Protein AF-0000000086498214 (afdb_homodimer)

InterPro domains:
  IPR005931 Delta-1-pyrroline-5-carboxylate dehydrogenase [TIGR01236] (2-522)
  IPR005931 Delta-1-pyrroline-5-carboxylate dehydrogenase [cd07123] (1-513)
  IPR015590 Aldehyde dehydrogenase domain [PF00171] (38-504)
  IPR016160 Aldehyde dehydrogenase, cysteine active site [PS00070] (304-315)
  IPR016161 Aldehyde/histidinol dehydrogenase [SSF53720] (4-508)
  IPR016162 Aldehyde dehydrogenase, N-terminal [G3DSA:3.40.605.10] (1-509)
  IPR016163 Aldehyde dehydrogenase, C-terminal [G3DSA:3.40.309.10] (279-474)
  IPR050485 Proline metabolism enzyme [PTHR42862] (3-523)

Foldseek 3Di:
DPPPDPLLVVLVVLLVVQQPDAAEFAFAALNDGDADPDKDFQFFQQFRPRTRYIYHADFLVRLVSLQVLLLVVLVVLQPDDLVVLLQLLLLLLVCLQPVCVSNLLSLLCRLFVAANVLSNQFGRVQLSLQSNLLSVLVVVVQPDADDDPDVLFKGKGKDWTFFQFAEEQEAEQNGLSSLLNSQASLSSRRHAYERAYDPSNRSSVSSSVVSSVVSPDGGSSGTDGHHDLVRNLVSLLQAQRAAEYHDEEALVSLVVSVVSNVVNVVSHPDNHYYWYFHAFAEEEEEAPAFDLVLVQVQLQCQQQRQFLQDSQRHQEYEAAPVCCVVSVVSNVVVLVLAAEHRSSPNSHRGYAGRDDVLLVLLLVVLVVLVVPWDWPDFSDFDPPGRGDGRQIETEDADLPDCSNAPDSSGNYYYYHHDHNVCSQPNVLVSLQPHQWAFWYEYGHPDPVSVVSSCVSCVQNHLYYYYSGHRDDDHQPRTFGHHDGSSIPSCGRSDSCNNVSRIDMDMDMDGDDDDPDDDDPVVDD/DPPPDPLLVVLVVLLVVQQPDAAEFAFAALNDGDADPDKDFQFFQQFRPRTRYIYHADFLVRLVSLQVLLLVVLVVLQVDDLVVLLQLLLLLLVCLQPVCVSNLLSLLCRLFVAANVLSNQFGRVQLSLQSNLLSVLVVVVQPDADDDPDVLFKGKGKDWTFFQFAEEQEAEQRGLSSLLNSQASLSSRRHAYERAYDPSNRSSVSSSVVSSVVSPDGGSSGTDGHHDLVRNLVSLLQAQRAAEYHDEEALVSLVVSVVSNVVNVVSHPDNHYYWYFHAFAEEEEEAPAFDLVLVQVQLQCQQQRQFLQDSQRHQEYEAAPVCCVVSVVSNVVVLVLAAEHRSSPNSHRGYAGRDDVLLVLLLVVLVVLVVPWDWPDFSDFDPPGRGGGRQIETEDADLPDCSNAPDSSGNYYYYHHDHNVCSAPNVLVSLQPHQWAFWYEYGHPDPVRVVRSCVSCVQNHLYYYYSGHRDDDHQPRTFGHHDGSSIPSCGRSDSCNNVSRIDMDMDMDGDDDDPDDDDPVVDD

Structure (mmCIF, N/CA/C/O backbone):
data_AF-0000000086498214-model_v1
#
loop_
_entity.id
_entity.type
_entity.pdbx_description
1 polymer 'Multifunctional fusion protein'
#
loop_
_atom_site.group_PDB
_atom_site.id
_atom_site.type_symbol
_atom_site.label_atom_id
_atom_site.label_alt_id
_atom_site.label_comp_id
_atom_site.label_asym_id
_atom_site.label_entity_id
_atom_site.label_seq_id
_atom_site.pdbx_PDB_ins_code
_atom_site.Cartn_x
_atom_site.Cartn_y
_atom_site.Cartn_z
_atom_site.occupancy
_atom_site.B_iso_or_equiv
_atom_site.auth_seq_id
_atom_site.auth_comp_id
_atom_site.auth_asym_id
_atom_site.auth_atom_id
_atom_site.pdbx_PDB_model_num
ATOM 1 N N . TYR A 1 1 ? 10.789 26.297 28.062 1 96.12 1 TYR A N 1
ATOM 2 C CA . TYR A 1 1 ? 11.453 27.469 27.484 1 96.12 1 TYR A CA 1
ATOM 3 C C . TYR A 1 1 ? 11.086 28.734 28.234 1 96.12 1 TYR A C 1
ATOM 5 O O . TYR A 1 1 ? 10.93 29.797 27.641 1 96.12 1 TYR A O 1
ATOM 13 N N . LEU A 1 2 ? 10.914 28.484 29.5 1 95.56 2 LEU A N 1
ATOM 14 C CA . LEU A 1 2 ? 10.633 29.625 30.359 1 95.56 2 LEU A CA 1
ATOM 15 C C . LEU A 1 2 ? 11.781 30.625 30.344 1 95.56 2 LEU A C 1
ATOM 17 O O . LEU A 1 2 ? 12.922 30.266 30.016 1 95.56 2 LEU A O 1
ATOM 21 N N . LYS A 1 3 ? 11.406 31.859 30.734 1 93 3 LYS A N 1
ATOM 22 C CA . LYS A 1 3 ? 12.438 32.906 30.734 1 93 3 LYS A CA 1
ATOM 23 C C . LYS A 1 3 ? 13.602 32.5 31.641 1 93 3 LYS A C 1
ATOM 25 O O . LYS A 1 3 ? 13.398 32.094 32.781 1 93 3 LYS A O 1
ATOM 30 N N . GLY A 1 4 ? 14.758 32.594 31.078 1 93.5 4 GLY A N 1
ATOM 31 C CA . GLY A 1 4 ? 15.969 32.344 31.844 1 93.5 4 GLY A CA 1
ATOM 32 C C . GLY A 1 4 ? 16.312 30.859 31.938 1 93.5 4 GLY A C 1
ATOM 33 O O . GLY A 1 4 ? 17.391 30.5 32.406 1 93.5 4 GLY A O 1
ATOM 34 N N . SER A 1 5 ? 15.484 29.953 31.531 1 96 5 SER A N 1
ATOM 35 C CA . SER A 1 5 ? 15.789 28.516 31.547 1 96 5 SER A CA 1
ATOM 36 C C . SER A 1 5 ? 16.969 28.188 30.656 1 96 5 SER A C 1
ATOM 38 O O . SER A 1 5 ? 17.312 28.969 29.75 1 96 5 SER A O 1
ATOM 40 N N . LYS A 1 6 ? 17.656 27.078 30.922 1 97.31 6 LYS A N 1
ATOM 41 C CA . LYS A 1 6 ? 18.781 26.609 30.141 1 97.31 6 LYS A CA 1
ATOM 42 C C . LYS A 1 6 ? 18.391 26.422 28.672 1 97.31 6 LYS A C 1
ATOM 44 O O . LYS A 1 6 ? 19.125 26.828 27.766 1 97.31 6 LYS A O 1
ATOM 49 N N . GLU A 1 7 ? 17.219 25.797 28.453 1 96.62 7 GLU A N 1
ATOM 50 C CA . GLU A 1 7 ? 16.734 25.531 27.094 1 96.62 7 GLU A CA 1
ATOM 51 C C . GLU A 1 7 ? 16.516 26.828 26.328 1 96.62 7 GLU A C 1
ATOM 53 O O . GLU A 1 7 ? 16.844 26.922 25.141 1 96.62 7 GLU A O 1
ATOM 58 N N . ARG A 1 8 ? 15.961 27.844 27 1 96.88 8 ARG A N 1
ATOM 59 C CA . ARG A 1 8 ? 15.711 29.125 26.359 1 96.88 8 ARG A CA 1
ATOM 60 C C . ARG A 1 8 ? 17.016 29.828 26 1 96.88 8 ARG A C 1
ATOM 62 O O . ARG A 1 8 ? 17.141 30.391 24.922 1 96.88 8 ARG A O 1
ATOM 69 N N . ILE A 1 9 ? 17.953 29.75 26.859 1 97.88 9 ILE A N 1
ATOM 70 C CA . ILE A 1 9 ? 19.25 30.375 26.641 1 97.88 9 ILE A CA 1
ATOM 71 C C . ILE A 1 9 ? 19.953 29.719 25.453 1 97.88 9 ILE A C 1
ATOM 73 O O . ILE A 1 9 ? 20.484 30.406 24.578 1 97.88 9 ILE A O 1
ATOM 77 N N . GLU A 1 10 ? 19.938 28.453 25.438 1 98.38 10 GLU A N 1
ATOM 78 C CA . GLU A 1 10 ? 20.562 27.703 24.359 1 98.38 10 GLU A CA 1
ATOM 79 C C . GLU A 1 10 ? 19.875 27.984 23.016 1 98.38 10 GLU A C 1
ATOM 81 O O . GLU A 1 10 ? 20.547 28.094 21.984 1 98.38 10 GLU A O 1
ATOM 86 N N . LEU A 1 11 ? 18.562 28.078 23.031 1 98.5 11 LEU A N 1
ATOM 87 C CA . LEU A 1 11 ? 17.812 28.391 21.828 1 98.5 11 LEU A CA 1
ATOM 88 C C . LEU A 1 11 ? 18.156 29.781 21.312 1 98.5 11 LEU A C 1
ATOM 90 O O . LEU A 1 11 ? 18.344 29.984 20.109 1 98.5 11 LEU A O 1
ATOM 94 N N . GLU A 1 12 ? 18.203 30.75 22.203 1 98 12 GLU A N 1
ATOM 95 C CA . GLU A 1 12 ? 18.547 32.125 21.844 1 98 12 GLU A CA 1
ATOM 96 C C . GLU A 1 12 ? 19.938 32.188 21.219 1 98 12 GLU A C 1
ATOM 98 O O . GLU A 1 12 ? 20.156 32.938 20.266 1 98 12 GLU A O 1
ATOM 103 N N . ALA A 1 13 ? 20.844 31.469 21.75 1 98.38 13 ALA A N 1
ATOM 104 C CA . ALA A 1 13 ? 22.188 31.406 21.188 1 98.38 13 ALA A CA 1
ATOM 105 C C . ALA A 1 13 ? 22.172 30.859 19.766 1 98.38 13 ALA A C 1
ATOM 107 O O . ALA A 1 13 ? 22.859 31.391 18.891 1 98.38 13 ALA A O 1
ATOM 108 N N . ALA A 1 14 ? 21.438 29.797 19.5 1 98.62 14 ALA A N 1
ATOM 109 C CA . ALA A 1 14 ? 21.312 29.203 18.172 1 98.62 14 ALA A CA 1
ATOM 110 C C . ALA A 1 14 ? 20.641 30.172 17.203 1 98.62 14 ALA A C 1
ATOM 112 O O . ALA A 1 14 ? 21.047 30.281 16.047 1 98.62 14 ALA A O 1
ATOM 113 N N . LEU A 1 15 ? 19.594 30.828 17.672 1 98.69 15 LEU A N 1
ATOM 114 C CA . LEU A 1 15 ? 18.906 31.828 16.859 1 98.69 15 LEU A CA 1
ATOM 115 C C . LEU A 1 15 ? 19.875 32.938 16.422 1 98.69 15 LEU A C 1
ATOM 117 O O . LEU A 1 15 ? 19.875 33.344 15.258 1 98.69 15 LEU A O 1
ATOM 121 N N . ASN A 1 16 ? 20.609 33.406 17.406 1 98.12 16 ASN A N 1
ATOM 122 C CA . ASN A 1 16 ? 21.609 34.406 17.094 1 98.12 16 ASN A CA 1
ATOM 123 C C . ASN A 1 16 ? 22.609 33.938 16.062 1 98.12 16 ASN A C 1
ATOM 125 O O . ASN A 1 16 ? 22.984 34.688 15.156 1 98.12 16 ASN A O 1
ATOM 129 N N . LYS A 1 17 ? 23.031 32.75 16.188 1 98 17 LYS A N 1
ATOM 130 C CA . LYS A 1 17 ? 23.984 32.156 15.258 1 98 17 LYS A CA 1
ATOM 131 C C . LYS A 1 17 ? 23.438 32.156 13.836 1 98 17 LYS A C 1
ATOM 133 O O . LYS A 1 17 ? 24.078 32.656 12.914 1 9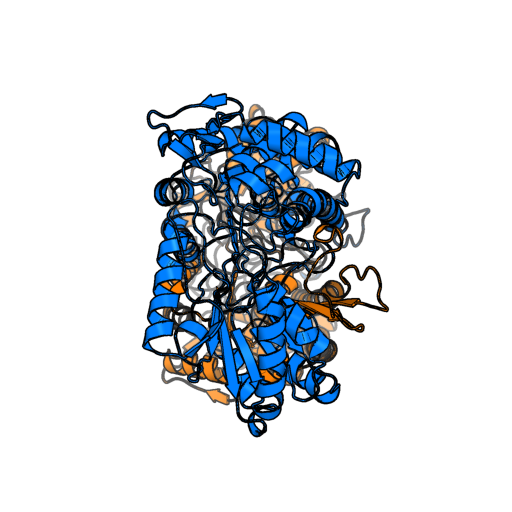8 17 LYS A O 1
ATOM 138 N N . TYR A 1 18 ? 22.281 31.656 13.594 1 98.12 18 TYR A N 1
ATOM 139 C CA . TYR A 1 18 ? 21.75 31.438 12.258 1 98.12 18 TYR A CA 1
ATOM 140 C C . TYR A 1 18 ? 21.172 32.719 11.68 1 98.12 18 TYR A C 1
ATOM 142 O O . TYR A 1 18 ? 21.078 32.875 10.461 1 98.12 18 TYR A O 1
ATOM 150 N N . ALA A 1 19 ? 20.766 33.656 12.578 1 97.06 19 ALA A N 1
ATOM 151 C CA . ALA A 1 19 ? 20.25 34.938 12.109 1 97.06 19 ALA A CA 1
ATOM 152 C C . ALA A 1 19 ? 21.375 35.812 11.57 1 97.06 19 ALA A C 1
ATOM 154 O O . ALA A 1 19 ? 21.125 36.75 10.773 1 97.06 19 ALA A O 1
ATOM 155 N N . ASN A 1 20 ? 22.547 35.594 11.984 1 95.69 20 ASN A N 1
ATOM 156 C CA . ASN A 1 20 ? 23.641 36.5 11.664 1 95.69 20 ASN A CA 1
ATOM 157 C C . ASN A 1 20 ? 24.641 35.875 10.711 1 95.69 20 ASN A C 1
ATOM 159 O O . ASN A 1 20 ? 25.766 36.344 10.578 1 95.69 20 ASN A O 1
ATOM 163 N N . GLN A 1 21 ? 24.266 34.844 10.148 1 94.88 21 GLN A N 1
ATOM 164 C CA . GLN A 1 21 ? 25.078 34.188 9.133 1 94.88 21 GLN A CA 1
ATOM 165 C C . GLN A 1 21 ? 24.234 33.719 7.953 1 94.88 21 GLN A C 1
ATOM 167 O O . GLN A 1 21 ? 23.047 33.438 8.109 1 94.88 21 GLN A O 1
ATOM 172 N N . VAL A 1 22 ? 24.812 33.781 6.766 1 97.81 22 VAL A N 1
ATOM 173 C CA . VAL A 1 22 ? 24.172 33.219 5.582 1 97.81 22 VAL A CA 1
ATOM 174 C C . VAL A 1 22 ? 24.812 31.859 5.258 1 97.81 22 VAL A C 1
ATOM 176 O O . VAL A 1 22 ? 25.953 31.797 4.809 1 97.81 22 VAL A O 1
ATOM 179 N N . GLU A 1 23 ? 24.062 30.828 5.531 1 97.88 23 GLU A N 1
ATOM 180 C CA . GLU A 1 23 ? 24.547 29.469 5.293 1 97.88 23 GLU A CA 1
ATOM 181 C C . GLU A 1 23 ? 24.578 29.141 3.803 1 97.88 23 GLU A C 1
ATOM 183 O O . GLU A 1 23 ? 23.672 29.562 3.061 1 97.88 23 GLU A O 1
ATOM 188 N N . GLU A 1 24 ? 25.578 28.469 3.289 1 98.25 24 GLU A N 1
ATOM 189 C CA . GLU A 1 24 ? 25.562 27.938 1.932 1 98.25 24 GLU A CA 1
ATOM 190 C C . GLU A 1 24 ? 25.078 26.484 1.909 1 98.25 24 GLU A C 1
ATOM 192 O O . GLU A 1 24 ? 25.609 25.641 2.613 1 98.25 24 GLU A O 1
ATOM 197 N N . ILE A 1 25 ? 24.078 26.25 1.136 1 98.69 25 ILE A N 1
ATOM 198 C CA . ILE A 1 25 ? 23.484 24.922 1.039 1 98.69 25 ILE A CA 1
ATOM 199 C C . ILE A 1 25 ? 23.75 24.328 -0.343 1 98.69 25 ILE A C 1
ATOM 201 O O . ILE A 1 25 ? 23.094 24.688 -1.319 1 98.69 25 ILE A O 1
ATOM 205 N N . PRO A 1 26 ? 24.641 23.469 -0.481 1 98.75 26 PRO A N 1
ATOM 206 C CA . PRO A 1 26 ? 24.953 22.828 -1.766 1 98.75 26 PRO A CA 1
ATOM 207 C C . PRO A 1 26 ? 23.969 21.719 -2.131 1 98.75 26 PRO A C 1
ATOM 209 O O . PRO A 1 26 ? 23.125 21.344 -1.312 1 98.75 26 PRO A O 1
ATOM 212 N N . ILE A 1 27 ? 24 21.328 -3.428 1 98.81 27 ILE A N 1
ATOM 213 C CA . ILE A 1 27 ? 23.484 20.047 -3.844 1 98.81 27 ILE A CA 1
ATOM 214 C C . ILE A 1 27 ? 24.438 18.938 -3.438 1 98.81 27 ILE A C 1
ATOM 216 O O . ILE A 1 27 ? 25.656 19.047 -3.652 1 98.81 27 ILE A O 1
ATOM 220 N N . VAL A 1 28 ? 23.953 17.922 -2.732 1 98.88 28 VAL A N 1
ATOM 221 C CA . VAL A 1 28 ? 24.859 16.859 -2.299 1 98.88 28 VAL A CA 1
ATOM 222 C C . VAL A 1 28 ? 24.5 15.555 -2.994 1 98.88 28 VAL A C 1
ATOM 224 O O . VAL A 1 28 ? 23.422 15 -2.779 1 98.88 28 VAL A O 1
ATOM 227 N N . ILE A 1 29 ? 25.375 15.039 -3.852 1 98.81 29 ILE A N 1
ATOM 228 C CA . ILE A 1 29 ? 25.234 13.781 -4.574 1 98.81 29 ILE A CA 1
ATOM 229 C C . ILE A 1 29 ? 26.438 12.883 -4.281 1 98.81 29 ILE A C 1
ATOM 231 O O . ILE A 1 29 ? 27.578 13.234 -4.602 1 98.81 29 ILE A O 1
ATOM 235 N N . GLY A 1 30 ? 26.219 11.758 -3.639 1 98.19 30 GLY A N 1
ATOM 236 C CA . GLY A 1 30 ? 27.281 10.828 -3.301 1 98.19 30 GLY A CA 1
ATOM 237 C C . GLY A 1 30 ? 28.344 11.438 -2.389 1 98.19 30 GLY A C 1
ATOM 238 O O . GLY A 1 30 ? 29.531 11.195 -2.562 1 98.19 30 GLY A O 1
ATOM 239 N N . GLY A 1 31 ? 27.891 12.344 -1.588 1 97.5 31 GLY A N 1
ATOM 240 C CA . GLY A 1 31 ? 28.828 13 -0.687 1 97.5 31 GLY A CA 1
ATOM 241 C C . GLY A 1 31 ? 29.5 14.211 -1.305 1 97.5 31 GLY A C 1
ATOM 242 O O . GLY A 1 31 ? 30.141 15 -0.604 1 97.5 31 GLY A O 1
ATOM 243 N N . GLU A 1 32 ? 29.375 14.344 -2.555 1 98.44 32 GLU A N 1
ATOM 244 C CA . GLU A 1 32 ? 29.938 15.508 -3.229 1 98.44 32 GLU A CA 1
ATOM 245 C C . GLU A 1 32 ? 29.031 16.719 -3.094 1 98.44 32 GLU A C 1
ATOM 247 O O . GLU A 1 32 ? 27.828 16.625 -3.311 1 98.44 32 GLU A O 1
ATOM 252 N N . ARG A 1 33 ? 29.609 17.844 -2.715 1 98.62 33 ARG A N 1
ATOM 253 C CA . ARG A 1 33 ? 28.891 19.109 -2.648 1 98.62 33 ARG A CA 1
ATOM 254 C C . ARG A 1 33 ? 29 19.875 -3.963 1 98.62 33 ARG A C 1
ATOM 256 O O . ARG A 1 33 ? 30.094 20.219 -4.398 1 98.62 33 ARG A O 1
ATOM 263 N N . LEU A 1 34 ? 27.875 20.078 -4.59 1 98.56 34 LEU A N 1
ATOM 264 C CA . LEU A 1 34 ? 27.828 20.656 -5.934 1 98.56 34 LEU A CA 1
ATOM 265 C C . LEU A 1 34 ? 27.078 21.984 -5.93 1 98.56 34 LEU A C 1
ATOM 267 O O . LEU A 1 34 ? 26.281 22.25 -5.02 1 98.56 34 LEU A O 1
ATOM 271 N N . LYS A 1 35 ? 27.422 22.781 -6.922 1 97.56 35 LYS A N 1
ATOM 272 C CA . LYS A 1 35 ? 26.734 24.031 -7.176 1 97.56 35 LYS A CA 1
ATOM 273 C C . LYS A 1 35 ? 26.156 24.078 -8.594 1 97.56 35 LYS A C 1
ATOM 275 O O . LYS A 1 35 ? 26.547 23.281 -9.445 1 97.56 35 LYS A O 1
ATOM 280 N N . SER A 1 36 ? 25.156 24.766 -8.805 1 96.31 36 SER A N 1
ATOM 281 C CA . SER A 1 36 ? 24.656 25.125 -10.125 1 96.31 36 SER A CA 1
ATOM 282 C C . SER A 1 36 ? 24.828 26.609 -10.391 1 96.31 36 SER A C 1
ATOM 284 O O . SER A 1 36 ? 25.188 27.375 -9.484 1 96.31 36 SER A O 1
ATOM 286 N N . PRO A 1 37 ? 24.734 27.062 -11.688 1 93.38 37 PRO A N 1
ATOM 287 C CA . PRO A 1 37 ? 25.047 28.453 -12.039 1 93.38 37 PRO A CA 1
ATOM 288 C C . PRO A 1 37 ? 24.156 29.469 -11.32 1 93.38 37 PRO A C 1
ATOM 290 O O . PRO A 1 37 ? 24.641 30.516 -10.906 1 93.38 37 PRO A O 1
ATOM 293 N N . GLU A 1 38 ? 22.969 29.125 -11.164 1 95.19 38 GLU A N 1
ATOM 294 C CA . GLU A 1 38 ? 22.047 30.062 -10.531 1 95.19 38 GLU A CA 1
ATOM 295 C C . GLU A 1 38 ? 22.078 29.938 -9.016 1 95.19 38 GLU A C 1
ATOM 297 O O . GLU A 1 38 ? 21.875 28.844 -8.477 1 95.19 38 GLU A O 1
ATOM 302 N N . GLU A 1 39 ? 22.391 31.016 -8.328 1 96.62 39 GLU A N 1
ATOM 303 C CA . GLU A 1 39 ? 22.359 31.094 -6.875 1 96.62 39 GLU A CA 1
ATOM 304 C C . GLU A 1 39 ? 21.047 31.719 -6.398 1 96.62 39 GLU A C 1
ATOM 306 O O . GLU A 1 39 ? 20.641 32.781 -6.875 1 96.62 39 GLU A O 1
ATOM 311 N N . LEU A 1 40 ? 20.375 31.016 -5.531 1 97.81 40 LEU A N 1
ATOM 312 C CA . LEU A 1 40 ? 19.109 31.484 -4.973 1 97.81 40 LEU A CA 1
ATOM 313 C C . LEU A 1 40 ? 19.234 31.688 -3.463 1 97.81 40 LEU A C 1
ATOM 315 O O . LEU A 1 40 ? 20.203 31.25 -2.848 1 97.81 40 LEU A O 1
ATOM 319 N N . SER A 1 41 ? 18.297 32.344 -2.9 1 97.06 41 SER A N 1
ATOM 320 C CA . SER A 1 41 ? 18.391 32.656 -1.474 1 97.06 41 SER A CA 1
ATOM 321 C C . SER A 1 41 ? 17.172 32.125 -0.723 1 97.06 41 SER A C 1
ATOM 323 O O . SER A 1 41 ? 16.078 32.031 -1.281 1 97.06 41 SER A O 1
ATOM 325 N N . VAL A 1 42 ? 17.391 31.672 0.473 1 97.06 42 VAL A N 1
ATOM 326 C CA . VAL A 1 42 ? 16.344 31.453 1.463 1 97.06 42 VAL A CA 1
ATOM 327 C C . VAL A 1 42 ? 16.219 32.656 2.373 1 97.06 42 VAL A C 1
ATOM 329 O O . VAL A 1 42 ? 17.219 33.125 2.938 1 97.06 42 VAL A O 1
ATOM 332 N N . THR A 1 43 ? 15.086 33.188 2.48 1 97.5 43 THR A N 1
ATOM 333 C CA . THR A 1 43 ? 14.867 34.375 3.314 1 97.5 43 THR A CA 1
ATOM 334 C C . THR A 1 43 ? 13.906 34.031 4.461 1 97.5 43 THR A C 1
ATOM 336 O O . THR A 1 43 ? 13.25 33 4.457 1 97.5 43 THR A O 1
ATOM 339 N N . CY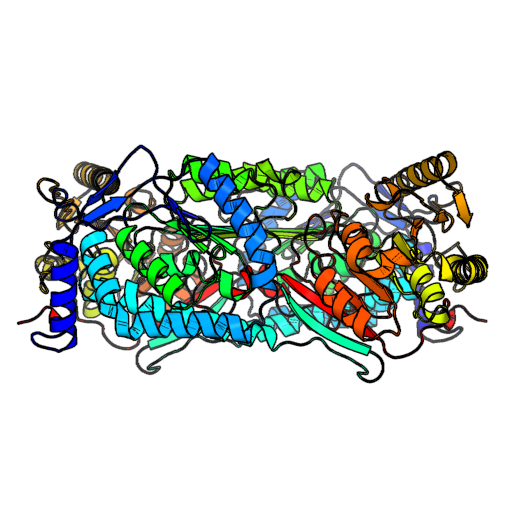S A 1 44 ? 13.922 34.906 5.48 1 97.94 44 CYS A N 1
ATOM 340 C CA . CYS A 1 44 ? 12.953 34.781 6.562 1 97.94 44 CYS A CA 1
ATOM 341 C C . CYS A 1 44 ? 11.562 35.188 6.086 1 97.94 44 CYS A C 1
ATOM 343 O O . CYS A 1 44 ? 11.375 36.281 5.551 1 97.94 44 CYS A O 1
ATOM 345 N N . PRO A 1 45 ? 10.578 34.344 6.309 1 98.62 45 PRO A N 1
ATOM 346 C CA . PRO A 1 45 ? 9.219 34.719 5.906 1 98.62 45 PRO A CA 1
ATOM 347 C C . PRO A 1 45 ? 8.719 35.969 6.629 1 98.62 45 PRO A C 1
ATOM 349 O O . PRO A 1 45 ? 7.945 36.75 6.062 1 98.62 45 PRO A O 1
ATOM 352 N N . HIS A 1 46 ? 9.172 36.25 7.91 1 98.69 46 HIS A N 1
ATOM 353 C CA . HIS A 1 46 ? 8.695 37.375 8.734 1 98.69 46 HIS A CA 1
ATOM 354 C C . HIS A 1 46 ? 9.57 38.594 8.555 1 98.69 46 HIS A C 1
ATOM 356 O O . HIS A 1 46 ? 9.297 39.656 9.133 1 98.69 46 HIS A O 1
ATOM 362 N N . ASP A 1 47 ? 10.57 38.469 7.844 1 98.25 47 ASP A N 1
ATOM 363 C CA . ASP A 1 47 ? 11.484 39.531 7.445 1 98.25 47 ASP A CA 1
ATOM 364 C C . ASP A 1 47 ? 12.164 39.219 6.117 1 98.25 47 ASP A C 1
ATOM 366 O O . ASP A 1 47 ? 13.352 38.875 6.078 1 98.25 47 ASP A O 1
ATOM 370 N N . HIS A 1 48 ? 11.406 39.438 4.992 1 96.19 48 HIS A N 1
ATOM 371 C CA . HIS A 1 48 ? 11.781 38.844 3.707 1 96.19 48 HIS A CA 1
ATOM 372 C C . HIS A 1 48 ? 13.031 39.531 3.143 1 96.19 48 HIS A C 1
ATOM 374 O O . HIS A 1 48 ? 13.641 39 2.201 1 96.19 48 HIS A O 1
ATOM 380 N N . GLY A 1 49 ? 13.57 40.594 3.727 1 96.69 49 GLY A N 1
ATOM 381 C CA . GLY A 1 49 ? 14.844 41.188 3.367 1 96.69 49 GLY A CA 1
ATOM 382 C C . GLY A 1 49 ? 16.031 40.469 3.967 1 96.69 49 GLY A C 1
ATOM 383 O O . GLY A 1 49 ? 17.172 40.656 3.531 1 96.69 49 GLY A O 1
ATOM 384 N N . LYS A 1 50 ? 15.781 39.719 4.938 1 97.25 50 LYS A N 1
ATOM 385 C CA . LYS A 1 50 ? 16.859 39 5.625 1 97.25 50 LYS A CA 1
ATOM 386 C C . LYS A 1 50 ? 17.141 37.656 4.949 1 97.25 50 LYS A C 1
ATOM 388 O O . LYS A 1 50 ? 16.297 36.75 4.945 1 97.25 50 LYS A O 1
ATOM 393 N N . LYS A 1 51 ? 18.328 37.5 4.43 1 97.25 51 LYS A N 1
ATOM 394 C CA . LYS A 1 51 ? 18.781 36.25 3.816 1 97.25 51 LYS A CA 1
ATOM 395 C C . LYS A 1 51 ? 19.344 35.281 4.867 1 97.25 51 LYS A C 1
ATOM 397 O O . LYS A 1 51 ? 20.125 35.688 5.723 1 97.25 51 LYS A O 1
ATOM 402 N N . LEU A 1 52 ? 18.922 34.094 4.867 1 98.12 52 LEU A N 1
ATOM 403 C CA . LEU A 1 52 ? 19.375 33.094 5.824 1 98.12 52 LEU A CA 1
ATOM 404 C C . LEU A 1 52 ? 20.375 32.125 5.184 1 98.12 52 LEU A C 1
ATOM 406 O O . LEU A 1 52 ? 21.25 31.594 5.867 1 98.12 52 LEU A O 1
ATOM 410 N N . ALA A 1 53 ? 20.125 31.875 3.896 1 98.38 53 ALA A N 1
ATOM 411 C CA . ALA A 1 53 ? 20.984 30.906 3.203 1 98.38 53 ALA A CA 1
ATOM 412 C C . ALA A 1 53 ? 21 31.172 1.702 1 98.38 53 ALA A C 1
ATOM 414 O O . ALA A 1 53 ? 20.125 31.859 1.173 1 98.38 53 ALA A O 1
ATOM 415 N N . LYS A 1 54 ? 22.047 30.781 1.07 1 98.19 54 LYS A N 1
ATOM 416 C CA . LYS A 1 54 ? 22.109 30.656 -0.383 1 98.19 54 LYS A CA 1
ATOM 417 C C . LYS A 1 54 ? 22.125 29.203 -0.818 1 98.19 54 LYS A C 1
ATOM 419 O O . LYS A 1 54 ? 22.719 28.359 -0.153 1 98.19 54 LYS A O 1
ATOM 424 N N . PHE A 1 55 ? 21.438 28.859 -1.885 1 98.44 55 PHE A N 1
ATOM 425 C CA . PHE A 1 55 ? 21.344 27.469 -2.312 1 98.44 55 PHE A CA 1
ATOM 426 C C . PHE A 1 55 ? 21.312 27.375 -3.832 1 98.44 55 PHE A C 1
ATOM 428 O O . PHE A 1 55 ? 21.312 28.391 -4.527 1 98.44 55 PHE A O 1
ATOM 435 N N . TYR A 1 56 ? 21.344 26.172 -4.371 1 98.38 56 TYR A N 1
ATOM 436 C CA . TYR A 1 56 ? 21.406 25.844 -5.789 1 98.38 56 TYR A CA 1
ATOM 437 C C . TYR A 1 56 ? 20.359 24.797 -6.156 1 98.38 56 TYR A C 1
ATOM 439 O O . TYR A 1 56 ? 19.984 23.969 -5.32 1 98.38 56 TYR A O 1
ATOM 447 N N . ARG A 1 57 ? 19.859 24.859 -7.414 1 98.31 57 ARG A N 1
ATOM 448 C CA . ARG A 1 57 ? 18.922 23.859 -7.93 1 98.31 57 ARG A CA 1
ATOM 449 C C . ARG A 1 57 ? 19.625 22.828 -8.797 1 98.31 57 ARG A C 1
ATOM 451 O O . ARG A 1 57 ? 20.438 23.188 -9.656 1 98.31 57 ARG A O 1
ATOM 458 N N . ALA A 1 58 ? 19.328 21.609 -8.477 1 98.69 58 ALA A N 1
ATOM 459 C CA . ALA A 1 58 ? 19.859 20.531 -9.312 1 98.69 58 ALA A CA 1
ATOM 460 C C . ALA A 1 58 ? 19.234 20.562 -10.703 1 98.69 58 ALA A C 1
ATOM 462 O O . ALA A 1 58 ? 18.031 20.828 -10.844 1 98.69 58 ALA A O 1
ATOM 463 N N . SER A 1 59 ? 20 20.344 -11.734 1 98.38 59 SER A N 1
ATOM 464 C CA . SER A 1 59 ? 19.516 20.141 -13.094 1 98.38 59 SER A CA 1
ATOM 465 C C . SER A 1 59 ? 19.062 18.703 -13.305 1 98.38 59 SER A C 1
ATOM 467 O O . SER A 1 59 ? 19.281 17.844 -12.445 1 98.38 59 SER A O 1
ATOM 469 N N . SER A 1 60 ? 18.391 18.453 -14.484 1 98.5 60 SER A N 1
ATOM 470 C CA . SER A 1 60 ? 17.984 17.094 -14.828 1 98.5 60 SER A CA 1
ATOM 471 C C . SER A 1 60 ? 19.203 16.156 -14.883 1 98.5 60 SER A C 1
ATOM 473 O O . SER A 1 60 ? 19.109 14.992 -14.492 1 98.5 60 SER A O 1
ATOM 475 N N . ALA A 1 61 ? 20.328 16.688 -15.398 1 98.56 61 ALA A N 1
ATOM 476 C CA . ALA A 1 61 ? 21.547 15.883 -15.477 1 98.56 61 ALA A CA 1
ATOM 477 C C . ALA A 1 61 ? 22.078 15.531 -14.086 1 98.56 61 ALA A C 1
ATOM 479 O O . ALA A 1 61 ? 22.562 14.422 -13.859 1 98.56 61 ALA A O 1
ATOM 480 N N . MET A 1 62 ? 22 16.469 -13.18 1 98.75 62 MET A N 1
ATOM 481 C CA . MET A 1 62 ? 22.438 16.219 -11.805 1 98.75 62 MET A CA 1
ATOM 482 C C . MET A 1 62 ? 21.531 15.227 -11.109 1 98.75 62 MET A C 1
ATOM 484 O O . MET A 1 62 ? 21.984 14.406 -10.312 1 98.75 62 MET A O 1
ATOM 488 N N . ILE A 1 63 ? 20.234 15.32 -11.375 1 98.88 63 ILE A N 1
ATOM 489 C CA . ILE A 1 63 ? 19.297 14.344 -10.828 1 98.88 63 ILE A CA 1
ATOM 490 C C . ILE A 1 63 ? 19.641 12.953 -11.352 1 98.88 63 ILE A C 1
ATOM 492 O O . ILE A 1 63 ? 19.641 11.977 -10.586 1 98.88 63 ILE A O 1
ATOM 496 N N . GLN A 1 64 ? 19.922 12.812 -12.641 1 98.81 64 GLN A N 1
ATOM 497 C CA . GLN A 1 64 ? 20.328 11.523 -13.188 1 98.81 64 GLN A CA 1
ATOM 498 C C . GLN A 1 64 ? 21.594 11.016 -12.5 1 98.81 64 GLN A C 1
ATOM 500 O O . GLN A 1 64 ? 21.703 9.828 -12.188 1 98.81 64 GLN A O 1
ATOM 505 N N . LYS A 1 65 ? 22.562 11.953 -12.305 1 98.81 65 LYS A N 1
ATOM 506 C CA . LYS A 1 65 ? 23.766 11.586 -11.562 1 98.81 65 LYS A CA 1
ATOM 507 C C . LYS A 1 65 ? 23.406 11.055 -10.172 1 98.81 65 LYS A C 1
ATOM 509 O O . LYS A 1 65 ? 23.984 10.062 -9.719 1 98.81 65 LYS A O 1
ATOM 514 N N . ALA A 1 66 ? 22.453 11.727 -9.484 1 98.94 66 ALA A N 1
ATOM 515 C CA . ALA A 1 66 ? 22.016 11.297 -8.156 1 98.94 66 ALA A CA 1
ATOM 516 C C . ALA A 1 66 ? 21.391 9.906 -8.211 1 98.94 66 ALA A C 1
ATOM 518 O O . ALA A 1 66 ? 21.609 9.086 -7.309 1 98.94 66 ALA A O 1
ATOM 519 N N . ILE A 1 67 ? 20.594 9.625 -9.242 1 98.88 67 ILE A N 1
ATOM 520 C CA . ILE A 1 67 ? 20 8.312 -9.422 1 98.88 67 ILE A CA 1
ATOM 521 C C . ILE A 1 67 ? 21.094 7.258 -9.57 1 98.88 67 ILE A C 1
ATOM 523 O O . ILE A 1 67 ? 21.062 6.23 -8.883 1 98.88 67 ILE A O 1
ATOM 527 N N . ASP A 1 68 ? 22.094 7.543 -10.406 1 98.81 68 ASP A N 1
ATOM 528 C CA . ASP A 1 68 ? 23.172 6.594 -10.648 1 98.81 68 ASP A CA 1
ATOM 529 C C . ASP A 1 68 ? 23.953 6.312 -9.367 1 98.81 68 ASP A C 1
ATOM 531 O O . ASP A 1 68 ? 24.281 5.164 -9.07 1 98.81 68 ASP A O 1
ATOM 535 N N . VAL A 1 69 ? 24.234 7.367 -8.648 1 98.75 69 VAL A N 1
ATOM 536 C CA . VAL A 1 69 ? 24.969 7.258 -7.391 1 98.75 69 VAL A CA 1
ATOM 537 C C . VAL A 1 69 ? 24.156 6.445 -6.387 1 98.75 69 VAL A C 1
ATOM 539 O O . VAL A 1 69 ? 24.703 5.59 -5.688 1 98.75 69 VAL A O 1
ATOM 542 N N . SER A 1 70 ? 22.906 6.727 -6.285 1 98.81 70 SER A N 1
ATOM 543 C CA . SER A 1 70 ? 22.016 6.008 -5.383 1 98.81 70 SER A CA 1
ATOM 544 C C . SER A 1 70 ? 21.969 4.523 -5.73 1 98.81 70 SER A C 1
ATOM 546 O O . SER A 1 70 ? 22.016 3.67 -4.84 1 98.81 70 SER A O 1
ATOM 548 N N . MET A 1 71 ? 21.828 4.203 -7.016 1 98.5 71 MET A N 1
ATOM 549 C CA . MET A 1 71 ? 21.734 2.811 -7.441 1 98.5 71 MET A CA 1
ATOM 550 C C . MET A 1 71 ? 23 2.045 -7.047 1 98.5 71 MET A C 1
ATOM 552 O O . MET A 1 71 ? 22.922 0.879 -6.656 1 98.5 71 MET A O 1
ATOM 556 N N . LYS A 1 72 ? 24.141 2.736 -7.145 1 98.38 72 LYS A N 1
ATOM 557 C CA . LYS A 1 72 ? 25.391 2.117 -6.734 1 98.38 72 LYS A CA 1
ATOM 558 C C . LYS A 1 72 ? 25.438 1.921 -5.223 1 98.38 72 LYS A C 1
ATOM 560 O O . LYS A 1 72 ? 25.844 0.857 -4.742 1 98.38 72 LYS A O 1
ATOM 565 N N . ALA A 1 73 ? 25.016 2.904 -4.457 1 98.69 73 ALA A N 1
ATOM 566 C CA . ALA A 1 73 ? 25.031 2.861 -3 1 98.69 73 ALA A CA 1
ATOM 567 C C . ALA A 1 73 ? 24.047 1.834 -2.463 1 98.69 73 ALA A C 1
ATOM 569 O O . ALA A 1 73 ? 24.25 1.25 -1.398 1 98.69 73 ALA A O 1
ATOM 570 N N . ARG A 1 74 ? 23.016 1.607 -3.18 1 98.25 74 ARG A N 1
ATOM 571 C CA . ARG A 1 74 ? 21.922 0.749 -2.75 1 98.25 74 ARG A CA 1
ATOM 572 C C . ARG A 1 74 ? 22.422 -0.657 -2.428 1 98.25 74 ARG A C 1
ATOM 574 O O . ARG A 1 74 ? 21.984 -1.262 -1.443 1 98.25 74 ARG A O 1
ATOM 581 N N . VAL A 1 75 ? 23.266 -1.163 -3.223 1 96.38 75 VAL A N 1
ATOM 582 C CA . VAL A 1 75 ? 23.719 -2.549 -3.113 1 96.38 75 VAL A CA 1
ATOM 583 C C . VAL A 1 75 ? 24.328 -2.787 -1.737 1 96.38 75 VAL A C 1
ATOM 585 O O . VAL A 1 75 ? 23.922 -3.699 -1.017 1 96.38 75 VAL A O 1
ATOM 588 N N . GLY A 1 76 ? 25.281 -1.911 -1.391 1 97.12 76 GLY A N 1
ATOM 589 C CA . GLY A 1 76 ? 25.938 -2.055 -0.1 1 97.12 76 GLY A CA 1
ATOM 590 C C . GLY A 1 76 ? 25.016 -1.743 1.07 1 97.12 76 GLY A C 1
ATOM 591 O O . GLY A 1 76 ? 25.062 -2.43 2.094 1 97.12 76 GLY A O 1
ATOM 592 N N . TRP A 1 77 ? 24.188 -0.777 0.962 1 98.5 77 TRP A N 1
ATOM 593 C CA . TRP A 1 77 ? 23.312 -0.363 2.057 1 98.5 77 TRP A CA 1
ATOM 594 C C . TRP A 1 77 ? 22.25 -1.416 2.33 1 98.5 77 TRP A C 1
ATOM 596 O O . TRP A 1 77 ? 22 -1.772 3.484 1 98.5 77 TRP A O 1
ATOM 606 N N . GLU A 1 78 ? 21.625 -1.9 1.285 1 98.06 78 GLU A N 1
ATOM 607 C CA . GLU A 1 78 ? 20.594 -2.934 1.424 1 98.06 78 GLU A CA 1
ATOM 608 C C . GLU A 1 78 ? 21.172 -4.203 2.043 1 98.06 78 GLU A C 1
ATOM 610 O O . GLU A 1 78 ? 20.5 -4.902 2.793 1 98.06 78 GLU A O 1
ATOM 615 N N . ALA A 1 79 ? 22.391 -4.469 1.769 1 96.56 79 ALA A N 1
ATOM 616 C CA . ALA A 1 79 ? 23.047 -5.668 2.289 1 96.56 79 ALA A CA 1
ATOM 617 C C . ALA A 1 79 ? 23.422 -5.496 3.76 1 96.56 79 ALA A C 1
ATOM 619 O O . ALA A 1 79 ? 23.719 -6.477 4.449 1 96.56 79 ALA A O 1
ATOM 620 N N . THR A 1 80 ? 23.438 -4.227 4.25 1 97.81 80 THR A N 1
ATOM 621 C CA . THR A 1 80 ? 23.734 -3.971 5.656 1 97.81 80 THR A CA 1
ATOM 622 C C . THR A 1 80 ? 22.641 -4.551 6.551 1 97.81 80 THR A C 1
ATOM 624 O O . THR A 1 80 ? 21.438 -4.348 6.293 1 97.81 80 THR A O 1
ATOM 627 N N . PRO A 1 81 ? 23 -5.32 7.637 1 97.38 81 PRO A N 1
ATOM 628 C CA . PRO A 1 81 ? 21.984 -5.883 8.531 1 97.38 81 PRO A CA 1
ATOM 629 C C . PRO A 1 81 ? 21.062 -4.82 9.109 1 97.38 81 PRO A C 1
ATOM 631 O O . PRO A 1 81 ? 21.516 -3.713 9.43 1 97.38 81 PRO A O 1
ATOM 634 N N . LEU A 1 82 ? 19.844 -5.152 9.305 1 98.12 82 LEU A N 1
ATOM 635 C CA . LEU A 1 82 ? 18.844 -4.23 9.797 1 98.12 82 LEU A CA 1
ATOM 636 C C . LEU A 1 82 ? 19.281 -3.592 11.109 1 98.12 82 LEU A C 1
ATOM 638 O O . LEU A 1 82 ? 19.094 -2.391 11.32 1 98.12 82 LEU A O 1
ATOM 642 N N . LYS A 1 83 ? 19.828 -4.426 11.977 1 98.12 83 LYS A N 1
ATOM 643 C CA . LYS A 1 83 ? 20.281 -3.924 13.273 1 98.12 83 LYS A CA 1
ATOM 644 C C . LYS A 1 83 ? 21.266 -2.768 13.094 1 98.12 83 LYS A C 1
ATOM 646 O O . LYS A 1 83 ? 21.188 -1.771 13.82 1 98.12 83 LYS A O 1
ATOM 651 N N . ASP A 1 84 ? 22.172 -2.842 12.148 1 98.56 84 ASP A N 1
ATOM 652 C CA . ASP A 1 84 ? 23.188 -1.818 11.914 1 98.56 84 ASP A CA 1
ATOM 653 C C . ASP A 1 84 ? 22.578 -0.564 11.297 1 98.56 84 ASP A C 1
ATOM 655 O O . ASP A 1 84 ? 22.984 0.554 11.609 1 98.56 84 ASP A O 1
ATOM 659 N N . ARG A 1 85 ? 21.641 -0.74 10.422 1 98.69 85 ARG A N 1
ATOM 660 C CA . ARG A 1 85 ? 20.953 0.41 9.859 1 98.69 85 ARG A CA 1
ATOM 661 C C . ARG A 1 85 ? 20.156 1.154 10.93 1 98.69 85 ARG A C 1
ATOM 663 O O . ARG A 1 85 ? 20.188 2.385 10.992 1 98.69 85 ARG A O 1
ATOM 670 N N . ILE A 1 86 ? 19.484 0.391 11.82 1 98.75 86 ILE A N 1
ATOM 671 C CA . ILE A 1 86 ? 18.719 0.961 12.93 1 98.75 86 ILE A CA 1
ATOM 672 C C . ILE A 1 86 ? 19.656 1.742 13.852 1 98.75 86 ILE A C 1
ATOM 674 O O . ILE A 1 86 ? 19.312 2.83 14.32 1 98.75 86 ILE A O 1
ATOM 678 N N . ASP A 1 87 ? 20.844 1.193 14.062 1 98.75 87 ASP A N 1
ATOM 679 C CA . ASP A 1 87 ? 21.812 1.863 14.93 1 98.75 87 ASP A CA 1
ATOM 680 C C . ASP A 1 87 ? 22.172 3.244 14.383 1 98.75 87 ASP A C 1
ATOM 682 O O . ASP A 1 87 ? 22.328 4.195 15.148 1 98.75 87 ASP A O 1
ATOM 686 N N . VAL A 1 88 ? 22.328 3.393 13.086 1 98.69 88 VAL A N 1
ATOM 687 C CA . VAL A 1 88 ? 22.609 4.68 12.461 1 98.69 88 VAL A CA 1
ATOM 688 C C . VAL A 1 88 ? 21.469 5.656 12.758 1 98.69 88 VAL A C 1
ATOM 690 O O . VAL A 1 88 ? 21.719 6.809 13.125 1 98.69 88 VAL A O 1
ATOM 693 N N . PHE A 1 89 ? 20.281 5.211 12.711 1 98.81 89 PHE A N 1
ATOM 694 C CA . PHE A 1 89 ? 19.125 6.102 12.859 1 98.81 89 PHE A CA 1
ATOM 695 C C . PHE A 1 89 ? 18.875 6.418 14.328 1 98.81 89 PHE A C 1
ATOM 697 O O . PHE A 1 89 ? 18.391 7.5 14.656 1 98.81 89 PHE A O 1
ATOM 704 N N . LEU A 1 90 ? 19.172 5.48 15.211 1 98.88 90 LEU A N 1
ATOM 705 C CA . LEU A 1 90 ? 19.094 5.793 16.625 1 98.88 90 LEU A CA 1
ATOM 706 C C . LEU A 1 90 ? 20.141 6.809 17.031 1 98.88 90 LEU A C 1
ATOM 708 O O . LEU A 1 90 ? 19.891 7.68 17.875 1 98.88 90 LEU A O 1
ATOM 712 N N . LYS A 1 91 ? 21.375 6.707 16.422 1 98.81 91 LYS A N 1
ATOM 713 C CA . LYS A 1 91 ? 22.391 7.734 16.625 1 98.81 91 LYS A CA 1
ATOM 714 C C . LYS A 1 91 ? 21.922 9.086 16.094 1 98.81 91 LYS A C 1
ATOM 716 O O . LYS A 1 91 ? 22.125 10.117 16.734 1 98.81 91 LYS A O 1
ATOM 721 N N . LEU A 1 92 ? 21.312 9.039 14.93 1 98.69 92 LEU A N 1
ATOM 722 C CA . LEU A 1 92 ? 20.719 10.234 14.344 1 98.69 92 LEU A CA 1
ATOM 723 C C . LEU A 1 92 ? 19.719 10.867 15.297 1 98.69 92 LEU A C 1
ATOM 725 O O . LEU A 1 92 ? 19.75 12.078 15.523 1 98.69 92 LEU A O 1
ATOM 729 N N . ALA A 1 93 ? 18.828 10.055 15.828 1 98.88 93 ALA A N 1
ATOM 730 C CA . ALA A 1 93 ? 17.828 10.531 16.781 1 98.88 93 ALA A CA 1
ATOM 731 C C . ALA A 1 93 ? 18.484 11.172 18 1 98.88 93 ALA A C 1
ATOM 733 O O . ALA A 1 93 ? 18.031 12.219 18.484 1 98.88 93 ALA A O 1
ATOM 734 N N . ASP A 1 94 ? 19.516 10.562 18.469 1 98.88 94 ASP A N 1
ATOM 735 C CA . ASP A 1 94 ? 20.234 11.07 19.641 1 98.88 94 ASP A CA 1
ATOM 736 C C . ASP A 1 94 ? 20.875 12.422 19.344 1 98.88 94 ASP A C 1
ATOM 738 O O . ASP A 1 94 ? 20.859 13.328 20.188 1 98.88 94 ASP A O 1
ATOM 742 N N . LEU A 1 95 ? 21.5 12.531 18.219 1 98.94 95 LEU A N 1
ATOM 743 C CA . LEU A 1 95 ? 22.109 13.789 17.812 1 98.94 95 LEU A CA 1
ATOM 744 C C . LEU A 1 95 ? 21.062 14.891 17.703 1 98.94 95 LEU A C 1
ATOM 746 O O . LEU A 1 95 ? 21.297 16.016 18.141 1 98.94 95 LEU A O 1
ATOM 750 N N . CYS A 1 96 ? 19.938 14.562 17.141 1 98.88 96 CYS A N 1
ATOM 751 C CA . CYS A 1 96 ? 18.844 15.523 17 1 98.88 96 CYS A CA 1
ATOM 752 C C . CYS A 1 96 ? 18.297 15.93 18.375 1 98.88 96 CYS A C 1
ATOM 754 O O . CYS A 1 96 ? 17.953 17.094 18.578 1 98.88 96 CYS A O 1
ATOM 756 N N . ALA A 1 97 ? 18.219 15.016 19.344 1 98.75 97 ALA A N 1
ATOM 757 C CA . ALA A 1 97 ? 17.609 15.227 20.641 1 98.75 97 ALA A CA 1
ATOM 758 C C . ALA A 1 97 ? 18.531 16.031 21.562 1 98.75 97 ALA A C 1
ATOM 760 O O . ALA A 1 97 ? 18.078 16.641 22.531 1 98.75 97 ALA A O 1
ATOM 761 N N . ASN A 1 98 ? 19.797 16.031 21.25 1 98.44 98 ASN A N 1
ATOM 762 C CA . ASN A 1 98 ? 20.781 16.594 22.172 1 98.44 98 ASN A CA 1
ATOM 763 C C . ASN A 1 98 ? 21.641 17.641 21.484 1 98.44 98 ASN A C 1
ATOM 765 O O . ASN A 1 98 ? 21.266 18.812 21.422 1 98.44 98 ASN A O 1
ATOM 769 N N . LYS A 1 99 ? 22.688 17.266 20.766 1 98.56 99 LYS A N 1
ATOM 770 C CA . LYS A 1 99 ? 23.719 18.141 20.219 1 98.56 99 LYS A CA 1
ATOM 771 C C . LYS A 1 99 ? 23.125 19.188 19.297 1 98.56 99 LYS A C 1
ATOM 773 O O . LYS A 1 99 ? 23.547 20.359 19.312 1 98.56 99 LYS A O 1
ATOM 778 N N . TYR A 1 100 ? 22.156 18.812 18.516 1 98.75 100 TYR A N 1
ATOM 779 C CA . TYR A 1 100 ? 21.703 19.672 17.438 1 98.75 100 TYR A CA 1
ATOM 780 C C . TYR A 1 100 ? 20.25 20.125 17.672 1 98.75 100 TYR A C 1
ATOM 782 O O . TYR A 1 100 ? 19.625 20.672 16.766 1 98.75 100 TYR A O 1
ATOM 790 N N . ARG A 1 101 ? 19.672 19.859 18.812 1 98.75 101 ARG A N 1
ATOM 791 C CA . ARG A 1 101 ? 18.266 20.141 19.094 1 98.75 101 ARG A CA 1
ATOM 792 C C . ARG A 1 101 ? 17.938 21.609 18.797 1 98.75 101 ARG A C 1
ATOM 794 O O . ARG A 1 101 ? 16.984 21.906 18.078 1 98.75 101 ARG A O 1
ATOM 801 N N . GLN A 1 102 ? 18.766 22.516 19.344 1 98.81 102 GLN A N 1
ATOM 802 C CA . GLN A 1 102 ? 18.438 23.938 19.219 1 98.81 102 GLN A CA 1
ATOM 803 C C . GLN A 1 102 ? 18.797 24.453 17.828 1 98.81 102 GLN A C 1
ATOM 805 O O . GLN A 1 102 ? 18.203 25.422 17.344 1 98.81 102 GLN A O 1
ATOM 810 N N . ASP A 1 103 ? 19.75 23.828 17.078 1 98.81 103 ASP A N 1
ATOM 811 C CA . ASP A 1 103 ? 19.969 24.172 15.68 1 98.81 103 ASP A CA 1
ATOM 812 C C . ASP A 1 103 ? 18.734 23.859 14.836 1 98.81 103 ASP A C 1
ATOM 814 O O . ASP A 1 103 ? 18.359 24.656 13.969 1 98.81 103 ASP A O 1
ATOM 818 N N . LEU A 1 104 ? 18.156 22.688 15.094 1 98.88 104 LEU A N 1
ATOM 819 C CA . LEU A 1 104 ? 16.938 22.312 14.391 1 98.88 104 LEU A CA 1
ATOM 820 C C . LEU A 1 104 ? 15.82 23.297 14.672 1 98.88 104 LEU A C 1
ATOM 822 O O . LEU A 1 104 ? 15.141 23.766 13.75 1 98.88 104 LEU A O 1
ATOM 826 N N . ASN A 1 105 ? 15.617 23.625 15.922 1 98.88 105 ASN A N 1
ATOM 827 C CA . ASN A 1 105 ? 14.547 24.547 16.297 1 98.88 105 ASN A CA 1
ATOM 828 C C . ASN A 1 105 ? 14.789 25.953 15.742 1 98.88 105 ASN A C 1
ATOM 830 O O . ASN A 1 105 ? 13.883 26.562 15.18 1 98.88 105 ASN A O 1
ATOM 834 N N . ALA A 1 106 ? 16.031 26.453 15.859 1 98.88 106 ALA A N 1
ATOM 835 C CA . ALA A 1 106 ? 16.359 27.812 15.422 1 98.88 106 ALA A CA 1
ATOM 836 C C . ALA A 1 106 ? 16.188 27.953 13.914 1 98.88 106 ALA A C 1
ATOM 838 O O . ALA A 1 106 ? 15.633 28.953 13.445 1 98.88 106 ALA A O 1
ATOM 839 N N . THR A 1 107 ? 16.703 27.016 13.172 1 98.88 107 THR A N 1
ATOM 840 C CA . THR A 1 107 ? 16.609 27.094 11.719 1 98.88 107 THR A CA 1
ATOM 841 C C . THR A 1 107 ? 15.164 26.984 11.25 1 98.88 107 THR A C 1
ATOM 843 O O . THR A 1 107 ? 14.773 27.609 10.266 1 98.88 107 THR A O 1
ATOM 846 N N . THR A 1 108 ? 14.375 26.234 11.977 1 98.88 108 THR A N 1
ATOM 847 C CA . THR A 1 108 ? 12.953 26.109 11.672 1 98.88 108 THR A CA 1
ATOM 848 C C . THR A 1 108 ? 12.219 27.406 12.023 1 98.88 108 THR A C 1
ATOM 850 O O . THR A 1 108 ? 11.344 27.859 11.273 1 98.88 108 THR A O 1
ATOM 853 N N . MET A 1 109 ? 12.555 28 13.172 1 98.88 109 MET A N 1
ATOM 854 C CA . MET A 1 109 ? 11.93 29.25 13.586 1 98.88 109 MET A CA 1
ATOM 855 C C . MET A 1 109 ? 12.234 30.359 12.586 1 98.88 109 MET A C 1
ATOM 857 O O . MET A 1 109 ? 11.32 31.047 12.125 1 98.88 109 MET A O 1
ATOM 861 N N . LEU A 1 110 ? 13.477 30.5 12.211 1 98.75 110 LEU A N 1
ATOM 862 C CA . LEU A 1 110 ? 13.883 31.578 11.312 1 98.75 110 LEU A CA 1
ATOM 863 C C . LEU A 1 110 ? 13.43 31.281 9.883 1 98.75 110 LEU A C 1
ATOM 865 O O . LEU A 1 110 ? 12.898 32.188 9.211 1 98.75 110 LEU A O 1
ATOM 869 N N . GLY A 1 111 ? 13.641 30.047 9.469 1 98.56 111 GLY A N 1
ATOM 870 C CA . GLY A 1 111 ? 13.414 29.703 8.07 1 98.56 111 GLY A CA 1
ATOM 871 C C . GLY A 1 111 ? 11.953 29.484 7.738 1 98.56 111 GLY A C 1
ATOM 872 O O . GLY A 1 111 ? 11.547 29.641 6.582 1 98.56 111 GLY A O 1
ATOM 873 N N . GLN A 1 112 ? 11.148 29.109 8.695 1 98.75 112 GLN A N 1
ATOM 874 C CA . GLN A 1 112 ? 9.75 28.797 8.414 1 98.75 112 GLN A CA 1
ATOM 875 C C . GLN A 1 112 ? 8.805 29.641 9.258 1 98.75 112 GLN A C 1
ATOM 877 O O . GLN A 1 112 ? 7.59 29.438 9.234 1 98.75 112 GLN A O 1
ATOM 882 N N . ALA A 1 113 ? 9.367 30.562 10.055 1 98.69 113 ALA A N 1
ATOM 883 C CA . ALA A 1 113 ? 8.594 31.516 10.859 1 98.69 113 ALA A CA 1
ATOM 884 C C . ALA A 1 113 ? 7.746 30.781 11.891 1 98.69 113 ALA A C 1
ATOM 886 O O . ALA A 1 113 ? 6.574 31.125 12.094 1 98.69 113 ALA A O 1
ATOM 887 N N . LYS A 1 114 ? 8.312 29.797 12.555 1 98.62 114 LYS A N 1
ATOM 888 C CA . LYS A 1 114 ? 7.617 29.078 13.625 1 98.62 114 LYS A CA 1
ATOM 889 C C . LYS A 1 114 ? 7.996 29.641 14.992 1 98.62 114 LYS A C 1
ATOM 891 O O . LYS A 1 114 ? 9.148 30 15.219 1 98.62 114 LYS A O 1
ATOM 896 N N . THR A 1 115 ? 7.039 29.656 15.859 1 98.25 115 THR A N 1
ATOM 897 C CA . THR A 1 115 ? 7.312 30.062 17.234 1 98.25 115 THR A CA 1
ATOM 898 C C . THR A 1 115 ? 8.062 28.969 17.984 1 98.25 115 THR A C 1
ATOM 900 O O . THR A 1 115 ? 8.25 27.875 17.453 1 98.25 115 THR A O 1
ATOM 903 N N . ILE A 1 116 ? 8.453 29.234 19.203 1 97.94 116 ILE A N 1
ATOM 904 C CA . ILE A 1 116 ? 9.281 28.359 20.016 1 97.94 116 ILE A CA 1
ATOM 905 C C . ILE A 1 116 ? 8.594 27 20.172 1 97.94 116 ILE A C 1
ATOM 907 O O . ILE A 1 116 ? 9.188 25.953 19.891 1 97.94 116 ILE A O 1
ATOM 911 N N . VAL A 1 117 ? 7.336 27.016 20.562 1 96.94 117 VAL A N 1
ATOM 912 C CA . VAL A 1 117 ? 6.613 25.781 20.844 1 96.94 117 VAL A CA 1
ATOM 913 C C . VAL A 1 117 ? 6.359 25 19.547 1 96.94 117 VAL A C 1
ATOM 915 O O . VAL A 1 117 ? 6.457 23.781 19.531 1 96.94 117 VAL A O 1
ATOM 918 N N . GLN A 1 118 ? 6.004 25.734 18.484 1 97.75 118 GLN A N 1
ATOM 919 C CA . GLN A 1 118 ? 5.727 25.094 17.219 1 97.75 118 GLN A CA 1
ATOM 920 C C . GLN A 1 118 ? 6.988 24.453 16.641 1 97.75 118 GLN A C 1
ATOM 922 O O . GLN A 1 118 ? 6.934 23.375 16.047 1 97.75 118 GLN A O 1
ATOM 927 N N . ALA A 1 119 ? 8.133 25.094 16.766 1 98.5 119 ALA A N 1
ATOM 928 C CA . ALA A 1 119 ? 9.398 24.531 16.297 1 98.5 119 ALA A CA 1
ATOM 929 C C . ALA A 1 119 ? 9.797 23.328 17.141 1 98.5 119 ALA A C 1
ATOM 931 O O . ALA A 1 119 ? 10.227 22.297 16.609 1 98.5 119 ALA A O 1
ATOM 932 N N . GLU A 1 120 ? 9.641 23.453 18.484 1 97.81 120 GLU A N 1
ATOM 933 C CA . GLU A 1 120 ? 10.023 22.375 19.391 1 97.81 120 GLU A CA 1
ATOM 934 C C . GLU A 1 120 ? 9.25 21.094 19.062 1 97.81 120 GLU A C 1
ATOM 936 O O . GLU A 1 120 ? 9.844 20.016 18.938 1 97.81 120 GLU A O 1
ATOM 941 N N . ILE A 1 121 ? 7.961 21.156 18.906 1 97.19 121 ILE A N 1
ATOM 942 C CA . ILE A 1 121 ? 7.121 19.984 18.672 1 97.19 121 ILE A CA 1
ATOM 943 C C . ILE A 1 121 ? 7.406 19.422 17.281 1 97.19 121 ILE A C 1
ATOM 945 O O . ILE A 1 121 ? 7.551 18.219 17.109 1 97.19 121 ILE A O 1
ATOM 949 N N . ASP A 1 122 ? 7.531 20.234 16.312 1 97.44 122 ASP A N 1
ATOM 950 C CA . ASP A 1 122 ? 7.703 19.891 14.898 1 97.44 122 ASP A CA 1
ATOM 951 C C . ASP A 1 122 ? 9.117 19.391 14.625 1 97.44 122 ASP A C 1
ATOM 953 O O . ASP A 1 122 ? 9.297 18.25 14.18 1 97.44 122 ASP A O 1
ATOM 957 N N . ALA A 1 123 ? 10.148 20.188 14.898 1 98.19 123 ALA A N 1
ATOM 958 C CA . ALA A 1 123 ? 11.492 19.953 14.383 1 98.19 123 ALA A CA 1
ATOM 959 C C . ALA A 1 123 ? 12.219 18.906 15.219 1 98.19 123 ALA A C 1
ATOM 961 O O . ALA A 1 123 ? 12.43 17.781 14.773 1 98.19 123 ALA A O 1
ATOM 962 N N . ALA A 1 124 ? 12.43 19.219 16.484 1 97.62 124 ALA A N 1
ATOM 963 C CA . ALA A 1 124 ? 13.25 18.312 17.297 1 97.62 124 ALA A CA 1
ATOM 964 C C . ALA A 1 124 ? 12.438 17.125 17.797 1 97.62 124 ALA A C 1
ATOM 966 O O . ALA A 1 124 ? 12.773 15.969 17.5 1 97.62 124 ALA A O 1
ATOM 967 N N . ALA A 1 125 ? 11.312 17.391 18.469 1 98.19 125 ALA A N 1
ATOM 968 C CA . ALA A 1 125 ? 10.586 16.328 19.156 1 98.19 125 ALA A CA 1
ATOM 969 C C . ALA A 1 125 ? 10.031 15.305 18.172 1 98.19 125 ALA A C 1
ATOM 971 O O . ALA A 1 125 ? 10.273 14.102 18.297 1 98.19 125 ALA A O 1
ATOM 972 N N . GLU A 1 126 ? 9.32 15.773 17.203 1 98.44 126 GLU A N 1
ATOM 973 C CA . GLU A 1 126 ? 8.688 14.875 16.234 1 98.44 126 GLU A CA 1
ATOM 974 C C . GLU A 1 126 ? 9.734 14.133 15.406 1 98.44 126 GLU A C 1
ATOM 976 O O . GLU A 1 126 ? 9.57 12.945 15.109 1 98.44 126 GLU A O 1
ATOM 981 N N . LEU A 1 127 ? 10.828 14.797 15.039 1 98.81 127 LEU A N 1
ATOM 982 C CA . LEU A 1 127 ? 11.883 14.164 14.258 1 98.81 127 LEU A CA 1
ATOM 983 C C . LEU A 1 127 ? 12.508 13.008 15.031 1 98.81 127 LEU A C 1
ATOM 985 O O . LEU A 1 127 ? 12.688 11.914 14.484 1 98.81 127 LEU A O 1
ATOM 989 N N . VAL A 1 128 ? 12.844 13.258 16.281 1 98.81 128 VAL A N 1
ATOM 990 C CA . VAL A 1 128 ? 13.422 12.242 17.156 1 98.81 128 VAL A CA 1
ATOM 991 C C . VAL A 1 128 ? 12.461 11.055 17.266 1 98.81 128 VAL A C 1
ATOM 993 O O . VAL A 1 128 ? 12.883 9.906 17.156 1 98.81 128 VAL A O 1
ATOM 996 N N . ASP A 1 129 ? 11.203 11.352 17.469 1 98.62 129 ASP A N 1
ATOM 997 C CA . ASP A 1 129 ? 10.203 10.297 17.609 1 98.62 129 ASP A CA 1
ATOM 998 C C . ASP A 1 129 ? 10.062 9.484 16.328 1 98.62 129 ASP A C 1
ATOM 1000 O O . ASP A 1 129 ? 9.93 8.258 16.375 1 98.62 129 ASP A O 1
ATOM 1004 N N . PHE A 1 130 ? 10.062 10.117 15.164 1 98.69 130 PHE A N 1
ATOM 1005 C CA . PHE A 1 130 ? 10 9.375 13.906 1 98.69 130 PHE A CA 1
ATOM 1006 C C . PHE A 1 130 ? 11.125 8.352 13.82 1 98.69 130 PHE A C 1
ATOM 1008 O O . PHE A 1 130 ? 10.883 7.18 13.523 1 98.69 130 PHE A O 1
ATOM 1015 N N . TYR A 1 131 ? 12.32 8.812 14.055 1 98.81 131 TYR A N 1
ATOM 1016 C CA . TYR A 1 131 ? 13.461 7.91 13.898 1 98.81 131 TYR A CA 1
ATOM 1017 C C . TYR A 1 131 ? 13.406 6.773 14.906 1 98.81 131 TYR A C 1
ATOM 1019 O O . TYR A 1 131 ? 13.695 5.621 14.578 1 98.81 131 TYR A O 1
ATOM 1027 N N . ARG A 1 132 ? 12.984 7.074 16.125 1 98.69 132 ARG A N 1
ATOM 1028 C CA . ARG A 1 132 ? 12.938 6.047 17.156 1 98.69 132 ARG A CA 1
ATOM 1029 C C . ARG A 1 132 ? 11.781 5.082 16.906 1 98.69 132 ARG A C 1
ATOM 1031 O O . ARG A 1 132 ? 11.953 3.863 16.984 1 98.69 132 ARG A O 1
ATOM 1038 N N . PHE A 1 133 ? 10.602 5.582 16.609 1 98.5 133 PHE A N 1
ATOM 1039 C CA . PHE A 1 133 ? 9.438 4.727 16.422 1 98.5 133 PHE A CA 1
ATOM 1040 C C . PHE A 1 133 ? 9.539 3.953 15.109 1 98.5 133 PHE A C 1
ATOM 1042 O O . PHE A 1 133 ? 9.133 2.793 15.031 1 98.5 133 PHE A O 1
ATOM 1049 N N . ASN A 1 134 ? 9.984 4.605 14.031 1 98.62 134 ASN A N 1
ATOM 1050 C CA . ASN A 1 134 ? 10.203 3.863 12.789 1 98.62 134 ASN A CA 1
ATOM 1051 C C . ASN A 1 134 ? 11.18 2.709 12.992 1 98.62 134 ASN A C 1
ATOM 1053 O O . ASN A 1 134 ? 10.977 1.617 12.461 1 98.62 134 ASN A O 1
ATOM 1057 N N . SER A 1 135 ? 12.289 2.986 13.75 1 98.75 135 SER A N 1
ATOM 1058 C CA . SER A 1 135 ? 13.25 1.934 14.062 1 98.75 135 SER A CA 1
ATOM 1059 C C . SER A 1 135 ? 12.594 0.806 14.859 1 98.75 135 SER A C 1
ATOM 1061 O O . SER A 1 135 ? 12.805 -0.372 14.555 1 98.75 135 SER A O 1
ATOM 1063 N N . PHE A 1 136 ? 11.82 1.203 15.852 1 98.44 136 PHE A N 1
ATOM 1064 C CA . PHE A 1 136 ? 11.117 0.222 16.672 1 98.44 136 PHE A CA 1
ATOM 1065 C C . PHE A 1 136 ? 10.188 -0.628 15.82 1 98.44 136 PHE A C 1
ATOM 1067 O O . PHE A 1 136 ? 10.219 -1.858 15.891 1 98.44 136 PHE A O 1
ATOM 1074 N N . PHE A 1 137 ? 9.359 -0.053 15.016 1 97.69 137 PHE A N 1
ATOM 1075 C CA . PHE A 1 137 ? 8.352 -0.77 14.242 1 97.69 137 PHE A CA 1
ATOM 1076 C C . PHE A 1 137 ? 9 -1.572 13.125 1 97.69 137 PHE A C 1
ATOM 1078 O O . PHE A 1 137 ? 8.492 -2.625 12.734 1 97.69 137 PHE A O 1
ATOM 1085 N N . ALA A 1 138 ? 10.148 -1.096 12.562 1 98.19 138 ALA A N 1
ATOM 1086 C CA . ALA A 1 138 ? 10.906 -1.898 11.602 1 98.19 138 ALA A CA 1
ATOM 1087 C C . ALA A 1 138 ? 11.305 -3.24 12.203 1 98.19 138 ALA A C 1
ATOM 1089 O O . ALA A 1 138 ? 11.195 -4.281 11.547 1 98.19 138 ALA A O 1
ATOM 1090 N N . LYS A 1 139 ? 11.773 -3.154 13.422 1 97.25 139 LYS A N 1
ATOM 1091 C CA . LYS A 1 139 ? 12.133 -4.383 14.125 1 97.25 139 LYS A CA 1
ATOM 1092 C C . LYS A 1 139 ? 10.906 -5.254 14.375 1 97.25 139 LYS A C 1
ATOM 1094 O O . LYS A 1 139 ? 10.961 -6.473 14.188 1 97.25 139 LYS A O 1
ATOM 1099 N N . GLU A 1 140 ? 9.789 -4.668 14.797 1 96 140 GLU A N 1
ATOM 1100 C CA . GLU A 1 140 ? 8.562 -5.406 15.086 1 96 140 GLU A CA 1
ATOM 1101 C C . GLU A 1 140 ? 8.055 -6.152 13.852 1 96 140 GLU A C 1
ATOM 1103 O O . GLU A 1 140 ? 7.547 -7.266 13.961 1 96 140 GLU A O 1
ATOM 1108 N N . LEU A 1 141 ? 8.188 -5.578 12.703 1 93.94 141 LEU A N 1
ATOM 1109 C CA . LEU A 1 141 ? 7.738 -6.164 11.438 1 93.94 141 LEU A CA 1
ATOM 1110 C C . LEU A 1 141 ? 8.438 -7.492 11.18 1 93.94 141 LEU A C 1
ATOM 1112 O O . LEU A 1 141 ? 7.879 -8.383 10.531 1 93.94 141 LEU A O 1
ATOM 1116 N N . THR A 1 142 ? 9.648 -7.652 11.656 1 94.5 142 THR A N 1
ATOM 1117 C CA . THR A 1 142 ? 10.469 -8.812 11.312 1 94.5 142 THR A CA 1
ATOM 1118 C C . THR A 1 142 ? 10.188 -9.969 12.266 1 94.5 142 THR A C 1
ATOM 1120 O O . THR A 1 142 ? 10.711 -11.07 12.086 1 94.5 142 THR A O 1
ATOM 1123 N N . LYS A 1 143 ? 9.336 -9.742 13.266 1 94.31 143 LYS A N 1
ATOM 1124 C CA . LYS A 1 143 ? 9.117 -10.758 14.281 1 94.31 143 LYS A CA 1
ATOM 1125 C C . LYS A 1 143 ? 8.227 -11.883 13.75 1 94.31 143 LYS A C 1
ATOM 1127 O O . LYS A 1 143 ? 8.359 -13.031 14.172 1 94.31 143 LYS A O 1
ATOM 1132 N N . TYR A 1 144 ? 7.355 -11.609 12.836 1 94.19 144 TYR A N 1
ATOM 1133 C CA . TYR A 1 144 ? 6.504 -12.648 12.273 1 94.19 144 TYR A CA 1
ATOM 1134 C C . TYR A 1 144 ? 7.328 -13.656 11.477 1 94.19 144 TYR A C 1
ATOM 1136 O O . TYR A 1 144 ? 8.164 -13.273 10.656 1 94.19 144 TYR A O 1
ATOM 1144 N N . GLN A 1 145 ? 7.047 -14.938 11.711 1 96.38 145 GLN A N 1
ATOM 1145 C CA . GLN A 1 145 ? 7.559 -16.031 10.891 1 96.38 145 GLN A CA 1
ATOM 1146 C C . GLN A 1 145 ? 6.438 -16.984 10.484 1 96.38 145 GLN A C 1
ATOM 1148 O O . GLN A 1 145 ? 5.551 -17.281 11.281 1 96.38 145 GLN A O 1
ATOM 1153 N N . PRO A 1 146 ? 6.469 -17.453 9.234 1 97.38 146 PRO A N 1
ATOM 1154 C CA . PRO A 1 146 ? 5.441 -18.391 8.766 1 97.38 146 PRO A CA 1
ATOM 1155 C C . PRO A 1 146 ? 5.512 -19.75 9.461 1 97.38 146 PRO A C 1
ATOM 1157 O O . PRO A 1 146 ? 6.508 -20.062 10.117 1 97.38 146 PRO A O 1
ATOM 1160 N N . ILE A 1 147 ? 4.473 -20.516 9.328 1 97.75 147 ILE A N 1
ATOM 1161 C CA . ILE A 1 147 ? 4.379 -21.844 9.922 1 97.75 147 ILE A CA 1
ATOM 1162 C C . ILE A 1 147 ? 5.359 -22.781 9.234 1 97.75 147 ILE A C 1
ATOM 1164 O O . ILE A 1 147 ? 5.469 -22.797 8.008 1 97.75 147 ILE A O 1
ATOM 1168 N N . SER A 1 148 ? 6.152 -23.5 9.992 1 98.25 148 SER A N 1
ATOM 1169 C CA . SER A 1 148 ? 6.926 -24.656 9.578 1 98.25 148 SER A CA 1
ATOM 1170 C C . SER A 1 148 ? 6.367 -25.953 10.188 1 98.25 148 SER A C 1
ATOM 1172 O O . SER A 1 148 ? 6.73 -26.328 11.305 1 98.25 148 SER A O 1
ATOM 1174 N N . PRO A 1 149 ? 5.551 -26.625 9.43 1 96.56 149 PRO A N 1
ATOM 1175 C CA . PRO A 1 149 ? 4.832 -27.75 10.055 1 96.56 149 PRO A CA 1
ATOM 1176 C C . PRO A 1 149 ? 5.77 -28.781 10.664 1 96.56 149 PRO A C 1
ATOM 1178 O O . PRO A 1 149 ? 5.504 -29.297 11.758 1 96.56 149 PRO A O 1
ATOM 1181 N N . ASN A 1 150 ? 6.789 -29.234 9.969 1 97.44 150 ASN A N 1
ATOM 1182 C CA . ASN A 1 150 ? 7.852 -30.109 10.445 1 97.44 150 ASN A CA 1
ATOM 1183 C C . ASN A 1 150 ? 9.227 -29.484 10.242 1 97.44 150 ASN A C 1
ATOM 1185 O O . ASN A 1 150 ? 9.914 -29.781 9.258 1 97.44 150 ASN A O 1
ATOM 1189 N N . PRO A 1 151 ? 9.688 -28.797 11.203 1 96.12 151 PRO A N 1
ATOM 1190 C CA . PRO A 1 151 ? 10.906 -27.984 11.039 1 96.12 151 PRO A CA 1
ATOM 1191 C C . PRO A 1 151 ? 12.133 -28.844 10.734 1 96.12 151 PRO A C 1
ATOM 1193 O O . PRO A 1 151 ? 13.141 -28.328 10.242 1 96.12 151 PRO A O 1
ATOM 1196 N N . SER A 1 152 ? 12.094 -30.172 11.023 1 97.25 152 SER A N 1
ATOM 1197 C CA . SER A 1 152 ? 13.227 -31.047 10.703 1 97.25 152 SER A CA 1
ATOM 1198 C C . SER A 1 152 ? 13.25 -31.391 9.219 1 97.25 152 SER A C 1
ATOM 1200 O O . SER A 1 152 ? 14.281 -31.797 8.688 1 97.25 152 SER A O 1
ATOM 1202 N N . GLU A 1 153 ? 12.141 -31.156 8.516 1 97.88 153 GLU A N 1
ATOM 1203 C CA . GLU A 1 153 ? 12.047 -31.469 7.098 1 97.88 153 GLU A CA 1
ATOM 1204 C C . GLU A 1 153 ? 12.062 -30.188 6.254 1 97.88 153 GLU A C 1
ATOM 1206 O O . GLU A 1 153 ? 12.719 -30.141 5.211 1 97.88 153 GLU A O 1
ATOM 1211 N N . THR A 1 154 ? 11.297 -29.25 6.699 1 98.06 154 THR A N 1
ATOM 1212 C CA . THR A 1 154 ? 11.188 -28 5.969 1 98.06 154 THR A CA 1
ATOM 1213 C C . THR A 1 154 ? 11.141 -26.812 6.93 1 98.06 154 THR A C 1
ATOM 1215 O O . THR A 1 154 ? 10.539 -26.906 8 1 98.06 154 THR A O 1
ATOM 1218 N N . ARG A 1 155 ? 11.844 -25.75 6.645 1 98.06 155 ARG A N 1
ATOM 1219 C CA . ARG A 1 155 ? 11.805 -24.5 7.398 1 98.06 155 ARG A CA 1
ATOM 1220 C C . ARG A 1 155 ? 11.336 -23.344 6.52 1 98.06 155 ARG A C 1
ATOM 1222 O O . ARG A 1 155 ? 11.867 -23.141 5.43 1 98.06 155 ARG A O 1
ATOM 1229 N N . ASN A 1 156 ? 10.25 -22.625 6.926 1 98.56 156 ASN A N 1
ATOM 1230 C CA . ASN A 1 156 ? 9.75 -21.406 6.293 1 98.56 156 ASN A CA 1
ATOM 1231 C C . ASN A 1 156 ? 10.164 -20.156 7.066 1 98.56 156 ASN A C 1
ATOM 1233 O O . ASN A 1 156 ? 10.023 -20.109 8.289 1 98.56 156 ASN A O 1
ATOM 1237 N N . THR A 1 157 ? 10.695 -19.219 6.383 1 97.94 157 THR A N 1
ATOM 1238 C CA . THR A 1 157 ? 11.078 -17.953 6.988 1 97.94 157 THR A CA 1
ATOM 1239 C C . THR A 1 157 ? 10.648 -16.781 6.109 1 97.94 157 THR A C 1
ATOM 1241 O O . THR A 1 157 ? 10.32 -16.969 4.934 1 97.94 157 THR A O 1
ATOM 1244 N N . MET A 1 158 ? 10.547 -15.656 6.711 1 97.19 158 MET A N 1
ATOM 1245 C CA . MET A 1 158 ? 10.25 -14.406 6.016 1 97.19 158 MET A CA 1
ATOM 1246 C C . MET A 1 158 ? 11.336 -13.367 6.281 1 97.19 158 MET A C 1
ATOM 1248 O O . MET A 1 158 ? 11.766 -13.195 7.422 1 97.19 158 MET A O 1
ATOM 1252 N N . ARG A 1 159 ? 11.836 -12.727 5.27 1 96.62 159 ARG A N 1
ATOM 1253 C CA . ARG A 1 159 ? 12.719 -11.578 5.441 1 96.62 159 ARG A CA 1
ATOM 1254 C C . ARG A 1 159 ? 12.203 -10.375 4.664 1 96.62 159 ARG A C 1
ATOM 1256 O O . ARG A 1 159 ? 11.344 -10.508 3.797 1 96.62 159 ARG A O 1
ATOM 1263 N N . TYR A 1 160 ? 12.633 -9.211 5.012 1 96.81 160 TYR A N 1
ATOM 1264 C CA . TYR A 1 160 ? 12.211 -7.953 4.406 1 96.81 160 TYR A CA 1
ATOM 1265 C C . TYR A 1 160 ? 13.375 -7.273 3.701 1 96.81 160 TYR A C 1
ATOM 1267 O O . TYR A 1 160 ? 14.398 -6.977 4.324 1 96.81 160 TYR A O 1
ATOM 1275 N N . ARG A 1 161 ? 13.195 -7.059 2.396 1 97.06 161 ARG A N 1
ATOM 1276 C CA . ARG A 1 161 ? 14.18 -6.426 1.527 1 97.06 161 ARG A CA 1
ATOM 1277 C C . ARG A 1 161 ? 13.836 -4.965 1.272 1 97.06 161 ARG A C 1
ATOM 1279 O O . ARG A 1 161 ? 12.664 -4.578 1.341 1 97.06 161 ARG A O 1
ATOM 1286 N N . GLY A 1 162 ? 14.867 -4.172 1.058 1 97.94 162 GLY A N 1
ATOM 1287 C CA . GLY A 1 162 ? 14.57 -2.881 0.456 1 97.94 162 GLY A CA 1
ATOM 1288 C C . GLY A 1 162 ? 13.992 -2.994 -0.942 1 97.94 162 GLY A C 1
ATOM 1289 O O . GLY A 1 162 ? 14.016 -4.07 -1.543 1 97.94 162 GLY A O 1
ATOM 1290 N N . LEU A 1 163 ? 13.453 -1.943 -1.462 1 98.12 163 LEU A N 1
ATOM 1291 C CA . LEU A 1 163 ? 12.914 -1.915 -2.818 1 98.12 163 LEU A CA 1
ATOM 1292 C C . LEU A 1 163 ? 14.039 -1.934 -3.848 1 98.12 163 LEU A C 1
ATOM 1294 O O . LEU A 1 163 ? 15.164 -1.521 -3.553 1 98.12 163 LEU A O 1
ATOM 1298 N N . GLU A 1 164 ? 13.797 -2.477 -5.004 1 97.12 164 GLU A N 1
ATOM 1299 C CA . GLU A 1 164 ? 14.773 -2.5 -6.09 1 97.12 164 GLU A CA 1
ATOM 1300 C C . GLU A 1 164 ? 14.734 -1.203 -6.895 1 97.12 164 GLU A C 1
ATOM 1302 O O . GLU A 1 164 ? 14.062 -1.125 -7.922 1 97.12 164 GLU A O 1
ATOM 1307 N N . GLY A 1 165 ? 15.477 -0.22 -6.562 1 98.31 165 GLY A N 1
ATOM 1308 C CA . GLY A 1 165 ? 15.523 1.111 -7.145 1 98.31 165 GLY A CA 1
ATOM 1309 C C . GLY A 1 165 ? 15.648 2.211 -6.109 1 98.31 165 GLY A C 1
ATOM 1310 O O . GLY A 1 165 ? 16.172 1.984 -5.016 1 98.31 165 GLY A O 1
ATOM 1311 N N . PHE A 1 166 ? 15.281 3.453 -6.527 1 98.88 166 PHE A N 1
ATOM 1312 C CA . PHE A 1 166 ? 15.398 4.586 -5.613 1 98.88 166 PHE A CA 1
ATOM 1313 C C . PHE A 1 166 ? 14.023 5.133 -5.258 1 98.88 166 PHE A C 1
ATOM 1315 O O . PHE A 1 166 ? 13.047 4.891 -5.969 1 98.88 166 PHE A O 1
ATOM 1322 N N . ILE A 1 167 ? 13.953 5.812 -4.113 1 98.88 167 ILE A N 1
ATOM 1323 C CA . ILE A 1 167 ? 12.75 6.496 -3.65 1 98.88 167 ILE A CA 1
ATOM 1324 C C . ILE A 1 167 ? 12.875 7.996 -3.902 1 98.88 167 ILE A C 1
ATOM 1326 O O . ILE A 1 167 ? 13.891 8.602 -3.557 1 98.88 167 ILE A O 1
ATOM 1330 N N . ALA A 1 168 ? 11.914 8.555 -4.598 1 98.94 168 ALA A N 1
ATOM 1331 C CA . ALA A 1 168 ? 11.797 10.008 -4.703 1 98.94 168 ALA A CA 1
ATOM 1332 C C . ALA A 1 168 ? 11.117 10.594 -3.471 1 98.94 168 ALA A C 1
ATOM 1334 O O . ALA A 1 168 ? 9.898 10.469 -3.309 1 98.94 168 ALA A O 1
ATOM 1335 N N . GLY A 1 169 ? 11.906 11.195 -2.568 1 98.81 169 GLY A N 1
ATOM 1336 C CA . GLY A 1 169 ? 11.367 11.836 -1.381 1 98.81 169 GLY A CA 1
ATOM 1337 C C . GLY A 1 169 ? 11.117 13.32 -1.571 1 98.81 169 GLY A C 1
ATOM 1338 O O . GLY A 1 169 ? 12.062 14.109 -1.662 1 98.81 169 GLY A O 1
ATOM 1339 N N . ILE A 1 170 ? 9.867 13.711 -1.652 1 98.81 170 ILE A N 1
ATOM 1340 C CA . ILE A 1 170 ? 9.461 15.094 -1.865 1 98.81 170 ILE A CA 1
ATOM 1341 C C . ILE A 1 170 ? 8.766 15.625 -0.617 1 98.81 170 ILE A C 1
ATOM 1343 O O . ILE A 1 170 ? 7.629 15.242 -0.322 1 98.81 170 ILE A O 1
ATOM 1347 N N . SER A 1 171 ? 9.445 16.438 0.094 1 98.56 171 SER A N 1
ATOM 1348 C CA . SER A 1 171 ? 8.969 16.828 1.421 1 98.56 171 SER A CA 1
ATOM 1349 C C . SER A 1 171 ? 8.414 18.25 1.425 1 98.56 171 SER A C 1
ATOM 1351 O O . SER A 1 171 ? 8.836 19.078 0.627 1 98.56 171 SER A O 1
ATOM 1353 N N . PRO A 1 172 ? 7.5 18.547 2.244 1 98.06 172 PRO A N 1
ATOM 1354 C CA . PRO A 1 172 ? 6.848 19.859 2.334 1 98.06 172 PRO A CA 1
ATOM 1355 C C . PRO A 1 172 ? 7.656 20.875 3.145 1 98.06 172 PRO A C 1
ATOM 1357 O O . PRO A 1 172 ? 8.695 20.531 3.709 1 98.06 172 PRO A O 1
ATOM 1360 N N . PHE A 1 173 ? 7.145 22.078 3.256 1 98.25 173 PHE A N 1
ATOM 1361 C CA . PHE A 1 173 ? 7.883 23.125 3.969 1 98.25 173 PHE A CA 1
ATOM 1362 C C . PHE A 1 173 ? 7.465 23.172 5.434 1 98.25 173 PHE A C 1
ATOM 1364 O O . PHE A 1 173 ? 8.234 23.609 6.289 1 98.25 173 PHE A O 1
ATOM 1371 N N . ASN A 1 174 ? 6.266 22.688 5.699 1 97.81 174 ASN A N 1
ATOM 1372 C CA . ASN A 1 174 ? 5.637 23.188 6.922 1 97.81 174 ASN A CA 1
ATOM 1373 C C . ASN A 1 174 ? 6.012 22.312 8.125 1 97.81 174 ASN A C 1
ATOM 1375 O O . ASN A 1 174 ? 5.746 22.688 9.273 1 97.81 174 ASN A O 1
ATOM 1379 N N . PHE A 1 175 ? 6.688 21.203 7.906 1 97.94 175 PHE A N 1
ATOM 1380 C CA . PHE A 1 175 ? 7.207 20.422 9.016 1 97.94 175 PHE A CA 1
ATOM 1381 C C . PHE A 1 175 ? 8.617 19.922 8.727 1 97.94 175 PHE A C 1
ATOM 1383 O O . PHE A 1 175 ? 8.82 19.078 7.852 1 97.94 175 PHE A O 1
ATOM 1390 N N . THR A 1 176 ? 9.57 20.391 9.508 1 98.75 176 THR A N 1
ATOM 1391 C CA . THR A 1 176 ? 10.961 19.953 9.43 1 98.75 176 THR A CA 1
ATOM 1392 C C . THR A 1 176 ? 11.07 18.453 9.672 1 98.75 176 THR A C 1
ATOM 1394 O O . THR A 1 176 ? 11.789 17.75 8.953 1 98.75 176 THR A O 1
ATOM 1397 N N . ALA A 1 177 ? 10.328 18 10.648 1 98.69 177 ALA A N 1
ATOM 1398 C CA . ALA A 1 177 ? 10.359 16.578 11.008 1 98.69 177 ALA A CA 1
ATOM 1399 C C . ALA A 1 177 ? 9.859 15.711 9.859 1 98.69 177 ALA A C 1
ATOM 1401 O O . ALA A 1 177 ? 10.375 14.609 9.633 1 98.69 177 ALA A O 1
ATOM 1402 N N . ILE A 1 178 ? 8.797 16.141 9.148 1 98.31 178 ILE A N 1
ATOM 1403 C CA . ILE A 1 178 ? 8.273 15.391 8.008 1 98.31 178 ILE A CA 1
ATOM 1404 C C . ILE A 1 178 ? 9.312 15.367 6.887 1 98.31 178 ILE A C 1
ATOM 1406 O O . ILE A 1 178 ? 9.453 14.367 6.184 1 98.31 178 ILE A O 1
ATOM 1410 N N . GLY A 1 179 ? 10.031 16.469 6.762 1 98.56 179 GLY A N 1
ATOM 1411 C CA . GLY A 1 179 ? 11.141 16.469 5.82 1 98.56 179 GLY A CA 1
ATOM 1412 C C . GLY A 1 179 ? 12.148 15.375 6.094 1 98.56 179 GLY A C 1
ATOM 1413 O O . GLY A 1 179 ? 12.461 14.57 5.211 1 98.56 179 GLY A O 1
ATOM 1414 N N . GLY A 1 180 ? 12.625 15.336 7.336 1 98.62 180 GLY A N 1
ATOM 1415 C CA . GLY A 1 180 ? 13.578 14.312 7.719 1 98.62 180 GLY A CA 1
ATOM 1416 C C . GLY A 1 180 ? 13.023 12.906 7.609 1 98.62 180 GLY A C 1
ATOM 1417 O O . GLY A 1 180 ? 13.734 11.977 7.234 1 98.62 180 GLY A O 1
ATOM 1418 N N . ASN A 1 181 ? 11.766 12.758 7.957 1 98.5 181 ASN A N 1
ATOM 1419 C CA . ASN A 1 181 ? 11.133 11.445 7.887 1 98.5 181 ASN A CA 1
ATOM 1420 C C . ASN A 1 181 ? 11.031 10.945 6.449 1 98.5 181 ASN A C 1
ATOM 1422 O O . ASN A 1 181 ? 11.469 9.836 6.145 1 98.5 181 ASN A O 1
ATOM 1426 N N . LEU A 1 182 ? 10.5 11.789 5.504 1 97.94 182 LEU A N 1
ATOM 1427 C CA . LEU A 1 182 ? 10.344 11.422 4.098 1 97.94 182 LEU A CA 1
ATOM 1428 C C . LEU A 1 182 ? 11.703 11.266 3.428 1 97.94 182 LEU A C 1
ATOM 1430 O O . LEU A 1 182 ? 11.883 10.398 2.568 1 97.94 182 LEU A O 1
ATOM 1434 N N . GLY A 1 183 ? 12.625 12.039 3.896 1 98.19 183 GLY A N 1
ATOM 1435 C CA . GLY A 1 183 ? 13.906 12.133 3.215 1 98.19 183 GLY A CA 1
ATOM 1436 C C . GLY A 1 183 ? 14.906 11.086 3.682 1 98.19 183 GLY A C 1
ATOM 1437 O O . GLY A 1 183 ? 15.914 10.844 3.016 1 98.19 183 GLY A O 1
ATOM 1438 N N . ALA A 1 184 ? 14.531 10.375 4.785 1 98.5 184 ALA A N 1
ATOM 1439 C CA . ALA A 1 184 ? 15.617 9.531 5.281 1 98.5 184 ALA A CA 1
ATOM 1440 C C . ALA A 1 184 ? 15.078 8.203 5.82 1 98.5 184 ALA A C 1
ATOM 1442 O O . ALA A 1 184 ? 15.719 7.164 5.68 1 98.5 184 ALA A O 1
ATOM 1443 N N . SER A 1 185 ? 13.883 8.148 6.391 1 98.38 185 SER A N 1
ATOM 1444 C CA . SER A 1 185 ? 13.43 7.016 7.191 1 98.38 185 SER A CA 1
ATOM 1445 C C . SER A 1 185 ? 13.305 5.754 6.344 1 98.38 185 SER A C 1
ATOM 1447 O O . SER A 1 185 ? 13.562 4.648 6.824 1 98.38 185 SER A O 1
ATOM 1449 N N . PRO A 1 186 ? 12.93 5.883 5.047 1 98.75 186 PRO A N 1
ATOM 1450 C CA . PRO A 1 186 ? 12.867 4.66 4.246 1 98.75 186 PRO A CA 1
ATOM 1451 C C . PRO A 1 186 ? 14.211 3.934 4.168 1 98.75 186 PRO A C 1
ATOM 1453 O O . PRO A 1 186 ? 14.25 2.74 3.857 1 98.75 186 PRO A O 1
ATOM 1456 N N . ALA A 1 187 ? 15.297 4.641 4.445 1 98.88 187 ALA A N 1
ATOM 1457 C CA . ALA A 1 187 ? 16.625 4.031 4.426 1 98.88 187 ALA A CA 1
ATOM 1458 C C . ALA A 1 187 ? 16.766 2.979 5.523 1 98.88 187 ALA A C 1
ATOM 1460 O O . ALA A 1 187 ? 17.594 2.074 5.422 1 98.88 187 ALA A O 1
ATOM 1461 N N . ILE A 1 188 ? 15.953 3.031 6.566 1 98.88 188 ILE A N 1
ATOM 1462 C CA . ILE A 1 188 ? 15.977 2.031 7.629 1 98.88 188 ILE A CA 1
ATOM 1463 C C . ILE A 1 188 ? 15.727 0.645 7.035 1 98.88 188 ILE A C 1
ATOM 1465 O O . ILE A 1 188 ? 16.344 -0.337 7.465 1 98.88 188 ILE A O 1
ATOM 1469 N N . MET A 1 189 ? 14.898 0.577 6.004 1 98.69 189 MET A N 1
ATOM 1470 C CA . MET A 1 189 ? 14.547 -0.709 5.41 1 98.69 189 MET A CA 1
ATOM 1471 C C . MET A 1 189 ? 15.445 -1.024 4.219 1 98.69 189 MET A C 1
ATOM 1473 O O . MET A 1 189 ? 15.109 -1.876 3.393 1 98.69 189 MET A O 1
ATOM 1477 N N . GLY A 1 190 ? 16.547 -0.272 4.059 1 98.62 190 GLY A N 1
ATOM 1478 C CA . GLY A 1 190 ? 17.562 -0.624 3.068 1 98.62 190 GLY A CA 1
ATOM 1479 C C . GLY A 1 190 ? 17.406 0.133 1.764 1 98.62 190 GLY A C 1
ATOM 1480 O O . GLY A 1 190 ? 17.969 -0.26 0.741 1 98.62 190 GLY A O 1
ATOM 1481 N N . ASN A 1 191 ? 16.656 1.218 1.764 1 98.88 191 ASN A N 1
ATOM 1482 C CA . ASN A 1 191 ? 16.391 1.979 0.547 1 98.88 191 ASN A CA 1
ATOM 1483 C C . ASN A 1 191 ? 17.375 3.141 0.393 1 98.88 191 ASN A C 1
ATOM 1485 O O . ASN A 1 191 ? 18.078 3.492 1.341 1 98.88 191 ASN A O 1
ATOM 1489 N N . VAL A 1 192 ? 17.422 3.641 -0.807 1 98.94 192 VAL A N 1
ATOM 1490 C CA . VAL A 1 192 ? 18.141 4.875 -1.109 1 98.94 192 VAL A CA 1
ATOM 1491 C C . VAL A 1 192 ? 17.156 5.945 -1.575 1 98.94 192 VAL A C 1
ATOM 1493 O O . VAL A 1 192 ? 16.125 5.629 -2.158 1 98.94 192 VAL A O 1
ATOM 1496 N N . ILE A 1 193 ? 17.484 7.207 -1.277 1 98.94 193 ILE A N 1
ATOM 1497 C CA . ILE A 1 193 ? 16.484 8.25 -1.446 1 98.94 193 ILE A CA 1
ATOM 1498 C C . ILE A 1 193 ? 17.109 9.461 -2.145 1 98.94 193 ILE A C 1
ATOM 1500 O O . ILE A 1 193 ? 18.219 9.867 -1.816 1 98.94 193 ILE A O 1
ATOM 1504 N N . LEU A 1 194 ? 16.438 9.961 -3.141 1 98.94 194 LEU A N 1
ATOM 1505 C CA . LEU A 1 194 ? 16.641 11.336 -3.584 1 98.94 194 LEU A CA 1
ATOM 1506 C C . LEU A 1 194 ? 15.703 12.289 -2.846 1 98.94 194 LEU A C 1
ATOM 1508 O O . LEU A 1 194 ? 14.508 12.328 -3.121 1 98.94 194 LEU A O 1
ATOM 1512 N N . TRP A 1 195 ? 16.297 13 -1.91 1 98.94 195 TRP A N 1
ATOM 1513 C CA . TRP A 1 195 ? 15.5 13.914 -1.088 1 98.94 195 TRP A CA 1
ATOM 1514 C C . TRP A 1 195 ? 15.406 15.289 -1.741 1 98.94 195 TRP A C 1
ATOM 1516 O O . TRP A 1 195 ? 16.391 16.016 -1.831 1 98.94 195 TRP A O 1
ATOM 1526 N N . LYS A 1 196 ? 14.289 15.617 -2.291 1 98.88 196 LYS A N 1
ATOM 1527 C CA . LYS A 1 196 ? 13.969 16.969 -2.766 1 98.88 196 LYS A CA 1
ATOM 1528 C C . LYS A 1 196 ? 13.211 17.75 -1.705 1 98.88 196 LYS A C 1
ATOM 1530 O O . LYS A 1 196 ? 11.977 17.719 -1.668 1 98.88 196 LYS A O 1
ATOM 1535 N N . PRO A 1 197 ? 13.852 18.562 -0.922 1 98.56 197 PRO A N 1
ATOM 1536 C CA . PRO A 1 197 ? 13.172 19.375 0.09 1 98.56 197 PRO A CA 1
ATOM 1537 C C . PRO A 1 197 ? 12.469 20.594 -0.505 1 98.56 197 PRO A C 1
ATOM 1539 O O . PRO A 1 197 ? 12.773 21 -1.627 1 98.56 197 PRO A O 1
ATOM 1542 N N . SER A 1 198 ? 11.477 21.047 0.182 1 98.25 198 SER A N 1
ATOM 1543 C CA . SER A 1 198 ? 10.922 22.359 -0.191 1 98.25 198 SER A CA 1
ATOM 1544 C C . SER A 1 198 ? 11.977 23.453 -0.09 1 98.25 198 SER A C 1
ATOM 1546 O O . SER A 1 198 ? 12.766 23.484 0.859 1 98.25 198 SER A O 1
ATOM 1548 N N . GLU A 1 199 ? 11.945 24.375 -1.005 1 97.44 199 GLU A N 1
ATOM 1549 C CA . GLU A 1 199 ? 12.922 25.453 -1.031 1 97.44 199 GLU A CA 1
ATOM 1550 C C . GLU A 1 199 ? 12.734 26.406 0.154 1 97.44 199 GLU A C 1
ATOM 1552 O O . GLU A 1 199 ? 13.688 27.016 0.616 1 97.44 199 GLU A O 1
ATOM 1557 N N . THR A 1 200 ? 11.539 26.422 0.654 1 97.44 200 THR A N 1
ATOM 1558 C CA . THR A 1 200 ? 11.242 27.359 1.734 1 97.44 200 THR A CA 1
ATOM 1559 C C . THR A 1 200 ? 11.523 26.719 3.092 1 97.44 200 THR A C 1
ATOM 1561 O O . THR A 1 200 ? 11.383 27.359 4.129 1 97.44 200 THR A O 1
ATOM 1564 N N . ALA A 1 201 ? 11.945 25.469 3.15 1 98.25 201 ALA A N 1
ATOM 1565 C CA . ALA A 1 201 ? 12.367 24.797 4.375 1 98.25 201 ALA A CA 1
ATOM 1566 C C . ALA A 1 201 ? 13.789 24.25 4.242 1 98.25 201 ALA A C 1
ATOM 1568 O O . ALA A 1 201 ? 14.172 23.312 4.941 1 98.25 201 ALA A O 1
ATOM 1569 N N . LEU A 1 202 ? 14.57 24.797 3.357 1 98.5 202 LEU A N 1
ATOM 1570 C CA . LEU A 1 202 ? 15.852 24.234 2.953 1 98.5 202 LEU A CA 1
ATOM 1571 C C . LEU A 1 202 ? 16.859 24.297 4.098 1 98.5 202 LEU A C 1
ATOM 1573 O O . LEU A 1 202 ? 17.656 23.375 4.273 1 98.5 202 LEU A O 1
ATOM 1577 N N . LEU A 1 203 ? 16.875 25.391 4.848 1 98.75 203 LEU A N 1
ATOM 1578 C CA . LEU A 1 203 ? 17.891 25.562 5.883 1 98.75 203 LEU A CA 1
ATOM 1579 C C . LEU A 1 203 ? 17.734 24.5 6.965 1 98.75 203 LEU A C 1
ATOM 1581 O O . LEU A 1 203 ? 18.719 23.875 7.363 1 98.75 203 LEU A O 1
ATOM 1585 N N . SER A 1 204 ? 16.531 24.328 7.508 1 98.81 204 SER A N 1
ATOM 1586 C CA . SER A 1 204 ? 16.312 23.312 8.523 1 98.81 204 SER A CA 1
ATOM 1587 C C . SER A 1 204 ? 16.578 21.906 7.973 1 98.81 204 SER A C 1
ATOM 1589 O O . SER A 1 204 ? 17.156 21.062 8.656 1 98.81 204 SER A O 1
ATOM 1591 N N . ASN A 1 205 ? 16.125 21.609 6.715 1 98.88 205 ASN A N 1
ATOM 1592 C CA . ASN A 1 205 ? 16.359 20.297 6.105 1 98.88 205 ASN A CA 1
ATOM 1593 C C . ASN A 1 205 ? 17.844 20.047 5.863 1 98.88 205 ASN A C 1
ATOM 1595 O O . ASN A 1 205 ? 18.312 18.906 5.957 1 98.88 205 ASN A O 1
ATOM 1599 N N . TRP A 1 206 ? 18.594 21.109 5.586 1 98.81 206 TRP A N 1
ATOM 1600 C CA . TRP A 1 206 ? 20.031 21.016 5.422 1 98.81 206 TRP A CA 1
ATOM 1601 C C . TRP A 1 206 ? 20.703 20.609 6.734 1 98.81 206 TRP A C 1
ATOM 1603 O O . TRP A 1 206 ? 21.609 19.781 6.742 1 98.81 206 TRP A O 1
ATOM 1613 N N . VAL A 1 207 ? 20.25 21.203 7.824 1 98.88 207 VAL A N 1
ATOM 1614 C CA . VAL A 1 207 ? 20.766 20.828 9.141 1 98.88 207 VAL A CA 1
ATOM 1615 C C . VAL A 1 207 ? 20.547 19.328 9.375 1 98.88 207 VAL A C 1
ATOM 1617 O O . VAL A 1 207 ? 21.453 18.641 9.82 1 98.88 207 VAL A O 1
ATOM 1620 N N . ILE A 1 208 ? 19.359 18.828 9.062 1 98.94 208 ILE A N 1
ATOM 1621 C CA . ILE A 1 208 ? 19.062 17.406 9.219 1 98.94 208 ILE A CA 1
ATOM 1622 C C . ILE A 1 208 ? 20.031 16.578 8.367 1 98.94 208 ILE A C 1
ATOM 1624 O O . ILE A 1 208 ? 20.562 15.57 8.828 1 98.94 208 ILE A O 1
ATOM 1628 N N . PHE A 1 209 ? 20.203 16.984 7.145 1 98.81 209 PHE A N 1
ATOM 1629 C CA . PHE A 1 209 ? 21.078 16.234 6.242 1 98.81 209 PHE A CA 1
ATOM 1630 C C . PHE A 1 209 ? 22.5 16.156 6.797 1 98.81 209 PHE A C 1
ATOM 1632 O O . PHE A 1 209 ? 23.141 15.102 6.73 1 98.81 209 PHE A O 1
ATOM 1639 N N . LYS A 1 210 ? 23 17.266 7.309 1 98.69 210 LYS A N 1
ATOM 1640 C CA . LYS A 1 210 ? 24.328 17.281 7.918 1 98.69 210 LYS A CA 1
ATOM 1641 C C . LYS A 1 210 ? 24.391 16.312 9.102 1 98.69 210 LYS A C 1
ATOM 1643 O O . LYS A 1 210 ? 25.406 15.648 9.305 1 98.69 210 LYS A O 1
ATOM 1648 N N . ILE A 1 211 ? 23.375 16.297 9.891 1 98.81 211 ILE A N 1
ATOM 1649 C CA . ILE A 1 211 ? 23.328 15.391 11.023 1 98.81 211 ILE A CA 1
ATOM 1650 C C . ILE A 1 211 ? 23.344 13.945 10.523 1 98.81 211 ILE A C 1
ATOM 1652 O O . ILE A 1 211 ? 23.969 13.078 11.133 1 98.81 211 ILE A O 1
ATOM 1656 N N . LEU A 1 212 ? 22.578 13.664 9.406 1 98.44 212 LEU A N 1
ATOM 1657 C CA . LEU A 1 212 ? 22.578 12.344 8.781 1 98.44 212 LEU A CA 1
ATOM 1658 C C . LEU A 1 212 ? 23.984 11.914 8.422 1 98.44 212 LEU A C 1
ATOM 1660 O O . LEU A 1 212 ? 24.359 10.766 8.656 1 98.44 212 LEU A O 1
ATOM 1664 N N . GLU A 1 213 ? 24.719 12.82 7.867 1 98.19 213 GLU A N 1
ATOM 1665 C CA . GLU A 1 213 ? 26.109 12.531 7.516 1 98.19 213 GLU A CA 1
ATOM 1666 C C . GLU A 1 213 ? 26.938 12.234 8.758 1 98.19 213 GLU A C 1
ATOM 1668 O O . GLU A 1 213 ? 27.703 11.273 8.781 1 98.19 213 GLU A O 1
ATOM 1673 N N . GLU A 1 214 ? 26.734 13.047 9.773 1 98.56 214 GLU A N 1
ATOM 1674 C CA . GLU A 1 214 ? 27.484 12.844 11.016 1 98.56 214 GLU A CA 1
ATOM 1675 C C . GLU A 1 214 ? 27.109 11.523 11.68 1 98.56 214 GLU A C 1
ATOM 1677 O O . GLU A 1 214 ? 27.953 10.875 12.305 1 98.56 214 GLU A O 1
ATOM 1682 N N . ALA A 1 215 ? 25.844 11.133 11.578 1 98.56 215 ALA A N 1
ATOM 1683 C CA . ALA A 1 215 ? 25.359 9.898 12.188 1 98.56 215 ALA A CA 1
ATOM 1684 C C . ALA A 1 215 ? 25.969 8.672 11.508 1 98.56 215 ALA A C 1
ATOM 1686 O O . ALA A 1 215 ? 25.906 7.562 12.047 1 98.56 215 ALA A O 1
ATOM 1687 N N . GLY A 1 216 ? 26.516 8.836 10.336 1 97.94 216 GLY A N 1
ATOM 1688 C CA . GLY A 1 216 ? 27.234 7.746 9.703 1 97.94 216 GLY A CA 1
ATOM 1689 C C . GLY A 1 216 ? 26.484 7.129 8.539 1 97.94 216 GLY A C 1
ATOM 1690 O O . GLY A 1 216 ? 26.828 6.035 8.078 1 97.94 216 GLY A O 1
ATOM 1691 N N . LEU A 1 217 ? 25.438 7.77 8.023 1 98.06 217 LEU A N 1
ATOM 1692 C CA . LEU A 1 217 ? 24.797 7.273 6.809 1 98.06 217 LEU A CA 1
ATOM 1693 C C . LEU A 1 217 ? 25.766 7.336 5.629 1 98.06 217 LEU A C 1
ATOM 1695 O O . LEU A 1 217 ? 26.344 8.391 5.348 1 98.06 217 LEU A O 1
ATOM 1699 N N . PRO A 1 218 ? 25.953 6.254 4.926 1 98.5 218 PRO A N 1
ATOM 1700 C CA . PRO A 1 218 ? 26.922 6.246 3.822 1 98.5 218 PRO A CA 1
ATOM 1701 C C . PRO A 1 218 ? 26.547 7.219 2.705 1 98.5 218 PRO A C 1
ATOM 1703 O O . PRO A 1 218 ? 25.359 7.406 2.418 1 98.5 218 PRO A O 1
ATOM 1706 N N . PRO A 1 219 ? 27.609 7.828 2.062 1 98.56 219 PRO A N 1
ATOM 1707 C CA . PRO A 1 219 ? 27.328 8.695 0.918 1 98.56 219 PRO A CA 1
ATOM 1708 C C . PRO A 1 219 ? 26.484 7.996 -0.153 1 98.56 219 PRO A C 1
ATOM 1710 O O . PRO A 1 219 ? 26.703 6.816 -0.438 1 98.56 219 PRO A O 1
ATOM 1713 N N . GLY A 1 220 ? 25.531 8.672 -0.623 1 98.75 220 GLY A N 1
ATOM 1714 C CA . GLY A 1 220 ? 24.734 8.164 -1.728 1 98.75 220 GLY A CA 1
ATOM 1715 C C . GLY A 1 220 ? 23.453 7.48 -1.277 1 98.75 220 GLY A C 1
ATOM 1716 O O . GLY A 1 220 ? 22.562 7.25 -2.084 1 98.75 220 GLY A O 1
ATOM 1717 N N . VAL A 1 221 ? 23.312 7.066 0.002 1 98.88 221 VAL A N 1
ATOM 1718 C CA . VAL A 1 221 ? 22.094 6.473 0.516 1 98.88 221 VAL A CA 1
ATOM 1719 C C . VAL A 1 221 ? 20.969 7.512 0.509 1 98.88 221 VAL A C 1
ATOM 1721 O O . VAL A 1 221 ? 19.844 7.223 0.09 1 98.88 221 VAL A O 1
ATOM 1724 N N . VAL A 1 222 ? 21.297 8.688 0.964 1 98.94 222 VAL A N 1
ATOM 1725 C CA . VAL A 1 222 ? 20.438 9.844 0.797 1 98.94 222 VAL A CA 1
ATOM 1726 C C . VAL A 1 222 ? 21.172 10.945 0.041 1 98.94 222 VAL A C 1
ATOM 1728 O O . VAL A 1 222 ? 22.297 11.32 0.422 1 98.94 222 VAL A O 1
ATOM 1731 N N . ASN A 1 223 ? 20.641 11.328 -1.047 1 98.94 223 ASN A N 1
ATOM 1732 C CA . ASN A 1 223 ? 21.125 12.508 -1.77 1 98.94 223 ASN A CA 1
ATOM 1733 C C . ASN A 1 223 ? 20.219 13.711 -1.54 1 98.94 223 ASN A C 1
ATOM 1735 O O . ASN A 1 223 ? 19 13.594 -1.584 1 98.94 223 ASN A O 1
ATOM 1739 N N . PHE A 1 224 ? 20.828 14.828 -1.194 1 98.88 224 PHE A N 1
ATOM 1740 C CA . PHE A 1 224 ? 20.109 16.062 -0.926 1 98.88 224 PHE A CA 1
ATOM 1741 C C . PHE A 1 224 ? 20.031 16.938 -2.178 1 98.88 224 PHE A C 1
ATOM 1743 O O . PHE A 1 224 ? 21.016 17.578 -2.543 1 98.88 224 PHE A O 1
ATOM 1750 N N . VAL A 1 225 ? 18.797 17.047 -2.777 1 98.75 225 VAL A N 1
ATOM 1751 C CA . VAL A 1 225 ? 18.75 17.578 -4.137 1 98.75 225 VAL A CA 1
ATOM 1752 C C . VAL A 1 225 ? 17.656 18.641 -4.227 1 98.75 225 VAL A C 1
ATOM 1754 O O . VAL A 1 225 ? 16.656 18.469 -4.926 1 98.75 225 VAL A O 1
ATOM 1757 N N . PRO A 1 226 ? 17.891 19.828 -3.666 1 98.75 226 PRO A N 1
ATOM 1758 C CA . PRO A 1 226 ? 16.984 20.938 -3.996 1 98.75 226 PRO A CA 1
ATOM 1759 C C . PRO A 1 226 ? 16.828 21.141 -5.504 1 98.75 226 PRO A C 1
ATOM 1761 O O . PRO A 1 226 ? 17.812 21.125 -6.242 1 98.75 226 PRO A O 1
ATOM 1764 N N . CYS A 1 227 ? 15.602 21.234 -5.926 1 98.44 227 CYS A N 1
ATOM 1765 C CA . CYS A 1 227 ? 15.305 21.234 -7.355 1 98.44 227 CYS A CA 1
ATOM 1766 C C . CYS A 1 227 ? 13.93 21.828 -7.633 1 98.44 227 CYS A C 1
ATOM 1768 O O . CYS A 1 227 ? 13.047 21.781 -6.773 1 98.44 227 CYS A O 1
ATOM 1770 N N . ASP A 1 228 ? 13.859 22.453 -8.82 1 97.5 228 ASP A N 1
ATOM 1771 C CA . ASP A 1 228 ? 12.531 22.828 -9.297 1 97.5 228 ASP A CA 1
ATOM 1772 C C . ASP A 1 228 ? 11.609 21.609 -9.375 1 97.5 228 ASP A C 1
ATOM 1774 O O . ASP A 1 228 ? 12.016 20.547 -9.859 1 97.5 228 ASP A O 1
ATOM 1778 N N . GLY A 1 229 ? 10.328 21.812 -8.906 1 97.75 229 GLY A N 1
ATOM 1779 C CA . GLY A 1 229 ? 9.383 20.719 -8.812 1 97.75 229 GLY A CA 1
ATOM 1780 C C . GLY A 1 229 ? 9.188 19.984 -10.125 1 97.75 229 GLY A C 1
ATOM 1781 O O . GLY A 1 229 ? 9.398 18.766 -10.195 1 97.75 229 GLY A O 1
ATOM 1782 N N . PRO A 1 230 ? 8.805 20.641 -11.156 1 98.12 230 PRO A N 1
ATOM 1783 C CA . PRO A 1 230 ? 8.555 20.016 -12.453 1 98.12 230 PRO A CA 1
ATOM 1784 C C . PRO A 1 230 ? 9.789 19.312 -13.016 1 98.12 230 PRO A C 1
ATOM 1786 O O . PRO A 1 230 ? 9.68 18.219 -13.586 1 98.12 230 PRO A O 1
ATOM 1789 N N . VAL A 1 231 ? 10.984 19.938 -12.82 1 98.44 231 VAL A N 1
ATOM 1790 C CA . VAL A 1 231 ? 12.227 19.328 -13.289 1 98.44 231 VAL A CA 1
ATOM 1791 C C . VAL A 1 231 ? 12.469 18.016 -12.539 1 98.44 231 VAL A C 1
ATOM 1793 O O . VAL A 1 231 ? 12.758 16.984 -13.148 1 98.44 231 VAL A O 1
ATOM 1796 N N . PHE A 1 232 ? 12.352 18.047 -11.25 1 98.75 232 PHE A N 1
ATOM 1797 C CA . PHE A 1 232 ? 12.547 16.859 -10.43 1 98.75 232 PHE A CA 1
ATOM 1798 C C . PHE A 1 232 ? 11.555 15.773 -10.805 1 98.75 232 PHE A C 1
ATOM 1800 O O . PHE A 1 232 ? 11.945 14.641 -11.094 1 98.75 232 PHE A O 1
ATOM 1807 N N . GLY A 1 233 ? 10.227 16.156 -10.805 1 98.75 233 GLY A N 1
ATOM 1808 C CA . GLY A 1 233 ? 9.172 15.195 -11.086 1 98.75 233 GLY A CA 1
ATOM 1809 C C . GLY A 1 233 ? 9.328 14.5 -12.43 1 98.75 233 GLY A C 1
ATOM 1810 O O . GLY A 1 233 ? 9.25 13.273 -12.508 1 98.75 233 GLY A O 1
ATOM 1811 N N . LYS A 1 234 ? 9.547 15.258 -13.461 1 98.62 234 LYS A N 1
ATOM 1812 C CA . LYS A 1 234 ? 9.688 14.711 -14.805 1 98.62 234 LYS A CA 1
ATOM 1813 C C . LYS A 1 234 ? 10.883 13.766 -14.898 1 98.62 234 LYS A C 1
ATOM 1815 O O . LYS A 1 234 ? 10.797 12.703 -15.516 1 98.62 234 LYS A O 1
ATOM 1820 N N . THR A 1 235 ? 12.016 14.156 -14.203 1 98.81 235 THR A N 1
ATOM 1821 C CA . THR A 1 235 ? 13.234 13.359 -14.297 1 98.81 235 THR A CA 1
ATOM 1822 C C . THR A 1 235 ? 13.078 12.039 -13.555 1 98.81 235 THR A C 1
ATOM 1824 O O . THR A 1 235 ? 13.414 10.977 -14.078 1 98.81 235 THR A O 1
ATOM 1827 N N . VAL A 1 236 ? 12.539 12.031 -12.375 1 98.88 236 VAL A N 1
ATOM 1828 C CA . VAL A 1 236 ? 12.484 10.82 -11.57 1 98.88 236 VAL A CA 1
ATOM 1829 C C . VAL A 1 236 ? 11.422 9.875 -12.125 1 98.88 236 VAL A C 1
ATOM 1831 O O . VAL A 1 236 ? 11.586 8.656 -12.086 1 98.88 236 VAL A O 1
ATOM 1834 N N . THR A 1 237 ? 10.273 10.367 -12.688 1 98.75 237 THR A N 1
ATOM 1835 C CA . THR A 1 237 ? 9.18 9.508 -13.125 1 98.75 237 THR A CA 1
ATOM 1836 C C . THR A 1 237 ? 9.516 8.852 -14.469 1 98.75 237 THR A C 1
ATOM 1838 O O . THR A 1 237 ? 8.844 7.91 -14.891 1 98.75 237 THR A O 1
ATOM 1841 N N . THR A 1 238 ? 10.516 9.32 -15.117 1 98.56 238 THR A N 1
ATOM 1842 C CA . THR A 1 238 ? 10.891 8.719 -16.391 1 98.56 238 THR A CA 1
ATOM 1843 C C . THR A 1 238 ? 12.047 7.742 -16.219 1 98.56 238 THR A C 1
ATOM 1845 O O . THR A 1 238 ? 12.453 7.074 -17.172 1 98.56 238 THR A O 1
ATOM 1848 N N . SER A 1 239 ? 12.586 7.637 -15 1 98.81 239 SER A N 1
ATOM 1849 C CA . SER A 1 239 ? 13.672 6.703 -14.727 1 98.81 239 SER A CA 1
ATOM 1850 C C . SER A 1 239 ? 13.148 5.277 -14.57 1 98.81 239 SER A C 1
ATOM 1852 O O . SER A 1 239 ? 12.211 5.039 -13.812 1 98.81 239 SER A O 1
ATOM 1854 N N . PRO A 1 240 ? 13.82 4.27 -15.211 1 98.38 240 PRO A N 1
ATOM 1855 C CA . PRO A 1 240 ? 13.398 2.875 -15.047 1 98.38 240 PRO A CA 1
ATOM 1856 C C . PRO A 1 240 ? 13.594 2.365 -13.617 1 98.38 240 PRO A C 1
ATOM 1858 O O . PRO A 1 240 ? 13.078 1.308 -13.258 1 98.38 240 PRO A O 1
ATOM 1861 N N . HIS A 1 241 ? 14.359 3.152 -12.789 1 98.5 241 HIS A N 1
ATOM 1862 C CA . HIS A 1 241 ? 14.75 2.674 -11.469 1 98.5 241 HIS A CA 1
ATOM 1863 C C . HIS A 1 241 ? 13.852 3.258 -10.383 1 98.5 241 HIS A C 1
ATOM 1865 O O . HIS A 1 241 ? 14.078 3.031 -9.195 1 98.5 241 HIS A O 1
ATOM 1871 N N . LEU A 1 242 ? 12.836 4.078 -10.781 1 98.88 242 LEU A N 1
ATOM 1872 C CA . LEU A 1 242 ? 11.938 4.609 -9.766 1 98.88 242 LEU A CA 1
ATOM 1873 C C . LEU A 1 242 ? 11.219 3.479 -9.031 1 98.88 242 LEU A C 1
ATOM 1875 O O . LEU A 1 242 ? 10.508 2.686 -9.656 1 98.88 242 LEU A O 1
ATOM 1879 N N . ALA A 1 243 ? 11.43 3.432 -7.723 1 98.56 243 ALA A N 1
ATOM 1880 C CA . ALA A 1 243 ? 10.812 2.369 -6.93 1 98.56 243 ALA A CA 1
ATOM 1881 C C . ALA A 1 243 ? 9.641 2.902 -6.113 1 98.56 243 ALA A C 1
ATOM 1883 O O . ALA A 1 243 ? 8.719 2.152 -5.77 1 98.56 243 ALA A O 1
ATOM 1884 N N . ALA A 1 244 ? 9.68 4.164 -5.773 1 98.75 244 ALA A N 1
ATOM 1885 C CA . ALA A 1 244 ? 8.594 4.738 -4.984 1 98.75 244 ALA A CA 1
ATOM 1886 C C . ALA A 1 244 ? 8.625 6.262 -5.027 1 98.75 244 ALA A C 1
ATOM 1888 O O . ALA A 1 244 ? 9.68 6.855 -5.277 1 98.75 244 ALA A O 1
ATOM 1889 N N . VAL A 1 245 ? 7.508 6.848 -4.844 1 98.81 245 VAL A N 1
ATOM 1890 C CA . VAL A 1 245 ? 7.371 8.273 -4.555 1 98.81 245 VAL A CA 1
ATOM 1891 C C . VAL A 1 245 ? 6.832 8.461 -3.141 1 98.81 245 VAL A C 1
ATOM 1893 O O . VAL A 1 245 ? 5.785 7.91 -2.787 1 98.81 245 VAL A O 1
ATOM 1896 N N . ASN A 1 246 ? 7.551 9.039 -2.299 1 98.75 246 ASN A N 1
ATOM 1897 C CA . ASN A 1 246 ? 7.164 9.453 -0.954 1 98.75 246 ASN A CA 1
ATOM 1898 C C . ASN A 1 246 ? 6.914 10.961 -0.883 1 98.75 246 ASN A C 1
ATOM 1900 O O . ASN A 1 246 ? 7.855 11.75 -0.843 1 98.75 246 ASN A O 1
ATOM 1904 N N . PHE A 1 247 ? 5.582 11.305 -0.836 1 98.75 247 PHE A N 1
ATOM 1905 C CA . PHE A 1 247 ? 5.223 12.688 -1.125 1 98.75 247 PHE A CA 1
ATOM 1906 C C . PHE A 1 247 ? 4.34 13.258 -0.023 1 98.75 247 PHE A C 1
ATOM 1908 O O . PHE A 1 247 ? 3.408 12.594 0.438 1 98.75 247 PHE A O 1
ATOM 1915 N N . THR A 1 248 ? 4.641 14.406 0.44 1 98.62 248 THR A N 1
ATOM 1916 C CA . THR A 1 248 ? 3.721 15.273 1.171 1 98.62 248 THR A CA 1
ATOM 1917 C C . THR A 1 248 ? 3.666 16.656 0.538 1 98.62 248 THR A C 1
ATOM 1919 O O . THR A 1 248 ? 4.703 17.297 0.333 1 98.62 248 THR A O 1
ATOM 1922 N N . GLY A 1 249 ? 2.508 17.141 0.14 1 97.69 249 GLY A N 1
ATOM 1923 C CA . GLY A 1 249 ? 2.363 18.422 -0.511 1 97.69 249 GLY A CA 1
ATOM 1924 C C . GLY A 1 249 ? 0.979 18.656 -1.09 1 97.69 249 GLY A C 1
ATOM 1925 O O . GLY A 1 249 ? -0.018 18.219 -0.513 1 97.69 249 GLY A O 1
ATOM 1926 N N . SER A 1 250 ? 0.891 19.375 -2.203 1 97.06 250 SER A N 1
ATOM 1927 C CA . SER A 1 250 ? -0.398 19.797 -2.74 1 97.06 250 SER A CA 1
ATOM 1928 C C . SER A 1 250 ? -1.082 18.672 -3.496 1 97.06 250 SER A C 1
ATOM 1930 O O . SER A 1 250 ? -0.415 17.781 -4.035 1 97.06 250 SER A O 1
ATOM 1932 N N . VAL A 1 251 ? -2.424 18.75 -3.564 1 97.31 251 VAL A N 1
ATOM 1933 C CA . VAL A 1 251 ? -3.25 17.781 -4.293 1 97.31 251 VAL A CA 1
ATOM 1934 C C . VAL A 1 251 ? -2.865 17.797 -5.773 1 97.31 251 VAL A C 1
ATOM 1936 O O . VAL A 1 251 ? -2.701 16.734 -6.383 1 97.31 251 VAL A O 1
ATOM 1939 N N . ALA A 1 252 ? -2.639 18.938 -6.324 1 97.25 252 ALA A N 1
ATOM 1940 C CA . ALA A 1 252 ? -2.344 19.062 -7.75 1 97.25 252 ALA A CA 1
ATOM 1941 C C . ALA A 1 252 ? -1.036 18.359 -8.109 1 97.25 252 ALA A C 1
ATOM 1943 O O . ALA A 1 252 ? -0.958 17.656 -9.117 1 97.25 252 ALA A O 1
ATOM 1944 N N . THR A 1 253 ? 0.01 18.578 -7.324 1 98.06 253 THR A N 1
ATOM 1945 C CA . THR A 1 253 ? 1.302 17.953 -7.574 1 98.06 253 THR A CA 1
ATOM 1946 C C . THR A 1 253 ? 1.202 16.438 -7.426 1 98.06 253 THR A C 1
ATOM 1948 O O . THR A 1 253 ? 1.756 15.68 -8.234 1 98.06 253 THR A O 1
ATOM 1951 N N . TRP A 1 254 ? 0.498 15.977 -6.426 1 98.12 254 TRP A N 1
ATOM 1952 C CA . TRP A 1 254 ? 0.334 14.547 -6.195 1 98.12 254 TRP A CA 1
ATOM 1953 C C . TRP A 1 254 ? -0.339 13.883 -7.391 1 98.12 254 TRP A C 1
ATOM 1955 O O . TRP A 1 254 ? 0.114 12.836 -7.863 1 98.12 254 TRP A O 1
ATOM 1965 N N . LYS A 1 255 ? -1.424 14.5 -7.848 1 98 255 LYS A N 1
ATOM 1966 C CA . LYS A 1 255 ? -2.145 13.945 -8.992 1 98 255 LYS A CA 1
ATOM 1967 C C . LYS A 1 255 ? -1.261 13.906 -10.234 1 98 255 LYS A C 1
ATOM 1969 O O . LYS A 1 255 ? -1.315 12.953 -11.016 1 98 255 LYS A O 1
ATOM 1974 N N . TRP A 1 256 ? -0.484 14.945 -10.391 1 98.44 256 TRP A N 1
ATOM 1975 C CA . TRP A 1 256 ? 0.43 14.953 -11.531 1 98.44 256 TRP A CA 1
ATOM 1976 C C . TRP A 1 256 ? 1.419 13.797 -11.445 1 98.44 256 TRP A C 1
ATOM 1978 O O . TRP A 1 256 ? 1.638 13.086 -12.43 1 98.44 256 TRP A O 1
ATOM 1988 N N . LEU A 1 257 ? 2.084 13.594 -10.273 1 98.75 257 LEU A N 1
ATOM 1989 C CA . LEU A 1 257 ? 3.053 12.523 -10.07 1 98.75 257 LEU A CA 1
ATOM 1990 C C . LEU A 1 257 ? 2.414 11.164 -10.312 1 98.75 257 LEU A C 1
ATOM 1992 O O . LEU A 1 257 ? 2.99 10.312 -11 1 98.75 257 LEU A O 1
ATOM 1996 N N . SER A 1 258 ? 1.239 10.977 -9.773 1 98.44 258 SER A N 1
ATOM 1997 C CA . SER A 1 258 ? 0.531 9.711 -9.914 1 98.44 258 SER A CA 1
ATOM 1998 C C . SER A 1 258 ? 0.209 9.422 -11.375 1 98.44 258 SER A C 1
ATOM 2000 O O . SER A 1 258 ? 0.37 8.289 -11.836 1 98.44 258 SER A O 1
ATOM 2002 N N . ARG A 1 259 ? -0.271 10.398 -12.094 1 98.19 259 ARG A N 1
ATOM 2003 C CA . ARG A 1 259 ? -0.567 10.258 -13.516 1 98.19 259 ARG A CA 1
ATOM 2004 C C . ARG A 1 259 ? 0.696 9.938 -14.312 1 98.19 259 ARG A C 1
ATOM 2006 O O . ARG A 1 259 ? 0.684 9.07 -15.18 1 98.19 259 ARG A O 1
ATOM 2013 N N . ALA A 1 260 ? 1.79 10.656 -13.992 1 98.69 260 ALA A N 1
ATOM 2014 C CA . ALA A 1 260 ? 3.061 10.438 -14.68 1 98.69 260 ALA A CA 1
ATOM 2015 C C . ALA A 1 260 ? 3.541 9 -14.5 1 98.69 260 ALA A C 1
ATOM 2017 O O . ALA A 1 260 ? 4.035 8.383 -15.445 1 98.69 260 ALA A O 1
ATOM 2018 N N . VAL A 1 261 ? 3.416 8.453 -13.32 1 98.56 261 VAL A N 1
ATOM 2019 C CA . VAL A 1 261 ? 3.822 7.078 -13.062 1 98.56 261 VAL A CA 1
ATOM 2020 C C . VAL A 1 261 ? 2.969 6.121 -13.891 1 98.56 261 VAL A C 1
ATOM 2022 O O . VAL A 1 261 ? 3.488 5.18 -14.492 1 98.56 261 VAL A O 1
ATOM 2025 N N . GLY A 1 262 ? 1.63 6.348 -13.922 1 97.62 262 GLY A N 1
ATOM 2026 C CA . GLY A 1 262 ? 0.756 5.531 -14.75 1 97.62 262 GLY A CA 1
ATOM 2027 C C . GLY A 1 262 ? 1.151 5.539 -16.219 1 97.62 262 GLY A C 1
ATOM 2028 O O . GLY A 1 262 ? 1.1 4.5 -16.875 1 97.62 262 GLY A O 1
ATOM 2029 N N . GLU A 1 263 ? 1.608 6.629 -16.641 1 97.38 263 GLU A N 1
ATOM 2030 C CA . GLU A 1 263 ? 1.942 6.809 -18.062 1 97.38 263 GLU A CA 1
ATOM 2031 C C . GLU A 1 263 ? 3.275 6.152 -18.391 1 97.38 263 GLU A C 1
ATOM 2033 O O . GLU A 1 263 ? 3.525 5.805 -19.547 1 97.38 263 GLU A O 1
ATOM 2038 N N . ASN A 1 264 ? 4.156 5.973 -17.391 1 98.12 264 ASN A N 1
ATOM 2039 C CA . ASN A 1 264 ? 5.508 5.488 -17.641 1 98.12 264 ASN A CA 1
ATOM 2040 C C . ASN A 1 264 ? 5.68 4.039 -17.203 1 98.12 264 ASN A C 1
ATOM 2042 O O . ASN A 1 264 ? 6.805 3.555 -17.062 1 98.12 264 ASN A O 1
ATOM 2046 N N . LEU A 1 265 ? 4.676 3.266 -17.062 1 97.19 265 LEU A N 1
ATOM 2047 C CA . LEU A 1 265 ? 4.684 1.928 -16.484 1 97.19 265 LEU A CA 1
ATOM 2048 C C . LEU A 1 265 ? 5.602 0.999 -17.266 1 97.19 265 LEU A C 1
ATOM 2050 O O . LEU A 1 265 ? 6.246 0.119 -16.703 1 97.19 265 LEU A O 1
ATOM 2054 N N . ASP A 1 266 ? 5.691 1.179 -18.547 1 96.81 266 ASP A N 1
ATOM 2055 C CA . ASP A 1 266 ? 6.434 0.266 -19.406 1 96.81 266 ASP A CA 1
ATOM 2056 C C . ASP A 1 266 ? 7.941 0.469 -19.25 1 96.81 266 ASP A C 1
ATOM 2058 O O . ASP A 1 266 ? 8.734 -0.369 -19.688 1 96.81 266 ASP A O 1
ATOM 2062 N N . LYS A 1 267 ? 8.336 1.554 -18.594 1 97 267 LYS A N 1
ATOM 2063 C CA . LYS A 1 267 ? 9.75 1.873 -18.453 1 97 267 LYS A CA 1
ATOM 2064 C C . LYS A 1 267 ? 10.344 1.23 -17.203 1 97 267 LYS A C 1
ATOM 2066 O O . LYS A 1 267 ? 11.547 0.99 -17.125 1 97 267 LYS A O 1
ATOM 2071 N N . TYR A 1 268 ? 9.578 0.927 -16.297 1 97.38 268 TYR A N 1
ATOM 2072 C CA . TYR A 1 268 ? 10.062 0.644 -14.953 1 97.38 268 TYR A CA 1
ATOM 2073 C C . TYR A 1 268 ? 10.469 -0.818 -14.82 1 97.38 268 TYR A C 1
ATOM 2075 O O . TYR A 1 268 ? 9.859 -1.699 -15.43 1 97.38 268 TYR A O 1
ATOM 2083 N N . THR A 1 269 ? 11.43 -1.043 -13.953 1 95 269 THR A N 1
ATOM 2084 C CA . THR A 1 269 ? 11.82 -2.387 -13.547 1 95 269 THR A CA 1
ATOM 2085 C C . THR A 1 269 ? 10.828 -2.965 -12.547 1 95 269 THR A C 1
ATOM 2087 O O . THR A 1 269 ? 10.578 -4.176 -12.539 1 95 269 THR A O 1
ATOM 2090 N N . ASN A 1 270 ? 10.32 -2.127 -11.727 1 95.31 270 ASN A N 1
ATOM 2091 C CA . ASN A 1 270 ? 9.305 -2.438 -10.727 1 95.31 270 ASN A CA 1
ATOM 2092 C C . ASN A 1 270 ? 8.086 -1.53 -10.867 1 95.31 270 ASN A C 1
ATOM 2094 O O . ASN A 1 270 ? 8.156 -0.48 -11.508 1 95.31 270 ASN A O 1
ATOM 2098 N N . TYR A 1 271 ? 6.945 -1.958 -10.32 1 97.31 271 TYR A N 1
ATOM 2099 C CA . TYR A 1 271 ? 5.844 -1.015 -10.164 1 97.31 271 TYR A CA 1
ATOM 2100 C C . TYR A 1 271 ? 6.082 -0.088 -8.977 1 97.31 271 TYR A C 1
ATOM 2102 O O . TYR A 1 271 ? 6.148 -0.54 -7.836 1 97.31 271 TYR A O 1
ATOM 2110 N N . PRO A 1 272 ? 6.227 1.188 -9.25 1 98.25 272 PRO A N 1
ATOM 2111 C CA . PRO A 1 272 ? 6.555 2.111 -8.164 1 98.25 272 PRO A CA 1
ATOM 2112 C C . PRO A 1 272 ? 5.445 2.211 -7.121 1 98.25 272 PRO A C 1
ATOM 2114 O O . PRO A 1 272 ? 4.262 2.244 -7.473 1 98.25 272 PRO A O 1
ATOM 2117 N N . ARG A 1 273 ? 5.805 2.234 -5.844 1 97.75 273 ARG A N 1
ATOM 2118 C CA . ARG A 1 273 ? 4.871 2.531 -4.762 1 97.75 273 ARG A CA 1
ATOM 2119 C C . ARG A 1 273 ? 4.594 4.027 -4.672 1 97.75 273 ARG A C 1
ATOM 2121 O O . ARG A 1 273 ? 5.496 4.844 -4.871 1 97.75 273 ARG A O 1
ATOM 2128 N N . LEU A 1 274 ? 3.369 4.336 -4.43 1 98.06 274 LEU A N 1
ATOM 2129 C CA . LEU A 1 274 ? 2.951 5.734 -4.34 1 98.06 274 LEU A CA 1
ATOM 2130 C C . LEU A 1 274 ? 2.369 6.039 -2.965 1 98.06 274 LEU A C 1
ATOM 2132 O O . LEU A 1 274 ? 1.336 5.484 -2.584 1 98.06 274 LEU A O 1
ATOM 2136 N N . ILE A 1 275 ? 3.002 6.875 -2.199 1 98.06 275 ILE A N 1
ATOM 2137 C CA . ILE A 1 275 ? 2.553 7.324 -0.886 1 98.06 275 ILE A CA 1
ATOM 2138 C C . ILE A 1 275 ? 2.387 8.844 -0.891 1 98.06 275 ILE A C 1
ATOM 2140 O O . ILE A 1 275 ? 3.357 9.578 -1.084 1 98.06 275 ILE A O 1
ATOM 2144 N N . GLY A 1 276 ? 1.172 9.227 -0.749 1 97.94 276 GLY A N 1
ATOM 2145 C CA . GLY A 1 276 ? 0.888 10.648 -0.8 1 97.94 276 GLY A CA 1
ATOM 2146 C C . GLY A 1 276 ? 0.103 11.141 0.399 1 97.94 276 GLY A C 1
ATOM 2147 O O . GLY A 1 276 ? -0.875 10.516 0.81 1 97.94 276 GLY A O 1
ATOM 2148 N N . GLU A 1 277 ? 0.56 12.156 1.019 1 97.81 277 GLU A N 1
ATOM 2149 C CA . GLU A 1 277 ? -0.154 12.945 2.018 1 97.81 277 GLU A CA 1
ATOM 2150 C C . GLU A 1 277 ? -0.379 14.375 1.535 1 97.81 277 GLU A C 1
ATOM 2152 O O . GLU A 1 277 ? 0.578 15.102 1.251 1 97.81 277 GLU A O 1
ATOM 2157 N N . CYS A 1 278 ? -1.581 14.711 1.41 1 95.88 278 CYS A N 1
ATOM 2158 C CA . CYS A 1 278 ? -1.943 16.016 0.891 1 95.88 278 CYS A CA 1
ATOM 2159 C C . CYS A 1 278 ? -2.68 16.844 1.945 1 95.88 278 CYS A C 1
ATOM 2161 O O . CYS A 1 278 ? -2.561 16.562 3.141 1 95.88 278 CYS A O 1
ATOM 2163 N N . GLY A 1 279 ? -3.27 17.906 1.625 1 92.56 279 GLY A N 1
ATOM 2164 C CA . GLY A 1 279 ? -3.887 18.812 2.586 1 92.56 279 GLY A CA 1
ATOM 2165 C C . GLY A 1 279 ? -5.297 18.406 2.971 1 92.56 279 GLY A C 1
ATOM 2166 O O . GLY A 1 279 ? -5.688 17.25 2.773 1 92.56 279 GLY A O 1
ATOM 2167 N N . GLY A 1 280 ? -5.934 19.203 3.699 1 96.38 280 GLY A N 1
ATOM 2168 C CA . GLY A 1 280 ? -7.27 18.953 4.215 1 96.38 280 GLY A CA 1
ATOM 2169 C C . GLY A 1 280 ? -8.117 20.219 4.312 1 96.38 280 GLY A C 1
ATOM 2170 O O . GLY A 1 280 ? -7.66 21.312 3.969 1 96.38 280 GLY A O 1
ATOM 2171 N N . LYS A 1 281 ? -9.344 20.016 4.527 1 98.31 281 LYS A N 1
ATOM 2172 C CA . LYS A 1 281 ? -10.305 21.031 4.941 1 98.31 281 LYS A CA 1
ATOM 2173 C C . LYS A 1 281 ? -10.969 20.656 6.258 1 98.31 281 LYS A C 1
ATOM 2175 O O . LYS A 1 281 ? -12.172 20.391 6.297 1 98.31 281 LYS A O 1
ATOM 2180 N N . ASN A 1 282 ? -10.203 20.734 7.293 1 98.75 282 ASN A N 1
ATOM 2181 C CA . ASN A 1 282 ? -10.484 20.109 8.586 1 98.75 282 ASN A CA 1
ATOM 2182 C C . ASN A 1 282 ? -11.562 20.891 9.344 1 98.75 282 ASN A C 1
ATOM 2184 O O . ASN A 1 282 ? -11.734 22.094 9.141 1 98.75 282 ASN A O 1
ATOM 2188 N N . TYR A 1 283 ? -12.297 20.141 10.273 1 98.81 283 TYR A N 1
ATOM 2189 C CA . TYR A 1 283 ? -13.477 20.781 10.836 1 98.81 283 TYR A CA 1
ATOM 2190 C C . TYR A 1 283 ? -13.555 20.547 12.344 1 98.81 283 TYR A C 1
ATOM 2192 O O . TYR A 1 283 ? -12.992 19.578 12.852 1 98.81 283 TYR A O 1
ATOM 2200 N N . HIS A 1 284 ? -14.172 21.469 13.039 1 98.94 284 HIS A N 1
ATOM 2201 C CA . HIS A 1 284 ? -14.781 21.281 14.352 1 98.94 284 HIS A CA 1
ATOM 2202 C C . HIS A 1 284 ? -16.297 21.344 14.266 1 98.94 284 HIS A C 1
ATOM 2204 O O . HIS A 1 284 ? -16.859 22.328 13.773 1 98.94 284 HIS A O 1
ATOM 2210 N N . LEU A 1 285 ? -16.922 20.297 14.633 1 98.88 285 LEU A N 1
ATOM 2211 C CA . LEU A 1 285 ? -18.375 20.266 14.773 1 98.88 285 LEU A CA 1
ATOM 2212 C C . LEU A 1 285 ? -18.797 20.438 16.234 1 98.88 285 LEU A C 1
ATOM 2214 O O . LEU A 1 285 ? -18.453 19.594 17.078 1 98.88 285 LEU A O 1
ATOM 2218 N N . ILE A 1 286 ? -19.547 21.484 16.5 1 98.75 286 ILE A N 1
ATOM 2219 C CA . ILE A 1 286 ? -19.906 21.844 17.875 1 98.75 286 ILE A CA 1
ATOM 2220 C C . ILE A 1 286 ? -21.359 21.453 18.141 1 98.75 286 ILE A C 1
ATOM 2222 O O . ILE A 1 286 ? -22.25 21.797 17.359 1 98.75 286 ILE A O 1
ATOM 2226 N N . HIS A 1 287 ? -21.594 20.734 19.188 1 98.56 287 HIS A N 1
ATOM 2227 C CA . HIS A 1 287 ? -22.922 20.406 19.688 1 98.56 287 HIS A CA 1
ATOM 2228 C C . HIS A 1 287 ? -23.391 21.453 20.703 1 98.56 287 HIS A C 1
ATOM 2230 O O . HIS A 1 287 ? -22.578 22.094 21.375 1 98.56 287 HIS A O 1
ATOM 2236 N N . PRO A 1 288 ? -24.75 21.594 20.906 1 98.25 288 PRO A N 1
ATOM 2237 C CA . PRO A 1 288 ? -25.234 22.562 21.891 1 98.25 288 PRO A CA 1
ATOM 2238 C C . PRO A 1 288 ? -24.719 22.281 23.312 1 98.25 288 PRO A C 1
ATOM 2240 O O . PRO A 1 288 ? -24.609 23.219 24.109 1 98.25 288 PRO A O 1
ATOM 2243 N N . SER A 1 289 ? -24.312 21.109 23.609 1 98.25 289 SER A N 1
ATOM 2244 C CA . SER A 1 289 ? -23.891 20.734 24.953 1 98.25 289 SER A CA 1
ATOM 2245 C C . SER A 1 289 ? -22.391 20.922 25.141 1 98.25 289 SER A C 1
ATOM 2247 O O . SER A 1 289 ? -21.859 20.656 26.219 1 98.25 289 SER A O 1
ATOM 2249 N N . ALA A 1 290 ? -21.656 21.391 24.125 1 98.5 290 ALA A N 1
ATOM 2250 C CA . ALA A 1 290 ? -20.203 21.484 24.156 1 98.5 290 ALA A CA 1
ATOM 2251 C C . ALA A 1 290 ? -19.734 22.438 25.25 1 98.5 290 ALA A C 1
ATOM 2253 O O . ALA A 1 290 ? -20.422 23.422 25.562 1 98.5 290 ALA A O 1
ATOM 2254 N N . ASP A 1 291 ? -18.609 22.141 25.875 1 98.62 291 ASP A N 1
ATOM 2255 C CA . ASP A 1 291 ? -17.938 23.078 26.766 1 98.62 291 ASP A CA 1
ATOM 2256 C C . ASP A 1 291 ? -17.266 24.203 26 1 98.62 291 ASP A C 1
ATOM 2258 O O . ASP A 1 291 ? -16.109 24.078 25.578 1 98.62 291 ASP A O 1
ATOM 2262 N N . LEU A 1 292 ? -17.906 25.281 25.953 1 98.62 292 LEU A N 1
ATOM 2263 C CA . LEU A 1 292 ? -17.469 26.391 25.094 1 98.62 292 LEU A CA 1
ATOM 2264 C C . LEU A 1 292 ? -16.172 27 25.609 1 98.62 292 LEU A C 1
ATOM 2266 O O . LEU A 1 292 ? -15.438 27.625 24.859 1 98.62 292 LEU A O 1
ATOM 2270 N N . ASN A 1 293 ? -15.859 26.812 26.938 1 98.38 293 ASN A N 1
ATOM 2271 C CA . ASN A 1 293 ? -14.586 27.266 27.484 1 98.38 293 ASN A CA 1
ATOM 2272 C C . ASN A 1 293 ? -13.414 26.469 26.922 1 98.38 293 ASN A C 1
ATOM 2274 O O . ASN A 1 293 ? -12.273 26.938 26.922 1 98.38 293 ASN A O 1
ATOM 2278 N N . SER A 1 294 ? -13.672 25.281 26.438 1 98.69 294 SER A N 1
ATOM 2279 C CA . SER A 1 294 ? -12.672 24.469 25.781 1 98.69 294 SER A CA 1
ATOM 2280 C C . SER A 1 294 ? -12.711 24.656 24.266 1 98.69 294 SER A C 1
ATOM 2282 O O . SER A 1 294 ? -11.664 24.625 23.609 1 98.69 294 SER A O 1
ATOM 2284 N N . VAL A 1 295 ? -13.906 24.828 23.703 1 98.81 295 VAL A N 1
ATOM 2285 C CA . VAL A 1 295 ? -14.094 24.906 22.266 1 98.81 295 VAL A CA 1
ATOM 2286 C C . VAL A 1 295 ? -13.344 26.125 21.719 1 98.81 295 VAL A C 1
ATOM 2288 O O . VAL A 1 295 ? -12.625 26.016 20.719 1 98.81 295 VAL A O 1
ATOM 2291 N N . ALA A 1 296 ? -13.461 27.266 22.375 1 98.81 296 ALA A N 1
ATOM 2292 C CA . ALA A 1 296 ? -12.945 28.531 21.844 1 98.81 296 ALA A CA 1
ATOM 2293 C C . ALA A 1 296 ? -11.422 28.484 21.719 1 98.81 296 ALA A C 1
ATOM 2295 O O . ALA A 1 296 ? -10.875 28.656 20.625 1 98.81 296 ALA A O 1
ATOM 2296 N N . PRO A 1 297 ? -10.727 28.188 22.859 1 98.62 297 PRO A N 1
ATOM 2297 C CA . PRO A 1 297 ? -9.273 28.141 22.719 1 98.62 297 PRO A CA 1
ATOM 2298 C C . PRO A 1 297 ? -8.812 27 21.797 1 98.62 297 PRO A C 1
ATOM 2300 O O . PRO A 1 297 ? -7.848 27.172 21.047 1 98.62 297 PRO A O 1
ATOM 2303 N N . SER A 1 298 ? -9.484 25.828 21.812 1 98.75 298 SER A N 1
ATOM 2304 C CA . SER A 1 298 ? -9.117 24.719 20.938 1 98.75 298 SER A CA 1
ATOM 2305 C C . SER A 1 298 ? -9.25 25.094 19.469 1 98.75 298 SER A C 1
ATOM 2307 O O . SER A 1 298 ? -8.391 24.75 18.656 1 98.75 298 SER A O 1
ATOM 2309 N N . THR A 1 299 ? -10.305 25.75 19.141 1 98.88 299 THR A N 1
ATOM 2310 C CA . THR A 1 299 ? -10.555 26.141 17.766 1 98.88 299 THR A CA 1
ATOM 2311 C C . THR A 1 299 ? -9.516 27.156 17.297 1 98.88 299 THR A C 1
ATOM 2313 O O . THR A 1 299 ? -8.969 27.047 16.203 1 98.88 299 THR A O 1
ATOM 2316 N N . LEU A 1 300 ? -9.242 28.172 18.125 1 98.88 300 LEU A N 1
ATOM 2317 C CA . LEU A 1 300 ? -8.297 29.203 17.734 1 98.88 300 LEU A CA 1
ATOM 2318 C C . LEU A 1 300 ? -6.887 28.641 17.594 1 98.88 300 LEU A C 1
ATOM 2320 O O . LEU A 1 300 ? -6.164 28.984 16.656 1 98.88 300 LEU A O 1
ATOM 2324 N N . ARG A 1 301 ? -6.492 27.781 18.516 1 98.62 301 ARG A N 1
ATOM 2325 C CA . ARG A 1 301 ? -5.195 27.125 18.391 1 98.62 301 ARG A CA 1
ATOM 2326 C C . ARG A 1 301 ? -5.129 26.297 17.125 1 98.62 301 ARG A C 1
ATOM 2328 O O . ARG A 1 301 ? -4.145 26.359 16.375 1 98.62 301 ARG A O 1
ATOM 2335 N N . SER A 1 302 ? -6.176 25.562 16.906 1 98.69 302 SER A N 1
ATOM 2336 C CA . SER A 1 302 ? -6.211 24.672 15.75 1 98.69 302 SER A CA 1
ATOM 2337 C C . SER A 1 302 ? -6.168 25.453 14.445 1 98.69 302 SER A C 1
ATOM 2339 O O . SER A 1 302 ? -5.551 25.016 13.469 1 98.69 302 SER A O 1
ATOM 2341 N N . ALA A 1 303 ? -6.773 26.562 14.383 1 98.81 303 ALA A N 1
ATOM 2342 C CA . ALA A 1 303 ? -6.93 27.328 13.156 1 98.81 303 ALA A CA 1
ATOM 2343 C C . ALA A 1 303 ? -5.711 28.219 12.906 1 98.81 303 ALA A C 1
ATOM 2345 O O . ALA A 1 303 ? -5.309 28.422 11.758 1 98.81 303 ALA A O 1
ATOM 2346 N N . PHE A 1 304 ? -5.121 28.734 14.023 1 98.81 304 PHE A N 1
ATOM 2347 C CA . PHE A 1 304 ? -4.266 29.891 13.781 1 98.81 304 PHE A CA 1
ATOM 2348 C C . PHE A 1 304 ? -2.83 29.594 14.211 1 98.81 304 PHE A C 1
ATOM 2350 O O . PHE A 1 304 ? -1.905 30.312 13.828 1 98.81 304 PHE A O 1
ATOM 2357 N N . GLU A 1 305 ? -2.588 28.594 15.109 1 98.19 305 GLU A N 1
ATOM 2358 C CA . GLU A 1 305 ? -1.188 28.266 15.359 1 98.19 305 GLU A CA 1
ATOM 2359 C C . GLU A 1 305 ? -0.442 28 14.055 1 98.19 305 GLU A C 1
ATOM 2361 O O . GLU A 1 305 ? -0.988 27.391 13.133 1 98.19 305 GLU A O 1
ATOM 2366 N N . TYR A 1 306 ? 0.774 28.609 13.977 1 98.44 306 TYR A N 1
ATOM 2367 C CA . TYR A 1 306 ? 1.629 28.562 12.797 1 98.44 306 TYR A CA 1
ATOM 2368 C C . TYR A 1 306 ? 0.93 29.188 11.594 1 98.44 306 TYR A C 1
ATOM 2370 O O . TYR A 1 306 ? 1.118 28.75 10.461 1 98.44 306 TYR A O 1
ATOM 2378 N N . GLY A 1 307 ? -0.046 30.031 11.875 1 98.44 307 GLY A N 1
ATOM 2379 C CA . GLY A 1 307 ? -0.761 30.75 10.836 1 98.44 307 GLY A CA 1
ATOM 2380 C C . GLY A 1 307 ? -1.626 29.844 9.977 1 98.44 307 GLY A C 1
ATOM 2381 O O . GLY A 1 307 ? -1.76 30.078 8.766 1 98.44 307 GLY A O 1
ATOM 2382 N N . GLY A 1 308 ? -2.094 28.766 10.523 1 98.56 308 GLY A N 1
ATOM 2383 C CA . GLY A 1 308 ? -2.945 27.859 9.766 1 98.56 308 GLY A CA 1
ATOM 2384 C C . GLY A 1 308 ? -2.193 27.078 8.711 1 98.56 308 GLY A C 1
ATOM 2385 O O . GLY A 1 308 ? -2.803 26.391 7.891 1 98.56 308 GLY A O 1
ATOM 2386 N N . GLN A 1 309 ? -0.852 27.141 8.719 1 98.31 309 GLN A N 1
ATOM 2387 C CA . GLN A 1 309 ? -0.038 26.453 7.719 1 98.31 309 GLN A CA 1
ATOM 2388 C C . GLN A 1 309 ? 0.258 25.016 8.148 1 98.31 309 GLN A C 1
ATOM 2390 O O . GLN A 1 309 ? 1.407 24.562 8.102 1 98.31 309 GLN A O 1
ATOM 2395 N N . LYS A 1 310 ? -0.705 24.297 8.602 1 97.81 310 LYS A N 1
ATOM 2396 C CA . LYS A 1 310 ? -0.704 22.875 8.93 1 97.81 310 LYS A CA 1
ATOM 2397 C C . LYS A 1 310 ? -1.752 22.125 8.117 1 97.81 310 LYS A C 1
ATOM 2399 O O . LYS A 1 310 ? -2.879 22.594 7.961 1 97.81 310 LYS A O 1
ATOM 2404 N N . CYS A 1 311 ? -1.362 21.031 7.629 1 97.38 311 CYS A N 1
ATOM 2405 C CA . CYS A 1 311 ? -2.33 20.25 6.863 1 97.38 311 CYS A CA 1
ATOM 2406 C C . CYS A 1 311 ? -3.562 19.938 7.699 1 97.38 311 CYS A C 1
ATOM 2408 O O . CYS A 1 311 ? -4.66 19.781 7.16 1 97.38 311 CYS A O 1
ATOM 2410 N N . SER A 1 312 ? -3.365 19.859 9.023 1 98.06 312 SER A N 1
ATOM 2411 C CA . SER A 1 312 ? -4.43 19.484 9.945 1 98.06 312 SER A CA 1
ATOM 2412 C C . SER A 1 312 ? -5.094 20.703 10.555 1 98.06 312 SER A C 1
ATOM 2414 O O . SER A 1 312 ? -5.949 20.578 11.438 1 98.06 312 SER A O 1
ATOM 2416 N N . ALA A 1 313 ? -4.789 21.875 10.172 1 98.69 313 ALA A N 1
ATOM 2417 C CA . ALA A 1 313 ? -5.352 23.078 10.773 1 98.69 313 ALA A CA 1
ATOM 2418 C C . ALA A 1 313 ? -6.867 23.125 10.617 1 98.69 313 ALA A C 1
ATOM 2420 O O . ALA A 1 313 ? -7.398 22.766 9.562 1 98.69 313 ALA A O 1
ATOM 2421 N N . CYS A 1 314 ? -7.566 23.5 11.703 1 98.75 314 CYS A N 1
ATOM 2422 C CA . CYS A 1 314 ? -9.008 23.719 11.594 1 98.75 314 CYS A CA 1
ATOM 2423 C C . CYS A 1 314 ? -9.312 24.859 10.625 1 98.75 314 CYS A C 1
ATOM 2425 O O . CYS A 1 314 ? -8.789 25.969 10.773 1 98.75 314 CYS A O 1
ATOM 2427 N N . SER A 1 315 ? -10.109 24.578 9.633 1 98.38 315 SER A N 1
ATOM 2428 C CA . SER A 1 315 ? -10.375 25.578 8.602 1 98.38 315 SER A CA 1
ATOM 2429 C C . SER A 1 315 ? -11.859 25.922 8.547 1 98.38 315 SER A C 1
ATOM 2431 O O . SER A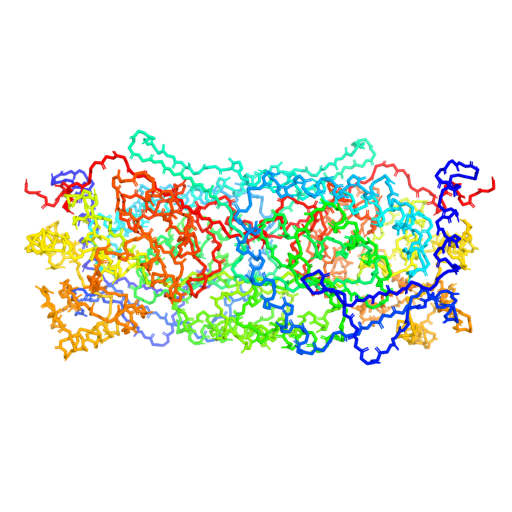 1 315 ? -12.242 26.938 7.961 1 98.38 315 SER A O 1
ATOM 2433 N N . ARG A 1 316 ? -12.664 25.125 9.156 1 98.75 316 ARG A N 1
ATOM 2434 C CA . ARG A 1 316 ? -14.102 25.406 9.203 1 98.75 316 ARG A CA 1
ATOM 2435 C C . ARG A 1 316 ? -14.719 24.844 10.484 1 98.75 316 ARG A C 1
ATOM 2437 O O . ARG A 1 316 ? -14.305 23.797 10.984 1 98.75 316 ARG A O 1
ATOM 2444 N N . ILE A 1 317 ? -15.711 25.547 10.984 1 98.88 317 ILE A N 1
ATOM 2445 C CA . ILE A 1 317 ? -16.453 25.047 12.133 1 98.88 317 ILE A CA 1
ATOM 2446 C C . ILE A 1 317 ? -17.953 25.141 11.859 1 98.88 317 ILE A C 1
ATOM 2448 O O . ILE A 1 317 ? -18.406 26.047 11.156 1 98.88 317 ILE A O 1
ATOM 2452 N N . TYR A 1 318 ? -18.656 24.203 12.328 1 98.81 318 TYR A N 1
ATOM 2453 C CA . TYR A 1 318 ? -20.109 24.156 12.32 1 98.81 318 TYR A CA 1
ATOM 2454 C C . TYR A 1 318 ? -20.672 24.375 13.727 1 98.81 318 TYR A C 1
ATOM 2456 O O . TYR A 1 318 ? -20.328 23.641 14.648 1 98.81 318 TYR A O 1
ATOM 2464 N N . VAL A 1 319 ? -21.516 25.375 13.867 1 98.56 319 VAL A N 1
ATOM 2465 C CA . VAL A 1 319 ? -21.938 25.781 15.195 1 98.56 319 VAL A CA 1
ATOM 2466 C C . VAL A 1 319 ? -23.438 25.984 15.227 1 98.56 319 VAL A C 1
ATOM 2468 O O . VAL A 1 319 ? -24 26.703 14.383 1 98.56 319 VAL A O 1
ATOM 2471 N N . PRO A 1 320 ? -24.109 25.375 16.25 1 98.38 320 PRO A N 1
ATOM 2472 C CA . PRO A 1 320 ? -25.547 25.656 16.391 1 98.38 320 PRO A CA 1
ATOM 2473 C C . PRO A 1 320 ? -25.828 27.141 16.641 1 98.38 320 PRO A C 1
ATOM 2475 O O . PRO A 1 320 ? -25.094 27.781 17.391 1 98.38 320 PRO A O 1
ATOM 2478 N N . GLN A 1 321 ? -26.938 27.578 16.078 1 98.25 321 GLN A N 1
ATOM 2479 C CA . GLN A 1 321 ? -27.312 28.984 16.219 1 98.25 321 GLN A CA 1
ATOM 2480 C C . GLN A 1 321 ? -27.531 29.344 17.688 1 98.25 321 GLN A C 1
ATOM 2482 O O . GLN A 1 321 ? -27.25 30.469 18.094 1 98.25 321 GLN A O 1
ATOM 2487 N N . SER A 1 322 ? -27.953 28.422 18.453 1 98 322 SER A N 1
ATOM 2488 C CA . SER A 1 322 ? -28.25 28.688 19.859 1 98 322 SER A CA 1
ATOM 2489 C C . SER A 1 322 ? -26.984 29.016 20.641 1 98 322 SER A C 1
ATOM 2491 O O . SER A 1 322 ? -27.031 29.766 21.625 1 98 322 SER A O 1
ATOM 2493 N N . VAL A 1 323 ? -25.859 28.484 20.234 1 97.75 323 VAL A N 1
ATOM 2494 C CA . VAL A 1 323 ? -24.656 28.672 21.047 1 97.75 323 VAL A CA 1
ATOM 2495 C C . VAL A 1 323 ? -23.719 29.672 20.359 1 97.75 323 VAL A C 1
ATOM 2497 O O . VAL A 1 323 ? -22.797 30.188 20.969 1 97.75 323 VAL A O 1
ATOM 2500 N N . TRP A 1 324 ? -24.016 30.062 19.141 1 98.44 324 TRP A N 1
ATOM 2501 C CA . TRP A 1 324 ? -23.125 30.875 18.312 1 98.44 324 TRP A CA 1
ATOM 2502 C C . TRP A 1 324 ? -22.844 32.219 18.984 1 98.44 324 TRP A C 1
ATOM 2504 O O . TRP A 1 324 ? -21.688 32.625 19.078 1 98.44 324 TRP A O 1
ATOM 2514 N N . PRO A 1 325 ? -23.875 32.875 19.594 1 98.69 325 PRO A N 1
ATOM 2515 C CA . PRO A 1 325 ? -23.562 34.188 20.188 1 98.69 325 PRO A CA 1
ATOM 2516 C C . PRO A 1 325 ? -22.531 34.094 21.312 1 98.69 325 PRO A C 1
ATOM 2518 O O . PRO A 1 325 ? -21.578 34.875 21.344 1 98.69 325 PRO A O 1
ATOM 2521 N N . THR A 1 326 ? -22.703 33.062 22.156 1 98.81 326 THR A N 1
ATOM 2522 C CA . THR A 1 326 ? -21.781 32.875 23.266 1 98.81 326 THR A CA 1
ATOM 2523 C C . THR A 1 326 ? -20.406 32.5 22.766 1 98.81 326 THR A C 1
ATOM 2525 O O . THR A 1 326 ? -19.391 33 23.234 1 98.81 326 THR A O 1
ATOM 2528 N N . LEU A 1 327 ? -20.344 31.562 21.844 1 98.88 327 LEU A N 1
ATOM 2529 C CA . LEU A 1 327 ? -19.062 31.125 21.297 1 98.88 327 LEU A CA 1
ATOM 2530 C C . LEU A 1 327 ? -18.375 32.25 20.547 1 98.88 327 LEU A C 1
ATOM 2532 O O . LEU A 1 327 ? -17.156 32.438 20.656 1 98.88 327 LEU A O 1
ATOM 2536 N N . LYS A 1 328 ? -19.172 32.969 19.766 1 98.81 328 LYS A N 1
ATOM 2537 C CA . LYS A 1 328 ? -18.641 34.125 19.062 1 98.81 328 LYS A CA 1
ATOM 2538 C C . LYS A 1 328 ? -17.938 35.094 20.016 1 98.81 328 LYS A C 1
ATOM 2540 O O . LYS A 1 328 ? -16.812 35.531 19.75 1 98.81 328 LYS A O 1
ATOM 2545 N N . ASP A 1 329 ? -18.625 35.406 21.078 1 98.81 329 ASP A N 1
ATOM 2546 C CA . ASP A 1 329 ? -18.047 36.344 22.062 1 98.81 329 ASP A CA 1
ATOM 2547 C C . ASP A 1 329 ? -16.734 35.781 22.625 1 98.81 329 ASP A C 1
ATOM 2549 O O . ASP A 1 329 ? -15.766 36.531 22.781 1 98.81 329 ASP A O 1
ATOM 2553 N N . LYS A 1 330 ? -16.719 34.531 22.938 1 98.75 330 LYS A N 1
ATOM 2554 C CA . LYS A 1 330 ? -15.523 33.906 23.484 1 98.75 330 LYS A CA 1
ATOM 2555 C C . LYS A 1 330 ? -14.391 33.906 22.469 1 98.75 330 LYS A C 1
ATOM 2557 O O . LYS A 1 330 ? -13.234 34.156 22.812 1 98.75 330 LYS A O 1
ATOM 2562 N N . LEU A 1 331 ? -14.703 33.562 21.203 1 98.88 331 LEU A N 1
ATOM 2563 C CA . LEU A 1 331 ? -13.703 33.562 20.141 1 98.88 331 LEU A CA 1
ATOM 2564 C C . LEU A 1 331 ? -13.109 34.969 19.969 1 98.88 331 LEU A C 1
ATOM 2566 O O . LEU A 1 331 ? -11.891 35.125 19.875 1 98.88 331 LEU A O 1
ATOM 2570 N N . LEU A 1 332 ? -13.969 35.969 19.938 1 98.81 332 LEU A N 1
ATOM 2571 C CA . LEU A 1 332 ? -13.523 37.344 19.703 1 98.81 332 LEU A CA 1
ATOM 2572 C C . LEU A 1 332 ? -12.68 37.844 20.859 1 98.81 332 LEU A C 1
ATOM 2574 O O . LEU A 1 332 ? -11.688 38.562 20.656 1 98.81 332 LEU A O 1
ATOM 2578 N N . ALA A 1 333 ? -13.109 37.5 22.062 1 98.62 333 ALA A N 1
ATOM 2579 C CA . ALA A 1 333 ? -12.344 37.906 23.25 1 98.62 333 ALA A CA 1
ATOM 2580 C C . ALA A 1 333 ? -10.938 37.312 23.219 1 98.62 333 ALA A C 1
ATOM 2582 O O . ALA A 1 333 ? -9.961 38.031 23.469 1 98.62 333 ALA A O 1
ATOM 2583 N N . LEU A 1 334 ? -10.852 36.062 22.922 1 98.56 334 LEU A N 1
ATOM 2584 C CA . LEU A 1 334 ? -9.562 35.406 22.875 1 98.56 334 LEU A CA 1
ATOM 2585 C C . LEU A 1 334 ? -8.758 35.875 21.672 1 98.56 334 LEU A C 1
ATOM 2587 O O . LEU A 1 334 ? -7.527 35.969 21.734 1 98.56 334 LEU A O 1
ATOM 2591 N N . HIS A 1 335 ? -9.461 36.094 20.562 1 98.56 335 HIS A N 1
ATOM 2592 C CA . HIS A 1 335 ? -8.828 36.562 19.344 1 98.56 335 HIS A CA 1
ATOM 2593 C C . HIS A 1 335 ? -8.031 37.844 19.594 1 98.56 335 HIS A C 1
ATOM 2595 O O . HIS A 1 335 ? -6.938 38 19.047 1 98.56 335 HIS A O 1
ATOM 2601 N N . LYS A 1 336 ? -8.508 38.688 20.406 1 98.25 336 LYS A N 1
ATOM 2602 C CA . LYS A 1 336 ? -7.871 39.969 20.703 1 98.25 336 LYS A CA 1
ATOM 2603 C C . LYS A 1 336 ? -6.531 39.75 21.406 1 98.25 336 LYS A C 1
ATOM 2605 O O . LYS A 1 336 ? -5.688 40.656 21.422 1 98.25 336 LYS A O 1
ATOM 2610 N N . GLU A 1 337 ? -6.375 38.594 21.922 1 97.5 337 GLU A N 1
ATOM 2611 C CA . GLU A 1 337 ? -5.156 38.312 22.672 1 97.5 337 GLU A CA 1
ATOM 2612 C C . GLU A 1 337 ? -4.055 37.781 21.766 1 97.5 337 GLU A C 1
ATOM 2614 O O . GLU A 1 337 ? -2.891 37.688 22.172 1 97.5 337 GLU A O 1
ATOM 2619 N N . ILE A 1 338 ? -4.367 37.438 20.562 1 98.19 338 ILE A N 1
ATOM 2620 C CA . ILE A 1 338 ? -3.41 36.812 19.641 1 98.19 338 ILE A CA 1
ATOM 2621 C C . ILE A 1 338 ? -2.389 37.844 19.188 1 98.19 338 ILE A C 1
ATOM 2623 O O . ILE A 1 338 ? -2.758 38.906 18.672 1 98.19 338 ILE A O 1
ATOM 2627 N N . VAL A 1 339 ? -1.156 37.562 19.406 1 97.69 339 VAL A N 1
ATOM 2628 C CA . VAL A 1 339 ? -0.067 38.438 18.984 1 97.69 339 VAL A CA 1
ATOM 2629 C C . VAL A 1 339 ? 0.616 37.844 17.75 1 97.69 339 VAL A C 1
ATOM 2631 O O . VAL A 1 339 ? 1.052 36.688 17.766 1 97.69 339 VAL A O 1
ATOM 2634 N N . ILE A 1 340 ? 0.66 38.594 16.672 1 97.94 340 ILE A N 1
ATOM 2635 C CA . ILE A 1 340 ? 1.358 38.219 15.453 1 97.94 340 ILE A CA 1
ATOM 2636 C C . ILE A 1 340 ? 2.635 39.062 15.312 1 97.94 340 ILE A C 1
ATOM 2638 O O . ILE A 1 340 ? 2.623 40.25 15.547 1 97.94 340 ILE A O 1
ATOM 2642 N N . GLY A 1 341 ? 3.686 38.406 15.016 1 97.81 341 GLY A N 1
ATOM 2643 C CA . GLY A 1 341 ? 4.926 39.156 14.875 1 97.81 341 GLY A CA 1
ATOM 2644 C C . GLY A 1 341 ? 6.137 38.281 14.664 1 97.81 341 GLY A C 1
ATOM 2645 O O . GLY A 1 341 ? 6.039 37.219 14.008 1 97.81 341 GLY A O 1
ATOM 2646 N N . ASP A 1 342 ? 7.262 38.75 15.094 1 98.06 342 ASP A N 1
ATOM 2647 C CA . ASP A 1 342 ? 8.523 38.031 15 1 98.06 342 ASP A CA 1
ATOM 2648 C C . ASP A 1 342 ? 8.469 36.75 15.812 1 98.06 342 ASP A C 1
ATOM 2650 O O . ASP A 1 342 ? 8.148 36.75 17 1 98.06 342 ASP A O 1
ATOM 2654 N N . PRO A 1 343 ? 8.742 35.625 15.219 1 98.06 343 PRO A N 1
ATOM 2655 C CA . PRO A 1 343 ? 8.602 34.344 15.93 1 98.06 343 PRO A CA 1
ATOM 2656 C C . PRO A 1 343 ? 9.625 34.188 17.062 1 98.06 343 PRO A C 1
ATOM 2658 O O . PRO A 1 343 ? 9.477 33.312 17.906 1 98.06 343 PRO A O 1
ATOM 2661 N N . THR A 1 344 ? 10.711 34.969 17.094 1 97.06 344 THR A N 1
ATOM 2662 C CA . THR A 1 344 ? 11.711 34.875 18.141 1 97.06 344 THR A CA 1
ATOM 2663 C C . THR A 1 344 ? 11.242 35.625 19.391 1 97.06 344 THR A C 1
ATOM 2665 O O . THR A 1 344 ? 11.82 35.469 20.469 1 97.06 344 THR A O 1
ATOM 2668 N N . ASP A 1 345 ? 10.18 36.5 19.266 1 96.81 345 ASP A N 1
ATOM 2669 C CA . ASP A 1 345 ? 9.516 37.062 20.422 1 96.81 345 ASP A CA 1
ATOM 2670 C C . ASP A 1 345 ? 8.625 36.062 21.109 1 96.81 345 ASP A C 1
ATOM 2672 O O . ASP A 1 345 ? 7.656 35.562 20.531 1 96.81 345 ASP A O 1
ATOM 2676 N N . PRO A 1 346 ? 8.875 35.688 22.375 1 96.25 346 PRO A N 1
ATOM 2677 C CA . PRO A 1 346 ? 8.117 34.656 23.062 1 96.25 346 PRO A CA 1
ATOM 2678 C C . PRO A 1 346 ? 6.621 34.969 23.141 1 96.25 346 PRO A C 1
ATOM 2680 O O . PRO A 1 346 ? 5.805 34.062 23.328 1 96.25 346 PRO A O 1
ATOM 2683 N N . LYS A 1 347 ? 6.18 36.219 22.969 1 96.44 347 LYS A N 1
ATOM 2684 C CA . LYS A 1 347 ? 4.773 36.594 23.078 1 96.44 347 LYS A CA 1
ATOM 2685 C C . LYS A 1 347 ? 4.02 36.312 21.797 1 96.44 347 LYS A C 1
ATOM 2687 O O . LYS A 1 347 ? 2.787 36.312 21.781 1 96.44 347 LYS A O 1
ATOM 2692 N N . THR A 1 348 ? 4.805 36.094 20.75 1 97.88 348 THR A N 1
ATOM 2693 C CA . THR A 1 348 ? 4.195 35.875 19.453 1 97.88 348 THR A CA 1
ATOM 2694 C C . THR A 1 348 ? 3.416 34.562 19.422 1 97.88 348 THR A C 1
ATOM 2696 O O . THR A 1 348 ? 3.943 33.5 19.797 1 97.88 348 THR A O 1
ATOM 2699 N N . PHE A 1 349 ? 2.16 34.594 19.031 1 98.19 349 PHE A N 1
ATOM 2700 C CA . PHE A 1 349 ? 1.312 33.406 18.906 1 98.19 349 PHE A CA 1
ATOM 2701 C C . PHE A 1 349 ? 1.58 32.688 17.578 1 98.19 349 PHE A C 1
ATOM 2703 O O . PHE A 1 349 ? 1.689 31.469 17.547 1 98.19 349 PHE A O 1
ATOM 2710 N N . PHE A 1 350 ? 1.574 33.375 16.531 1 97.88 350 PHE A N 1
ATOM 2711 C CA . PHE A 1 350 ? 2.117 32.906 15.266 1 97.88 350 PHE A CA 1
ATOM 2712 C C . PHE A 1 350 ? 2.699 34.062 14.453 1 97.88 350 PHE A C 1
ATOM 2714 O O . PHE A 1 350 ? 2.508 35.219 14.789 1 97.88 350 PHE A O 1
ATOM 2721 N N . SER A 1 351 ? 3.477 33.688 13.445 1 98.5 351 SER A N 1
ATOM 2722 C CA . SER A 1 351 ? 4.23 34.719 12.703 1 98.5 351 SER A CA 1
ATOM 2723 C C . SER A 1 351 ? 3.742 34.812 11.266 1 98.5 351 SER A C 1
ATOM 2725 O O . SER A 1 351 ? 2.535 34.875 11.008 1 98.5 351 SER A O 1
ATOM 2727 N N . ALA A 1 352 ? 4.566 34.812 10.305 1 98.81 352 ALA A N 1
ATOM 2728 C CA . ALA A 1 352 ? 4.281 35.062 8.898 1 98.81 352 ALA A CA 1
ATOM 2729 C C . ALA A 1 352 ? 3.988 33.781 8.148 1 98.81 352 ALA A C 1
ATOM 2731 O O . ALA A 1 352 ? 4.414 32.688 8.562 1 98.81 352 ALA A O 1
ATOM 2732 N N . VAL A 1 353 ? 3.174 33.906 7.102 1 98.81 353 VAL A N 1
ATOM 2733 C CA . VAL A 1 353 ? 3.055 32.75 6.215 1 98.81 353 VAL A CA 1
ATOM 2734 C C . VAL A 1 353 ? 4.34 32.594 5.406 1 98.81 353 VAL A C 1
ATOM 2736 O O . VAL A 1 353 ? 5.172 33.5 5.359 1 98.81 353 VAL A O 1
ATOM 2739 N N . ILE A 1 354 ? 4.578 31.547 4.754 1 98.69 354 ILE A N 1
ATOM 2740 C CA . ILE A 1 354 ? 5.883 30.984 4.418 1 98.69 354 ILE A CA 1
ATOM 2741 C C . ILE A 1 354 ? 6.531 31.812 3.309 1 98.69 354 ILE A C 1
ATOM 2743 O O . ILE A 1 354 ? 7.754 31.969 3.279 1 98.69 354 ILE A O 1
ATOM 2747 N N . ASP A 1 355 ? 5.699 32.281 2.338 1 98.44 355 ASP A N 1
ATOM 2748 C CA . ASP A 1 355 ? 6.297 32.969 1.204 1 98.44 355 ASP A CA 1
ATOM 2749 C C . ASP A 1 355 ? 5.262 33.844 0.488 1 98.44 355 ASP A C 1
ATOM 2751 O O . ASP A 1 355 ? 4.105 33.906 0.911 1 98.44 355 ASP A O 1
ATOM 2755 N N . ARG A 1 356 ? 5.707 34.5 -0.568 1 98.31 356 ARG A N 1
ATOM 2756 C CA . ARG A 1 356 ? 4.875 35.438 -1.322 1 98.31 356 ARG A CA 1
ATOM 2757 C C . ARG A 1 356 ? 3.713 34.719 -1.991 1 98.31 356 ARG A C 1
ATOM 2759 O O . ARG A 1 356 ? 2.594 35.219 -2.031 1 98.31 356 ARG A O 1
ATOM 2766 N N . ALA A 1 357 ? 3.984 33.531 -2.553 1 97.88 357 ALA A N 1
ATOM 2767 C CA . ALA A 1 357 ? 2.93 32.781 -3.221 1 97.88 357 ALA A CA 1
ATOM 2768 C C . ALA A 1 357 ? 1.802 32.438 -2.252 1 97.88 357 ALA A C 1
ATOM 2770 O O . ALA A 1 357 ? 0.624 32.594 -2.586 1 97.88 357 ALA A O 1
ATOM 2771 N N . SER A 1 358 ? 2.148 31.938 -1.074 1 98.38 358 SER A N 1
ATOM 2772 C CA . SER A 1 358 ? 1.156 31.641 -0.045 1 98.38 358 SER A CA 1
ATOM 2773 C C . SER A 1 358 ? 0.411 32.906 0.374 1 98.38 358 SER A C 1
ATOM 2775 O O . SER A 1 358 ? -0.811 32.906 0.534 1 98.38 358 SER A O 1
ATOM 2777 N N . PHE A 1 359 ? 1.156 34 0.576 1 98.75 359 PHE A N 1
ATOM 2778 C CA . PHE A 1 359 ? 0.57 35.281 0.949 1 98.75 359 PHE A CA 1
ATOM 2779 C C . PHE A 1 359 ? -0.485 35.719 -0.065 1 98.75 359 PHE A C 1
ATOM 2781 O O . PHE A 1 359 ? -1.611 36.062 0.308 1 98.75 359 PHE A O 1
ATOM 2788 N N . ASN A 1 360 ? -0.113 35.656 -1.32 1 98.81 360 ASN A N 1
ATOM 2789 C CA . ASN A 1 360 ? -1.013 36.062 -2.387 1 98.81 360 ASN A CA 1
ATOM 2790 C C . ASN A 1 360 ? -2.25 35.188 -2.465 1 98.81 360 ASN A C 1
ATOM 2792 O O . ASN A 1 360 ? -3.359 35.688 -2.684 1 98.81 360 ASN A O 1
ATOM 2796 N N . ARG A 1 361 ? -2.082 33.906 -2.307 1 98.38 361 ARG A N 1
ATOM 2797 C CA . ARG A 1 361 ? -3.197 32.969 -2.342 1 98.38 361 ARG A CA 1
ATOM 2798 C C . ARG A 1 361 ? -4.188 33.25 -1.219 1 98.38 361 ARG A C 1
ATOM 2800 O O . ARG A 1 361 ? -5.395 33.375 -1.459 1 98.38 361 ARG A O 1
ATOM 2807 N N . ILE A 1 362 ? -3.693 33.375 -0.02 1 98.81 362 ILE A N 1
ATOM 2808 C CA . ILE A 1 362 ? -4.547 33.594 1.146 1 98.81 362 ILE A CA 1
ATOM 2809 C C . ILE A 1 362 ? -5.238 34.938 1.046 1 98.81 362 ILE A C 1
ATOM 2811 O O . ILE A 1 362 ? -6.422 35.062 1.37 1 98.81 362 ILE A O 1
ATOM 2815 N N . LYS A 1 363 ? -4.469 35.969 0.606 1 98.75 363 LYS A N 1
ATOM 2816 C CA . LYS A 1 363 ? -5.031 37.281 0.381 1 98.75 363 LYS A CA 1
ATOM 2817 C C . LYS A 1 363 ? -6.25 37.219 -0.536 1 98.75 363 LYS A C 1
ATOM 2819 O O . LYS A 1 363 ? -7.254 37.875 -0.29 1 98.75 363 LYS A O 1
ATOM 2824 N N . LYS A 1 364 ? -6.152 36.406 -1.562 1 98.69 364 LYS A N 1
ATOM 2825 C CA . LYS A 1 364 ? -7.258 36.281 -2.504 1 98.69 364 LYS A CA 1
ATOM 2826 C C . LYS A 1 364 ? -8.508 35.719 -1.812 1 98.69 364 LYS A C 1
ATOM 2828 O O . LYS A 1 364 ? -9.625 36.156 -2.104 1 98.69 364 LYS A O 1
ATOM 2833 N N . TYR A 1 365 ? -8.383 34.812 -0.93 1 98.75 365 TYR A N 1
ATOM 2834 C CA . TYR A 1 365 ? -9.523 34.25 -0.196 1 98.75 365 TYR A CA 1
ATOM 2835 C C . TYR A 1 365 ? -10.109 35.281 0.751 1 98.75 365 TYR A C 1
ATOM 2837 O O . TYR A 1 365 ? -11.328 35.375 0.905 1 98.75 365 TYR A O 1
ATOM 2845 N N . ILE A 1 366 ? -9.234 36.062 1.431 1 98.75 366 ILE A N 1
ATOM 2846 C CA . ILE A 1 366 ? -9.695 37.094 2.359 1 98.75 366 ILE A CA 1
ATOM 2847 C C . ILE A 1 366 ? -10.453 38.156 1.596 1 98.75 366 ILE A C 1
ATOM 2849 O O . ILE A 1 366 ? -11.523 38.594 2.029 1 98.75 366 ILE A O 1
ATOM 2853 N N . ASP A 1 367 ? -9.891 38.562 0.454 1 98.75 367 ASP A N 1
ATOM 2854 C CA . ASP A 1 367 ? -10.578 39.562 -0.375 1 98.75 367 ASP A CA 1
ATOM 2855 C C . ASP A 1 367 ? -11.938 39.031 -0.844 1 98.75 367 ASP A C 1
ATOM 2857 O O . ASP A 1 367 ? -12.914 39.781 -0.863 1 98.75 367 ASP A O 1
ATOM 2861 N N . TYR A 1 368 ? -11.961 37.812 -1.254 1 98.56 368 TYR A N 1
ATOM 2862 C CA . TYR A 1 368 ? -13.227 37.188 -1.604 1 98.56 368 TYR A CA 1
ATOM 2863 C C . TYR A 1 368 ? -14.195 37.219 -0.429 1 98.56 368 TYR A C 1
ATOM 2865 O O . TYR A 1 368 ? -15.367 37.562 -0.595 1 98.56 368 TYR A O 1
ATOM 2873 N N . ALA A 1 369 ? -13.766 36.844 0.766 1 98.38 369 ALA A N 1
ATOM 2874 C CA . ALA A 1 369 ? -14.602 36.844 1.967 1 98.38 369 ALA A CA 1
ATOM 2875 C C . ALA A 1 369 ? -15.164 38.25 2.24 1 98.38 369 ALA A C 1
ATOM 2877 O O . ALA A 1 369 ? -16.344 38.375 2.596 1 98.38 369 ALA A O 1
ATOM 2878 N N . LYS A 1 370 ? -14.359 39.312 2.082 1 97.69 370 LYS A N 1
ATOM 2879 C CA . LYS A 1 370 ? -14.773 40.688 2.314 1 97.69 370 LYS A CA 1
ATOM 2880 C C . LYS A 1 370 ? -15.945 41.062 1.411 1 97.69 370 LYS A C 1
ATOM 2882 O O . LYS A 1 370 ? -16.828 41.812 1.817 1 97.69 370 LYS A O 1
ATOM 2887 N N . SER A 1 371 ? -15.852 40.5 0.27 1 97.5 371 SER A N 1
ATOM 2888 C CA . SER A 1 371 ? -16.844 40.875 -0.725 1 97.5 371 SER A CA 1
ATOM 2889 C C . SER A 1 371 ? -18.141 40.094 -0.56 1 97.5 371 SER A C 1
ATOM 2891 O O . SER A 1 371 ? -19.219 40.531 -0.955 1 97.5 371 SER A O 1
ATOM 2893 N N . LYS A 1 372 ? -18.094 38.938 0.071 1 97 372 LYS A N 1
ATOM 2894 C CA . LYS A 1 372 ? -19.234 38.031 -0.011 1 97 372 LYS A CA 1
ATOM 2895 C C . LYS A 1 372 ? -19.766 37.688 1.377 1 97 372 LYS A C 1
ATOM 2897 O O . LYS A 1 372 ? -20.922 37.281 1.52 1 97 372 LYS A O 1
ATOM 2902 N N . HIS A 1 373 ? -18.938 37.875 2.338 1 98.06 373 HIS A N 1
ATOM 2903 C CA . HIS A 1 373 ? -19.281 37.406 3.67 1 98.06 373 HIS A CA 1
ATOM 2904 C C . HIS A 1 373 ? -18.938 38.438 4.734 1 98.06 373 HIS A C 1
ATOM 2906 O O . HIS A 1 373 ? -18.391 39.5 4.422 1 98.06 373 HIS A O 1
ATOM 2912 N N . GLU A 1 374 ? -19.328 38.125 5.965 1 98.25 374 GLU A N 1
ATOM 2913 C CA . GLU A 1 374 ? -18.984 38.969 7.102 1 98.25 374 GLU A CA 1
ATOM 2914 C C . GLU A 1 374 ? -17.703 38.469 7.777 1 98.25 374 GLU A C 1
ATOM 2916 O O . GLU A 1 374 ? -17.641 37.375 8.281 1 98.25 374 GLU A O 1
ATOM 2921 N N . ILE A 1 375 ? -16.703 39.312 7.742 1 98.69 375 ILE A N 1
ATOM 2922 C CA . ILE A 1 375 ? -15.508 39.062 8.547 1 98.69 375 ILE A CA 1
ATOM 2923 C C . ILE A 1 375 ? -15.695 39.656 9.938 1 98.69 375 ILE A C 1
ATOM 2925 O O . ILE A 1 375 ? -15.844 40.875 10.086 1 98.69 375 ILE A O 1
ATOM 2929 N N . ILE A 1 376 ? -15.625 38.875 10.961 1 98.75 376 ILE A N 1
ATOM 2930 C CA . ILE A 1 376 ? -15.953 39.344 12.297 1 98.75 376 ILE A CA 1
ATOM 2931 C C . ILE A 1 376 ? -14.664 39.625 13.07 1 98.75 376 ILE A C 1
ATOM 2933 O O . ILE A 1 376 ? -14.695 40.281 14.125 1 98.75 376 ILE A O 1
ATOM 2937 N N . ALA A 1 377 ? -13.586 39.156 12.648 1 98.75 377 ALA A N 1
ATOM 2938 C CA . ALA A 1 377 ? -12.266 39.438 13.203 1 98.75 377 ALA A CA 1
ATOM 2939 C C . ALA A 1 377 ? -11.18 39.312 12.141 1 98.75 377 ALA A C 1
ATOM 2941 O O . ALA A 1 377 ? -11.273 38.438 11.258 1 98.75 377 ALA A O 1
ATOM 2942 N N . GLY A 1 378 ? -10.148 40.125 12.203 1 98.62 378 GLY A N 1
ATOM 2943 C CA . GLY A 1 378 ? -9.023 40.062 11.273 1 98.62 378 GLY A CA 1
ATOM 2944 C C . GLY A 1 378 ? -9.344 40.625 9.906 1 98.62 378 GLY A C 1
ATOM 2945 O O . GLY A 1 378 ? -10.008 41.656 9.797 1 98.62 378 GLY A O 1
ATOM 2946 N N . GLY A 1 379 ? -8.797 40.031 8.844 1 98.38 379 GLY A N 1
ATOM 2947 C CA . GLY A 1 379 ? -9.102 40.406 7.469 1 98.38 379 GLY A CA 1
ATOM 2948 C C . GLY A 1 379 ? -8.039 41.281 6.844 1 98.38 379 GLY A C 1
ATOM 2949 O O . GLY A 1 379 ? -8.125 41.625 5.664 1 98.38 379 GLY A O 1
ATOM 2950 N N . LYS A 1 380 ? -7.086 41.594 7.535 1 98.31 380 LYS A N 1
ATOM 2951 C CA . LYS A 1 380 ? -6.039 42.469 6.988 1 98.31 380 LYS A CA 1
ATOM 2952 C C . LYS A 1 380 ? -4.75 41.688 6.762 1 98.31 380 LYS A C 1
ATOM 2954 O O . LYS A 1 380 ? -4.629 40.531 7.207 1 98.31 380 LYS A O 1
ATOM 2959 N N . TYR A 1 381 ? -3.908 42.156 6 1 98.69 381 TYR A N 1
ATOM 2960 C CA . TYR A 1 381 ? -2.619 41.562 5.664 1 98.69 381 TYR A CA 1
ATOM 2961 C C . TYR A 1 381 ? -1.591 42.625 5.332 1 98.69 381 TYR A C 1
ATOM 2963 O O . TYR A 1 381 ? -1.953 43.75 4.961 1 98.69 381 TYR A O 1
ATOM 2971 N N . ASP A 1 382 ? -0.371 42.375 5.523 1 98.69 382 ASP A N 1
ATOM 2972 C CA . ASP A 1 382 ? 0.737 43.281 5.297 1 98.69 382 ASP A CA 1
ATOM 2973 C C . ASP A 1 382 ? 2.002 42.531 4.883 1 98.69 382 ASP A C 1
ATOM 2975 O O . ASP A 1 382 ? 2.473 41.656 5.609 1 98.69 382 ASP A O 1
ATOM 2979 N N . ASP A 1 383 ? 2.537 42.781 3.734 1 98.31 383 ASP A N 1
ATOM 2980 C CA . ASP A 1 383 ? 3.744 42.125 3.262 1 98.31 383 ASP A CA 1
ATOM 2981 C C . ASP A 1 383 ? 4.914 43.094 3.164 1 98.31 383 ASP A C 1
ATOM 2983 O O . ASP A 1 383 ? 5.859 42.875 2.408 1 98.31 383 ASP A O 1
ATOM 2987 N N . SER A 1 384 ? 4.836 44.25 3.85 1 98.44 384 SER A N 1
ATOM 2988 C CA . SER A 1 384 ? 5.875 45.25 3.76 1 98.44 384 SER A CA 1
ATOM 2989 C C . SER A 1 384 ? 7.199 44.75 4.32 1 98.44 384 SER A C 1
ATOM 2991 O O . SER A 1 384 ? 8.258 45 3.748 1 98.44 384 SER A O 1
ATOM 2993 N N . LYS A 1 385 ? 7.191 44 5.387 1 98.06 385 LYS A N 1
ATOM 2994 C CA . LYS A 1 385 ? 8.391 43.469 6.023 1 98.06 385 LYS A CA 1
ATOM 2995 C C . LYS A 1 385 ? 8.43 41.969 5.945 1 98.06 385 LYS A C 1
ATOM 2997 O O . LYS A 1 385 ? 9.469 41.375 5.645 1 98.06 385 LYS A O 1
ATOM 3002 N N . GLY A 1 386 ? 7.434 41.375 6.309 1 98.44 386 GLY A N 1
ATOM 3003 C CA . GLY A 1 386 ? 7.164 39.938 6.262 1 98.44 386 GLY A CA 1
ATOM 3004 C C . GLY A 1 386 ? 5.793 39.594 5.707 1 98.44 386 GLY A C 1
ATOM 3005 O O . GLY A 1 386 ? 5.016 40.5 5.379 1 98.44 386 GLY A O 1
ATOM 3006 N N . TYR A 1 387 ? 5.535 38.375 5.465 1 98.81 387 TYR A N 1
ATOM 3007 C CA . TYR A 1 387 ? 4.262 37.969 4.898 1 98.81 387 TYR A CA 1
ATOM 3008 C C . TYR A 1 387 ? 3.217 37.75 5.992 1 98.81 387 TYR A C 1
ATOM 3010 O O . TYR A 1 387 ? 2.801 36.625 6.27 1 98.81 387 TYR A O 1
ATOM 3018 N N . PHE A 1 388 ? 2.764 38.812 6.582 1 98.88 388 PHE A N 1
ATOM 3019 C CA . PHE A 1 388 ? 1.877 38.781 7.738 1 98.88 388 PHE A CA 1
ATOM 3020 C C . PHE A 1 388 ? 0.418 38.844 7.305 1 98.88 388 PHE A C 1
ATOM 3022 O O . PHE A 1 388 ? 0.052 39.656 6.465 1 98.88 388 PHE A O 1
ATOM 3029 N N . ILE A 1 389 ? -0.35 37.969 7.793 1 98.88 389 ILE A N 1
ATOM 3030 C CA . ILE A 1 389 ? -1.794 37.906 7.594 1 98.88 389 ILE A CA 1
ATOM 3031 C C . ILE A 1 389 ? -2.5 37.781 8.938 1 98.88 389 ILE A C 1
ATOM 3033 O O . ILE A 1 389 ? -2.125 36.969 9.773 1 98.88 389 ILE A O 1
ATOM 3037 N N . GLU A 1 390 ? -3.453 38.625 9.203 1 98.75 390 GLU A N 1
ATOM 3038 C CA . GLU A 1 390 ? -4.199 38.562 10.461 1 98.75 390 GLU A CA 1
ATOM 3039 C C . GLU A 1 390 ? -5.035 37.312 10.562 1 98.75 390 GLU A C 1
ATOM 3041 O O . GLU A 1 390 ? -5.586 36.844 9.562 1 98.75 390 GLU A O 1
ATOM 3046 N N . PRO A 1 391 ? -5.062 36.688 11.797 1 98.81 391 PRO A N 1
ATOM 3047 C CA . PRO A 1 391 ? -6.059 35.625 11.969 1 98.81 391 PRO A CA 1
ATOM 3048 C C . PRO A 1 391 ? -7.477 36.062 11.633 1 98.81 391 PRO A C 1
ATOM 3050 O O . PRO A 1 391 ? -8 36.969 12.273 1 98.81 391 PRO A O 1
ATOM 3053 N N . THR A 1 392 ? -8.062 35.438 10.648 1 98.94 392 THR A N 1
ATOM 3054 C CA . THR A 1 392 ? -9.32 35.906 10.078 1 98.94 392 THR A CA 1
ATOM 3055 C C . THR A 1 392 ? -10.453 34.938 10.359 1 98.94 392 THR A C 1
ATOM 3057 O O . THR A 1 392 ? -10.328 33.75 10.102 1 98.94 392 THR A O 1
ATOM 3060 N N . ILE A 1 393 ? -11.5 35.406 10.953 1 98.94 393 ILE A N 1
ATOM 3061 C CA . ILE A 1 393 ? -12.695 34.594 11.188 1 98.94 393 ILE A CA 1
ATOM 3062 C C . ILE A 1 393 ? -13.844 35.125 10.32 1 98.94 393 ILE A C 1
ATOM 3064 O O . ILE A 1 393 ? -14.227 36.281 10.414 1 98.94 393 ILE A O 1
ATOM 3068 N N . VAL A 1 394 ? -14.383 34.312 9.484 1 98.88 394 VAL A N 1
ATOM 3069 C CA . VAL A 1 394 ? -15.414 34.656 8.516 1 98.88 394 VAL A CA 1
ATOM 3070 C C . VAL A 1 394 ? -16.688 33.844 8.789 1 98.88 394 VAL A C 1
ATOM 3072 O O . VAL A 1 394 ? -16.625 32.625 8.953 1 98.88 394 VAL A O 1
ATOM 3075 N N . VAL A 1 395 ? -17.844 34.469 8.922 1 98.81 395 VAL A N 1
ATOM 3076 C CA . VAL A 1 395 ? -19.125 33.781 9 1 98.81 395 VAL A CA 1
ATOM 3077 C C . VAL A 1 395 ? -19.641 33.5 7.598 1 98.81 395 VAL A C 1
ATOM 3079 O O . VAL A 1 395 ? -19.812 34.406 6.789 1 98.81 395 VAL A O 1
ATOM 3082 N N . VAL A 1 396 ? -19.828 32.281 7.309 1 98.38 396 VAL A N 1
ATOM 3083 C CA . VAL A 1 396 ? -20.25 31.812 5.992 1 98.38 396 VAL A CA 1
ATOM 3084 C C . VAL A 1 396 ? -21.641 31.188 6.082 1 98.38 396 VAL A C 1
ATOM 3086 O O . VAL A 1 396 ? -21.859 30.25 6.859 1 98.38 396 VAL A O 1
ATOM 3089 N N . ASN A 1 397 ? -22.609 31.625 5.258 1 95.12 397 ASN A N 1
ATOM 3090 C CA . ASN A 1 397 ? -24 31.172 5.391 1 95.12 397 ASN A CA 1
ATOM 3091 C C . ASN A 1 397 ? -24.359 30.141 4.328 1 95.12 397 ASN A C 1
ATOM 3093 O O . ASN A 1 397 ? -25.484 29.672 4.277 1 95.12 397 ASN A O 1
ATOM 3097 N N . ASP A 1 398 ? -23.406 29.797 3.467 1 96.69 398 ASP A N 1
ATOM 3098 C CA . ASP A 1 398 ? -23.562 28.766 2.451 1 96.69 398 ASP A CA 1
ATOM 3099 C C . ASP A 1 398 ? -22.531 27.656 2.625 1 96.69 398 ASP A C 1
ATOM 3101 O O . ASP A 1 398 ? -21.344 27.875 2.385 1 96.69 398 ASP A O 1
ATOM 3105 N N . PRO A 1 399 ? -22.969 26.453 3.008 1 95.81 399 PRO A N 1
ATOM 3106 C CA . PRO A 1 399 ? -22.016 25.375 3.236 1 95.81 399 PRO A CA 1
ATOM 3107 C C . PRO A 1 399 ? -21.297 24.922 1.959 1 95.81 399 PRO A C 1
ATOM 3109 O O . PRO A 1 399 ? -20.312 24.188 2.02 1 95.81 399 PRO A O 1
ATOM 3112 N N . ASN A 1 400 ? -21.703 25.359 0.771 1 96.62 400 ASN A N 1
ATOM 3113 C CA . ASN A 1 400 ? -21.094 24.984 -0.499 1 96.62 400 ASN A CA 1
ATOM 3114 C C . ASN A 1 400 ? -20.094 26.047 -0.973 1 96.62 400 ASN A C 1
ATOM 3116 O O . ASN A 1 400 ? -19.469 25.875 -2.02 1 96.62 400 ASN A O 1
ATOM 3120 N N . ASP A 1 401 ? -19.969 27.078 -0.21 1 98.06 401 ASP A N 1
ATOM 3121 C CA . ASP A 1 401 ? -19.047 28.156 -0.554 1 98.06 401 ASP A CA 1
ATOM 3122 C C . ASP A 1 401 ? -17.609 27.641 -0.634 1 98.06 401 ASP A C 1
ATOM 3124 O O . ASP A 1 401 ? -17.25 26.688 0.053 1 98.06 401 ASP A O 1
ATOM 3128 N N . LYS A 1 402 ? -16.75 28.234 -1.466 1 97.31 402 LYS A N 1
ATOM 3129 C CA . LYS A 1 402 ? -15.367 27.797 -1.633 1 97.31 402 LYS A CA 1
ATOM 3130 C C . LYS A 1 402 ? -14.594 27.906 -0.322 1 97.31 402 LYS A C 1
ATOM 3132 O O . LYS A 1 402 ? -13.672 27.109 -0.072 1 97.31 402 LYS A O 1
ATOM 3137 N N . LEU A 1 403 ? -15 28.844 0.624 1 98.56 403 LEU A N 1
ATOM 3138 C CA . LEU A 1 403 ? -14.328 28.984 1.912 1 98.56 403 LEU A CA 1
ATOM 3139 C C . LEU A 1 403 ? -14.602 27.766 2.801 1 98.56 403 LEU A C 1
ATOM 3141 O O . LEU A 1 403 ? -13.898 27.547 3.791 1 98.56 403 LEU A O 1
ATOM 3145 N N . MET A 1 404 ? -15.641 26.969 2.418 1 98.25 404 MET A N 1
ATOM 3146 C CA . MET A 1 404 ? -16 25.781 3.188 1 98.25 404 MET A CA 1
ATOM 3147 C C . MET A 1 404 ? -15.438 24.531 2.533 1 98.25 404 MET A C 1
ATOM 3149 O O . MET A 1 404 ? -15.32 23.484 3.182 1 98.25 404 MET A O 1
ATOM 3153 N N . ASN A 1 405 ? -14.992 24.625 1.257 1 97.69 405 ASN A N 1
ATOM 3154 C CA . ASN A 1 405 ? -14.75 23.391 0.529 1 97.69 405 ASN A CA 1
ATOM 3155 C C . ASN A 1 405 ? -13.328 23.328 -0.026 1 97.69 405 ASN A C 1
ATOM 3157 O O . ASN A 1 405 ? -12.836 22.266 -0.374 1 97.69 405 ASN A O 1
ATOM 3161 N N . GLU A 1 406 ? -12.641 24.438 -0.151 1 97.94 406 GLU A N 1
ATOM 3162 C CA . GLU A 1 406 ? -11.297 24.484 -0.729 1 97.94 406 GLU A CA 1
ATOM 3163 C C . GLU A 1 406 ? -10.234 24.656 0.351 1 97.94 406 GLU A C 1
ATOM 3165 O O . GLU A 1 406 ? -10.477 25.328 1.359 1 97.94 406 GLU A O 1
ATOM 3170 N N . GLU A 1 407 ? -9.125 24.031 0.228 1 97.88 407 GLU A N 1
ATOM 3171 C CA . GLU A 1 407 ? -8.008 24.219 1.143 1 97.88 407 GLU A CA 1
ATOM 3172 C C . GLU A 1 407 ? -7.375 25.594 0.957 1 97.88 407 GLU A C 1
ATOM 3174 O O . GLU A 1 407 ? -6.969 25.953 -0.15 1 97.88 407 GLU A O 1
ATOM 3179 N N . ILE A 1 408 ? -7.285 26.344 1.996 1 98.12 408 ILE A N 1
ATOM 3180 C CA . ILE A 1 408 ? -6.73 27.688 1.972 1 98.12 408 ILE A CA 1
ATOM 3181 C C . ILE A 1 408 ? -5.285 27.672 2.463 1 98.12 408 ILE A C 1
ATOM 3183 O O . ILE A 1 408 ? -4.414 28.312 1.871 1 98.12 408 ILE A O 1
ATOM 3187 N N . PHE A 1 409 ? -5.023 26.859 3.469 1 98.31 409 PHE A N 1
ATOM 3188 C CA . PHE A 1 409 ? -3.697 26.688 4.055 1 98.31 409 PHE A CA 1
ATOM 3189 C C . PHE A 1 409 ? -3.156 28.016 4.566 1 98.31 409 PHE A C 1
ATOM 3191 O O . PHE A 1 409 ? -2.043 28.422 4.219 1 98.31 409 PHE A O 1
ATOM 3198 N N . GLY A 1 410 ? -3.846 28.688 5.398 1 98.62 410 GLY A N 1
ATOM 3199 C CA . GLY A 1 410 ? -3.572 29.984 6.016 1 98.62 410 GLY A CA 1
ATOM 3200 C C . GLY A 1 410 ? -4.473 30.281 7.199 1 98.62 410 GLY A C 1
ATOM 3201 O O . GLY A 1 410 ? -5.309 29.453 7.574 1 98.62 410 GLY A O 1
ATOM 3202 N N . PRO A 1 411 ? -4.25 31.391 7.875 1 98.81 411 PRO A N 1
ATOM 3203 C CA . PRO A 1 411 ? -4.98 31.703 9.109 1 98.81 411 PRO A CA 1
ATOM 3204 C C . PRO A 1 411 ? -6.379 32.25 8.844 1 98.81 411 PRO A C 1
ATOM 3206 O O . PRO A 1 411 ? -6.703 33.344 9.273 1 98.81 411 PRO A O 1
ATOM 3209 N N . VAL A 1 412 ? -7.207 31.438 8.172 1 98.94 412 VAL A N 1
ATOM 3210 C CA . VAL A 1 412 ? -8.586 31.781 7.855 1 98.94 412 VAL A CA 1
ATOM 3211 C C . VAL A 1 412 ? -9.523 30.703 8.375 1 98.94 412 VAL A C 1
ATOM 3213 O O . VAL A 1 412 ? -9.406 29.531 7.992 1 98.94 412 VAL A O 1
ATOM 3216 N N . LEU A 1 413 ? -10.406 31.031 9.258 1 98.88 413 LEU A N 1
ATOM 3217 C CA . LEU A 1 413 ? -11.414 30.141 9.828 1 98.88 413 LEU A CA 1
ATOM 3218 C C . LEU A 1 413 ? -12.805 30.516 9.336 1 98.88 413 LEU A C 1
ATOM 3220 O O . LEU A 1 413 ? -13.258 31.641 9.5 1 98.88 413 LEU A O 1
ATOM 3224 N N . SER A 1 414 ? -13.461 29.594 8.695 1 98.88 414 SER A N 1
ATOM 3225 C CA . SER A 1 414 ? -14.836 29.766 8.258 1 98.88 414 SER A CA 1
ATOM 3226 C C . SER A 1 414 ? -15.82 29.203 9.281 1 98.88 414 SER A C 1
ATOM 3228 O O . SER A 1 414 ? -15.656 28.078 9.742 1 98.88 414 SER A O 1
ATOM 3230 N N . VAL A 1 415 ? -16.797 29.969 9.648 1 98.88 415 VAL A N 1
ATOM 3231 C CA . VAL A 1 415 ? -17.812 29.562 10.602 1 98.88 415 VAL A CA 1
ATOM 3232 C C . VAL A 1 415 ? -19.156 29.406 9.898 1 98.88 415 VAL A C 1
ATOM 3234 O O . VAL A 1 415 ? -19.609 30.328 9.219 1 98.88 415 VAL A O 1
ATOM 3237 N N . TYR A 1 416 ? -19.75 28.297 10.031 1 98.69 416 TYR A N 1
ATOM 3238 C CA . TYR A 1 416 ? -21.078 28.031 9.508 1 98.69 416 TYR A CA 1
ATOM 3239 C C . TYR A 1 416 ? -22.078 27.828 10.641 1 98.69 416 TYR A C 1
ATOM 3241 O O . TYR A 1 416 ? -22.219 26.719 11.164 1 98.69 416 TYR A O 1
ATOM 3249 N N . PRO A 1 417 ? -22.797 28.906 11.055 1 98.31 417 PRO A N 1
ATOM 3250 C CA . PRO A 1 417 ? -23.922 28.703 11.977 1 98.31 417 PRO A CA 1
ATOM 3251 C C . PRO A 1 417 ? -25.078 27.938 11.336 1 98.31 417 PRO A C 1
ATOM 3253 O O . PRO A 1 417 ? -25.484 28.25 10.211 1 98.31 417 PRO A O 1
ATOM 3256 N N . PHE A 1 418 ? -25.562 26.891 12.008 1 98.06 418 PHE A N 1
ATOM 3257 C CA . PHE A 1 418 ? -26.656 26.094 11.453 1 98.06 418 PHE A CA 1
ATOM 3258 C C . PHE A 1 418 ? -27.828 26.016 12.43 1 98.06 418 PHE A C 1
ATOM 3260 O O . PHE A 1 418 ? -27.625 26.109 13.648 1 98.06 418 PHE A O 1
ATOM 3267 N N . PRO A 1 419 ? -29.109 25.891 11.961 1 97.62 419 PRO A N 1
ATOM 3268 C CA . PRO A 1 419 ? -30.25 25.734 12.867 1 97.62 419 PRO A CA 1
ATOM 3269 C C . PRO A 1 419 ? -30.125 24.516 13.789 1 97.62 419 PRO A C 1
ATOM 3271 O O . PRO A 1 419 ? -29.734 23.438 13.336 1 97.62 419 PRO A O 1
ATOM 3274 N N . ASP A 1 420 ? -30.422 24.734 15.086 1 97.31 420 ASP A N 1
ATOM 3275 C CA . ASP A 1 420 ? -30.266 23.703 16.094 1 97.31 420 ASP A CA 1
ATOM 3276 C C . ASP A 1 420 ? -30.969 22.406 15.672 1 97.31 420 ASP A C 1
ATOM 3278 O O . ASP A 1 420 ? -30.5 21.312 15.977 1 97.31 420 ASP A O 1
ATOM 3282 N N . LYS A 1 421 ? -31.969 22.516 14.922 1 96.38 421 LYS A N 1
ATOM 3283 C CA . LYS A 1 421 ? -32.75 21.359 14.516 1 96.38 421 LYS A CA 1
ATOM 3284 C C . LYS A 1 421 ? -31.953 20.453 13.586 1 96.38 421 LYS A C 1
ATOM 3286 O O . LYS A 1 421 ? -32.312 19.281 13.406 1 96.38 421 LYS A O 1
ATOM 3291 N N . MET A 1 422 ? -30.875 20.906 13.062 1 96.5 422 MET A N 1
ATOM 3292 C CA . MET A 1 422 ? -30.078 20.156 12.094 1 96.5 422 MET A CA 1
ATOM 3293 C C . MET A 1 422 ? -28.984 19.359 12.789 1 96.5 422 MET A C 1
ATOM 3295 O O . MET A 1 422 ? -28.25 18.609 12.141 1 96.5 422 MET A O 1
ATOM 3299 N N . VAL A 1 423 ? -28.828 19.406 14.094 1 94.5 423 VAL A N 1
ATOM 3300 C CA . VAL A 1 423 ? -27.641 18.984 14.836 1 94.5 423 VAL A CA 1
ATOM 3301 C C . VAL A 1 423 ? -27.484 17.469 14.758 1 94.5 423 VAL A C 1
ATOM 3303 O O . VAL A 1 423 ? -26.375 16.938 14.875 1 94.5 423 VAL A O 1
ATOM 3306 N N . ASP A 1 424 ? -28.531 16.703 14.461 1 85.81 424 ASP A N 1
ATOM 3307 C CA . ASP A 1 424 ? -28.453 15.25 14.594 1 85.81 424 ASP A CA 1
ATOM 3308 C C . ASP A 1 424 ? -28.156 14.602 13.242 1 85.81 424 ASP A C 1
ATOM 3310 O O . ASP A 1 424 ? -27.422 13.617 13.172 1 85.81 424 ASP A O 1
ATOM 3314 N N . LYS A 1 425 ? -28.781 14.875 12.195 1 82.81 425 LYS A N 1
ATOM 3315 C CA . LYS A 1 425 ? -28.562 14.133 10.953 1 82.81 425 LYS A CA 1
ATOM 3316 C C . LYS A 1 425 ? -28.172 15.07 9.812 1 82.81 425 LYS A C 1
ATOM 3318 O O . LYS A 1 425 ? -27.172 14.852 9.141 1 82.81 425 LYS A O 1
ATOM 3323 N N . ASP A 1 426 ? -28.719 16.109 9.656 1 94.31 426 ASP A N 1
ATOM 3324 C CA . ASP A 1 426 ? -28.516 17.016 8.531 1 94.31 426 ASP A CA 1
ATOM 3325 C C . ASP A 1 426 ? -27.094 17.578 8.531 1 94.31 426 ASP A C 1
ATOM 3327 O O . ASP A 1 426 ? -26.469 17.719 7.477 1 94.31 426 ASP A O 1
ATOM 3331 N N . ILE A 1 427 ? -26.641 17.812 9.695 1 97.06 427 ILE A N 1
ATOM 3332 C CA . ILE A 1 427 ? -25.328 18.469 9.766 1 97.06 427 ILE A CA 1
ATOM 3333 C C . ILE A 1 427 ? -24.234 17.469 9.383 1 97.06 427 ILE A C 1
ATOM 3335 O O . ILE A 1 427 ? -23.234 17.859 8.781 1 97.06 427 ILE A O 1
ATOM 3339 N N . PHE A 1 428 ? -24.438 16.203 9.727 1 97.44 428 PHE A N 1
ATOM 3340 C CA . PHE A 1 428 ? -23.453 15.195 9.344 1 97.44 428 PHE A CA 1
ATOM 3341 C C . PHE A 1 428 ? -23.359 15.086 7.824 1 97.44 428 PHE A C 1
ATOM 3343 O O . PHE A 1 428 ? -22.266 14.922 7.281 1 97.44 428 PHE A O 1
ATOM 3350 N N . GLU A 1 429 ? -24.453 15.234 7.117 1 96.62 429 GLU A N 1
ATOM 3351 C CA . GLU A 1 429 ? -24.453 15.219 5.656 1 96.62 429 GLU A CA 1
ATOM 3352 C C . GLU A 1 429 ? -23.672 16.391 5.086 1 96.62 429 GLU A C 1
ATOM 3354 O O . GLU A 1 429 ? -22.922 16.234 4.117 1 96.62 429 GLU A O 1
ATOM 3359 N N . ILE A 1 430 ? -23.906 17.5 5.672 1 97.31 430 ILE A N 1
ATOM 3360 C CA . ILE A 1 430 ? -23.219 18.719 5.234 1 97.31 430 ILE A CA 1
ATOM 3361 C C . ILE A 1 430 ? -21.719 18.562 5.438 1 97.31 430 ILE A C 1
ATOM 3363 O O . ILE A 1 430 ? -20.922 18.844 4.535 1 97.31 430 ILE A O 1
ATOM 3367 N N . VAL A 1 431 ? -21.281 18.047 6.586 1 97.25 431 VAL A N 1
ATOM 3368 C CA . VAL A 1 431 ? -19.875 17.859 6.91 1 97.25 431 VAL A CA 1
ATOM 3369 C C . VAL A 1 431 ? -19.25 16.844 5.953 1 97.25 431 VAL A C 1
ATOM 3371 O O . VAL A 1 431 ? -18.125 17.031 5.473 1 97.25 431 VAL A O 1
ATOM 3374 N N . ASN A 1 432 ? -19.953 15.859 5.566 1 95.75 432 ASN A N 1
ATOM 3375 C CA . ASN A 1 432 ? -19.453 14.75 4.766 1 95.75 432 ASN A CA 1
ATOM 3376 C C . ASN A 1 432 ? -19.328 15.133 3.293 1 95.75 432 ASN A C 1
ATOM 3378 O O . ASN A 1 432 ? -18.672 14.438 2.52 1 95.75 432 ASN A O 1
ATOM 3382 N N . LYS A 1 433 ? -19.859 16.266 2.904 1 94.94 433 LYS A N 1
ATOM 3383 C CA . LYS A 1 433 ? -19.859 16.672 1.502 1 94.94 433 LYS A CA 1
ATOM 3384 C C . LYS A 1 433 ? -18.516 17.25 1.093 1 94.94 433 LYS A C 1
ATOM 3386 O O . LYS A 1 433 ? -18.203 17.344 -0.097 1 94.94 433 LYS A O 1
ATOM 3391 N N . VAL A 1 434 ? -17.703 17.594 2.023 1 96.62 434 VAL A N 1
ATOM 3392 C CA . VAL A 1 434 ? -16.391 18.156 1.733 1 96.62 434 VAL A CA 1
ATOM 3393 C C . VAL A 1 434 ? -15.469 17.062 1.198 1 96.62 434 VAL A C 1
ATOM 3395 O O . VAL A 1 434 ? -15.422 15.961 1.749 1 96.62 434 VAL A O 1
ATOM 3398 N N . PRO A 1 435 ? -14.719 17.312 0.115 1 96.62 435 PRO A N 1
ATOM 3399 C CA . PRO A 1 435 ? -13.984 16.25 -0.59 1 96.62 435 PRO A CA 1
ATOM 3400 C C . PRO A 1 435 ? -12.789 15.734 0.199 1 96.62 435 PRO A C 1
ATOM 3402 O O . PRO A 1 435 ? -12.242 14.672 -0.122 1 96.62 435 PRO A O 1
ATOM 3405 N N . PHE A 1 436 ? -12.375 16.406 1.232 1 97.94 436 PHE A N 1
ATOM 3406 C CA . PHE A 1 436 ? -11.188 16.047 2.002 1 97.94 436 PHE A CA 1
ATOM 3407 C C . PHE A 1 436 ? -11.562 15.109 3.15 1 97.94 436 PHE A C 1
ATOM 3409 O O . PHE A 1 436 ? -12.695 15.125 3.627 1 97.94 436 PHE A O 1
ATOM 3416 N N . GLY A 1 437 ? -10.656 14.234 3.594 1 98.25 437 GLY A N 1
ATOM 3417 C CA . GLY A 1 437 ? -10.844 13.344 4.727 1 98.25 437 GLY A CA 1
ATOM 3418 C C . GLY A 1 437 ? -9.625 13.242 5.621 1 98.25 437 GLY A C 1
ATOM 3419 O O . GLY A 1 437 ? -9.18 12.148 5.953 1 98.25 437 GLY A O 1
ATOM 3420 N N . LEU A 1 438 ? -9.055 14.383 6.078 1 98.56 438 LEU A N 1
ATOM 3421 C CA . LEU A 1 438 ? -7.805 14.359 6.832 1 98.56 438 LEU A CA 1
ATOM 3422 C C . LEU A 1 438 ? -8.078 14.352 8.336 1 98.56 438 LEU A C 1
ATOM 3424 O O . LEU A 1 438 ? -7.918 13.32 8.992 1 98.56 438 LEU A O 1
ATOM 3428 N N . THR A 1 439 ? -8.562 15.531 8.922 1 98.75 439 THR A N 1
ATOM 3429 C CA . THR A 1 439 ? -8.836 15.547 10.359 1 98.75 439 THR A CA 1
ATOM 3430 C C . THR A 1 439 ? -10.18 16.188 10.648 1 98.75 439 THR A C 1
ATOM 3432 O O . THR A 1 439 ? -10.703 16.953 9.828 1 98.75 439 THR A O 1
ATOM 3435 N N . GLY A 1 440 ? -10.797 15.82 11.688 1 98.81 440 GLY A N 1
ATOM 3436 C CA . GLY A 1 440 ? -12.055 16.375 12.172 1 98.81 440 GLY A CA 1
ATOM 3437 C C . GLY A 1 440 ? -12.25 16.188 13.664 1 98.81 440 GLY A C 1
ATOM 3438 O O . GLY A 1 440 ? -11.719 15.242 14.258 1 98.81 440 GLY A O 1
ATOM 3439 N N . ALA A 1 441 ? -12.984 17.062 14.25 1 98.88 441 ALA A N 1
ATOM 3440 C CA . ALA A 1 441 ? -13.25 17 15.68 1 98.88 441 ALA A CA 1
ATOM 3441 C C . ALA A 1 441 ? -14.727 17.266 15.977 1 98.88 441 ALA A C 1
ATOM 3443 O O . ALA A 1 441 ? -15.383 18.031 15.258 1 98.88 441 ALA A O 1
ATOM 3444 N N . ILE A 1 442 ? -15.188 16.656 17 1 98.69 442 ILE A N 1
ATOM 3445 C CA . ILE A 1 442 ? -16.516 16.906 17.547 1 98.69 442 ILE A CA 1
ATOM 3446 C C . ILE A 1 442 ? -16.422 17.344 19 1 98.69 442 ILE A C 1
ATOM 3448 O O . ILE A 1 442 ? -15.586 16.828 19.75 1 98.69 442 ILE A O 1
ATOM 3452 N N . PHE A 1 443 ? -17.141 18.328 19.375 1 98.81 443 PHE A N 1
ATOM 3453 C CA . PHE A 1 443 ? -17.234 18.797 20.75 1 98.81 443 PHE A CA 1
ATOM 3454 C C . PHE A 1 443 ? -18.641 18.625 21.297 1 98.81 443 PHE A C 1
ATOM 3456 O O . PHE A 1 443 ? -19.594 19.188 20.75 1 98.81 443 PHE A O 1
ATOM 3463 N N . SER A 1 444 ? -18.812 17.844 22.328 1 98.69 444 SER A N 1
ATOM 3464 C CA . SER A 1 444 ? -20.109 17.562 22.922 1 98.69 444 SER A CA 1
ATOM 3465 C C . SER A 1 444 ? -19.969 16.984 24.312 1 98.69 444 SER A C 1
ATOM 3467 O O . SER A 1 444 ? -18.984 16.312 24.609 1 98.69 444 SER A O 1
ATOM 3469 N N . GLN A 1 445 ? -20.922 17.266 25.188 1 98.12 445 GLN A N 1
ATOM 3470 C CA . GLN A 1 445 ? -21.047 16.594 26.484 1 98.12 445 GLN A CA 1
ATOM 3471 C C . GLN A 1 445 ? -22.141 15.516 26.438 1 98.12 445 GLN A C 1
ATOM 3473 O O . GLN A 1 445 ? -22.344 14.797 27.422 1 98.12 445 GLN A O 1
ATOM 3478 N N . ASP A 1 446 ? -22.812 15.422 25.344 1 97.88 446 ASP A N 1
ATOM 3479 C CA . ASP A 1 446 ? -23.844 14.414 25.125 1 97.88 446 ASP A CA 1
ATOM 3480 C C . ASP A 1 446 ? -23.25 13.125 24.578 1 97.88 446 ASP A C 1
ATOM 3482 O O . ASP A 1 446 ? -22.969 13.016 23.391 1 97.88 446 ASP A O 1
ATOM 3486 N N . THR A 1 447 ? -23.234 12.141 25.422 1 97.19 447 THR A N 1
ATOM 3487 C CA . THR A 1 447 ? -22.562 10.891 25.094 1 97.19 447 THR A CA 1
ATOM 3488 C C . THR A 1 447 ? -23.297 10.188 23.938 1 97.19 447 THR A C 1
ATOM 3490 O O . THR A 1 447 ? -22.656 9.523 23.125 1 97.19 447 THR A O 1
ATOM 3493 N N . LYS A 1 448 ? -24.609 10.289 23.891 1 96.88 448 LYS A N 1
ATOM 3494 C CA . LYS A 1 448 ? -25.375 9.664 22.812 1 96.88 448 LYS A CA 1
ATOM 3495 C C . LYS A 1 448 ? -25.047 10.32 21.469 1 96.88 448 LYS A C 1
ATOM 3497 O O . LYS A 1 448 ? -24.922 9.633 20.453 1 96.88 448 LYS A O 1
ATOM 3502 N N . TYR A 1 449 ? -24.969 11.672 21.484 1 96.62 449 TYR A N 1
ATOM 3503 C CA . TYR A 1 449 ? -24.594 12.398 20.281 1 96.62 449 TYR A CA 1
ATOM 3504 C C . TYR A 1 449 ? -23.203 12.016 19.828 1 96.62 449 TYR A C 1
ATOM 3506 O O . TYR A 1 449 ? -22.953 11.844 18.625 1 96.62 449 TYR A O 1
ATOM 3514 N N . LEU A 1 450 ? -22.281 11.914 20.75 1 97.81 450 LEU A N 1
ATOM 3515 C CA . LEU A 1 450 ? -20.906 11.57 20.422 1 97.81 450 LEU A CA 1
ATOM 3516 C C . LEU A 1 450 ? -20.828 10.211 19.75 1 97.81 450 LEU A C 1
ATOM 3518 O O . LEU A 1 450 ? -20.109 10.039 18.766 1 97.81 450 LEU A O 1
ATOM 3522 N N . GLN A 1 451 ? -21.516 9.266 20.219 1 96.44 451 GLN A N 1
ATOM 3523 C CA . GLN A 1 451 ? -21.531 7.93 19.641 1 96.44 451 GLN A CA 1
ATOM 3524 C C . GLN A 1 451 ? -22.078 7.953 18.219 1 96.44 451 GLN A C 1
ATOM 3526 O O . GLN A 1 451 ? -21.516 7.316 17.328 1 96.44 451 GLN A O 1
ATOM 3531 N N . LYS A 1 452 ? -23.141 8.703 18.031 1 96.5 452 LYS A N 1
ATOM 3532 C CA . LYS A 1 452 ? -23.734 8.844 16.703 1 96.5 452 LYS A CA 1
ATOM 3533 C C . LYS A 1 452 ? -22.766 9.516 15.734 1 96.5 452 LYS A C 1
ATOM 3535 O O . LYS A 1 452 ? -22.578 9.055 14.609 1 96.5 452 LYS A O 1
ATOM 3540 N N . ALA A 1 453 ? -22.156 10.602 16.188 1 97.25 453 ALA A N 1
ATOM 3541 C CA . ALA A 1 453 ? -21.234 11.367 15.352 1 97.25 453 ALA A CA 1
ATOM 3542 C C . ALA A 1 453 ? -20.016 10.516 14.969 1 97.25 453 ALA A C 1
ATOM 3544 O O . ALA A 1 453 ? -19.531 10.586 13.836 1 97.25 453 ALA A O 1
ATOM 3545 N N . LEU A 1 454 ? -19.547 9.766 15.898 1 96.19 454 LEU A N 1
ATOM 3546 C CA . LEU A 1 454 ? -18.391 8.891 15.672 1 96.19 454 LEU A CA 1
ATOM 3547 C C . LEU A 1 454 ? -18.672 7.91 14.539 1 96.19 454 LEU A C 1
ATOM 3549 O O . LEU A 1 454 ? -17.766 7.57 13.773 1 96.19 454 LEU A O 1
ATOM 3553 N N . GLN A 1 455 ? -19.891 7.48 14.391 1 95.44 455 GLN A N 1
ATOM 3554 C CA . GLN A 1 455 ? -20.234 6.52 13.352 1 95.44 455 GLN A CA 1
ATOM 3555 C C . GLN A 1 455 ? -20.578 7.227 12.039 1 95.44 455 GLN A C 1
ATOM 3557 O O . GLN A 1 455 ? -20.125 6.816 10.969 1 95.44 455 GLN A O 1
ATOM 3562 N N . GLU A 1 456 ? -21.297 8.328 12.125 1 96.25 456 GLU A N 1
ATOM 3563 C CA . GLU A 1 456 ? -21.797 9 10.93 1 96.25 456 GLU A CA 1
ATOM 3564 C C . GLU A 1 456 ? -20.688 9.781 10.234 1 96.25 456 GLU A C 1
ATOM 3566 O O . GLU A 1 456 ? -20.766 10.062 9.039 1 96.25 456 GLU A O 1
ATOM 3571 N N . LEU A 1 457 ? -19.656 10.18 10.969 1 97.38 457 LEU A N 1
ATOM 3572 C CA . LEU A 1 457 ? -18.562 10.961 10.406 1 97.38 457 LEU A CA 1
ATOM 3573 C C . LEU A 1 457 ? -17.297 10.109 10.273 1 97.38 457 LEU A C 1
ATOM 3575 O O . LEU A 1 457 ? -16.203 10.641 10.086 1 97.38 457 LEU A O 1
ATOM 3579 N N . LYS A 1 458 ? -17.453 8.867 10.305 1 95.94 458 LYS A N 1
ATOM 3580 C CA . LYS A 1 458 ? -16.375 7.895 10.352 1 95.94 458 LYS A CA 1
ATOM 3581 C C . LYS A 1 458 ? -15.414 8.078 9.18 1 95.94 458 LYS A C 1
ATOM 3583 O O . LYS A 1 458 ? -14.195 7.945 9.344 1 95.94 458 LYS A O 1
ATOM 3588 N N . MET A 1 459 ? -15.906 8.406 8 1 96.06 459 MET A N 1
ATOM 3589 C CA . MET A 1 459 ? -15.094 8.453 6.789 1 96.06 459 MET A CA 1
ATOM 3590 C C . MET A 1 459 ? -14.57 9.867 6.539 1 96.06 459 MET A C 1
ATOM 3592 O O . MET A 1 459 ? -13.742 10.078 5.656 1 96.06 459 MET A O 1
ATOM 3596 N N . SER A 1 460 ? -15 10.812 7.34 1 97.44 460 SER A N 1
ATOM 3597 C CA . SER A 1 460 ? -14.734 12.227 7.07 1 97.44 460 SER A CA 1
ATOM 3598 C C . SER A 1 460 ? -13.336 12.617 7.539 1 97.44 460 SER A C 1
ATOM 3600 O O . SER A 1 460 ? -12.836 13.695 7.195 1 97.44 460 SER A O 1
ATOM 3602 N N . ALA A 1 461 ? -12.68 11.734 8.266 1 98.31 461 ALA A N 1
ATOM 3603 C CA . ALA A 1 461 ? -11.375 12.094 8.828 1 98.31 461 ALA A CA 1
ATOM 3604 C C . ALA A 1 461 ? -10.539 10.859 9.109 1 98.31 461 ALA A C 1
ATOM 3606 O O . ALA A 1 461 ? -11.016 9.898 9.719 1 98.31 461 ALA A O 1
ATOM 3607 N N . GLY A 1 462 ? -9.281 10.914 8.641 1 98.25 462 GLY A N 1
ATOM 3608 C CA . GLY A 1 462 ? -8.352 9.859 9 1 98.25 462 GLY A CA 1
ATOM 3609 C C . GLY A 1 462 ? -7.859 9.953 10.43 1 98.25 462 GLY A C 1
ATOM 3610 O O . GLY A 1 462 ? -7.473 8.953 11.031 1 98.25 462 GLY A O 1
ATOM 3611 N N . ASN A 1 463 ? -7.809 11.117 10.992 1 98.75 463 ASN A N 1
ATOM 3612 C CA . ASN A 1 463 ? -7.605 11.422 12.406 1 98.75 463 ASN A CA 1
ATOM 3613 C C . ASN A 1 463 ? -8.812 12.148 13 1 98.75 463 ASN A C 1
ATOM 3615 O O . ASN A 1 463 ? -9.141 13.258 12.578 1 98.75 463 ASN A O 1
ATOM 3619 N N . PHE A 1 464 ? -9.414 11.523 13.938 1 98.75 464 PHE A N 1
ATOM 3620 C CA . PHE A 1 464 ? -10.656 12.023 14.516 1 98.75 464 PHE A CA 1
ATOM 3621 C C . PHE A 1 464 ? -10.461 12.383 15.984 1 98.75 464 PHE A C 1
ATOM 3623 O O . PHE A 1 464 ? -9.781 11.664 16.719 1 98.75 464 PHE A O 1
ATOM 3630 N N . TYR A 1 465 ? -11.055 13.508 16.406 1 98.88 465 TYR A N 1
ATOM 3631 C CA . TYR A 1 465 ? -10.859 14.023 17.766 1 98.88 465 TYR A CA 1
ATOM 3632 C C . TYR A 1 465 ? -12.195 14.258 18.453 1 98.88 465 TYR A C 1
ATOM 3634 O O . TYR A 1 465 ? -13.141 14.75 17.828 1 98.88 465 TYR A O 1
ATOM 3642 N N . ILE A 1 466 ? -12.289 13.859 19.672 1 98.75 466 ILE A N 1
ATOM 3643 C CA . ILE A 1 466 ? -13.461 14.062 20.516 1 98.75 466 ILE A CA 1
ATOM 3644 C C . ILE A 1 466 ? -13.117 14.992 21.672 1 98.75 466 ILE A C 1
ATOM 3646 O O . ILE A 1 466 ? -12.289 14.648 22.516 1 98.75 466 ILE A O 1
ATOM 3650 N N . ASN A 1 467 ? -13.75 16.172 21.703 1 98.75 467 ASN A N 1
ATOM 3651 C CA . ASN A 1 467 ? -13.539 17.203 22.719 1 98.75 467 ASN A CA 1
ATOM 3652 C C . ASN A 1 467 ? -12.078 17.641 22.781 1 98.75 467 ASN A C 1
ATOM 3654 O O . ASN A 1 467 ? -11.539 17.859 23.859 1 98.75 467 ASN A O 1
ATOM 3658 N N . ASP A 1 468 ? -11.484 17.703 21.641 1 98.5 468 ASP A N 1
ATOM 3659 C CA . ASP A 1 468 ? -10.109 18.141 21.438 1 98.5 468 ASP A CA 1
ATOM 3660 C C . ASP A 1 468 ? -9.945 18.797 20.062 1 98.5 468 ASP A C 1
ATOM 3662 O O . ASP A 1 468 ? -10.781 18.625 19.188 1 98.5 468 ASP A O 1
ATOM 3666 N N . LYS A 1 469 ? -8.945 19.609 19.922 1 98.31 469 LYS A N 1
ATOM 3667 C CA . LYS A 1 469 ? -8.68 20.266 18.656 1 98.31 469 LYS A CA 1
ATOM 3668 C C . LYS A 1 469 ? -8.258 19.266 17.594 1 98.31 469 LYS A C 1
ATOM 3670 O O . LYS A 1 469 ? -7.547 18.297 17.891 1 98.31 469 LYS A O 1
ATOM 3675 N N . SER A 1 470 ? -8.531 19.5 16.328 1 97.69 470 SER A N 1
ATOM 3676 C CA . SER A 1 470 ? -8.336 18.578 15.211 1 97.69 470 SER A CA 1
ATOM 3677 C C . SER A 1 470 ? -6.895 18.625 14.711 1 97.69 470 SER A C 1
ATOM 3679 O O . SER A 1 470 ? -6.602 18.141 13.609 1 97.69 470 SER A O 1
ATOM 3681 N N . THR A 1 471 ? -5.973 19.219 15.367 1 96.88 471 THR A N 1
ATOM 3682 C CA . THR A 1 471 ? -4.582 19.359 14.953 1 96.88 471 THR A CA 1
ATOM 3683 C C . THR A 1 471 ? -3.635 18.922 16.062 1 96.88 471 THR A C 1
ATOM 3685 O O . THR A 1 471 ? -4.055 18.734 17.219 1 96.88 471 THR A O 1
ATOM 3688 N N . GLY A 1 472 ? -2.422 18.547 15.695 1 94.19 472 GLY A N 1
ATOM 3689 C CA . GLY A 1 472 ? -1.396 18.297 16.703 1 94.19 472 GLY A CA 1
ATOM 3690 C C . GLY A 1 472 ? -1.166 16.812 16.953 1 94.19 472 GLY A C 1
ATOM 3691 O O . GLY A 1 472 ? -0.925 16.406 18.094 1 94.19 472 GLY A O 1
ATOM 3692 N N . SER A 1 473 ? -1.288 16.047 15.922 1 96.12 473 SER A N 1
ATOM 3693 C CA . SER A 1 473 ? -0.974 14.633 16.047 1 96.12 473 SER A CA 1
ATOM 3694 C C . SER A 1 473 ? 0.444 14.422 16.562 1 96.12 473 SER A C 1
ATOM 3696 O O . SER A 1 473 ? 1.357 15.172 16.219 1 96.12 473 SER A O 1
ATOM 3698 N N . VAL A 1 474 ? 0.602 13.43 17.422 1 96.25 474 VAL A N 1
ATOM 3699 C CA . VAL A 1 474 ? 1.889 13.094 18.031 1 96.25 474 VAL A CA 1
ATOM 3700 C C . VAL A 1 474 ? 2.291 11.68 17.609 1 96.25 474 VAL A C 1
ATOM 3702 O O . VAL A 1 474 ? 1.49 10.742 17.719 1 96.25 474 VAL A O 1
ATOM 3705 N N . VAL A 1 475 ? 3.539 11.539 17.188 1 96.75 475 VAL A N 1
ATOM 3706 C CA . VAL A 1 475 ? 4.074 10.242 16.781 1 96.75 475 VAL A CA 1
ATOM 3707 C C . VAL A 1 475 ? 3.916 9.227 17.906 1 96.75 475 VAL A C 1
ATOM 3709 O O . VAL A 1 475 ? 4.195 9.539 19.062 1 96.75 475 VAL A O 1
ATOM 3712 N N . GLY A 1 476 ? 3.475 8.031 17.594 1 95.75 476 GLY A N 1
ATOM 3713 C CA . GLY A 1 476 ? 3.262 6.984 18.578 1 95.75 476 GLY A CA 1
ATOM 3714 C C . GLY A 1 476 ? 1.897 7.062 19.234 1 95.75 476 GLY A C 1
ATOM 3715 O O . GLY A 1 476 ? 1.405 6.066 19.781 1 95.75 476 GLY A O 1
ATOM 3716 N N . GLN A 1 477 ? 1.279 8.258 19.203 1 97.25 477 GLN A N 1
ATOM 3717 C CA . GLN A 1 477 ? -0.022 8.461 19.828 1 97.25 477 GLN A CA 1
ATOM 3718 C C . GLN A 1 477 ? -1.132 8.539 18.781 1 97.25 477 GLN A C 1
ATOM 3720 O O . GLN A 1 477 ? -2.211 7.973 18.984 1 97.25 477 GLN A O 1
ATOM 3725 N N . GLN A 1 478 ? -0.853 9.242 17.719 1 98 478 GLN A N 1
ATOM 3726 C CA . GLN A 1 478 ? -1.833 9.445 16.656 1 98 478 GLN A CA 1
ATOM 3727 C C . GLN A 1 478 ? -1.193 9.281 15.281 1 98 478 GLN A C 1
ATOM 3729 O O . GLN A 1 478 ? -0.978 10.266 14.57 1 98 478 GLN A O 1
ATOM 3734 N N . PRO A 1 479 ? -0.959 8 14.844 1 97.75 479 PRO A N 1
ATOM 3735 C CA . PRO A 1 479 ? -0.516 7.863 13.453 1 97.75 479 PRO A CA 1
ATOM 3736 C C . PRO A 1 479 ? -1.329 8.727 12.484 1 97.75 479 PRO A C 1
ATOM 3738 O O . PRO A 1 479 ? -2.547 8.844 12.633 1 97.75 479 PRO A O 1
ATOM 3741 N N . PHE A 1 480 ? -0.621 9.336 11.562 1 98.06 480 PHE A N 1
ATOM 3742 C CA . PHE A 1 480 ? -1.242 10.461 10.875 1 98.06 480 PHE A CA 1
ATOM 3743 C C . PHE A 1 480 ? -1.461 10.133 9.398 1 98.06 480 PHE A C 1
ATOM 3745 O O . PHE A 1 480 ? -0.597 9.531 8.758 1 98.06 480 PHE A O 1
ATOM 3752 N N . GLY A 1 481 ? -2.602 10.469 8.859 1 97.06 481 GLY A N 1
ATOM 3753 C CA . GLY A 1 481 ? -2.961 10.359 7.453 1 97.06 481 GLY A CA 1
ATOM 3754 C C . GLY A 1 481 ? -4.457 10.43 7.215 1 97.06 481 GLY A C 1
ATOM 3755 O O . GLY A 1 481 ? -5.246 10.344 8.156 1 97.06 481 GLY A O 1
ATOM 3756 N N . GLY A 1 482 ? -4.77 10.68 6.027 1 97.25 482 GLY A N 1
ATOM 3757 C CA . GLY A 1 482 ? -6.168 10.75 5.633 1 97.25 482 GLY A CA 1
ATOM 3758 C C . GLY A 1 482 ? -6.43 10.156 4.262 1 97.25 482 GLY A C 1
ATOM 3759 O O . GLY A 1 482 ? -5.492 9.875 3.512 1 97.25 482 GLY A O 1
ATOM 3760 N N . SER A 1 483 ? -7.742 9.938 4.012 1 97 483 SER A N 1
ATOM 3761 C CA . SER A 1 483 ? -8.195 9.359 2.75 1 97 483 SER A CA 1
ATOM 3762 C C . SER A 1 483 ? -8.82 10.414 1.847 1 97 483 SER A C 1
ATOM 3764 O O . SER A 1 483 ? -8.477 11.594 1.93 1 97 483 SER A O 1
ATOM 3766 N N . ARG A 1 484 ? -9.602 9.984 0.875 1 97.75 484 ARG A N 1
ATOM 3767 C CA . ARG A 1 484 ? -10.141 10.867 -0.157 1 97.75 484 ARG A CA 1
ATOM 3768 C C . ARG A 1 484 ? -9.031 11.656 -0.84 1 97.75 484 ARG A C 1
ATOM 3770 O O . ARG A 1 484 ? -7.98 11.102 -1.167 1 97.75 484 ARG A O 1
ATOM 3777 N N . ILE A 1 485 ? -9.258 12.984 -1.136 1 97.62 485 ILE A N 1
ATOM 3778 C CA . ILE A 1 485 ? -8.227 13.695 -1.881 1 97.62 485 ILE A CA 1
ATOM 3779 C C . ILE A 1 485 ? -7.141 14.18 -0.924 1 97.62 485 ILE A C 1
ATOM 3781 O O . ILE A 1 485 ? -6.152 14.789 -1.351 1 97.62 485 ILE A O 1
ATOM 3785 N N . SER A 1 486 ? -7.27 13.828 0.434 1 98.25 486 SER A N 1
ATOM 3786 C CA . SER A 1 486 ? -6.238 14.156 1.413 1 98.25 486 SER A CA 1
ATOM 3787 C C . SER A 1 486 ? -5.043 13.219 1.289 1 98.25 486 SER A C 1
ATOM 3789 O O . SER A 1 486 ? -3.967 13.5 1.822 1 98.25 486 SER A O 1
ATOM 3791 N N . GLY A 1 487 ? -5.199 12.039 0.677 1 97.94 487 GLY A N 1
ATOM 3792 C CA . GLY A 1 487 ? -4.012 11.234 0.446 1 97.94 487 GLY A CA 1
ATOM 3793 C C . GLY A 1 487 ? -4.293 9.742 0.479 1 97.94 487 GLY A C 1
ATOM 3794 O O . GLY A 1 487 ? -5.449 9.32 0.404 1 97.94 487 GLY A O 1
ATOM 3795 N N . THR A 1 488 ? -3.223 8.906 0.559 1 97.62 488 THR A N 1
ATOM 3796 C CA . THR A 1 488 ? -3.309 7.453 0.461 1 97.62 488 THR A CA 1
ATOM 3797 C C . THR A 1 488 ? -3.531 6.828 1.837 1 97.62 488 THR A C 1
ATOM 3799 O O . THR A 1 488 ? -3.781 5.629 1.947 1 97.62 488 THR A O 1
ATOM 3802 N N . ASN A 1 489 ? -3.449 7.582 2.906 1 97.62 489 ASN A N 1
ATOM 3803 C CA . ASN A 1 489 ? -3.701 7.191 4.289 1 97.62 489 ASN A CA 1
ATOM 3804 C C . ASN A 1 489 ? -2.719 6.117 4.754 1 97.62 489 ASN A C 1
ATOM 3806 O O . ASN A 1 489 ? -3.092 5.211 5.5 1 97.62 489 ASN A O 1
ATOM 3810 N N . ASP A 1 490 ? -1.514 6.113 4.191 1 95.88 490 ASP A N 1
ATOM 3811 C CA . ASP A 1 490 ? -0.404 5.359 4.762 1 95.88 490 ASP A CA 1
ATOM 3812 C C . ASP A 1 490 ? 0.155 6.055 6 1 95.88 490 ASP A C 1
ATOM 3814 O O . ASP A 1 490 ? 1.146 6.785 5.914 1 95.88 490 ASP A O 1
ATOM 3818 N N . LYS A 1 491 ? -0.359 5.797 7.125 1 96.38 491 LYS A N 1
ATOM 3819 C CA . LYS A 1 491 ? -0.196 6.594 8.336 1 96.38 491 LYS A CA 1
ATOM 3820 C C . LYS A 1 491 ? 1.247 6.555 8.836 1 96.38 491 LYS A C 1
ATOM 3822 O O . LYS A 1 491 ? 1.7 5.535 9.359 1 96.38 491 LYS A O 1
ATOM 3827 N N . ALA A 1 492 ? 1.904 7.68 8.672 1 96.12 492 ALA A N 1
ATOM 3828 C CA . ALA A 1 492 ? 3.219 7.848 9.281 1 96.12 492 ALA A CA 1
ATOM 3829 C C . ALA A 1 492 ? 3.117 7.855 10.805 1 96.12 492 ALA A C 1
ATOM 3831 O O . ALA A 1 492 ? 2.105 8.289 11.367 1 96.12 492 ALA A O 1
ATOM 3832 N N . GLY A 1 493 ? 4.113 7.441 11.477 1 95.06 493 GLY A N 1
ATOM 3833 C CA . GLY A 1 493 ? 4.137 7.461 12.93 1 95.06 493 GLY A CA 1
ATOM 3834 C C . GLY A 1 493 ? 3.4 6.285 13.547 1 95.06 493 GLY A C 1
ATOM 3835 O O . GLY A 1 493 ? 3.064 6.316 14.734 1 95.06 493 GLY A O 1
ATOM 3836 N N . GLY A 1 494 ? 3.076 5.281 12.742 1 94.31 494 GLY A N 1
ATOM 3837 C CA . GLY A 1 494 ? 2.381 4.09 13.203 1 94.31 494 GLY A CA 1
ATOM 3838 C C . GLY A 1 494 ? 3.119 2.805 12.875 1 94.31 494 GLY A C 1
ATOM 3839 O O . GLY A 1 494 ? 4.234 2.842 12.352 1 94.31 494 GLY A O 1
ATOM 3840 N N . PRO A 1 495 ? 2.486 1.714 13.18 1 95.12 495 PRO A N 1
ATOM 3841 C CA . PRO A 1 495 ? 3.188 0.428 13.125 1 95.12 495 PRO A CA 1
ATOM 3842 C C . PRO A 1 495 ? 3.426 -0.057 11.695 1 95.12 495 PRO A C 1
ATOM 3844 O O . PRO A 1 495 ? 4.289 -0.908 11.469 1 95.12 495 PRO A O 1
ATOM 3847 N N . HIS A 1 496 ? 2.734 0.463 10.734 1 94.25 496 HIS A N 1
ATOM 3848 C CA . HIS A 1 496 ? 2.756 -0.163 9.422 1 94.25 496 HIS A CA 1
ATOM 3849 C C . HIS A 1 496 ? 3.51 0.698 8.414 1 94.25 496 HIS A C 1
ATOM 3851 O O . HIS A 1 496 ? 3.654 0.318 7.25 1 94.25 496 HIS A O 1
ATOM 3857 N N . TYR A 1 497 ? 4.004 1.831 8.844 1 97.38 497 TYR A N 1
ATOM 3858 C CA . TYR A 1 497 ? 4.633 2.777 7.93 1 97.38 497 TYR A CA 1
ATOM 3859 C C . TYR A 1 497 ? 5.875 2.17 7.285 1 97.38 497 TYR A C 1
ATOM 3861 O O . TYR A 1 497 ? 6.086 2.305 6.078 1 97.38 497 TYR A O 1
ATOM 3869 N N . MET A 1 498 ? 6.723 1.429 7.992 1 98.12 498 MET A N 1
ATOM 3870 C CA . MET A 1 498 ? 7.973 0.865 7.492 1 98.12 498 MET A CA 1
ATOM 3871 C C . MET A 1 498 ? 7.699 -0.253 6.488 1 98.12 498 MET A C 1
ATOM 3873 O O . MET A 1 498 ? 8.531 -0.534 5.625 1 98.12 498 MET A O 1
ATOM 3877 N N . LEU A 1 499 ? 6.543 -0.863 6.602 1 97.31 499 LEU A N 1
ATOM 3878 C CA . LEU A 1 499 ? 6.168 -1.924 5.672 1 97.31 499 LEU A CA 1
ATOM 3879 C C . LEU A 1 499 ? 6.074 -1.389 4.246 1 97.31 499 LEU A C 1
ATOM 3881 O O . LEU A 1 499 ? 6.379 -2.104 3.291 1 97.31 499 LEU A O 1
ATOM 3885 N N . LYS A 1 500 ? 5.719 -0.115 4.105 1 97.06 500 LYS A N 1
ATOM 3886 C CA . LYS A 1 500 ? 5.566 0.503 2.793 1 97.06 500 LYS A CA 1
ATOM 3887 C C . LYS A 1 500 ? 6.898 0.553 2.051 1 97.06 500 LYS A C 1
ATOM 3889 O O . LYS A 1 500 ? 6.93 0.59 0.819 1 97.06 500 LYS A O 1
ATOM 3894 N N . TRP A 1 501 ? 7.969 0.456 2.809 1 98.25 501 TRP A N 1
ATOM 3895 C CA . TRP A 1 501 ? 9.289 0.631 2.221 1 98.25 501 TRP A CA 1
ATOM 3896 C C . TRP A 1 501 ? 10.047 -0.693 2.174 1 98.25 501 TRP A C 1
ATOM 3898 O O . TRP A 1 501 ? 11.273 -0.711 2.062 1 98.25 501 TRP A O 1
ATOM 3908 N N . ALA A 1 502 ? 9.336 -1.765 2.309 1 97.31 502 ALA A N 1
ATOM 3909 C CA . ALA A 1 502 ? 9.945 -3.09 2.32 1 97.31 502 ALA A CA 1
ATOM 3910 C C . ALA A 1 502 ? 9.266 -4.016 1.314 1 97.31 502 ALA A C 1
ATOM 3912 O O . ALA A 1 502 ? 8.07 -3.883 1.047 1 97.31 502 ALA A O 1
ATOM 3913 N N . SER A 1 503 ? 10.016 -4.883 0.73 1 97.31 503 SER A N 1
ATOM 3914 C CA . SER A 1 503 ? 9.531 -5.977 -0.108 1 97.31 503 SER A CA 1
ATOM 3915 C C . SER A 1 503 ? 9.734 -7.324 0.571 1 97.31 503 SER A C 1
ATOM 3917 O O . SER A 1 503 ? 10.844 -7.863 0.579 1 97.31 503 SER A O 1
ATOM 3919 N N . PRO A 1 504 ? 8.703 -7.93 1.097 1 97.19 504 PRO A N 1
ATOM 3920 C CA . PRO A 1 504 ? 8.875 -9.203 1.807 1 97.19 504 PRO A CA 1
ATOM 3921 C C . PRO A 1 504 ? 9.242 -10.352 0.875 1 97.19 504 PRO A C 1
ATOM 3923 O O . PRO A 1 504 ? 8.797 -10.391 -0.274 1 97.19 504 PRO A O 1
ATOM 3926 N N . GLN A 1 505 ? 10.031 -11.227 1.372 1 98.06 505 GLN A N 1
ATOM 3927 C CA . GLN A 1 505 ? 10.391 -12.453 0.675 1 98.06 505 GLN A CA 1
ATOM 3928 C C . GLN A 1 505 ? 10.148 -13.68 1.555 1 98.06 505 GLN A C 1
ATOM 3930 O O . GLN A 1 505 ? 10.625 -13.742 2.689 1 98.06 505 GLN A O 1
ATOM 3935 N N . ALA A 1 506 ? 9.328 -14.586 1.069 1 98.38 506 ALA A N 1
ATOM 3936 C CA . ALA A 1 506 ? 9.148 -15.883 1.718 1 98.38 506 ALA A CA 1
ATOM 3937 C C . ALA A 1 506 ? 10.195 -16.875 1.245 1 98.38 506 ALA A C 1
ATOM 3939 O O . ALA A 1 506 ? 10.477 -16.969 0.048 1 98.38 506 ALA A O 1
ATOM 3940 N N . ILE A 1 507 ? 10.805 -17.609 2.166 1 98.5 507 ILE A N 1
ATOM 3941 C CA . ILE A 1 507 ? 11.836 -18.594 1.846 1 98.5 507 ILE A CA 1
ATOM 3942 C C . ILE A 1 507 ? 11.453 -19.953 2.428 1 98.5 507 ILE A C 1
ATOM 3944 O O . ILE A 1 507 ? 11.086 -20.047 3.602 1 98.5 507 ILE A O 1
ATOM 3948 N N . LYS A 1 508 ? 11.477 -20.906 1.646 1 98.69 508 LYS A N 1
ATOM 3949 C CA . LYS A 1 508 ? 11.289 -22.297 2.078 1 98.69 508 LYS A CA 1
ATOM 3950 C C . LYS A 1 508 ? 12.562 -23.109 1.867 1 98.69 508 LYS A C 1
ATOM 3952 O O . LYS A 1 508 ? 13.109 -23.141 0.762 1 98.69 508 LYS A O 1
ATOM 3957 N N . GLU A 1 509 ? 13.016 -23.75 2.854 1 98.5 509 GLU A N 1
ATOM 3958 C CA . GLU A 1 509 ? 14.172 -24.641 2.793 1 98.5 509 GLU A CA 1
ATOM 3959 C C . GLU A 1 509 ? 13.781 -26.078 3.154 1 98.5 509 GLU A C 1
ATOM 3961 O O . GLU A 1 509 ? 13.109 -26.297 4.16 1 98.5 509 GLU A O 1
ATOM 3966 N N . THR A 1 510 ? 14.164 -27 2.34 1 98.62 510 THR A N 1
ATOM 3967 C CA . THR A 1 510 ? 13.875 -28.406 2.566 1 98.62 510 THR A CA 1
ATOM 3968 C C . THR A 1 510 ? 15.148 -29.188 2.867 1 98.62 510 THR A C 1
ATOM 3970 O O . THR A 1 510 ? 16.156 -29.016 2.182 1 98.62 510 THR A O 1
ATOM 3973 N N . PHE A 1 511 ? 15.094 -30.156 3.85 1 97.94 511 PHE A N 1
ATOM 3974 C CA . PHE A 1 511 ? 16.281 -30.797 4.383 1 97.94 511 PHE A CA 1
ATOM 3975 C C . PHE A 1 511 ? 16.266 -32.312 4.086 1 97.94 511 PHE A C 1
ATOM 3977 O O . PHE A 1 511 ? 17.188 -33.031 4.465 1 97.94 511 PHE A O 1
ATOM 3984 N N . VAL A 1 512 ? 15.258 -32.812 3.465 1 97.88 512 VAL A N 1
ATOM 3985 C CA . VAL A 1 512 ? 15.125 -34.219 3.158 1 97.88 512 VAL A CA 1
ATOM 3986 C C . VAL A 1 512 ? 15.086 -34.438 1.646 1 97.88 512 VAL A C 1
ATOM 3988 O O . VAL A 1 512 ? 14.719 -33.5 0.9 1 97.88 512 VAL A O 1
ATOM 3991 N N . PRO A 1 513 ? 15.383 -35.625 1.15 1 97.19 513 PRO A N 1
ATOM 3992 C CA . PRO A 1 513 ? 15.266 -35.906 -0.283 1 97.19 513 PRO A CA 1
ATOM 3993 C C . PRO A 1 513 ? 13.82 -35.844 -0.777 1 97.19 513 PRO A C 1
ATOM 3995 O O . PRO A 1 513 ? 12.898 -36.188 -0.026 1 97.19 513 PRO A O 1
ATOM 3998 N N . LEU A 1 514 ? 13.617 -35.469 -1.991 1 97 514 LEU A N 1
ATOM 3999 C CA . LEU A 1 514 ? 12.328 -35.438 -2.666 1 97 514 LEU A CA 1
ATOM 4000 C C . LEU A 1 514 ? 12.336 -36.281 -3.926 1 97 514 LEU A C 1
ATOM 4002 O O . LEU A 1 514 ? 12.242 -35.781 -5.039 1 97 514 LEU A O 1
ATOM 4006 N N . PRO A 1 515 ? 12.266 -37.562 -3.797 1 95.44 515 PRO A N 1
ATOM 4007 C CA . PRO A 1 515 ? 12.562 -38.469 -4.922 1 95.44 515 PRO A CA 1
ATOM 4008 C C . PRO A 1 515 ? 11.336 -38.781 -5.762 1 95.44 515 PRO A C 1
ATOM 4010 O O . PRO A 1 515 ? 11.453 -39.375 -6.844 1 95.44 515 PRO A O 1
ATOM 4013 N N . ASP A 1 516 ? 10.211 -38.375 -5.344 1 94.5 516 ASP A N 1
ATOM 4014 C CA . ASP A 1 516 ? 9.008 -38.906 -5.953 1 94.5 516 ASP A CA 1
ATOM 4015 C C . ASP A 1 516 ? 8.414 -37.969 -6.973 1 94.5 516 ASP A C 1
ATOM 4017 O O . ASP A 1 516 ? 8.258 -36.75 -6.695 1 94.5 516 ASP A O 1
ATOM 4021 N N . LEU A 1 517 ? 8.055 -38.469 -8.148 1 97 517 LEU A N 1
ATOM 4022 C CA . LEU A 1 517 ? 7.316 -37.719 -9.156 1 97 517 LEU A CA 1
ATOM 4023 C C . LEU A 1 517 ? 5.812 -37.875 -8.945 1 97 517 LEU A C 1
ATOM 4025 O O . LEU A 1 517 ? 5.07 -36.875 -9.047 1 97 517 LEU A O 1
ATOM 4029 N N . HIS A 1 518 ? 5.363 -39.125 -8.609 1 96.31 518 HIS A N 1
ATOM 4030 C CA . HIS A 1 518 ? 3.941 -39.469 -8.555 1 96.31 518 HIS A CA 1
ATOM 4031 C C . HIS A 1 518 ? 3.428 -39.406 -7.117 1 96.31 518 HIS A C 1
ATOM 4033 O O . HIS A 1 518 ? 4.203 -39.562 -6.172 1 96.31 518 HIS A O 1
ATOM 4039 N N . TYR A 1 519 ? 2.137 -39.219 -6.988 1 95.5 519 TYR A N 1
ATOM 4040 C CA . TYR A 1 519 ? 1.449 -39.312 -5.703 1 95.5 519 TYR A CA 1
ATOM 4041 C C . TYR A 1 519 ? 0.917 -40.719 -5.445 1 95.5 519 TYR A C 1
ATOM 4043 O O . TYR A 1 519 ? 0.637 -41.469 -6.383 1 95.5 519 TYR A O 1
ATOM 4051 N N . PRO A 1 520 ? 0.677 -41.031 -4.168 1 93.5 520 PRO A N 1
ATOM 4052 C CA . PRO A 1 520 ? 0.264 -42.375 -3.832 1 93.5 520 PRO A CA 1
ATOM 4053 C C . PRO A 1 520 ? -1.035 -42.781 -4.52 1 93.5 520 PRO A C 1
ATOM 4055 O O . PRO A 1 520 ? -1.183 -43.938 -4.93 1 93.5 520 PRO A O 1
ATOM 4058 N N . TYR A 1 521 ? -1.999 -41.938 -4.73 1 94.25 521 TYR A N 1
ATOM 4059 C CA . TYR A 1 521 ? -3.309 -42.312 -5.266 1 94.25 521 TYR A CA 1
ATOM 4060 C C . TYR A 1 521 ? -3.219 -42.625 -6.75 1 94.25 521 TYR A C 1
ATOM 4062 O O . TYR A 1 521 ? -4.156 -43.188 -7.32 1 94.25 521 TYR A O 1
ATOM 4070 N N . MET A 1 522 ? -2.07 -42.25 -7.406 1 94.62 522 MET A N 1
ATOM 4071 C CA . MET A 1 522 ? -1.896 -42.5 -8.836 1 94.62 522 MET A CA 1
ATOM 4072 C C . MET A 1 522 ? -1.469 -43.938 -9.109 1 94.62 522 MET A C 1
ATOM 4074 O O . MET A 1 522 ? -1.442 -44.375 -10.258 1 94.62 522 MET A O 1
ATOM 4078 N N . LYS A 1 523 ? -1.181 -44.594 -8.008 1 86.5 523 LYS A N 1
ATOM 4079 C CA . LYS A 1 523 ? -0.721 -46 -8.125 1 86.5 523 LYS A CA 1
ATOM 4080 C C . LYS A 1 523 ? -1.857 -46.969 -7.855 1 86.5 523 LYS A C 1
ATOM 4082 O O . LYS A 1 523 ? -2.832 -46.625 -7.18 1 86.5 523 LYS A O 1
ATOM 4087 N N . GLU A 1 524 ? -1.856 -48.25 -8.547 1 74.12 524 GLU A N 1
ATOM 4088 C CA . GLU A 1 524 ? -2.869 -49.312 -8.398 1 74.12 524 GLU A CA 1
ATOM 4089 C C . GLU A 1 524 ? -2.832 -49.906 -7 1 74.12 524 GLU A C 1
ATOM 4091 O O . GLU A 1 524 ? -1.76 -50.062 -6.406 1 74.12 524 GLU A O 1
ATOM 4096 N N . TYR B 1 1 ? -7.055 -39.781 -1.263 1 96.12 1 TYR B N 1
ATOM 4097 C CA . TYR B 1 1 ? -7.922 -40.156 -2.381 1 96.12 1 TYR B CA 1
ATOM 4098 C C . TYR B 1 1 ? -7.531 -41.5 -2.963 1 96.12 1 TYR B C 1
ATOM 4100 O O . TYR B 1 1 ? -7.586 -41.688 -4.18 1 96.12 1 TYR B O 1
ATOM 4108 N N . LEU B 1 2 ? -7.098 -42.281 -2.045 1 95.62 2 LEU B N 1
ATOM 4109 C CA . LEU B 1 2 ? -6.762 -43.656 -2.453 1 95.62 2 LEU B CA 1
ATOM 4110 C C . LEU B 1 2 ? -7.988 -44.375 -3.008 1 95.62 2 LEU B C 1
ATOM 4112 O O . LEU B 1 2 ? -9.125 -44 -2.703 1 95.62 2 LEU B O 1
ATOM 4116 N N . LYS B 1 3 ? -7.66 -45.406 -3.793 1 93.19 3 LYS B N 1
ATOM 4117 C CA . LYS B 1 3 ? -8.758 -46.188 -4.383 1 93.19 3 LYS B CA 1
ATOM 4118 C C . LYS B 1 3 ? -9.68 -46.719 -3.307 1 93.19 3 LYS B C 1
ATOM 4120 O O . LYS B 1 3 ? -9.227 -47.344 -2.342 1 93.19 3 LYS B O 1
ATOM 4125 N N . GLY B 1 4 ? -10.922 -46.438 -3.498 1 93.56 4 GLY B N 1
ATOM 4126 C CA . GLY B 1 4 ? -11.938 -47 -2.604 1 93.56 4 GLY B CA 1
ATOM 4127 C C . GLY B 1 4 ? -12.117 -46.156 -1.34 1 93.56 4 GLY B C 1
ATOM 4128 O O . GLY B 1 4 ? -13.039 -46.406 -0.558 1 93.56 4 GLY B O 1
ATOM 4129 N N . SER B 1 5 ? -11.297 -45.188 -1.048 1 96 5 SER B N 1
ATOM 4130 C CA . SER B 1 5 ? -11.461 -44.344 0.127 1 96 5 SER B CA 1
ATOM 4131 C C . SER B 1 5 ? -12.766 -43.562 0.065 1 96 5 SER B C 1
ATOM 4133 O O . SER B 1 5 ? -13.344 -43.375 -1.01 1 96 5 SER B O 1
ATOM 4135 N N . LYS B 1 6 ? -13.266 -43.125 1.217 1 97.31 6 LYS B N 1
ATOM 4136 C CA . LYS B 1 6 ? -14.484 -42.344 1.32 1 97.31 6 LYS B CA 1
ATOM 4137 C C . LYS B 1 6 ? -14.375 -41.062 0.502 1 97.31 6 LYS B C 1
ATOM 4139 O O . LYS B 1 6 ? -15.305 -40.688 -0.212 1 97.31 6 LYS B O 1
ATOM 4144 N N . GLU B 1 7 ? -13.219 -40.375 0.627 1 96.69 7 GLU B N 1
ATOM 4145 C CA . GLU B 1 7 ? -12.992 -39.125 -0.092 1 96.69 7 GLU B CA 1
ATOM 4146 C C . GLU B 1 7 ? -13.047 -39.344 -1.603 1 96.69 7 GLU B C 1
ATOM 4148 O O . GLU B 1 7 ? -13.609 -38.531 -2.332 1 96.69 7 GLU B O 1
ATOM 4153 N N . ARG B 1 8 ? -12.461 -40.438 -2.088 1 96.94 8 ARG B N 1
ATOM 4154 C CA . ARG B 1 8 ? -12.461 -40.75 -3.512 1 96.94 8 ARG B CA 1
ATOM 4155 C C . ARG B 1 8 ? -13.867 -41.031 -4.012 1 96.94 8 ARG B C 1
ATOM 4157 O O . ARG B 1 8 ? -14.258 -40.562 -5.086 1 96.94 8 ARG B O 1
ATOM 4164 N N . ILE B 1 9 ? -14.609 -41.75 -3.252 1 97.88 9 ILE B N 1
ATOM 4165 C CA . ILE B 1 9 ? -15.984 -42.094 -3.613 1 97.88 9 ILE B CA 1
ATOM 4166 C C . ILE B 1 9 ? -16.828 -40.812 -3.697 1 97.88 9 ILE B C 1
ATOM 4168 O O . ILE B 1 9 ? -17.594 -40.625 -4.648 1 97.88 9 ILE B O 1
ATOM 4172 N N . GLU B 1 10 ? -16.703 -40 -2.73 1 98.44 10 GLU B N 1
ATOM 4173 C CA . GLU B 1 10 ? -17.453 -38.75 -2.691 1 98.44 10 GLU B CA 1
ATOM 4174 C C . GLU B 1 10 ? -17.078 -37.844 -3.859 1 98.44 10 GLU B C 1
ATOM 4176 O O . GLU B 1 10 ? -17.938 -37.188 -4.441 1 98.44 10 GLU B O 1
ATOM 4181 N N . LEU B 1 11 ? -15.797 -37.781 -4.172 1 98.5 11 LEU B N 1
ATOM 4182 C CA . LEU B 1 11 ? -15.336 -37 -5.301 1 98.5 11 LEU B CA 1
ATOM 4183 C C . LEU B 1 11 ? -15.906 -37.5 -6.613 1 98.5 11 LEU B C 1
ATOM 4185 O O . LEU B 1 11 ? -16.344 -36.75 -7.461 1 98.5 11 LEU B O 1
ATOM 4189 N N . GLU B 1 12 ? -15.852 -38.812 -6.809 1 98 12 GLU B N 1
ATOM 4190 C CA . GLU B 1 12 ? -16.391 -39.438 -8.023 1 98 12 GLU B CA 1
ATOM 4191 C C . GLU B 1 12 ? -17.875 -39.125 -8.18 1 98 12 GLU B C 1
ATOM 4193 O O . GLU B 1 12 ? -18.359 -38.906 -9.289 1 98 12 GLU B O 1
ATOM 4198 N N . ALA B 1 13 ? -18.594 -39.188 -7.121 1 98.38 13 ALA B N 1
ATOM 4199 C CA . ALA B 1 13 ? -20.016 -38.844 -7.156 1 98.38 13 ALA B CA 1
ATOM 4200 C C . ALA B 1 13 ? -20.219 -37.406 -7.609 1 98.38 13 ALA B C 1
ATOM 4202 O O . ALA B 1 13 ? -21.109 -37.125 -8.414 1 98.38 13 ALA B O 1
ATOM 4203 N N . ALA B 1 14 ? -19.469 -36.438 -7.082 1 98.69 14 ALA B N 1
ATOM 4204 C CA . ALA B 1 14 ? -19.562 -35.031 -7.469 1 98.69 14 ALA B CA 1
ATOM 4205 C C . ALA B 1 14 ? -19.188 -34.844 -8.938 1 98.69 14 ALA B C 1
ATOM 4207 O O . ALA B 1 14 ? -19.812 -34.062 -9.648 1 98.69 14 ALA B O 1
ATOM 4208 N N . LEU B 1 15 ? -18.125 -35.531 -9.359 1 98.69 15 LEU B N 1
ATOM 4209 C CA . LEU B 1 15 ? -17.703 -35.469 -10.758 1 98.69 15 LEU B CA 1
ATOM 4210 C C . LEU B 1 15 ? -18.828 -35.906 -11.672 1 98.69 15 LEU B C 1
ATOM 4212 O O . LEU B 1 15 ? -19.109 -35.281 -12.695 1 98.69 15 LEU B O 1
ATOM 4216 N N . ASN B 1 16 ? -19.406 -37.031 -11.289 1 98.12 16 ASN B N 1
ATOM 4217 C CA . ASN B 1 16 ? -20.531 -37.531 -12.07 1 98.12 16 ASN B CA 1
ATOM 4218 C C . ASN B 1 16 ? -21.672 -36.531 -12.125 1 98.12 16 ASN B C 1
ATOM 4220 O O . ASN B 1 16 ? -22.297 -36.344 -13.18 1 98.12 16 ASN B O 1
ATOM 4224 N N . LYS B 1 17 ? -21.938 -35.938 -11.07 1 98 17 LYS B N 1
ATOM 4225 C CA . LYS B 1 17 ? -23 -34.938 -10.984 1 98 17 LYS B CA 1
ATOM 4226 C C . LYS B 1 17 ? -22.734 -33.781 -11.961 1 98 17 LYS B C 1
ATOM 4228 O O . LYS B 1 17 ? -23.594 -33.469 -12.789 1 98 17 LYS B O 1
ATOM 4233 N N . TYR B 1 18 ? -21.625 -33.156 -11.945 1 98.12 18 TYR B N 1
ATOM 4234 C CA . TYR B 1 18 ? -21.359 -31.953 -12.703 1 98.12 18 TYR B CA 1
ATOM 4235 C C . TYR B 1 18 ? -21.031 -32.281 -14.156 1 98.12 18 TYR B C 1
ATOM 4237 O O . TYR B 1 18 ? -21.188 -31.422 -15.039 1 98.12 18 TYR B O 1
ATOM 4245 N N . ALA B 1 19 ? -20.531 -33.5 -14.414 1 97.06 19 ALA B N 1
ATOM 4246 C CA . ALA B 1 19 ? -20.234 -33.938 -15.781 1 97.06 19 ALA B CA 1
ATOM 4247 C C . ALA B 1 19 ? -21.531 -34.156 -16.562 1 97.06 19 ALA B C 1
ATOM 4249 O O . ALA B 1 19 ? -21.531 -34.094 -17.797 1 97.06 19 ALA B O 1
ATOM 4250 N N . ASN B 1 20 ? -22.562 -34.438 -15.898 1 95.75 20 ASN B N 1
ATOM 4251 C CA . ASN B 1 20 ? -23.781 -34.906 -16.578 1 95.75 20 ASN B CA 1
ATOM 4252 C C . ASN B 1 20 ? -24.891 -33.844 -16.469 1 95.75 20 ASN B C 1
ATOM 4254 O O . ASN B 1 20 ? -26.062 -34.156 -16.688 1 95.75 20 ASN B O 1
ATOM 4258 N N . GLN B 1 21 ? -24.547 -32.719 -16.109 1 94.88 21 GLN B N 1
ATOM 4259 C CA . GLN B 1 21 ? -25.484 -31.609 -16.062 1 94.88 21 GLN B CA 1
ATOM 4260 C C . GLN B 1 21 ? -24.859 -30.328 -16.594 1 94.88 21 GLN B C 1
ATOM 4262 O O . GLN B 1 21 ? -23.641 -30.172 -16.516 1 94.88 21 GLN B O 1
ATOM 4267 N N . VAL B 1 22 ? -25.641 -29.516 -17.25 1 97.81 22 VAL B N 1
ATOM 4268 C CA . VAL B 1 22 ? -25.203 -28.188 -17.656 1 97.81 22 VAL B CA 1
ATOM 4269 C C . VAL B 1 22 ? -25.766 -27.125 -16.703 1 97.81 22 VAL B C 1
ATOM 4271 O O . VAL B 1 22 ? -26.969 -26.859 -16.703 1 97.81 22 VAL B O 1
ATOM 4274 N N . GLU B 1 23 ? -24.891 -26.609 -15.883 1 97.81 23 GLU B N 1
ATOM 4275 C CA . GLU B 1 23 ? -25.281 -25.625 -14.891 1 97.81 23 GLU B CA 1
ATOM 4276 C C . GLU B 1 23 ? -25.562 -24.266 -15.547 1 97.81 23 GLU B C 1
ATOM 4278 O O . GLU B 1 23 ? -24.891 -23.875 -16.5 1 97.81 23 GLU B O 1
ATOM 4283 N N . GLU B 1 24 ? -26.594 -23.547 -15.133 1 98.25 24 GLU B N 1
ATOM 4284 C CA . GLU B 1 24 ? -26.797 -22.172 -15.555 1 98.25 24 GLU B CA 1
ATOM 4285 C C . GLU B 1 24 ? -26.172 -21.188 -14.555 1 98.25 24 GLU B C 1
ATOM 4287 O O . GLU B 1 24 ? -26.484 -21.234 -13.367 1 98.25 24 GLU B O 1
ATOM 4292 N N . ILE B 1 25 ? -25.344 -20.344 -15.039 1 98.69 25 ILE B N 1
ATOM 4293 C CA . ILE B 1 25 ? -24.656 -19.375 -14.203 1 98.69 25 ILE B CA 1
ATOM 4294 C C . ILE B 1 25 ? -25.125 -17.969 -14.539 1 98.69 25 ILE B C 1
ATOM 4296 O O . ILE B 1 25 ? -24.719 -17.391 -15.539 1 98.69 25 ILE B O 1
ATOM 4300 N N . PRO B 1 26 ? -25.938 -17.391 -13.781 1 98.75 26 PRO B N 1
ATOM 4301 C CA . PRO B 1 26 ? -26.438 -16.031 -14.023 1 98.75 26 PRO B CA 1
ATOM 4302 C C . PRO B 1 26 ? -25.438 -14.953 -13.586 1 98.75 26 PRO B C 1
ATOM 4304 O O . PRO B 1 26 ? -24.422 -15.266 -12.961 1 98.75 26 PRO B O 1
ATOM 4307 N N . ILE B 1 27 ? -25.703 -13.719 -14.078 1 98.81 27 ILE B N 1
ATOM 4308 C CA . ILE B 1 27 ? -25.141 -12.531 -13.438 1 98.81 27 ILE B CA 1
ATOM 4309 C C . ILE B 1 27 ? -25.906 -12.234 -12.148 1 98.81 27 ILE B C 1
ATOM 4311 O O . ILE B 1 27 ? -27.141 -12.266 -12.125 1 98.81 27 ILE B O 1
ATOM 4315 N N . VAL B 1 28 ? -25.188 -12.078 -11.039 1 98.88 28 VAL B N 1
ATOM 4316 C CA . VAL B 1 28 ? -25.891 -11.828 -9.789 1 98.88 28 VAL B CA 1
ATOM 4317 C C . VAL B 1 28 ? -25.562 -10.43 -9.273 1 98.88 28 VAL B C 1
ATOM 4319 O O . VAL B 1 28 ? -24.406 -10.141 -8.938 1 98.88 28 VAL B O 1
ATOM 4322 N N . ILE B 1 29 ? -26.531 -9.531 -9.227 1 98.81 29 ILE B N 1
ATOM 4323 C CA . ILE B 1 29 ? -26.422 -8.164 -8.734 1 98.81 29 ILE B CA 1
ATOM 4324 C C . ILE B 1 29 ? -27.453 -7.934 -7.625 1 98.81 29 ILE B C 1
ATOM 4326 O O . ILE B 1 29 ? -28.656 -8.023 -7.867 1 98.81 29 ILE B O 1
ATOM 4330 N N . GLY B 1 30 ? -27 -7.691 -6.402 1 98.19 30 GLY B N 1
ATOM 4331 C CA . GLY B 1 30 ? -27.891 -7.465 -5.273 1 98.19 30 GLY B CA 1
ATOM 4332 C C . GLY B 1 30 ? -28.797 -8.656 -4.977 1 98.19 30 GLY B C 1
ATOM 4333 O O . GLY B 1 30 ? -29.969 -8.484 -4.664 1 98.19 30 GLY B O 1
ATOM 4334 N N . GLY B 1 31 ? -28.281 -9.805 -5.281 1 97.5 31 GLY B N 1
ATOM 4335 C CA . GLY B 1 31 ? -29.062 -11 -5.055 1 97.5 31 GLY B CA 1
ATOM 4336 C C . GLY B 1 31 ? -29.969 -11.359 -6.227 1 97.5 31 GLY B C 1
ATOM 4337 O O . GLY B 1 31 ? -30.516 -12.461 -6.281 1 97.5 31 GLY B O 1
ATOM 4338 N N . GLU B 1 32 ? -30.094 -10.461 -7.109 1 98.44 32 GLU B N 1
ATOM 4339 C CA . GLU B 1 32 ? -30.906 -10.734 -8.305 1 98.44 32 GLU B CA 1
ATOM 4340 C C . GLU B 1 32 ? -30.109 -11.523 -9.336 1 98.44 32 GLU B C 1
ATOM 4342 O O . GLU B 1 32 ? -28.953 -11.195 -9.625 1 98.44 32 GLU B O 1
ATOM 4347 N N . ARG B 1 33 ? -30.703 -12.586 -9.852 1 98.62 33 ARG B N 1
ATOM 4348 C CA . ARG B 1 33 ? -30.094 -13.367 -10.93 1 98.62 33 ARG B CA 1
ATOM 4349 C C . ARG B 1 33 ? -30.531 -12.844 -12.289 1 98.62 33 ARG B C 1
ATOM 4351 O O . ARG B 1 33 ? -31.734 -12.828 -12.602 1 98.62 33 ARG B O 1
ATOM 4358 N N . LEU B 1 34 ? -29.594 -12.391 -13.055 1 98.56 34 LEU B N 1
ATOM 4359 C CA . LEU B 1 34 ? -29.859 -11.719 -14.32 1 98.56 34 LEU B CA 1
ATOM 4360 C C . LEU B 1 34 ? -29.25 -12.492 -15.484 1 98.56 34 LEU B C 1
ATOM 4362 O O . LEU B 1 34 ? -28.328 -13.281 -15.297 1 98.56 34 LEU B O 1
ATOM 4366 N N . LYS B 1 35 ? -29.859 -12.273 -16.641 1 97.5 35 LYS B N 1
ATOM 4367 C CA . LYS B 1 35 ? -29.359 -12.812 -17.906 1 97.5 35 LYS B CA 1
ATOM 4368 C C . LYS B 1 35 ? -29.078 -11.695 -18.906 1 97.5 35 LYS B C 1
ATOM 4370 O O . LYS B 1 35 ? -29.547 -10.57 -18.734 1 97.5 35 LYS B O 1
ATOM 4375 N N . SER B 1 36 ? -28.219 -11.875 -19.75 1 96.31 36 SER B N 1
ATOM 4376 C CA . SER B 1 36 ? -28.016 -11.047 -20.938 1 96.31 36 SER B CA 1
ATOM 4377 C C . SER B 1 36 ? -28.375 -11.805 -22.219 1 96.31 36 SER B C 1
ATOM 4379 O O . SER B 1 36 ? -28.609 -13.016 -22.172 1 96.31 36 SER B O 1
ATOM 4381 N N . PRO B 1 37 ? -28.578 -11.078 -23.375 1 93.31 37 PRO B N 1
ATOM 4382 C CA . PRO B 1 37 ? -29.078 -11.711 -24.594 1 93.31 37 PRO B CA 1
ATOM 4383 C C . PRO B 1 37 ? -28.172 -12.82 -25.094 1 93.31 37 PRO B C 1
ATOM 4385 O O . PRO B 1 37 ? -28.656 -13.859 -25.562 1 93.31 37 PRO B O 1
ATOM 4388 N N . GLU B 1 38 ? -26.953 -12.617 -24.969 1 95.12 38 GLU B N 1
ATOM 4389 C CA . GLU B 1 38 ? -26.016 -13.617 -25.5 1 95.12 38 GLU B CA 1
ATOM 4390 C C . GLU B 1 38 ? -25.734 -14.703 -24.453 1 95.12 38 GLU B C 1
ATOM 4392 O O . GLU B 1 38 ? -25.344 -14.398 -23.328 1 95.12 38 GLU B O 1
ATOM 4397 N N . GLU B 1 39 ? -26.016 -15.938 -24.812 1 96.62 39 GLU B N 1
ATOM 4398 C CA . GLU B 1 39 ? -25.703 -17.109 -23.984 1 96.62 39 GLU B CA 1
ATOM 4399 C C . GLU B 1 39 ? -24.391 -17.75 -24.438 1 96.62 39 GLU B C 1
ATOM 4401 O O . GLU B 1 39 ? -24.188 -18.031 -25.625 1 96.62 39 GLU B O 1
ATOM 4406 N N . LEU B 1 40 ? -23.5 -17.906 -23.5 1 97.81 40 LEU B N 1
ATOM 4407 C CA . LEU B 1 40 ? -22.203 -18.516 -23.766 1 97.81 40 LEU B CA 1
ATOM 4408 C C . LEU B 1 40 ? -22.031 -19.812 -22.984 1 97.81 40 LEU B C 1
ATOM 4410 O O . LEU B 1 40 ? -22.828 -20.109 -22.094 1 97.81 40 LEU B O 1
ATOM 4414 N N . SER B 1 41 ? -21.078 -20.578 -23.328 1 97.06 41 SER B N 1
ATOM 4415 C CA . SER B 1 41 ? -20.906 -21.875 -22.672 1 97.06 41 SER B CA 1
ATOM 4416 C C . SER B 1 41 ? -19.516 -22 -22.047 1 97.06 41 SER B C 1
ATOM 4418 O O . SER B 1 41 ? -18.547 -21.422 -22.547 1 97.06 41 SER B O 1
ATOM 4420 N N . VAL B 1 42 ? -19.453 -22.656 -20.922 1 97 42 VAL B N 1
ATOM 4421 C CA . VAL B 1 42 ? -18.219 -23.172 -20.359 1 97 42 VAL B CA 1
ATOM 4422 C C . VAL B 1 42 ? -18.031 -24.625 -20.766 1 97 42 VAL B C 1
ATOM 4424 O O . VAL B 1 42 ? -18.938 -25.453 -20.578 1 97 42 VAL B O 1
ATOM 4427 N N . THR B 1 43 ? -16.953 -24.922 -21.312 1 97.5 43 THR B N 1
ATOM 4428 C CA . THR B 1 43 ? -16.688 -26.297 -21.75 1 97.5 43 THR B CA 1
ATOM 4429 C C . THR B 1 43 ? -15.492 -26.875 -21 1 97.5 43 THR B C 1
ATOM 4431 O O . THR B 1 43 ? -14.758 -26.156 -20.328 1 97.5 43 THR B O 1
ATOM 4434 N N . CYS B 1 44 ? -15.383 -28.203 -21.031 1 97.94 44 CYS B N 1
ATOM 4435 C CA . CYS B 1 44 ? -14.203 -28.875 -20.484 1 97.94 44 CYS B CA 1
ATOM 4436 C C . CYS B 1 44 ? -12.977 -28.625 -21.359 1 97.94 44 CYS B C 1
ATOM 4438 O O . CYS B 1 44 ? -13.008 -28.891 -22.562 1 97.94 44 CYS B O 1
ATOM 4440 N N . PRO B 1 45 ? -11.891 -28.156 -20.766 1 98.62 45 PRO B N 1
ATOM 4441 C CA . PRO B 1 45 ? -10.688 -27.969 -21.578 1 98.62 45 PRO B CA 1
ATOM 4442 C C . PRO B 1 45 ? -10.172 -29.266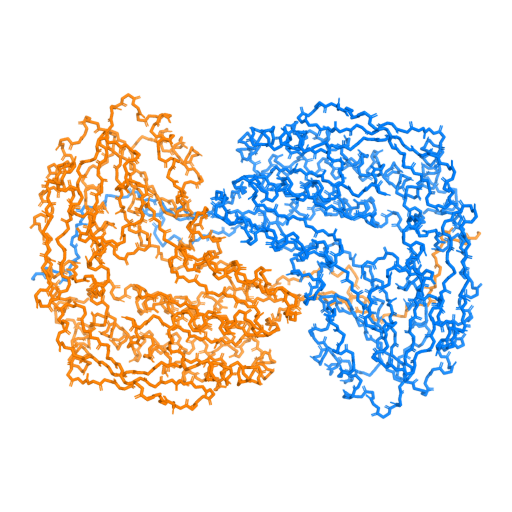 -22.188 1 98.62 45 PRO B C 1
ATOM 4444 O O . PRO B 1 45 ? -9.602 -29.25 -23.281 1 98.62 45 PRO B O 1
ATOM 4447 N N . HIS B 1 46 ? -10.391 -30.484 -21.531 1 98.69 46 HIS B N 1
ATOM 4448 C CA . HIS B 1 46 ? -9.867 -31.766 -21.984 1 98.69 46 HIS B CA 1
ATOM 4449 C C . HIS B 1 46 ? -10.875 -32.5 -22.859 1 98.69 46 HIS B C 1
ATOM 4451 O O . HIS B 1 46 ? -10.586 -33.594 -23.375 1 98.69 46 HIS B O 1
ATOM 4457 N N . ASP B 1 47 ? -11.984 -31.953 -23 1 98.25 47 ASP B N 1
ATOM 4458 C CA . ASP B 1 47 ? -13.055 -32.406 -23.875 1 98.25 47 ASP B CA 1
ATOM 4459 C C . ASP B 1 47 ? -13.938 -31.25 -24.312 1 98.25 47 ASP B C 1
ATOM 4461 O O . ASP B 1 47 ? -15.078 -31.125 -23.844 1 98.25 47 ASP B O 1
ATOM 4465 N N . HIS B 1 48 ? -13.445 -30.453 -25.328 1 96.25 48 HIS B N 1
ATOM 4466 C CA . HIS B 1 48 ? -14 -29.141 -25.594 1 96.25 48 HIS B CA 1
ATOM 4467 C C . HIS B 1 48 ? -15.398 -29.25 -26.203 1 96.25 48 HIS B C 1
ATOM 4469 O O . HIS B 1 48 ? -16.125 -28.25 -26.266 1 96.25 48 HIS B O 1
ATOM 4475 N N . GLY B 1 49 ? -15.906 -30.422 -26.562 1 96.69 49 GLY B N 1
ATOM 4476 C CA . GLY B 1 49 ? -17.281 -30.656 -26.984 1 96.69 49 GLY B CA 1
ATOM 4477 C C . GLY B 1 49 ? -18.25 -30.766 -25.828 1 96.69 49 GLY B C 1
ATOM 4478 O O . GLY B 1 49 ? -19.469 -30.672 -26.016 1 96.69 49 GLY B O 1
ATOM 4479 N N . LYS B 1 50 ? -17.75 -31.016 -24.703 1 97.25 50 LYS B N 1
ATOM 4480 C CA . LYS B 1 50 ? -18.594 -31.188 -23.516 1 97.25 50 LYS B CA 1
ATOM 4481 C C . LYS B 1 50 ? -18.891 -29.844 -22.844 1 97.25 50 LYS B C 1
ATOM 4483 O O . LYS B 1 50 ? -17.984 -29.203 -22.312 1 97.25 50 LYS B O 1
ATOM 4488 N N . LYS B 1 51 ? -20.125 -29.453 -22.812 1 97.25 51 LYS B N 1
ATOM 4489 C CA . LYS B 1 51 ? -20.562 -28.234 -22.141 1 97.25 51 LYS B CA 1
ATOM 4490 C C . LYS B 1 51 ? -20.828 -28.5 -20.656 1 97.25 51 LYS B C 1
ATOM 4492 O O . LYS B 1 51 ? -21.453 -29.484 -20.281 1 97.25 51 LYS B O 1
ATOM 4497 N N . LEU B 1 52 ? -20.312 -27.703 -19.797 1 98.12 52 LEU B N 1
ATOM 4498 C CA . LEU B 1 52 ? -20.453 -27.828 -18.359 1 98.12 52 LEU B CA 1
ATOM 4499 C C . LEU B 1 52 ? -21.469 -26.828 -17.812 1 98.12 52 LEU B C 1
ATOM 4501 O O . LEU B 1 52 ? -22.141 -27.109 -16.812 1 98.12 52 LEU B O 1
ATOM 4505 N N . ALA B 1 53 ? -21.469 -25.656 -18.453 1 98.38 53 ALA B N 1
ATOM 4506 C CA . ALA B 1 53 ? -22.344 -24.594 -17.969 1 98.38 53 ALA B CA 1
ATOM 4507 C C . ALA B 1 53 ? -22.703 -23.609 -19.078 1 98.38 53 ALA B C 1
ATOM 4509 O O . ALA B 1 53 ? -22.016 -23.562 -20.109 1 98.38 53 ALA B O 1
ATOM 4510 N N . LYS B 1 54 ? -23.797 -22.969 -18.953 1 98.19 54 LYS B N 1
ATOM 4511 C CA . LYS B 1 54 ? -24.141 -21.781 -19.75 1 98.19 54 LYS B CA 1
ATOM 4512 C C . LYS B 1 54 ? -24.094 -20.531 -18.891 1 98.19 54 LYS B C 1
ATOM 4514 O O . LYS B 1 54 ? -24.469 -20.562 -17.719 1 98.19 54 LYS B O 1
ATOM 4519 N N . PHE B 1 55 ? -23.609 -19.438 -19.406 1 98.44 55 PHE B N 1
ATOM 4520 C CA . PHE B 1 55 ? -23.469 -18.219 -18.625 1 98.44 55 PHE B CA 1
ATOM 4521 C C . PHE B 1 55 ? -23.719 -16.984 -19.484 1 98.44 55 PHE B C 1
ATOM 4523 O O . PHE B 1 55 ? -23.969 -17.094 -20.688 1 98.44 55 PHE B O 1
ATOM 4530 N N . TYR B 1 56 ? -23.75 -15.805 -18.875 1 98.38 56 TYR B N 1
ATOM 4531 C CA . TYR B 1 56 ? -24.062 -14.516 -19.484 1 98.38 56 TYR B CA 1
ATOM 4532 C C . TYR B 1 56 ? -23 -13.469 -19.109 1 98.38 56 TYR B C 1
ATOM 4534 O O . TYR B 1 56 ? -22.391 -13.555 -18.047 1 98.38 56 TYR B O 1
ATOM 4542 N N . ARG B 1 57 ? -22.781 -12.508 -20.016 1 98.31 57 ARG B N 1
ATOM 4543 C CA . ARG B 1 57 ? -21.875 -11.398 -19.766 1 98.31 57 ARG B CA 1
ATOM 4544 C C . ARG B 1 57 ? -22.625 -10.141 -19.359 1 98.31 57 ARG B C 1
ATOM 4546 O O . ARG B 1 57 ? -23.625 -9.773 -20 1 98.31 57 ARG B O 1
ATOM 4553 N N . ALA B 1 58 ? -22.172 -9.586 -18.281 1 98.69 58 ALA B N 1
ATOM 4554 C CA . ALA B 1 58 ? -22.75 -8.305 -17.875 1 98.69 58 ALA B CA 1
ATOM 4555 C C . ALA B 1 58 ? -22.406 -7.199 -18.859 1 98.69 58 ALA B C 1
ATOM 4557 O O . ALA B 1 58 ? -21.297 -7.148 -19.391 1 98.69 58 ALA B O 1
ATOM 4558 N N . SER B 1 59 ? -23.344 -6.348 -19.172 1 98.38 59 SER B N 1
ATOM 4559 C CA . SER B 1 59 ? -23.125 -5.125 -19.938 1 98.38 59 SER B CA 1
ATOM 4560 C C . SER B 1 59 ? -22.578 -4.012 -19.062 1 98.38 59 SER B C 1
ATOM 4562 O O . SER B 1 59 ? -22.531 -4.145 -17.828 1 98.38 59 SER B O 1
ATOM 4564 N N . SER B 1 60 ? -22.125 -2.887 -19.719 1 98.5 60 SER B N 1
ATOM 4565 C CA . SER B 1 60 ? -21.672 -1.721 -18.953 1 98.5 60 SER B CA 1
ATOM 4566 C C . SER B 1 60 ? -22.781 -1.197 -18.047 1 98.5 60 SER B C 1
ATOM 4568 O O . SER B 1 60 ? -22.5 -0.752 -16.922 1 98.5 60 SER B O 1
ATOM 4570 N N . ALA B 1 61 ? -24.031 -1.25 -18.531 1 98.56 61 ALA B N 1
ATOM 4571 C CA . ALA B 1 61 ? -25.172 -0.799 -17.719 1 98.56 61 ALA B CA 1
ATOM 4572 C C . ALA B 1 61 ? -25.359 -1.692 -16.5 1 98.56 61 ALA B C 1
ATOM 4574 O O . ALA B 1 61 ? -25.688 -1.208 -15.422 1 98.56 61 ALA B O 1
ATOM 4575 N N . MET B 1 62 ? -25.203 -2.967 -16.672 1 98.75 62 MET B N 1
ATOM 4576 C CA . MET B 1 62 ? -25.344 -3.908 -15.57 1 98.75 62 MET B CA 1
ATOM 4577 C C . MET B 1 62 ? -24.219 -3.725 -14.562 1 98.75 62 MET B C 1
ATOM 4579 O O . MET B 1 62 ? -24.422 -3.861 -13.352 1 98.75 62 MET B O 1
ATOM 4583 N N . ILE B 1 63 ? -23.016 -3.457 -15.055 1 98.88 63 ILE B N 1
ATOM 4584 C CA . ILE B 1 63 ? -21.906 -3.17 -14.156 1 98.88 63 ILE B CA 1
ATOM 4585 C C . ILE B 1 63 ? -22.203 -1.918 -13.336 1 98.88 63 ILE B C 1
ATOM 4587 O O . ILE B 1 63 ? -21.969 -1.884 -12.133 1 98.88 63 ILE B O 1
ATOM 4591 N N . GLN B 1 64 ? -22.719 -0.865 -13.969 1 98.81 64 GLN B N 1
ATOM 4592 C CA . GLN B 1 64 ? -23.109 0.335 -13.234 1 98.81 64 GLN B CA 1
ATOM 4593 C C . GLN B 1 64 ? -24.156 0.014 -12.172 1 98.81 64 GLN B C 1
ATOM 4595 O O . GLN B 1 64 ? -24.094 0.521 -11.055 1 98.81 64 GLN B O 1
ATOM 4600 N N . LYS B 1 65 ? -25.141 -0.824 -12.586 1 98.81 65 LYS B N 1
ATOM 4601 C CA . LYS B 1 65 ? -26.141 -1.271 -11.609 1 98.81 65 LYS B CA 1
ATOM 4602 C C . LYS B 1 65 ? -25.469 -1.966 -10.43 1 98.81 65 LYS B C 1
ATOM 4604 O O . LYS B 1 65 ? -25.844 -1.738 -9.273 1 98.81 65 LYS B O 1
ATOM 4609 N N . ALA B 1 66 ? -24.484 -2.832 -10.703 1 98.94 66 ALA B N 1
ATOM 4610 C CA . ALA B 1 66 ? -23.75 -3.535 -9.656 1 98.94 66 ALA B CA 1
ATOM 4611 C C . ALA B 1 66 ? -23.031 -2.555 -8.742 1 98.94 66 ALA B C 1
ATOM 4613 O O . ALA B 1 66 ? -22.984 -2.746 -7.523 1 98.94 66 ALA B O 1
ATOM 4614 N N . ILE B 1 67 ? -22.422 -1.509 -9.312 1 98.88 67 ILE B N 1
ATOM 4615 C CA . ILE B 1 67 ? -21.75 -0.475 -8.539 1 98.88 67 ILE B CA 1
ATOM 4616 C C . ILE B 1 67 ? -22.75 0.2 -7.602 1 98.88 67 ILE B C 1
ATOM 4618 O O . ILE B 1 67 ? -22.5 0.331 -6.402 1 98.88 67 ILE B O 1
ATOM 4622 N N . ASP B 1 68 ? -23.906 0.565 -8.133 1 98.88 68 ASP B N 1
ATOM 4623 C CA . ASP B 1 68 ? -24.922 1.251 -7.34 1 98.88 68 ASP B CA 1
ATOM 4624 C C . ASP B 1 68 ? -25.406 0.372 -6.188 1 98.88 68 ASP B C 1
ATOM 4626 O O . ASP B 1 68 ? -25.562 0.846 -5.062 1 98.88 68 ASP B O 1
ATOM 4630 N N . VAL B 1 69 ? -25.641 -0.869 -6.5 1 98.81 69 VAL B N 1
ATOM 4631 C CA . VAL B 1 69 ? -26.094 -1.833 -5.504 1 98.81 69 VAL B CA 1
ATOM 4632 C C . VAL B 1 69 ? -25.031 -2.012 -4.43 1 98.81 69 VAL B C 1
ATOM 4634 O O . VAL B 1 69 ? -25.344 -2.057 -3.236 1 98.81 69 VAL B O 1
ATOM 4637 N N . SER B 1 70 ? -23.828 -2.146 -4.832 1 98.81 70 SER B N 1
ATOM 4638 C CA . SER B 1 70 ? -22.703 -2.297 -3.902 1 98.81 70 SER B CA 1
ATOM 4639 C C . SER B 1 70 ? -22.594 -1.087 -2.982 1 98.81 70 SER B C 1
ATOM 4641 O O . SER B 1 70 ? -22.391 -1.235 -1.775 1 98.81 70 SER B O 1
ATOM 4643 N N . MET B 1 71 ? -22.656 0.114 -3.543 1 98.56 71 MET B N 1
ATOM 4644 C CA . MET B 1 71 ? -22.531 1.333 -2.75 1 98.56 71 MET B CA 1
ATOM 4645 C C . MET B 1 71 ? -23.609 1.397 -1.675 1 98.56 71 MET B C 1
ATOM 4647 O O . MET B 1 71 ? -23.359 1.841 -0.555 1 98.56 71 MET B O 1
ATOM 4651 N N . LYS B 1 72 ? -24.812 0.93 -2.043 1 98.44 72 LYS B N 1
ATOM 4652 C CA . LYS B 1 72 ? -25.906 0.889 -1.069 1 98.44 72 LYS B CA 1
ATOM 4653 C C . LYS B 1 72 ? -25.641 -0.153 0.012 1 98.44 72 LYS B C 1
ATOM 4655 O O . LYS B 1 72 ? -25.828 0.114 1.2 1 98.44 72 LYS B O 1
ATOM 4660 N N . ALA B 1 73 ? -25.156 -1.317 -0.368 1 98.69 73 ALA B N 1
ATOM 4661 C CA . ALA B 1 73 ? -24.891 -2.414 0.56 1 98.69 73 ALA B CA 1
ATOM 4662 C C . ALA B 1 73 ? -23.719 -2.082 1.479 1 98.69 73 ALA B C 1
ATOM 4664 O O . ALA B 1 73 ? -23.656 -2.551 2.617 1 98.69 73 ALA B O 1
ATOM 4665 N N . ARG B 1 74 ? -22.844 -1.288 1.019 1 98.25 74 ARG B N 1
ATOM 4666 C CA . ARG B 1 74 ? -21.594 -0.974 1.723 1 98.25 74 ARG B CA 1
ATOM 4667 C C . ARG B 1 74 ? -21.891 -0.376 3.096 1 98.25 74 ARG B C 1
ATOM 4669 O O . ARG B 1 74 ? -21.219 -0.71 4.078 1 98.25 74 ARG B O 1
ATOM 4676 N N . VAL B 1 75 ? -22.828 0.479 3.17 1 96.44 75 VAL B N 1
ATOM 4677 C CA . VAL B 1 75 ? -23.109 1.232 4.387 1 96.44 75 VAL B CA 1
ATOM 4678 C C . VAL B 1 75 ? -23.422 0.27 5.531 1 96.44 75 VAL B C 1
ATOM 4680 O O . VAL B 1 75 ? -22.781 0.332 6.59 1 96.44 75 VAL B O 1
ATOM 4683 N N . GLY B 1 76 ? -24.344 -0.64 5.262 1 97.25 76 GLY B N 1
ATOM 4684 C CA . GLY B 1 76 ? -24.719 -1.601 6.289 1 97.25 76 GLY B CA 1
ATOM 4685 C C . GLY B 1 76 ? -23.625 -2.613 6.578 1 97.25 76 GLY B C 1
ATOM 4686 O O . GLY B 1 76 ? -23.406 -2.967 7.738 1 97.25 76 GLY B O 1
ATOM 4687 N N . TRP B 1 77 ? -22.938 -3.059 5.605 1 98.56 77 TRP B N 1
ATOM 4688 C CA . TRP B 1 77 ? -21.906 -4.082 5.781 1 98.56 77 TRP B CA 1
ATOM 4689 C C . TRP B 1 77 ? -20.719 -3.525 6.543 1 98.56 77 TRP B C 1
ATOM 4691 O O . TRP B 1 77 ? -20.203 -4.164 7.469 1 98.56 77 TRP B O 1
ATOM 4701 N N . GLU B 1 78 ? -20.25 -2.357 6.16 1 98.12 78 GLU B N 1
ATOM 4702 C CA . GLU B 1 78 ? -19.141 -1.715 6.836 1 98.12 78 GLU B CA 1
ATOM 4703 C C . GLU B 1 78 ? -19.453 -1.438 8.297 1 98.12 78 GLU B C 1
ATOM 4705 O O . GLU B 1 78 ? -18.578 -1.512 9.156 1 98.12 78 GLU B O 1
ATOM 4710 N N . ALA B 1 79 ? -20.672 -1.171 8.578 1 96.69 79 ALA B N 1
ATOM 4711 C CA . ALA B 1 79 ? -21.094 -0.87 9.945 1 96.69 79 ALA B CA 1
ATOM 4712 C C . ALA B 1 79 ? -21.188 -2.141 10.781 1 96.69 79 ALA B C 1
ATOM 4714 O O . ALA B 1 79 ? -21.25 -2.076 12.016 1 96.69 79 ALA B O 1
ATOM 4715 N N . THR B 1 80 ? -21.219 -3.324 10.117 1 97.88 80 THR B N 1
ATOM 4716 C CA . THR B 1 80 ? -21.266 -4.594 10.836 1 97.88 80 THR B CA 1
ATOM 4717 C C . THR B 1 80 ? -19.969 -4.812 11.609 1 97.88 80 THR B C 1
ATOM 4719 O O . THR B 1 80 ? -18.875 -4.633 11.062 1 97.88 80 THR B O 1
ATOM 4722 N N . PRO B 1 81 ? -20.047 -5.195 12.93 1 97.38 81 PRO B N 1
ATOM 4723 C CA . PRO B 1 81 ? -18.828 -5.434 13.711 1 97.38 81 PRO B CA 1
ATOM 4724 C C . PRO B 1 81 ? -17.906 -6.469 13.07 1 97.38 81 PRO B C 1
ATOM 4726 O O . PRO B 1 81 ? -18.391 -7.453 12.5 1 97.38 81 PRO B O 1
ATOM 4729 N N . LEU B 1 82 ? -16.656 -6.293 13.203 1 98.12 82 LEU B N 1
ATOM 4730 C CA . LEU B 1 82 ? -15.656 -7.168 12.594 1 98.12 82 LEU B CA 1
ATOM 4731 C C . LEU B 1 82 ? -15.891 -8.617 12.992 1 98.12 82 LEU B C 1
ATOM 4733 O O . LEU B 1 82 ? -15.781 -9.523 12.156 1 98.12 82 LEU B O 1
ATOM 4737 N N . LYS B 1 83 ? -16.188 -8.805 14.266 1 98.12 83 LYS B N 1
ATOM 4738 C CA . LYS B 1 83 ? -16.422 -10.156 14.758 1 98.12 83 LYS B CA 1
ATOM 4739 C C . LYS B 1 83 ? -17.516 -10.852 13.953 1 98.12 83 LYS B C 1
ATOM 4741 O O . LYS B 1 83 ? -17.406 -12.031 13.617 1 98.12 83 LYS B O 1
ATOM 4746 N N . ASP B 1 84 ? -18.594 -10.156 13.609 1 98.56 84 ASP B N 1
ATOM 4747 C CA . ASP B 1 84 ? -19.719 -10.719 12.883 1 98.56 84 ASP B CA 1
ATOM 4748 C C . ASP B 1 84 ? -19.359 -10.984 11.422 1 98.56 84 ASP B C 1
ATOM 4750 O O . ASP B 1 84 ? -19.812 -11.977 10.836 1 98.56 84 ASP B O 1
ATOM 4754 N N . ARG B 1 85 ? -18.609 -10.117 10.836 1 98.69 85 ARG B N 1
ATOM 4755 C CA . ARG B 1 85 ? -18.141 -10.352 9.469 1 98.69 85 ARG B CA 1
ATOM 4756 C C . ARG B 1 85 ? -17.234 -11.57 9.398 1 98.69 85 ARG B C 1
ATOM 4758 O O . ARG B 1 85 ? -17.375 -12.406 8.5 1 98.69 85 ARG B O 1
ATOM 4765 N N . ILE B 1 86 ? -16.312 -11.703 10.398 1 98.75 86 ILE B N 1
ATOM 4766 C CA . ILE B 1 86 ? -15.414 -12.852 10.492 1 98.75 86 ILE B CA 1
ATOM 4767 C C . ILE B 1 86 ? -16.234 -14.133 10.633 1 98.75 86 ILE B C 1
ATOM 4769 O O . ILE B 1 86 ? -15.898 -15.156 10.023 1 98.75 86 ILE B O 1
ATOM 4773 N N . ASP B 1 87 ? -17.297 -14.062 11.422 1 98.75 87 ASP B N 1
ATOM 4774 C CA . ASP B 1 87 ? -18.125 -15.242 11.625 1 98.75 87 ASP B CA 1
ATOM 4775 C C . ASP B 1 87 ? -18.719 -15.734 10.297 1 98.75 87 ASP B C 1
ATOM 4777 O O . ASP B 1 87 ? -18.812 -16.938 10.07 1 98.75 87 ASP B O 1
ATOM 4781 N N . VAL B 1 88 ? -19.141 -14.844 9.422 1 98.69 88 VAL B N 1
ATOM 4782 C CA . VAL B 1 88 ? -19.656 -15.211 8.109 1 98.69 88 VAL B CA 1
ATOM 4783 C C . VAL B 1 88 ? -18.578 -15.953 7.32 1 98.69 88 VAL B C 1
ATOM 4785 O O . VAL B 1 88 ? -18.844 -16.984 6.711 1 98.69 88 VAL B O 1
ATOM 4788 N N . PHE B 1 89 ? -17.375 -15.523 7.398 1 98.81 89 PHE B N 1
ATOM 4789 C CA . PHE B 1 89 ? -16.312 -16.094 6.582 1 98.81 89 PHE B CA 1
ATOM 4790 C C . PHE B 1 89 ? -15.812 -17.406 7.184 1 98.81 89 PHE B C 1
ATOM 4792 O O . PHE B 1 89 ? -15.367 -18.297 6.461 1 98.81 89 PHE B O 1
ATOM 4799 N N . LEU B 1 90 ? -15.836 -17.5 8.5 1 98.88 90 LEU B N 1
ATOM 4800 C CA . LEU B 1 90 ? -15.5 -18.781 9.109 1 98.88 90 LEU B CA 1
ATOM 4801 C C . LEU B 1 90 ? -16.547 -19.844 8.781 1 98.88 90 LEU B C 1
ATOM 4803 O O . LEU B 1 90 ? -16.219 -21.016 8.578 1 98.88 90 LEU B O 1
ATOM 4807 N N . LYS B 1 91 ? -17.859 -19.422 8.734 1 98.81 91 LYS B N 1
ATOM 4808 C CA . LYS B 1 91 ? -18.906 -20.328 8.273 1 98.81 91 LYS B CA 1
ATOM 4809 C C . LYS B 1 91 ? -18.688 -20.734 6.816 1 98.81 91 LYS B C 1
ATOM 4811 O O . LYS B 1 91 ? -18.859 -21.891 6.453 1 98.81 91 LYS B O 1
ATOM 4816 N N . LEU B 1 92 ? -18.312 -19.75 6.016 1 98.69 92 LEU B N 1
ATOM 4817 C CA . LEU B 1 92 ? -17.969 -20 4.625 1 98.69 92 LEU B CA 1
ATOM 4818 C C . LEU B 1 92 ? -16.859 -21.047 4.527 1 98.69 92 LEU B C 1
ATOM 4820 O O . LEU B 1 92 ? -16.953 -21.984 3.74 1 98.69 92 LEU B O 1
ATOM 4824 N N . ALA B 1 93 ? -15.797 -20.859 5.305 1 98.88 93 ALA B N 1
ATOM 4825 C CA . ALA B 1 93 ? -14.68 -21.797 5.32 1 98.88 93 ALA B CA 1
ATOM 4826 C C . ALA B 1 93 ? -15.141 -23.188 5.711 1 98.88 93 ALA B C 1
ATOM 4828 O O . ALA B 1 93 ? -14.711 -24.188 5.109 1 98.88 93 ALA B O 1
ATOM 4829 N N . ASP B 1 94 ? -16.016 -23.266 6.664 1 98.88 94 ASP B N 1
ATOM 4830 C CA . ASP B 1 94 ? -16.516 -24.562 7.129 1 98.88 94 ASP B CA 1
ATOM 4831 C C . ASP B 1 94 ? -17.344 -25.25 6.039 1 98.88 94 ASP B C 1
ATOM 4833 O O . ASP B 1 94 ? -17.234 -26.453 5.848 1 98.88 94 ASP B O 1
ATOM 4837 N N . LEU B 1 95 ? -18.188 -24.516 5.391 1 98.94 95 LEU B N 1
ATOM 4838 C CA . LEU B 1 95 ? -18.969 -25.062 4.297 1 98.94 95 LEU B CA 1
ATOM 4839 C C . LEU B 1 95 ? -18.078 -25.562 3.178 1 98.94 95 LEU B C 1
ATOM 4841 O O . LEU B 1 95 ? -18.312 -26.641 2.625 1 98.94 95 LEU B O 1
ATOM 4845 N N . CYS B 1 96 ? -17.047 -24.828 2.861 1 98.88 96 CYS B N 1
ATOM 4846 C CA . CYS B 1 96 ? -16.094 -25.234 1.83 1 98.88 96 CYS B CA 1
ATOM 4847 C C . CYS B 1 96 ? -15.336 -26.484 2.248 1 98.88 96 CYS B C 1
ATOM 4849 O O . CYS B 1 96 ? -15.055 -27.344 1.419 1 98.88 96 CYS B O 1
ATOM 4851 N N . ALA B 1 97 ? -14.977 -26.625 3.527 1 98.75 97 ALA B N 1
ATOM 4852 C CA . ALA B 1 97 ? -14.148 -27.703 4.043 1 98.75 97 ALA B CA 1
ATOM 4853 C C . ALA B 1 97 ? -14.945 -29 4.164 1 98.75 97 ALA B C 1
ATOM 4855 O O . ALA B 1 97 ? -14.375 -30.094 4.199 1 98.75 97 ALA B O 1
ATOM 4856 N N . ASN B 1 98 ? -16.25 -28.891 4.227 1 98.44 98 ASN B N 1
ATOM 4857 C CA . ASN B 1 98 ? -17.078 -30.047 4.543 1 98.44 98 ASN B CA 1
ATOM 4858 C C . ASN B 1 98 ? -18.156 -30.266 3.484 1 98.44 98 ASN B C 1
ATOM 4860 O O . ASN B 1 98 ? -17.922 -30.953 2.484 1 98.44 98 ASN B O 1
ATOM 4864 N N . LYS B 1 99 ? -19.281 -29.578 3.537 1 98.56 99 LYS B N 1
ATOM 4865 C CA . LYS B 1 99 ? -20.469 -29.812 2.736 1 98.56 99 LYS B CA 1
ATOM 4866 C C . LYS B 1 99 ? -20.172 -29.703 1.245 1 98.56 99 LYS B C 1
ATOM 4868 O O . LYS B 1 99 ? -20.688 -30.5 0.446 1 98.56 99 LYS B O 1
ATOM 4873 N N . TYR B 1 100 ? -19.344 -28.781 0.881 1 98.75 100 TYR B N 1
ATOM 4874 C CA . TYR B 1 100 ? -19.188 -28.469 -0.535 1 98.75 100 TYR B CA 1
ATOM 4875 C C . TYR B 1 100 ? -17.781 -28.797 -1.015 1 98.75 100 TYR B C 1
ATOM 4877 O O . TYR B 1 100 ? -17.391 -28.391 -2.113 1 98.75 100 TYR B O 1
ATOM 4885 N N . ARG B 1 101 ? -16.953 -29.453 -0.233 1 98.75 101 ARG B N 1
ATOM 4886 C CA . ARG B 1 101 ? -15.562 -29.703 -0.56 1 98.75 101 ARG B CA 1
ATOM 4887 C C . ARG B 1 101 ? -15.43 -30.391 -1.92 1 98.75 101 ARG B C 1
ATOM 4889 O O . ARG B 1 101 ? -14.672 -29.938 -2.777 1 98.75 101 ARG B O 1
ATOM 4896 N N . GLN B 1 102 ? -16.219 -31.453 -2.115 1 98.81 102 GLN B N 1
ATOM 4897 C CA . GLN B 1 102 ? -16.062 -32.219 -3.348 1 98.81 102 GLN B CA 1
ATOM 4898 C C . GLN B 1 102 ? -16.719 -31.5 -4.523 1 98.81 102 GLN B C 1
ATOM 4900 O O . GLN B 1 102 ? -16.312 -31.703 -5.676 1 98.81 102 GLN B O 1
ATOM 4905 N N . ASP B 1 103 ? -17.734 -30.641 -4.324 1 98.81 103 ASP B N 1
ATOM 4906 C CA . ASP B 1 103 ? -18.266 -29.797 -5.387 1 98.81 103 ASP B CA 1
ATOM 4907 C C . ASP B 1 103 ? -17.203 -28.844 -5.91 1 98.81 103 ASP B C 1
ATOM 4909 O O . ASP B 1 103 ? -17.078 -28.641 -7.121 1 98.81 103 ASP B O 1
ATOM 4913 N N . LEU B 1 104 ? -16.484 -28.234 -4.961 1 98.88 104 LEU B N 1
ATOM 4914 C CA . LEU B 1 104 ? -15.391 -27.344 -5.34 1 98.88 104 LEU B CA 1
ATOM 4915 C C . LEU B 1 104 ? -14.336 -28.094 -6.156 1 98.88 104 LEU B C 1
ATOM 4917 O O . LEU B 1 104 ? -13.906 -27.609 -7.203 1 98.88 104 LEU B O 1
ATOM 4921 N N . ASN B 1 105 ? -13.914 -29.234 -5.684 1 98.88 105 ASN B N 1
ATOM 4922 C CA . ASN B 1 105 ? -12.883 -30 -6.371 1 98.88 105 ASN B CA 1
ATOM 4923 C C . ASN B 1 105 ? -13.367 -30.484 -7.734 1 98.88 105 ASN B C 1
ATOM 4925 O O . ASN B 1 105 ? -12.648 -30.359 -8.727 1 98.88 105 ASN B O 1
ATOM 4929 N N . ALA B 1 106 ? -14.602 -31.016 -7.809 1 98.88 106 ALA B N 1
ATOM 4930 C CA . ALA B 1 106 ? -15.133 -31.578 -9.047 1 98.88 106 ALA B CA 1
ATOM 4931 C C . ALA B 1 106 ? -15.281 -30.5 -10.117 1 98.88 106 ALA B C 1
ATOM 4933 O O . ALA B 1 106 ? -14.914 -30.703 -11.281 1 98.88 106 ALA B O 1
ATOM 4934 N N . THR B 1 107 ? -15.836 -29.375 -9.742 1 98.88 107 THR B N 1
ATOM 4935 C CA . THR B 1 107 ? -16.047 -28.297 -10.719 1 98.88 107 THR B CA 1
ATOM 4936 C C . THR B 1 107 ? -14.711 -27.734 -11.195 1 98.88 107 THR B C 1
ATOM 4938 O O . THR B 1 107 ? -14.586 -27.328 -12.352 1 98.88 107 THR B O 1
ATOM 4941 N N . THR B 1 108 ? -13.727 -27.734 -10.328 1 98.88 108 THR B N 1
ATOM 4942 C CA . THR B 1 108 ? -12.391 -27.297 -10.711 1 98.88 108 THR B CA 1
ATOM 4943 C C . THR B 1 108 ? -11.727 -28.312 -11.633 1 98.88 108 THR B C 1
ATOM 4945 O O . THR B 1 108 ? -11.062 -27.938 -12.602 1 98.88 108 THR B O 1
ATOM 4948 N N . MET B 1 109 ? -11.883 -29.609 -11.312 1 98.88 109 MET B N 1
ATOM 4949 C CA . MET B 1 109 ? -11.305 -30.656 -12.156 1 98.88 109 MET B CA 1
ATOM 4950 C C . MET B 1 109 ? -11.906 -30.625 -13.555 1 98.88 109 MET B C 1
ATOM 4952 O O . MET B 1 109 ? -11.172 -30.609 -14.547 1 98.88 109 MET B O 1
ATOM 4956 N N . LEU B 1 110 ? -13.195 -30.547 -13.641 1 98.75 110 LEU B N 1
ATOM 4957 C CA . LEU B 1 110 ? -13.875 -30.578 -14.93 1 98.75 110 LEU B CA 1
ATOM 4958 C C . LEU B 1 110 ? -13.688 -29.25 -15.672 1 98.75 110 LEU B C 1
ATOM 4960 O O . LEU B 1 110 ? -13.383 -29.25 -16.875 1 98.75 110 LEU B O 1
ATOM 4964 N N . GLY B 1 111 ? -13.859 -28.172 -14.938 1 98.56 111 GLY B N 1
ATOM 4965 C CA . GLY B 1 111 ? -13.883 -26.859 -15.57 1 98.56 111 GLY B CA 1
ATOM 4966 C C . GLY B 1 111 ? -12.5 -26.328 -15.898 1 98.56 111 GLY B C 1
ATOM 4967 O O . GLY B 1 111 ? -12.352 -25.484 -16.797 1 98.56 111 GLY B O 1
ATOM 4968 N N . GLN B 1 112 ? -11.492 -26.75 -15.195 1 98.75 112 GLN B N 1
ATOM 4969 C CA . GLN B 1 112 ? -10.156 -26.188 -15.391 1 98.75 112 GLN B CA 1
ATOM 4970 C C . GLN B 1 112 ? -9.148 -27.297 -15.711 1 98.75 112 GLN B C 1
ATOM 4972 O O . GLN B 1 112 ? -7.945 -27.031 -15.82 1 98.75 112 GLN B O 1
ATOM 4977 N N . ALA B 1 113 ? -9.617 -28.547 -15.82 1 98.75 113 ALA B N 1
ATOM 4978 C CA . ALA B 1 113 ? -8.797 -29.688 -16.203 1 98.75 113 ALA B CA 1
ATOM 4979 C C . ALA B 1 113 ? -7.695 -29.938 -15.18 1 98.75 113 ALA B C 1
ATOM 4981 O O . ALA B 1 113 ? -6.547 -30.203 -15.547 1 98.75 113 ALA B O 1
ATOM 4982 N N . LYS B 1 114 ? -8.023 -29.875 -13.906 1 98.62 114 LYS B N 1
ATOM 4983 C CA . LYS B 1 114 ? -7.066 -30.188 -12.844 1 98.62 114 LYS B CA 1
ATOM 4984 C C . LYS B 1 114 ? -7.219 -31.625 -12.367 1 98.62 114 LYS B C 1
ATOM 4986 O O . LYS B 1 114 ? -8.336 -32.156 -12.289 1 98.62 114 LYS B O 1
ATOM 4991 N N . THR B 1 115 ? -6.121 -32.219 -12.039 1 98.25 115 THR B N 1
ATOM 4992 C CA . THR B 1 115 ? -6.152 -33.562 -11.453 1 98.25 115 THR B CA 1
ATOM 4993 C C . THR B 1 115 ? -6.633 -33.5 -10.008 1 98.25 115 THR B C 1
ATOM 4995 O O . THR B 1 115 ? -6.816 -32.406 -9.445 1 98.25 115 THR B O 1
ATOM 4998 N N . ILE B 1 116 ? -6.805 -34.656 -9.391 1 97.94 116 ILE B N 1
ATOM 4999 C CA . ILE B 1 116 ? -7.367 -34.781 -8.055 1 97.94 116 ILE B CA 1
ATOM 5000 C C . ILE B 1 116 ? -6.539 -33.969 -7.055 1 97.94 116 ILE B C 1
ATOM 5002 O O . ILE B 1 116 ? -7.082 -33.156 -6.32 1 97.94 116 ILE B O 1
ATOM 5006 N N . VAL B 1 117 ? -5.238 -34.156 -7.07 1 96.88 117 VAL B N 1
ATOM 5007 C CA . VAL B 1 117 ? -4.363 -33.531 -6.086 1 96.88 117 VAL B CA 1
ATOM 5008 C C . VAL B 1 117 ? -4.293 -32.031 -6.34 1 96.88 117 VAL B C 1
ATOM 5010 O O . VAL B 1 117 ? -4.273 -31.234 -5.395 1 96.88 117 VAL B O 1
ATOM 5013 N N . GLN B 1 118 ? -4.223 -31.641 -7.625 1 97.81 118 GLN B N 1
ATOM 5014 C CA . GLN B 1 118 ? -4.145 -30.234 -7.969 1 97.81 118 GLN B CA 1
ATOM 5015 C C . GLN B 1 118 ? -5.43 -29.5 -7.594 1 97.81 118 GLN B C 1
ATOM 5017 O O . GLN B 1 118 ? -5.391 -28.359 -7.145 1 97.81 118 GLN B O 1
ATOM 5022 N N . ALA B 1 119 ? -6.582 -30.109 -7.766 1 98.5 119 ALA B N 1
ATOM 5023 C CA . ALA B 1 119 ? -7.855 -29.516 -7.367 1 98.5 119 ALA B CA 1
ATOM 5024 C C . ALA B 1 119 ? -7.969 -29.438 -5.848 1 98.5 119 ALA B C 1
ATOM 5026 O O . ALA B 1 119 ? -8.398 -28.406 -5.312 1 98.5 119 ALA B O 1
ATOM 5027 N N . GLU B 1 120 ? -7.555 -30.531 -5.156 1 97.75 120 GLU B N 1
ATOM 5028 C CA . GLU B 1 120 ? -7.652 -30.562 -3.699 1 97.75 120 GLU B CA 1
ATOM 5029 C C . GLU B 1 120 ? -6.848 -29.438 -3.064 1 97.75 120 GLU B C 1
ATOM 5031 O O . GLU B 1 120 ? -7.355 -28.703 -2.205 1 97.75 120 GLU B O 1
ATOM 5036 N N . ILE B 1 121 ? -5.621 -29.234 -3.449 1 97.12 121 ILE B N 1
ATOM 5037 C CA . ILE B 1 121 ? -4.742 -28.234 -2.85 1 97.12 121 ILE B CA 1
ATOM 5038 C C . ILE B 1 121 ? -5.23 -26.844 -3.217 1 97.12 121 ILE B C 1
ATOM 5040 O O . ILE B 1 121 ? -5.266 -25.938 -2.367 1 97.12 121 ILE B O 1
ATOM 5044 N N . ASP B 1 122 ? -5.648 -26.641 -4.387 1 97.5 122 ASP B N 1
ATOM 5045 C CA . ASP B 1 122 ? -6.07 -25.359 -4.949 1 97.5 122 ASP B CA 1
ATOM 5046 C C . ASP B 1 122 ? -7.465 -24.969 -4.449 1 97.5 122 ASP B C 1
ATOM 5048 O O . ASP B 1 122 ? -7.617 -24 -3.711 1 97.5 122 ASP B O 1
ATOM 5052 N N . ALA B 1 123 ? -8.492 -25.766 -4.742 1 98.19 123 ALA B N 1
ATOM 5053 C CA . ALA B 1 123 ? -9.883 -25.344 -4.621 1 98.19 123 ALA B CA 1
ATOM 5054 C C . ALA B 1 123 ? -10.352 -25.391 -3.168 1 98.19 123 ALA B C 1
ATOM 5056 O O . ALA B 1 123 ? -10.617 -24.359 -2.562 1 98.19 123 ALA B O 1
ATOM 5057 N N . ALA B 1 124 ? -10.281 -26.562 -2.57 1 97.62 124 ALA B N 1
ATOM 5058 C CA . ALA B 1 124 ? -10.836 -26.688 -1.228 1 97.62 124 ALA B CA 1
ATOM 5059 C C . ALA B 1 124 ? -9.836 -26.234 -0.171 1 97.62 124 ALA B C 1
ATOM 5061 O O . ALA B 1 124 ? -10.109 -25.312 0.6 1 97.62 124 ALA B O 1
ATOM 5062 N N . ALA B 1 125 ? -8.633 -26.828 -0.171 1 98.12 125 ALA B N 1
ATOM 5063 C CA . ALA B 1 125 ? -7.688 -26.609 0.92 1 98.12 125 ALA B CA 1
ATOM 5064 C C . ALA B 1 125 ? -7.246 -25.141 0.985 1 98.12 125 ALA B C 1
ATOM 5066 O O . ALA B 1 125 ? -7.344 -24.516 2.035 1 98.12 125 ALA B O 1
ATOM 5067 N N . GLU B 1 126 ? -6.777 -24.641 -0.109 1 98.44 126 GLU B N 1
ATOM 5068 C CA . GLU B 1 126 ? -6.27 -23.266 -0.13 1 98.44 126 GLU B CA 1
ATOM 5069 C C . GLU B 1 126 ? -7.387 -22.266 0.146 1 98.44 126 GLU B C 1
ATOM 5071 O O . GLU B 1 126 ? -7.176 -21.266 0.846 1 98.44 126 GLU B O 1
ATOM 5076 N N . LEU B 1 127 ? -8.586 -22.5 -0.378 1 98.81 127 LEU B N 1
ATOM 5077 C CA . LEU B 1 127 ? -9.711 -21.594 -0.163 1 98.81 127 LEU B CA 1
ATOM 5078 C C . LEU B 1 127 ? -10.062 -21.516 1.318 1 98.81 127 LEU B C 1
ATOM 5080 O O . LEU B 1 127 ? -10.242 -20.422 1.858 1 98.81 127 LEU B O 1
ATOM 5084 N N . VAL B 1 128 ? -10.164 -22.672 1.95 1 98.81 128 VAL B N 1
ATOM 5085 C CA . VAL B 1 128 ? -10.469 -22.75 3.377 1 98.81 128 VAL B CA 1
ATOM 5086 C C . VAL B 1 128 ? -9.398 -22 4.172 1 98.81 128 VAL B C 1
ATOM 5088 O O . VAL B 1 128 ? -9.727 -21.219 5.066 1 98.81 128 VAL B O 1
ATOM 5091 N N . ASP B 1 129 ? -8.164 -22.203 3.816 1 98.56 129 ASP B N 1
ATOM 5092 C CA . ASP B 1 129 ? -7.059 -21.562 4.52 1 98.56 129 ASP B CA 1
ATOM 5093 C C . ASP B 1 129 ? -7.094 -20.047 4.336 1 98.56 129 ASP B C 1
ATOM 5095 O O . ASP B 1 129 ? -6.84 -19.297 5.277 1 98.56 129 ASP B O 1
ATOM 5099 N N . PHE B 1 130 ? -7.387 -19.547 3.137 1 98.69 130 PHE B N 1
ATOM 5100 C CA . PHE B 1 130 ? -7.504 -18.109 2.924 1 98.69 130 PHE B CA 1
ATOM 5101 C C . PHE B 1 130 ? -8.523 -17.5 3.881 1 98.69 130 PHE B C 1
ATOM 5103 O O . PHE B 1 130 ? -8.234 -16.516 4.555 1 98.69 130 PHE B O 1
ATOM 5110 N N . TYR B 1 131 ? -9.68 -18.078 3.908 1 98.81 131 TYR B N 1
ATOM 5111 C CA . TYR B 1 131 ? -10.734 -17.484 4.727 1 98.81 131 TYR B CA 1
ATOM 5112 C C . TYR B 1 131 ? -10.375 -17.547 6.207 1 98.81 131 TYR B C 1
ATOM 5114 O O . TYR B 1 131 ? -10.617 -16.594 6.945 1 98.81 131 TYR B O 1
ATOM 5122 N N . ARG B 1 132 ? -9.766 -18.625 6.625 1 98.69 132 ARG B N 1
ATOM 5123 C CA . ARG B 1 132 ? -9.414 -18.766 8.031 1 98.69 132 ARG B CA 1
ATOM 5124 C C . ARG B 1 132 ? -8.242 -17.859 8.398 1 98.69 132 ARG B C 1
ATOM 5126 O O . ARG B 1 132 ? -8.289 -17.156 9.414 1 98.69 132 ARG B O 1
ATOM 5133 N N . PHE B 1 133 ? -7.199 -17.844 7.602 1 98.5 133 PHE B N 1
ATOM 5134 C CA . PHE B 1 133 ? -6.02 -17.047 7.918 1 98.5 133 PHE B CA 1
ATOM 5135 C C . PHE B 1 133 ? -6.305 -15.555 7.734 1 98.5 133 PHE B C 1
ATOM 5137 O O . PHE B 1 133 ? -5.809 -14.727 8.5 1 98.5 133 PHE B O 1
ATOM 5144 N N . ASN B 1 134 ? -7.012 -15.18 6.66 1 98.62 134 ASN B N 1
ATOM 5145 C CA . ASN B 1 134 ? -7.402 -13.781 6.516 1 98.62 134 ASN B CA 1
ATOM 5146 C C . ASN B 1 134 ? -8.203 -13.297 7.719 1 98.62 134 ASN B C 1
ATOM 5148 O O . ASN B 1 134 ? -8.008 -12.18 8.195 1 98.62 134 ASN B O 1
ATOM 5152 N N . SER B 1 135 ? -9.164 -14.156 8.188 1 98.75 135 SER B N 1
ATOM 5153 C CA . SER B 1 135 ? -9.945 -13.82 9.375 1 98.75 135 SER B CA 1
ATOM 5154 C C . SER B 1 135 ? -9.047 -13.656 10.594 1 98.75 135 SER B C 1
ATOM 5156 O O . SER B 1 135 ? -9.195 -12.695 11.359 1 98.75 135 SER B O 1
ATOM 5158 N N . PHE B 1 136 ? -8.133 -14.594 10.742 1 98.44 136 PHE B N 1
ATOM 5159 C CA . PHE B 1 136 ? -7.195 -14.539 11.859 1 98.44 136 PHE B CA 1
ATOM 5160 C C . PHE B 1 136 ? -6.371 -13.258 11.812 1 98.44 136 PHE B C 1
ATOM 5162 O O . PHE B 1 136 ? -6.27 -12.547 12.812 1 98.44 136 PHE B O 1
ATOM 5169 N N . PHE B 1 137 ? -5.773 -12.93 10.719 1 97.62 137 PHE B N 1
ATOM 5170 C CA . PHE B 1 137 ? -4.875 -11.789 10.602 1 97.62 137 PHE B CA 1
ATOM 5171 C C . PHE B 1 137 ? -5.652 -10.477 10.664 1 97.62 137 PHE B C 1
ATOM 5173 O O . PHE B 1 137 ? -5.129 -9.461 11.133 1 97.62 137 PHE B O 1
ATOM 5180 N N . ALA B 1 138 ? -6.934 -10.461 10.18 1 98.19 138 ALA B N 1
ATOM 5181 C CA . ALA B 1 138 ? -7.785 -9.281 10.367 1 98.19 138 ALA B CA 1
ATOM 5182 C C . ALA B 1 138 ? -7.938 -8.938 11.844 1 98.19 138 ALA B C 1
ATOM 5184 O O . ALA B 1 138 ? -7.859 -7.77 12.227 1 98.19 138 ALA B O 1
ATOM 5185 N N . LYS B 1 139 ? -8.156 -9.969 12.602 1 97.25 139 LYS B N 1
ATOM 5186 C CA . LYS B 1 139 ? -8.266 -9.773 14.047 1 97.25 139 LYS B CA 1
ATOM 5187 C C . LYS B 1 139 ? -6.938 -9.297 14.633 1 97.25 139 LYS B C 1
ATOM 5189 O O . LYS B 1 139 ? -6.91 -8.398 15.469 1 97.25 139 LYS B O 1
ATOM 5194 N N . GLU B 1 140 ? -5.812 -9.883 14.219 1 96 140 GLU B N 1
ATOM 5195 C CA . GLU B 1 140 ? -4.488 -9.523 14.719 1 96 140 GLU B CA 1
ATOM 5196 C C . GLU B 1 140 ? -4.172 -8.055 14.445 1 96 140 GLU B C 1
ATOM 5198 O O . GLU B 1 140 ? -3.543 -7.387 15.266 1 96 140 GLU B O 1
ATOM 5203 N N . LEU B 1 141 ? -4.59 -7.551 13.32 1 94.06 141 LEU B N 1
ATOM 5204 C CA . LEU B 1 141 ? -4.355 -6.172 12.922 1 94.06 141 LEU B CA 1
ATOM 5205 C C . LEU B 1 141 ? -4.957 -5.199 13.93 1 94.06 141 LEU B C 1
ATOM 5207 O O . LEU B 1 141 ? -4.445 -4.094 14.117 1 94.06 141 LEU B O 1
ATOM 5211 N N . THR B 1 142 ? -6.023 -5.574 14.586 1 94.62 142 THR B N 1
ATOM 5212 C CA . THR B 1 142 ? -6.77 -4.656 15.438 1 94.62 142 THR B CA 1
ATOM 5213 C C . THR B 1 142 ? -6.188 -4.637 16.844 1 94.62 142 THR B C 1
ATOM 5215 O O . THR B 1 142 ? -6.617 -3.844 17.688 1 94.62 142 THR B O 1
ATOM 5218 N N . LYS B 1 143 ? -5.191 -5.461 17.094 1 94.44 143 LYS B N 1
ATOM 5219 C CA . LYS B 1 143 ? -4.66 -5.578 18.453 1 94.44 143 LYS B CA 1
ATOM 5220 C C . LYS B 1 143 ? -3.791 -4.375 18.812 1 94.44 143 LYS B C 1
ATOM 5222 O O . LYS B 1 143 ? -3.707 -3.988 19.984 1 94.44 143 LYS B O 1
ATOM 5227 N N . TYR B 1 144 ? -3.166 -3.754 17.875 1 94.25 144 TYR B N 1
ATOM 5228 C CA . TYR B 1 144 ? -2.35 -2.578 18.156 1 94.25 144 TYR B CA 1
ATOM 5229 C C . TYR B 1 144 ? -3.217 -1.41 18.609 1 94.25 144 TYR B C 1
ATOM 5231 O O . TYR B 1 144 ? -4.238 -1.106 17.984 1 94.25 144 TYR B O 1
ATOM 5239 N N . GLN B 1 145 ? -2.781 -0.768 19.688 1 96.5 145 GLN B N 1
ATOM 5240 C CA . GLN B 1 145 ? -3.334 0.508 20.125 1 96.5 145 GLN B CA 1
ATOM 5241 C C . GLN B 1 145 ? -2.229 1.525 20.391 1 96.5 145 GLN B C 1
ATOM 5243 O O . GLN B 1 145 ? -1.181 1.182 20.938 1 96.5 145 GLN B O 1
ATOM 5248 N N . PRO B 1 146 ? -2.455 2.785 19.984 1 97.44 146 PRO B N 1
ATOM 5249 C CA . PRO B 1 146 ? -1.454 3.832 20.203 1 97.44 146 PRO B CA 1
ATOM 5250 C C . PRO B 1 146 ? -1.255 4.156 21.688 1 97.44 146 PRO B C 1
ATOM 5252 O O . PRO B 1 146 ? -2.068 3.758 22.531 1 97.44 146 PRO B O 1
ATOM 5255 N N . ILE B 1 147 ? -0.2 4.84 22 1 97.81 147 ILE B N 1
ATOM 5256 C CA . ILE B 1 147 ? 0.136 5.242 23.359 1 97.81 147 ILE B CA 1
ATOM 5257 C C . ILE B 1 147 ? -0.872 6.273 23.859 1 97.81 147 ILE B C 1
ATOM 5259 O O . ILE B 1 147 ? -1.223 7.207 23.125 1 97.81 147 ILE B O 1
ATOM 5263 N N . SER B 1 148 ? -1.419 6.07 25.016 1 98.25 148 SER B N 1
ATOM 5264 C CA . SER B 1 148 ? -2.15 7.055 25.812 1 98.25 148 SER B CA 1
ATOM 5265 C C . SER B 1 148 ? -1.368 7.449 27.062 1 98.25 148 SER B C 1
ATOM 5267 O O . SER B 1 148 ? -1.487 6.801 28.109 1 98.25 148 SER B O 1
ATOM 5269 N N . PRO B 1 149 ? -0.648 8.531 26.969 1 96.56 149 PRO B N 1
ATOM 5270 C CA . PRO B 1 149 ? 0.279 8.82 28.062 1 96.56 149 PRO B CA 1
ATOM 5271 C C . PRO B 1 149 ? -0.421 8.922 29.406 1 96.56 149 PRO B C 1
ATOM 5273 O O . PRO B 1 149 ? 0.094 8.422 30.422 1 96.56 149 PRO B O 1
ATOM 5276 N N . ASN B 1 150 ? -1.509 9.656 29.531 1 97.44 150 ASN B N 1
ATOM 5277 C CA . ASN B 1 150 ? -2.375 9.75 30.688 1 97.44 150 ASN B CA 1
ATOM 5278 C C . ASN B 1 150 ? -3.816 9.375 30.359 1 97.44 150 ASN B C 1
ATOM 5280 O O . ASN B 1 150 ? -4.645 10.25 30.109 1 97.44 150 ASN B O 1
ATOM 5284 N N . PRO B 1 151 ? -4.145 8.156 30.516 1 96.25 151 PRO B N 1
ATOM 5285 C CA . PRO B 1 151 ? -5.438 7.66 30.031 1 96.25 151 PRO B CA 1
ATOM 5286 C C . PRO B 1 151 ? -6.617 8.32 30.75 1 96.25 151 PRO B C 1
ATOM 5288 O O . PRO B 1 151 ? -7.742 8.281 30.25 1 96.25 151 PRO B O 1
ATOM 5291 N N . SER B 1 152 ? -6.398 8.945 31.938 1 97.31 152 SER B N 1
ATOM 5292 C CA . SER B 1 152 ? -7.48 9.633 32.625 1 97.31 152 SER B CA 1
ATOM 5293 C C . SER B 1 152 ? -7.766 10.992 32 1 97.31 152 SER B C 1
ATOM 5295 O O . SER B 1 152 ? -8.836 11.562 32.188 1 97.31 152 SER B O 1
ATOM 5297 N N . GLU B 1 153 ? -6.844 11.492 31.172 1 97.88 153 GLU B N 1
ATOM 5298 C CA . GLU B 1 153 ? -7 12.789 30.516 1 97.88 153 GLU B CA 1
ATOM 5299 C C . GLU B 1 153 ? -7.305 12.625 29.031 1 97.88 153 GLU B C 1
ATOM 5301 O O . GLU B 1 153 ? -8.156 13.336 28.484 1 97.88 153 GLU B O 1
ATOM 5306 N N . THR B 1 154 ? -6.555 11.758 28.438 1 98 154 THR B N 1
ATOM 5307 C CA . THR B 1 154 ? -6.715 11.531 27 1 98 154 THR B CA 1
ATOM 5308 C C . THR B 1 154 ? -6.582 10.047 26.672 1 98 154 THR B C 1
ATOM 5310 O O . THR B 1 154 ? -5.77 9.344 27.266 1 98 154 THR B O 1
ATOM 5313 N N . ARG B 1 155 ? -7.422 9.539 25.812 1 98 155 ARG B N 1
ATOM 5314 C CA . ARG B 1 155 ? -7.352 8.172 25.312 1 98 155 ARG B CA 1
ATOM 5315 C C . ARG B 1 155 ? -7.168 8.156 23.797 1 98 155 ARG B C 1
ATOM 5317 O O . ARG B 1 155 ? -7.922 8.812 23.062 1 98 155 ARG B O 1
ATOM 5324 N N . ASN B 1 156 ? -6.109 7.48 23.281 1 98.62 156 ASN B N 1
ATOM 5325 C CA . ASN B 1 156 ? -5.855 7.246 21.859 1 98.62 156 ASN B CA 1
ATOM 5326 C C . ASN B 1 156 ? -6.227 5.82 21.453 1 98.62 156 ASN B C 1
ATOM 5328 O O . ASN B 1 156 ? -5.859 4.863 22.125 1 98.62 156 ASN B O 1
ATOM 5332 N N . THR B 1 157 ? -6.965 5.711 20.406 1 97.94 157 THR B N 1
ATOM 5333 C CA . THR B 1 157 ? -7.34 4.406 19.875 1 97.94 157 THR B CA 1
ATOM 5334 C C . THR B 1 157 ? -7.203 4.379 18.359 1 97.94 157 THR B C 1
ATOM 5336 O O . THR B 1 157 ? -7.094 5.426 17.719 1 97.94 157 THR B O 1
ATOM 5339 N N . MET B 1 158 ? -7.098 3.199 17.859 1 97.19 158 MET B N 1
ATOM 5340 C CA . MET B 1 158 ? -7.062 2.969 16.406 1 97.19 158 MET B CA 1
ATOM 5341 C C . MET B 1 158 ? -8.172 2.006 15.984 1 97.19 158 MET B C 1
ATOM 5343 O O . MET B 1 158 ? -8.391 0.982 16.641 1 97.19 158 MET B O 1
ATOM 5347 N N . ARG B 1 159 ? -8.914 2.342 14.984 1 96.62 159 ARG B N 1
ATOM 5348 C CA . ARG B 1 159 ? -9.852 1.398 14.375 1 96.62 159 ARG B CA 1
ATOM 5349 C C . ARG B 1 159 ? -9.617 1.277 12.875 1 96.62 159 ARG B C 1
ATOM 5351 O O . ARG B 1 159 ? -8.945 2.119 12.281 1 96.62 159 ARG B O 1
ATOM 5358 N N . TYR B 1 160 ? -10.078 0.226 12.281 1 96.88 160 TYR B N 1
ATOM 5359 C CA . TYR B 1 160 ? -9.898 -0.07 10.867 1 96.88 160 TYR B CA 1
ATOM 5360 C C . TYR B 1 160 ? -11.234 -0.072 10.133 1 96.88 160 TYR B C 1
ATOM 5362 O O . TYR B 1 160 ? -12.133 -0.848 10.469 1 96.88 160 TYR B O 1
ATOM 5370 N N . ARG B 1 161 ? -11.336 0.826 9.156 1 97.06 161 ARG B N 1
ATOM 5371 C CA . ARG B 1 161 ? -12.531 1 8.328 1 97.06 161 ARG B CA 1
ATOM 5372 C C . ARG B 1 161 ? -12.375 0.3 6.984 1 97.06 161 ARG B C 1
ATOM 5374 O O . ARG B 1 161 ? -11.258 0.108 6.504 1 97.06 161 ARG B O 1
ATOM 5381 N N . GLY B 1 162 ? -13.508 -0.133 6.438 1 98 162 GLY B N 1
ATOM 5382 C CA . GLY B 1 162 ? -13.445 -0.458 5.02 1 98 162 GLY B CA 1
ATOM 5383 C C . GLY B 1 162 ? -13.148 0.743 4.145 1 98 162 GLY B C 1
ATOM 5384 O O . GLY B 1 162 ? -13.188 1.884 4.613 1 98 162 GLY B O 1
ATOM 5385 N N . LEU B 1 163 ? -12.828 0.527 2.91 1 98.12 163 LEU B N 1
ATOM 5386 C CA . LEU B 1 163 ? -12.578 1.603 1.957 1 98.12 163 LEU B CA 1
ATOM 5387 C C . LEU B 1 163 ? -13.875 2.295 1.565 1 98.12 163 LEU B C 1
ATOM 5389 O O . LEU B 1 163 ? -14.953 1.701 1.653 1 98.12 163 LEU B O 1
ATOM 5393 N N . GLU B 1 164 ? -13.812 3.551 1.226 1 97.19 164 GLU B N 1
ATOM 5394 C CA . GLU B 1 164 ? -14.977 4.297 0.763 1 97.19 164 GLU B CA 1
ATOM 5395 C C . GLU B 1 164 ? -15.211 4.09 -0.731 1 97.19 164 GLU B C 1
ATOM 5397 O O . GLU B 1 164 ? -14.719 4.867 -1.554 1 97.19 164 GLU B O 1
ATOM 5402 N N . GLY B 1 165 ? -15.984 3.164 -1.14 1 98.38 165 GLY B N 1
ATOM 5403 C CA . GLY B 1 165 ? -16.266 2.758 -2.51 1 98.38 165 GLY B CA 1
ATOM 5404 C C . GLY B 1 165 ? -16.281 1.253 -2.693 1 98.38 165 GLY B C 1
ATOM 5405 O O . GLY B 1 165 ? -16.547 0.51 -1.747 1 98.38 165 GLY B O 1
ATOM 5406 N N . PHE B 1 166 ? -16.125 0.827 -3.971 1 98.88 166 PHE B N 1
ATOM 5407 C CA . PHE B 1 166 ? -16.156 -0.602 -4.258 1 98.88 166 PHE B CA 1
ATOM 5408 C C . PHE B 1 166 ? -14.797 -1.096 -4.73 1 98.88 166 PHE B C 1
ATOM 5410 O O . PHE B 1 166 ? -13.961 -0.303 -5.172 1 98.88 166 PHE B O 1
ATOM 5417 N N . ILE B 1 167 ? -14.57 -2.4 -4.57 1 98.88 167 ILE B N 1
ATOM 5418 C CA . ILE B 1 167 ? -13.367 -3.076 -5.047 1 98.88 167 ILE B CA 1
ATOM 5419 C C . ILE B 1 167 ? -13.688 -3.844 -6.328 1 98.88 167 ILE B C 1
ATOM 5421 O O . ILE B 1 167 ? -14.664 -4.59 -6.387 1 98.88 167 ILE B O 1
ATOM 5425 N N . ALA B 1 168 ? -12.93 -3.57 -7.371 1 98.94 168 ALA B N 1
ATOM 5426 C CA . ALA B 1 168 ? -12.977 -4.398 -8.57 1 98.94 168 ALA B CA 1
ATOM 5427 C C . ALA B 1 168 ? -12.125 -5.652 -8.406 1 98.94 168 ALA B C 1
ATOM 5429 O O . ALA B 1 168 ? -10.891 -5.586 -8.453 1 98.94 168 ALA B O 1
ATOM 5430 N N . GLY B 1 169 ? -12.773 -6.801 -8.164 1 98.81 169 GLY B N 1
ATOM 5431 C CA . GLY B 1 169 ? -12.078 -8.07 -8.039 1 98.81 169 GLY B CA 1
ATOM 5432 C C . GLY B 1 169 ? -12.016 -8.844 -9.336 1 98.81 169 GLY B C 1
ATOM 5433 O O . GLY B 1 169 ? -13.023 -9.359 -9.812 1 98.81 169 GLY B O 1
ATOM 5434 N N . ILE B 1 170 ? -10.844 -8.906 -9.93 1 98.88 170 ILE B N 1
ATOM 5435 C CA . ILE B 1 170 ? -10.625 -9.586 -11.203 1 98.88 170 ILE B CA 1
ATOM 5436 C C . ILE B 1 170 ? -9.742 -10.82 -10.984 1 98.88 170 ILE B C 1
ATOM 5438 O O . ILE B 1 170 ? -8.547 -10.695 -10.719 1 98.88 170 ILE B O 1
ATOM 5442 N N . SER B 1 171 ? -10.352 -11.953 -11.047 1 98.56 171 SER B N 1
ATOM 5443 C CA . SER B 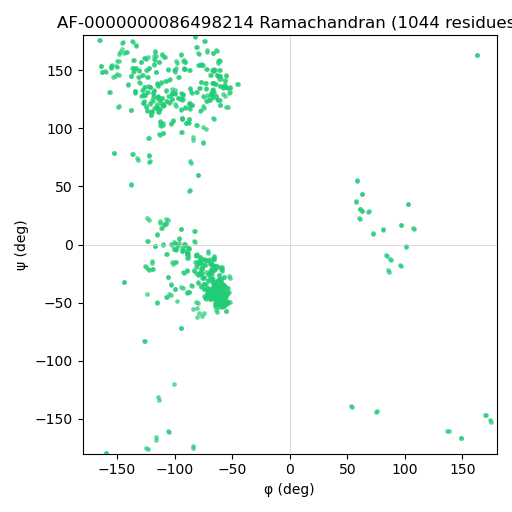1 171 ? -9.664 -13.164 -10.617 1 98.56 171 SER B CA 1
ATOM 5444 C C . SER B 1 171 ? -9.25 -14.016 -11.812 1 98.56 171 SER B C 1
ATOM 5446 O O . SER B 1 171 ? -9.891 -13.977 -12.867 1 98.56 171 SER B O 1
ATOM 5448 N N . PRO B 1 172 ? -8.219 -14.758 -11.719 1 98.06 172 PRO B N 1
ATOM 5449 C CA . PRO B 1 172 ? -7.688 -15.602 -12.797 1 98.06 172 PRO B CA 1
ATOM 5450 C C . PRO B 1 172 ? -8.414 -16.938 -12.922 1 98.06 172 PRO B C 1
ATOM 5452 O O . PRO B 1 172 ? -9.281 -17.25 -12.102 1 98.06 172 PRO B O 1
ATOM 5455 N N . PHE B 1 173 ? -8.016 -17.734 -13.891 1 98.19 173 PHE B N 1
ATOM 5456 C CA . PHE B 1 173 ? -8.688 -19.016 -14.102 1 98.19 173 PHE B CA 1
ATOM 5457 C C . PHE B 1 173 ? -7.996 -20.125 -13.328 1 98.19 173 PHE B C 1
ATOM 5459 O O . PHE B 1 173 ? -8.625 -21.141 -12.984 1 98.19 173 PHE B O 1
ATOM 5466 N N . ASN B 1 174 ? -6.723 -19.922 -13.039 1 97.88 174 ASN B N 1
ATOM 5467 C CA . ASN B 1 174 ? 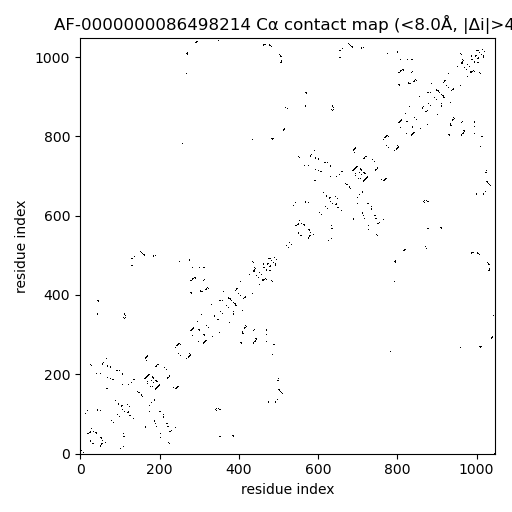-5.918 -21.109 -12.789 1 97.88 174 ASN B CA 1
ATOM 5468 C C . ASN B 1 174 ? -5.961 -21.516 -11.32 1 97.88 174 ASN B C 1
ATOM 5470 O O . ASN B 1 174 ? -5.52 -22.609 -10.969 1 97.88 174 ASN B O 1
ATOM 5474 N N . PHE B 1 175 ? -6.555 -20.703 -10.469 1 98 175 PHE B N 1
ATOM 5475 C CA . PHE B 1 175 ? -6.766 -21.109 -9.086 1 98 175 PHE B CA 1
ATOM 5476 C C . PHE B 1 175 ? -8.156 -20.703 -8.609 1 98 175 PHE B C 1
ATOM 5478 O O . PHE B 1 175 ? -8.438 -19.516 -8.445 1 98 175 PHE B O 1
ATOM 5485 N N . THR B 1 176 ? -8.977 -21.688 -8.297 1 98.75 176 THR B N 1
ATOM 5486 C CA . THR B 1 176 ? -10.305 -21.469 -7.746 1 98.75 176 THR B CA 1
ATOM 5487 C C . THR B 1 176 ? -10.227 -20.719 -6.418 1 98.75 176 THR B C 1
ATOM 5489 O O . THR B 1 176 ? -11 -19.797 -6.18 1 98.75 176 THR B O 1
ATOM 5492 N N . ALA B 1 177 ? -9.266 -21.109 -5.617 1 98.69 177 ALA B N 1
ATOM 5493 C CA . ALA B 1 177 ? -9.094 -20.484 -4.305 1 98.69 177 ALA B CA 1
ATOM 5494 C C . ALA B 1 177 ? -8.75 -19.016 -4.438 1 98.69 177 ALA B C 1
ATOM 5496 O O . ALA B 1 177 ? -9.195 -18.188 -3.631 1 98.69 177 ALA B O 1
ATOM 5497 N N . ILE B 1 178 ? -7.891 -18.641 -5.414 1 98.31 178 ILE B N 1
ATOM 5498 C CA . ILE B 1 178 ? -7.535 -17.25 -5.641 1 98.31 178 ILE B CA 1
ATOM 5499 C C . ILE B 1 178 ? -8.766 -16.469 -6.102 1 98.31 178 ILE B C 1
ATOM 5501 O O . ILE B 1 178 ? -8.953 -15.305 -5.734 1 98.31 178 ILE B O 1
ATOM 5505 N N . GLY B 1 179 ? -9.602 -17.141 -6.879 1 98.56 179 GLY B N 1
ATOM 5506 C CA . GLY B 1 179 ? -10.867 -16.516 -7.234 1 98.56 179 GLY B CA 1
ATOM 5507 C C . GLY B 1 179 ? -11.703 -16.125 -6.027 1 98.56 179 GLY B C 1
ATOM 5508 O O . GLY B 1 179 ? -12.109 -14.969 -5.895 1 98.56 179 GLY B O 1
ATOM 5509 N N . GLY B 1 180 ? -11.914 -17.094 -5.152 1 98.62 180 GLY B N 1
ATOM 5510 C CA . GLY B 1 180 ? -12.672 -16.828 -3.941 1 98.62 180 GLY B CA 1
ATOM 5511 C C . GLY B 1 180 ? -12.023 -15.805 -3.041 1 98.62 180 GLY B C 1
ATOM 5512 O O . GLY B 1 180 ? -12.711 -14.992 -2.416 1 98.62 180 GLY B O 1
ATOM 5513 N N . ASN B 1 181 ? -10.719 -15.852 -2.963 1 98.5 181 ASN B N 1
ATOM 5514 C CA . ASN B 1 181 ? -9.984 -14.906 -2.127 1 98.5 181 ASN B CA 1
ATOM 5515 C C . ASN B 1 181 ? -10.133 -13.477 -2.643 1 98.5 181 ASN B C 1
ATOM 5517 O O . ASN B 1 181 ? -10.508 -12.578 -1.889 1 98.5 181 ASN B O 1
ATOM 5521 N N . LEU B 1 182 ? -9.867 -13.234 -3.967 1 98 182 LEU B N 1
ATOM 5522 C CA . LEU B 1 182 ? -9.969 -11.914 -4.578 1 98 182 LEU B CA 1
ATOM 5523 C C . LEU B 1 182 ? -11.414 -11.43 -4.598 1 98 182 LEU B C 1
ATOM 5525 O O . LEU B 1 182 ? -11.672 -10.234 -4.422 1 98 182 LEU B O 1
ATOM 5529 N N . GLY B 1 183 ? -12.289 -12.375 -4.723 1 98.19 183 GLY B N 1
ATOM 5530 C CA . GLY B 1 183 ? -13.68 -12.031 -4.949 1 98.19 183 GLY B CA 1
ATOM 5531 C C . GLY B 1 183 ? -14.469 -11.82 -3.668 1 98.19 183 GLY B C 1
ATOM 5532 O O . GLY B 1 183 ? -15.562 -11.258 -3.689 1 98.19 183 GLY B O 1
ATOM 5533 N N . ALA B 1 184 ? -13.812 -12.172 -2.52 1 98.56 184 ALA B N 1
ATOM 5534 C CA . ALA B 1 184 ? -14.688 -12.117 -1.353 1 98.56 184 ALA B CA 1
ATOM 5535 C C . ALA B 1 184 ? -13.93 -11.641 -0.116 1 98.56 184 ALA B C 1
ATOM 5537 O O . ALA B 1 184 ? -14.492 -10.938 0.729 1 98.56 184 ALA B O 1
ATOM 5538 N N . SER B 1 185 ? -12.656 -11.922 0.039 1 98.38 185 SER B N 1
ATOM 5539 C CA . SER B 1 185 ? -11.945 -11.773 1.304 1 98.38 185 SER B CA 1
ATOM 5540 C C . SER B 1 185 ? -11.867 -10.312 1.731 1 98.38 185 SER B C 1
ATOM 5542 O O . SER B 1 185 ? -11.922 -10.008 2.924 1 98.38 185 SER B O 1
ATOM 5544 N N . PRO B 1 186 ? -11.781 -9.367 0.763 1 98.75 186 PRO B N 1
ATOM 5545 C CA . PRO B 1 186 ? -11.758 -7.969 1.2 1 98.75 186 PRO B CA 1
ATOM 5546 C C . PRO B 1 186 ? -13.016 -7.578 1.974 1 98.75 186 PRO B C 1
ATOM 5548 O O . PRO B 1 186 ? -13.008 -6.59 2.711 1 98.75 186 PRO B O 1
ATOM 5551 N N . ALA B 1 187 ? -14.086 -8.344 1.816 1 98.94 187 ALA B N 1
ATOM 5552 C CA . ALA B 1 187 ? -15.328 -8.07 2.533 1 98.94 187 ALA B CA 1
ATOM 5553 C C . ALA B 1 187 ? -15.148 -8.266 4.035 1 98.94 187 ALA B C 1
ATOM 5555 O O . ALA B 1 187 ? -15.898 -7.691 4.832 1 98.94 187 ALA B O 1
ATOM 5556 N N . ILE B 1 188 ? -14.164 -9.023 4.477 1 98.88 188 ILE B N 1
ATOM 5557 C CA . ILE B 1 188 ? -13.883 -9.203 5.895 1 98.88 188 ILE B CA 1
ATOM 5558 C C . ILE B 1 188 ? -13.625 -7.848 6.551 1 98.88 188 ILE B C 1
ATOM 5560 O O . ILE B 1 188 ? -14.039 -7.613 7.684 1 98.88 188 ILE B O 1
ATOM 5564 N N . MET B 1 189 ? -13.008 -6.938 5.805 1 98.69 189 MET B N 1
ATOM 5565 C CA . MET B 1 189 ? -12.656 -5.633 6.359 1 98.69 189 MET B CA 1
ATOM 5566 C C . MET B 1 189 ? -13.742 -4.602 6.051 1 98.69 189 MET B C 1
ATOM 5568 O O . MET B 1 189 ? -13.5 -3.396 6.129 1 98.69 189 MET B O 1
ATOM 5572 N N . GLY B 1 190 ? -14.922 -5.055 5.594 1 98.62 190 GLY B N 1
ATOM 5573 C CA . GLY B 1 190 ? -16.062 -4.168 5.461 1 98.62 190 GLY B CA 1
ATOM 5574 C C . GLY B 1 190 ? -16.234 -3.629 4.051 1 98.62 190 GLY B C 1
ATOM 5575 O O . GLY B 1 190 ? -16.953 -2.65 3.842 1 98.62 190 GLY B O 1
ATOM 5576 N N . ASN B 1 191 ? -15.602 -4.242 3.074 1 98.88 191 ASN B N 1
ATOM 5577 C CA . ASN B 1 191 ? -15.664 -3.766 1.696 1 98.88 191 ASN B CA 1
ATOM 5578 C C . ASN B 1 191 ? -16.766 -4.477 0.906 1 98.88 191 ASN B C 1
ATOM 5580 O O . ASN B 1 191 ? -17.297 -5.488 1.355 1 98.88 191 ASN B O 1
ATOM 5584 N N . VAL B 1 192 ? -17.094 -3.879 -0.201 1 98.94 192 VAL B N 1
ATOM 5585 C CA . VAL B 1 192 ? -17.984 -4.496 -1.189 1 98.94 192 VAL B CA 1
ATOM 5586 C C . VAL B 1 192 ? -17.203 -4.727 -2.488 1 98.94 192 VAL B C 1
ATOM 5588 O O . VAL B 1 192 ? -16.281 -3.986 -2.807 1 98.94 192 VAL B O 1
ATOM 5591 N N . ILE B 1 193 ? -17.578 -5.797 -3.219 1 98.94 193 ILE B N 1
ATOM 5592 C CA . ILE B 1 193 ? -16.734 -6.238 -4.324 1 98.94 193 ILE B CA 1
ATOM 5593 C C . ILE B 1 193 ? -17.594 -6.52 -5.551 1 98.94 193 ILE B C 1
ATOM 5595 O O . ILE B 1 193 ? -18.656 -7.133 -5.441 1 98.94 193 ILE B O 1
ATOM 5599 N N . LEU B 1 194 ? -17.188 -6.012 -6.676 1 98.94 194 LEU B N 1
ATOM 5600 C CA . LEU B 1 194 ? -17.609 -6.559 -7.961 1 98.94 194 LEU B CA 1
ATOM 5601 C C . LEU B 1 194 ? -16.641 -7.645 -8.422 1 98.94 194 LEU B C 1
ATOM 5603 O O . LEU B 1 194 ? -15.531 -7.344 -8.859 1 98.94 194 LEU B O 1
ATOM 5607 N N . TRP B 1 195 ? -17.094 -8.867 -8.281 1 98.94 195 TRP B N 1
ATOM 5608 C CA . TRP B 1 195 ? -16.25 -10.008 -8.633 1 98.94 195 TRP B CA 1
ATOM 5609 C C . TRP B 1 195 ? -16.406 -10.367 -10.109 1 98.94 195 TRP B C 1
ATOM 5611 O O . TRP B 1 195 ? -17.453 -10.852 -10.523 1 98.94 195 TRP B O 1
ATOM 5621 N N . LYS B 1 196 ? -15.469 -10.039 -10.906 1 98.88 196 LYS B N 1
ATOM 5622 C CA . LYS B 1 196 ? -15.367 -10.5 -12.289 1 98.88 196 LYS B CA 1
ATOM 5623 C C . LYS B 1 196 ? -14.492 -11.742 -12.398 1 98.88 196 LYS B C 1
ATOM 5625 O O . LYS B 1 196 ? -13.281 -11.633 -12.602 1 98.88 196 LYS B O 1
ATOM 5630 N N . PRO B 1 197 ? -15.039 -12.922 -12.422 1 98.56 197 PRO B N 1
ATOM 5631 C CA . PRO B 1 197 ? -14.258 -14.148 -12.562 1 98.56 197 PRO B CA 1
ATOM 5632 C C . PRO B 1 197 ? -13.797 -14.398 -14 1 98.56 197 PRO B C 1
ATOM 5634 O O . PRO B 1 197 ? -14.352 -13.82 -14.938 1 98.56 197 PRO B O 1
ATOM 5637 N N . SER B 1 198 ? -12.742 -15.133 -14.125 1 98.19 198 SER B N 1
ATOM 5638 C CA . SER B 1 198 ? -12.398 -15.617 -15.461 1 98.19 198 SER B CA 1
ATOM 5639 C C . SER B 1 198 ? -13.508 -16.5 -16.031 1 98.19 198 SER B C 1
ATOM 5641 O O . SER B 1 198 ? -14.086 -17.312 -15.328 1 98.19 198 SER B O 1
ATOM 5643 N N . GLU B 1 199 ? -13.75 -16.375 -17.312 1 97.44 199 GLU B N 1
ATOM 5644 C CA . GLU B 1 199 ? -14.805 -17.141 -17.969 1 97.44 199 GLU B CA 1
ATOM 5645 C C . GLU B 1 199 ? -14.469 -18.625 -18 1 97.44 199 GLU B C 1
ATOM 5647 O O . GLU B 1 199 ? -15.375 -19.469 -18 1 97.44 199 GLU B O 1
ATOM 5652 N N . THR B 1 200 ? -13.219 -18.906 -17.953 1 97.44 200 THR B N 1
ATOM 5653 C CA . THR B 1 200 ? -12.797 -20.297 -18.062 1 97.44 200 THR B CA 1
ATOM 5654 C C . THR B 1 200 ? -12.75 -20.969 -16.688 1 97.44 200 THR B C 1
ATOM 5656 O O . THR B 1 200 ? -12.484 -22.156 -16.594 1 97.44 200 THR B O 1
ATOM 5659 N N . ALA B 1 201 ? -13.023 -20.25 -15.609 1 98.25 201 ALA B N 1
ATOM 5660 C CA . ALA B 1 201 ? -13.133 -20.812 -14.258 1 98.25 201 ALA B CA 1
ATOM 5661 C C . ALA B 1 201 ? -14.5 -20.516 -13.648 1 98.25 201 ALA B C 1
ATOM 5663 O O . ALA B 1 201 ? -14.656 -20.5 -12.422 1 98.25 201 ALA B O 1
ATOM 5664 N N . LEU B 1 202 ? -15.477 -20.234 -14.461 1 98.5 202 LEU B N 1
ATOM 5665 C CA . LEU B 1 202 ? -16.75 -19.688 -14.016 1 98.5 202 LEU B CA 1
ATOM 5666 C C . LEU B 1 202 ? -17.516 -20.703 -13.172 1 98.5 202 LEU B C 1
ATOM 5668 O O . LEU B 1 202 ? -18.172 -20.328 -12.195 1 98.5 202 LEU B O 1
ATOM 5672 N N . LEU B 1 203 ? -17.484 -21.969 -13.555 1 98.75 203 LEU B N 1
ATOM 5673 C CA . LEU B 1 203 ? -18.297 -22.969 -12.852 1 98.75 203 LEU B CA 1
ATOM 5674 C C . LEU B 1 203 ? -17.844 -23.109 -11.406 1 98.75 203 LEU B C 1
ATOM 5676 O O . LEU B 1 203 ? -18.656 -23.109 -10.484 1 98.75 203 LEU B O 1
ATOM 5680 N N . SER B 1 204 ? -16.547 -23.297 -11.172 1 98.81 204 SER B N 1
ATOM 5681 C CA . SER B 1 204 ? -16.031 -23.422 -9.812 1 98.81 204 SER B CA 1
ATOM 5682 C C . SER B 1 204 ? -16.266 -22.125 -9.023 1 98.81 204 SER B C 1
ATOM 5684 O O . SER B 1 204 ? -16.625 -22.172 -7.848 1 98.81 204 SER B O 1
ATOM 5686 N N . ASN B 1 205 ? -16.047 -20.938 -9.656 1 98.88 205 ASN B N 1
ATOM 5687 C CA . ASN B 1 205 ? -16.266 -19.656 -8.984 1 98.88 205 ASN B CA 1
ATOM 5688 C C . ASN B 1 205 ? -17.734 -19.453 -8.641 1 98.88 205 ASN B C 1
ATOM 5690 O O . ASN B 1 205 ? -18.062 -18.844 -7.617 1 98.88 205 ASN B O 1
ATOM 5694 N N . TRP B 1 206 ? -18.609 -19.969 -9.469 1 98.81 206 TRP B N 1
ATOM 5695 C CA . TRP B 1 206 ? -20.047 -19.922 -9.203 1 98.81 206 TRP B CA 1
ATOM 5696 C C . TRP B 1 206 ? -20.406 -20.734 -7.965 1 98.81 206 TRP B C 1
ATOM 5698 O O . TRP B 1 206 ? -21.219 -20.297 -7.145 1 98.81 206 TRP B O 1
ATOM 5708 N N . VAL B 1 207 ? -19.812 -21.906 -7.852 1 98.88 207 VAL B N 1
ATOM 5709 C CA . VAL B 1 207 ? -20.016 -22.734 -6.664 1 98.88 207 VAL B CA 1
ATOM 5710 C C . VAL B 1 207 ? -19.625 -21.938 -5.414 1 98.88 207 VAL B C 1
ATOM 5712 O O . VAL B 1 207 ? -20.359 -21.922 -4.426 1 98.88 207 VAL B O 1
ATOM 5715 N N . ILE B 1 208 ? -18.469 -21.266 -5.449 1 98.94 208 ILE B N 1
ATOM 5716 C CA . ILE B 1 208 ? -18.016 -20.469 -4.32 1 98.94 208 ILE B CA 1
ATOM 5717 C C . ILE B 1 208 ? -19.047 -19.375 -4.02 1 98.94 208 ILE B C 1
ATOM 5719 O O . ILE B 1 208 ? -19.391 -19.125 -2.857 1 98.94 208 ILE B O 1
ATOM 5723 N N . PHE B 1 209 ? -19.516 -18.703 -5.035 1 98.81 209 PHE B N 1
ATOM 5724 C CA . PHE B 1 209 ? -20.469 -17.625 -4.844 1 98.81 209 PHE B CA 1
ATOM 5725 C C . PHE B 1 209 ? -21.734 -18.125 -4.164 1 98.81 209 PHE B C 1
ATOM 5727 O O . PHE B 1 209 ? -22.266 -17.469 -3.27 1 98.81 209 PHE B O 1
ATOM 5734 N N . LYS B 1 210 ? -22.219 -19.281 -4.605 1 98.69 210 LYS B N 1
ATOM 5735 C CA . LYS B 1 210 ? -23.406 -19.875 -3.982 1 98.69 210 LYS B CA 1
ATOM 5736 C C . LYS B 1 210 ? -23.141 -20.172 -2.508 1 98.69 210 LYS B C 1
ATOM 5738 O O . LYS B 1 210 ? -24.031 -20 -1.672 1 98.69 210 LYS B O 1
ATOM 5743 N N . ILE B 1 211 ? -21.984 -20.672 -2.219 1 98.81 211 ILE B N 1
ATOM 5744 C CA . ILE B 1 211 ? -21.641 -20.969 -0.833 1 98.81 211 ILE B CA 1
ATOM 5745 C C . ILE B 1 211 ? -21.609 -19.672 -0.028 1 98.81 211 ILE B C 1
ATOM 5747 O O . ILE B 1 211 ? -22.016 -19.641 1.134 1 98.81 211 ILE B O 1
ATOM 5751 N N . LEU B 1 212 ? -21.062 -18.562 -0.644 1 98.44 212 LEU B N 1
ATOM 5752 C CA . LEU B 1 212 ? -21.062 -17.25 -0.015 1 98.44 212 LEU B CA 1
ATOM 5753 C C . LEU B 1 212 ? -22.469 -16.828 0.38 1 98.44 212 LEU B C 1
ATOM 5755 O O . LEU B 1 212 ? -22.688 -16.312 1.479 1 98.44 212 LEU B O 1
ATOM 5759 N N . GLU B 1 213 ? -23.375 -17.047 -0.512 1 98.19 213 GLU B N 1
ATOM 5760 C CA . GLU B 1 213 ? -24.766 -16.734 -0.231 1 98.19 213 GLU B CA 1
ATOM 5761 C C . GLU B 1 213 ? -25.312 -17.562 0.923 1 98.19 213 GLU B C 1
ATOM 5763 O O . GLU B 1 213 ? -25.969 -17.047 1.822 1 98.19 213 GLU B O 1
ATOM 5768 N N . GLU B 1 214 ? -24.984 -18.844 0.881 1 98.56 214 GLU B N 1
ATOM 5769 C CA . GLU B 1 214 ? -25.453 -19.734 1.936 1 98.56 214 GLU B CA 1
ATOM 5770 C C . GLU B 1 214 ? -24.844 -19.375 3.283 1 98.56 214 GLU B C 1
ATOM 5772 O O . GLU B 1 214 ? -25.484 -19.516 4.324 1 98.56 214 GLU B O 1
ATOM 5777 N N . ALA B 1 215 ? -23.594 -18.922 3.271 1 98.56 215 ALA B N 1
ATOM 5778 C CA . ALA B 1 215 ? -22.875 -18.562 4.492 1 98.56 215 ALA B CA 1
ATOM 5779 C C . ALA B 1 215 ? -23.484 -17.328 5.137 1 98.56 215 ALA B C 1
ATOM 5781 O O . ALA B 1 215 ? -23.203 -17.031 6.301 1 98.56 215 ALA B O 1
ATOM 5782 N N . GLY B 1 216 ? -24.266 -16.578 4.402 1 98 216 GLY B N 1
ATOM 5783 C CA . GLY B 1 216 ? -24.984 -15.469 4.996 1 98 216 GLY B CA 1
ATOM 5784 C C . GLY B 1 216 ? -24.438 -14.109 4.609 1 98 216 GLY B C 1
ATOM 5785 O O . GLY B 1 216 ? -24.75 -13.102 5.238 1 98 216 GLY B O 1
ATOM 5786 N N . LEU B 1 217 ? -23.578 -14.031 3.604 1 98.06 217 LEU B N 1
ATOM 5787 C CA . LEU B 1 217 ? -23.141 -12.719 3.117 1 98.06 217 LEU B CA 1
ATOM 5788 C C . LEU B 1 217 ? -24.328 -11.945 2.539 1 98.06 217 LEU B C 1
ATOM 5790 O O . LEU B 1 217 ? -25.047 -12.453 1.676 1 98.06 217 LEU B O 1
ATOM 5794 N N . PRO B 1 218 ? -24.547 -10.734 2.982 1 98.5 218 PRO B N 1
ATOM 5795 C CA . PRO B 1 218 ? -25.703 -9.969 2.508 1 98.5 218 PRO B CA 1
ATOM 5796 C C . PRO B 1 218 ? -25.656 -9.695 1.006 1 98.5 218 PRO B C 1
ATOM 5798 O O . PRO B 1 218 ? -24.578 -9.484 0.45 1 98.5 218 PRO B O 1
ATOM 5801 N N . PRO B 1 219 ? -26.875 -9.695 0.349 1 98.56 219 PRO B N 1
ATOM 5802 C CA . PRO B 1 219 ? -26.906 -9.344 -1.071 1 98.56 219 PRO B CA 1
ATOM 5803 C C . PRO B 1 219 ? -26.234 -8 -1.356 1 98.56 219 PRO B C 1
ATOM 5805 O O . PRO B 1 219 ? -26.391 -7.051 -0.582 1 98.56 219 PRO B O 1
ATOM 5808 N N . GLY B 1 220 ? -25.453 -7.977 -2.352 1 98.75 220 GLY B N 1
ATOM 5809 C CA . GLY B 1 220 ? -24.859 -6.73 -2.791 1 98.75 220 GLY B CA 1
ATOM 5810 C C . GLY B 1 220 ? -23.453 -6.523 -2.248 1 98.75 220 GLY B C 1
ATOM 5811 O O . GLY B 1 220 ? -22.703 -5.672 -2.74 1 98.75 220 GLY B O 1
ATOM 5812 N N . VAL B 1 221 ? -23.016 -7.227 -1.177 1 98.88 221 VAL B N 1
ATOM 5813 C CA . VAL B 1 221 ? -21.656 -7.129 -0.652 1 98.88 221 VAL B CA 1
ATOM 5814 C C . VAL B 1 221 ? -20.672 -7.676 -1.675 1 98.88 221 VAL B C 1
ATOM 5816 O O . VAL B 1 221 ? -19.625 -7.062 -1.934 1 98.88 221 VAL B O 1
ATOM 5819 N N . VAL B 1 222 ? -21 -8.797 -2.229 1 98.94 222 VAL B N 1
ATOM 5820 C CA . VAL B 1 222 ? -20.297 -9.328 -3.393 1 98.94 222 VAL B CA 1
ATOM 5821 C C . VAL B 1 222 ? -21.281 -9.508 -4.547 1 98.94 222 VAL B C 1
ATOM 5823 O O . VAL B 1 222 ? -22.328 -10.148 -4.383 1 98.94 222 VAL B O 1
ATOM 5826 N N . ASN B 1 223 ? -21.016 -8.875 -5.617 1 98.94 223 ASN B N 1
ATOM 5827 C CA . ASN B 1 223 ? -21.734 -9.102 -6.863 1 98.94 223 ASN B CA 1
ATOM 5828 C C . ASN B 1 223 ? -20.922 -9.961 -7.828 1 98.94 223 ASN B C 1
ATOM 5830 O O . ASN B 1 223 ? -19.734 -9.742 -8.008 1 98.94 223 ASN B O 1
ATOM 5834 N N . PHE B 1 224 ? -21.547 -11 -8.352 1 98.88 224 PHE B N 1
ATOM 5835 C CA . PHE B 1 224 ? -20.906 -11.93 -9.281 1 98.88 224 PHE B CA 1
ATOM 5836 C C . PHE B 1 224 ? -21.172 -11.516 -10.719 1 98.88 224 PHE B C 1
ATOM 5838 O O . PHE B 1 224 ? -22.266 -11.734 -11.25 1 98.88 224 PHE B O 1
ATOM 5845 N N . VAL B 1 225 ? -20.094 -11 -11.406 1 98.75 225 VAL B N 1
ATOM 5846 C CA . VAL B 1 225 ? -20.359 -10.289 -12.656 1 98.75 225 VAL B CA 1
ATOM 5847 C C . VAL B 1 225 ? -19.422 -10.797 -13.75 1 98.75 225 VAL B C 1
ATOM 5849 O O . VAL B 1 225 ? -18.562 -10.055 -14.227 1 98.75 225 VAL B O 1
ATOM 5852 N N . PRO B 1 226 ? -19.641 -12.008 -14.273 1 98.75 226 PRO B N 1
ATOM 5853 C CA . PRO B 1 226 ? -18.922 -12.367 -15.5 1 98.75 226 PRO B CA 1
ATOM 5854 C C . PRO B 1 226 ? -19.078 -11.328 -16.594 1 98.75 226 PRO B C 1
ATOM 5856 O O . PRO B 1 226 ? -20.188 -10.844 -16.844 1 98.75 226 PRO B O 1
ATOM 5859 N N . CYS B 1 227 ? -17.984 -10.953 -17.172 1 98.44 227 CYS B N 1
ATOM 5860 C CA . CYS B 1 227 ? -17.984 -9.836 -18.109 1 98.44 227 CYS B CA 1
ATOM 5861 C C . CYS B 1 227 ? -16.75 -9.867 -19 1 98.44 227 CYS B C 1
ATOM 5863 O O . CYS B 1 227 ? -15.719 -10.414 -18.625 1 98.44 227 CYS B O 1
ATOM 5865 N N . ASP B 1 228 ? -16.969 -9.344 -20.219 1 97.44 228 ASP B N 1
ATOM 5866 C CA . ASP B 1 228 ? -15.797 -9.094 -21.062 1 97.44 228 ASP B CA 1
ATOM 5867 C C . ASP B 1 228 ? -14.805 -8.172 -20.359 1 97.44 228 ASP B C 1
ATOM 5869 O O . ASP B 1 228 ? -15.195 -7.172 -19.75 1 97.44 228 ASP B O 1
ATOM 5873 N N . GLY B 1 229 ? -13.484 -8.539 -20.484 1 97.75 229 GLY B N 1
ATOM 5874 C CA . GLY B 1 229 ? -12.445 -7.828 -19.766 1 97.75 229 GLY B CA 1
ATOM 5875 C C . GLY B 1 229 ? -12.445 -6.336 -20.031 1 97.75 229 GLY B C 1
ATOM 5876 O O . GLY B 1 229 ? -12.547 -5.531 -19.109 1 97.75 229 GLY B O 1
ATOM 5877 N N . PRO B 1 230 ? -12.328 -5.926 -21.266 1 98.12 230 PRO B N 1
ATOM 5878 C CA . PRO B 1 230 ? -12.289 -4.504 -21.609 1 98.12 230 PRO B CA 1
ATOM 5879 C C . PRO B 1 230 ? -13.539 -3.746 -21.172 1 98.12 230 PRO B C 1
ATOM 5881 O O . PRO B 1 230 ? -13.445 -2.607 -20.719 1 98.12 230 PRO B O 1
ATOM 5884 N N . VAL B 1 231 ? -14.727 -4.414 -21.297 1 98.44 231 VAL B N 1
ATOM 5885 C CA . VAL B 1 231 ? -15.969 -3.781 -20.875 1 98.44 231 VAL B CA 1
ATOM 5886 C C . VAL B 1 231 ? -15.938 -3.549 -19.359 1 98.44 231 VAL B C 1
ATOM 5888 O O . VAL B 1 231 ? -16.25 -2.453 -18.891 1 98.44 231 VAL B O 1
ATOM 5891 N N . PHE B 1 232 ? -15.562 -4.531 -18.625 1 98.75 232 PHE B N 1
ATOM 5892 C CA . PHE B 1 232 ? -15.477 -4.426 -17.172 1 98.75 232 PHE B CA 1
ATOM 5893 C C . PHE B 1 232 ? -14.477 -3.354 -16.766 1 98.75 232 PHE B C 1
ATOM 5895 O O . PHE B 1 232 ? -14.805 -2.449 -15.992 1 98.75 232 PHE B O 1
ATOM 5902 N N . GLY B 1 233 ? -13.219 -3.469 -17.312 1 98.75 233 GLY B N 1
ATOM 5903 C CA . GLY B 1 233 ? -12.148 -2.549 -16.969 1 98.75 233 GLY B CA 1
ATOM 5904 C C . GLY B 1 233 ? -12.508 -1.096 -17.219 1 98.75 233 GLY B C 1
ATOM 5905 O O . GLY B 1 233 ? -12.328 -0.245 -16.344 1 98.75 233 GLY B O 1
ATOM 5906 N N . LYS B 1 234 ? -13 -0.806 -18.391 1 98.62 234 LYS B N 1
ATOM 5907 C CA . LYS B 1 234 ? -13.344 0.562 -18.766 1 98.62 234 LYS B CA 1
ATOM 5908 C C . LYS B 1 234 ? -14.438 1.118 -17.859 1 98.62 234 LYS B C 1
ATOM 5910 O O . LYS B 1 234 ? -14.383 2.277 -17.438 1 98.62 234 LYS B O 1
ATOM 5915 N N . THR B 1 235 ? -15.453 0.227 -17.5 1 98.81 235 THR B N 1
ATOM 5916 C CA . THR B 1 235 ? -16.594 0.692 -16.719 1 98.81 235 THR B CA 1
ATOM 5917 C C . THR B 1 235 ? -16.156 0.974 -15.273 1 98.81 235 THR B C 1
ATOM 5919 O O . THR B 1 235 ? -16.484 2.025 -14.719 1 98.81 235 THR B O 1
ATOM 5922 N N . VAL B 1 236 ? -15.391 0.129 -14.664 1 98.88 236 VAL B N 1
ATOM 5923 C CA . VAL B 1 236 ? -15.07 0.285 -13.25 1 98.88 236 VAL B CA 1
ATOM 5924 C C . VAL B 1 236 ? -14.047 1.41 -13.078 1 98.88 236 VAL B C 1
ATOM 5926 O O . VAL B 1 236 ? -14.086 2.143 -12.086 1 98.88 236 VAL B O 1
ATOM 5929 N N . THR B 1 237 ? -13.086 1.64 -14.016 1 98.75 237 THR B N 1
ATOM 5930 C CA . THR B 1 237 ? -12.031 2.625 -13.844 1 98.75 237 THR B CA 1
ATOM 5931 C C . THR B 1 237 ? -12.555 4.035 -14.094 1 98.75 237 THR B C 1
ATOM 5933 O O . THR B 1 237 ? -11.891 5.02 -13.766 1 98.75 237 THR B O 1
ATOM 5936 N N . THR B 1 238 ? -13.711 4.145 -14.648 1 98.56 238 THR B N 1
ATOM 5937 C CA . THR B 1 238 ? -14.266 5.473 -14.891 1 98.56 238 THR B CA 1
ATOM 5938 C C . THR B 1 238 ? -15.266 5.844 -13.797 1 98.56 238 THR B C 1
ATOM 5940 O O . THR B 1 238 ? -15.797 6.957 -13.789 1 98.56 238 THR B O 1
ATOM 5943 N N . SER B 1 239 ? -15.555 4.922 -12.875 1 98.81 239 SER B N 1
ATOM 5944 C CA . SER B 1 239 ? -16.469 5.203 -11.781 1 98.81 239 SER B CA 1
ATOM 5945 C C . SER B 1 239 ? -15.797 6.031 -10.695 1 98.81 239 SER B C 1
ATOM 5947 O O . SER B 1 239 ? -14.711 5.688 -10.227 1 98.81 239 SER B O 1
ATOM 5949 N N . PRO B 1 240 ? -16.469 7.102 -10.18 1 98.38 240 PRO B N 1
ATOM 5950 C CA . PRO B 1 240 ? -15.906 7.898 -9.094 1 98.38 240 PRO B CA 1
ATOM 5951 C C . PRO B 1 240 ? -15.773 7.109 -7.789 1 98.38 240 PRO B C 1
ATOM 5953 O O . PRO B 1 240 ? -15.094 7.555 -6.859 1 98.38 240 PRO B O 1
ATOM 5956 N N . HIS B 1 241 ? -16.422 5.902 -7.742 1 98.5 241 HIS B N 1
ATOM 5957 C CA . HIS B 1 241 ? -16.5 5.152 -6.492 1 98.5 241 HIS B CA 1
ATOM 5958 C C . HIS B 1 241 ? -15.469 4.035 -6.453 1 98.5 241 HIS B C 1
ATOM 5960 O O . HIS B 1 241 ? -15.438 3.242 -5.512 1 98.5 241 HIS B O 1
ATOM 5966 N N . LEU B 1 242 ? -14.625 3.918 -7.523 1 98.88 242 LEU B N 1
ATOM 5967 C CA . LEU B 1 242 ? -13.594 2.887 -7.484 1 98.88 242 LEU B CA 1
ATOM 5968 C C . LEU B 1 242 ? -12.648 3.109 -6.312 1 98.88 242 LEU B C 1
ATOM 5970 O O . LEU B 1 242 ? -11.992 4.152 -6.227 1 98.88 242 LEU B O 1
ATOM 5974 N N . ALA B 1 243 ? -12.586 2.119 -5.434 1 98.56 243 ALA B N 1
ATOM 5975 C CA . ALA B 1 243 ? -11.734 2.242 -4.258 1 98.56 243 ALA B CA 1
ATOM 5976 C C . ALA B 1 243 ? -10.477 1.39 -4.402 1 98.56 243 ALA B C 1
ATOM 5978 O O . ALA B 1 243 ? -9.445 1.687 -3.795 1 98.56 243 ALA B O 1
ATOM 5979 N N . ALA B 1 244 ? -10.57 0.325 -5.156 1 98.75 244 ALA B N 1
ATOM 5980 C CA . ALA B 1 244 ? -9.406 -0.542 -5.332 1 98.75 244 ALA B CA 1
ATOM 5981 C C . ALA B 1 244 ? -9.594 -1.48 -6.52 1 98.75 244 ALA B C 1
ATOM 5983 O O . ALA B 1 244 ? -10.727 -1.766 -6.918 1 98.75 244 ALA B O 1
ATOM 5984 N N . VAL B 1 245 ? -8.523 -1.883 -7.078 1 98.81 245 VAL B N 1
ATOM 5985 C CA . VAL B 1 245 ? -8.461 -2.994 -8.023 1 98.81 245 VAL B CA 1
ATOM 5986 C C . VAL B 1 245 ? -7.676 -4.152 -7.406 1 98.81 245 VAL B C 1
ATOM 5988 O O . VAL B 1 245 ? -6.535 -3.977 -6.973 1 98.81 245 VAL B O 1
ATOM 5991 N N . ASN B 1 246 ? -8.273 -5.242 -7.191 1 98.75 246 ASN B N 1
ATOM 5992 C CA . ASN B 1 246 ? -7.676 -6.5 -6.766 1 98.75 246 ASN B CA 1
ATOM 5993 C C . ASN B 1 246 ? -7.559 -7.484 -7.926 1 98.75 246 ASN B C 1
ATOM 5995 O O . ASN B 1 246 ? -8.547 -8.102 -8.32 1 98.75 246 ASN B O 1
ATOM 5999 N N . PHE B 1 247 ? -6.273 -7.602 -8.43 1 98.75 247 PHE B N 1
ATOM 6000 C CA . PHE B 1 247 ? -6.113 -8.227 -9.734 1 98.75 247 PHE B CA 1
ATOM 6001 C C . PHE B 1 247 ? -5.086 -9.352 -9.672 1 98.75 247 PHE B C 1
ATOM 6003 O O . PHE B 1 247 ? -4.023 -9.195 -9.07 1 98.75 247 PHE B O 1
ATOM 6010 N N . THR B 1 248 ? -5.398 -10.469 -10.219 1 98.62 248 THR B N 1
ATOM 6011 C CA . THR B 1 248 ? -4.441 -11.5 -10.617 1 98.62 248 THR B CA 1
ATOM 6012 C C . THR B 1 248 ? -4.645 -11.891 -12.078 1 98.62 248 THR B C 1
ATOM 6014 O O . THR B 1 248 ? -5.758 -12.234 -12.484 1 98.62 248 THR B O 1
ATOM 6017 N N . GLY B 1 249 ? -3.641 -11.766 -12.906 1 97.75 249 GLY B N 1
ATOM 6018 C CA . GLY B 1 249 ? -3.75 -12.078 -14.328 1 97.75 249 GLY B CA 1
ATOM 6019 C C . GLY B 1 249 ? -2.533 -11.648 -15.125 1 97.75 249 GLY B C 1
ATOM 6020 O O . GLY B 1 249 ? -1.404 -11.719 -14.633 1 97.75 249 GLY B O 1
ATOM 6021 N N . SER B 1 250 ? -2.727 -11.25 -16.375 1 97.06 250 SER B N 1
ATOM 6022 C CA . SER B 1 250 ? -1.613 -10.984 -17.281 1 97.06 250 SER B CA 1
ATOM 6023 C C . SER B 1 250 ? -0.985 -9.625 -17.016 1 97.06 250 SER B C 1
ATOM 6025 O O . SER B 1 250 ? -1.658 -8.711 -16.531 1 97.06 250 SER B O 1
ATOM 6027 N N . VAL B 1 251 ? 0.308 -9.5 -17.375 1 97.25 251 VAL B N 1
ATOM 6028 C CA . VAL B 1 251 ? 1.062 -8.258 -17.25 1 97.25 251 VAL B CA 1
ATOM 6029 C C . VAL B 1 251 ? 0.398 -7.16 -18.078 1 97.25 251 VAL B C 1
ATOM 6031 O O . VAL B 1 251 ? 0.222 -6.035 -17.594 1 97.25 251 VAL B O 1
ATOM 6034 N N . ALA B 1 252 ? -0.035 -7.473 -19.25 1 97.25 252 ALA B N 1
ATOM 6035 C CA . ALA B 1 252 ? -0.613 -6.492 -20.156 1 97.25 252 ALA B CA 1
ATOM 6036 C C . ALA B 1 252 ? -1.894 -5.895 -19.578 1 97.25 252 ALA B C 1
ATOM 6038 O O . ALA B 1 252 ? -2.1 -4.68 -19.641 1 97.25 252 ALA B O 1
ATOM 6039 N N . THR B 1 253 ? -2.787 -6.73 -19.062 1 98 253 THR B N 1
ATOM 6040 C CA . THR B 1 253 ? -4.039 -6.258 -18.484 1 98 253 THR B CA 1
ATOM 6041 C C . THR B 1 253 ? -3.771 -5.402 -17.25 1 98 253 THR B C 1
ATOM 6043 O O . THR B 1 253 ? -4.398 -4.355 -17.062 1 98 253 THR B O 1
ATOM 6046 N N . TRP B 1 254 ? -2.844 -5.816 -16.422 1 98.06 254 TRP B N 1
ATOM 6047 C CA . TRP B 1 254 ? -2.502 -5.07 -15.219 1 98.06 254 TRP B CA 1
ATOM 6048 C C . TRP B 1 254 ? -2.018 -3.666 -15.57 1 98.06 254 TRP B C 1
ATOM 6050 O O . TRP B 1 254 ? -2.455 -2.684 -14.969 1 98.06 254 TRP B O 1
ATOM 6060 N N . LYS B 1 255 ? -1.108 -3.605 -16.531 1 97.94 255 LYS B N 1
ATOM 6061 C CA . LYS B 1 255 ? -0.574 -2.311 -16.938 1 97.94 255 LYS B CA 1
ATOM 6062 C C . LYS B 1 255 ? -1.675 -1.413 -17.5 1 97.94 255 LYS B C 1
ATOM 6064 O O . LYS B 1 255 ? -1.686 -0.206 -17.25 1 97.94 255 LYS B O 1
ATOM 6069 N N . TRP B 1 256 ? -2.564 -2.021 -18.234 1 98.44 256 TRP B N 1
ATOM 6070 C CA . TRP B 1 256 ? -3.68 -1.237 -18.766 1 98.44 256 TRP B CA 1
ATOM 6071 C C . TRP B 1 256 ? -4.52 -0.662 -17.625 1 98.44 256 TRP B C 1
ATOM 6073 O O . TRP B 1 256 ? -4.855 0.524 -17.641 1 98.44 256 TRP B O 1
ATOM 6083 N N . LEU B 1 257 ? -4.926 -1.5 -16.641 1 98.75 257 LEU B N 1
ATOM 6084 C CA . LEU B 1 257 ? -5.73 -1.069 -15.5 1 98.75 257 LEU B CA 1
ATOM 6085 C C . LEU B 1 257 ? -5.031 0.039 -14.719 1 98.75 257 LEU B C 1
ATOM 6087 O O . LEU B 1 257 ? -5.648 1.048 -14.375 1 98.75 257 LEU B O 1
ATOM 6091 N N . SER B 1 258 ? -3.758 -0.151 -14.477 1 98.44 258 SER B N 1
ATOM 6092 C CA . SER B 1 258 ? -2.977 0.827 -13.727 1 98.44 258 SER B CA 1
ATOM 6093 C C . SER B 1 258 ? -2.92 2.166 -14.461 1 98.44 258 SER B C 1
ATOM 6095 O O . SER B 1 258 ? -3.061 3.223 -13.844 1 98.44 258 SER B O 1
ATOM 6097 N N . ARG B 1 259 ? -2.68 2.143 -15.742 1 98.19 259 ARG B N 1
ATOM 6098 C CA . ARG B 1 259 ? -2.656 3.354 -16.562 1 98.19 259 ARG B CA 1
ATOM 6099 C C . ARG B 1 259 ? -4.012 4.047 -16.547 1 98.19 259 ARG B C 1
ATOM 6101 O O . ARG B 1 259 ? -4.09 5.27 -16.406 1 98.19 259 ARG B O 1
ATOM 6108 N N . ALA B 1 260 ? -5.09 3.246 -16.703 1 98.69 260 ALA B N 1
ATOM 6109 C CA . ALA B 1 260 ? -6.441 3.793 -16.703 1 98.69 260 ALA B CA 1
ATOM 6110 C C . ALA B 1 260 ? -6.746 4.52 -15.391 1 98.69 260 ALA B C 1
ATOM 6112 O O . ALA B 1 260 ? -7.352 5.594 -15.398 1 98.69 260 ALA B O 1
ATOM 6113 N N . VAL B 1 261 ? -6.344 3.971 -14.273 1 98.56 261 VAL B N 1
ATOM 6114 C CA . VAL B 1 261 ? -6.562 4.602 -12.977 1 98.56 261 VAL B CA 1
ATOM 6115 C C . VAL B 1 261 ? -5.801 5.926 -12.914 1 98.56 261 VAL B C 1
ATOM 6117 O O . VAL B 1 261 ? -6.336 6.938 -12.461 1 98.56 261 VAL B O 1
ATOM 6120 N N . GLY B 1 262 ? -4.512 5.934 -13.367 1 97.62 262 GLY B N 1
ATOM 6121 C CA . GLY B 1 262 ? -3.742 7.164 -13.414 1 97.62 262 GLY B CA 1
ATOM 6122 C C . GLY B 1 262 ? -4.41 8.25 -14.234 1 97.62 262 GLY B C 1
ATOM 6123 O O . GLY B 1 262 ? -4.387 9.43 -13.859 1 97.62 262 GLY B O 1
ATOM 6124 N N . GLU B 1 263 ? -5.051 7.855 -15.25 1 97.44 263 GLU B N 1
ATOM 6125 C CA . GLU B 1 263 ? -5.664 8.797 -16.188 1 97.44 263 GLU B CA 1
ATOM 6126 C C . GLU B 1 263 ? -6.973 9.352 -15.633 1 97.44 263 GLU B C 1
ATOM 6128 O O . GLU B 1 263 ? -7.414 10.43 -16.031 1 97.44 263 GLU B O 1
ATOM 6133 N N . ASN B 1 264 ? -7.613 8.609 -14.695 1 98.12 264 ASN B N 1
ATOM 6134 C CA . ASN B 1 264 ? -8.938 8.984 -14.219 1 98.12 264 ASN B CA 1
ATOM 6135 C C . ASN B 1 264 ? -8.891 9.539 -12.797 1 98.12 264 ASN B C 1
ATOM 6137 O O . ASN B 1 264 ? -9.914 9.633 -12.125 1 98.12 264 ASN B O 1
ATOM 6141 N N . LEU B 1 265 ? -7.816 10.023 -12.312 1 97.25 265 LEU B N 1
ATOM 6142 C CA . LEU B 1 265 ? -7.594 10.422 -10.93 1 97.25 265 LEU B CA 1
ATOM 6143 C C . LEU B 1 265 ? -8.562 11.523 -10.516 1 97.25 265 LEU B C 1
ATOM 6145 O O . LEU B 1 265 ? -9 11.578 -9.367 1 97.25 265 LEU B O 1
ATOM 6149 N N . ASP B 1 266 ? -8.906 12.375 -11.414 1 96.88 266 ASP B N 1
ATOM 6150 C CA . ASP B 1 266 ? -9.719 13.547 -11.094 1 96.88 266 ASP B CA 1
ATOM 6151 C C . ASP B 1 266 ? -11.18 13.156 -10.867 1 96.88 266 ASP B C 1
ATOM 6153 O O . ASP B 1 266 ? -11.961 13.938 -10.336 1 96.88 266 ASP B O 1
ATOM 6157 N N . LYS B 1 267 ? -11.539 11.93 -11.227 1 97 267 LYS B N 1
ATOM 6158 C CA . LYS B 1 267 ? -12.922 11.484 -11.117 1 97 267 LYS B CA 1
ATOM 6159 C C . LYS B 1 267 ? -13.195 10.875 -9.742 1 97 267 LYS B C 1
ATOM 6161 O O . LYS B 1 267 ? -14.336 10.852 -9.281 1 97 267 LYS B O 1
ATOM 6166 N N . TYR B 1 268 ? -12.234 10.461 -9.102 1 97.44 268 TYR B N 1
ATOM 6167 C CA . TYR B 1 268 ? -12.414 9.562 -7.969 1 97.44 268 TYR B CA 1
ATOM 6168 C C . TYR B 1 268 ? -12.641 10.352 -6.684 1 97.44 268 TYR B C 1
ATOM 6170 O O . TYR B 1 268 ? -12.086 11.438 -6.508 1 97.44 268 TYR B O 1
ATOM 6178 N N . THR B 1 269 ? -13.375 9.742 -5.793 1 95 269 THR B N 1
ATOM 6179 C CA . THR B 1 269 ? -13.547 10.242 -4.434 1 95 269 THR B CA 1
ATOM 6180 C C . THR B 1 269 ? -12.312 9.945 -3.588 1 95 269 THR B C 1
ATOM 6182 O O . THR B 1 269 ? -11.953 10.727 -2.707 1 95 269 THR B O 1
ATOM 6185 N N . ASN B 1 270 ? -11.742 8.82 -3.826 1 95.38 270 ASN B N 1
ATOM 6186 C CA . ASN B 1 270 ? -10.516 8.344 -3.186 1 95.38 270 ASN B CA 1
ATOM 6187 C C . ASN B 1 270 ? -9.438 8.016 -4.211 1 95.38 270 ASN B C 1
ATOM 6189 O O . ASN B 1 270 ? -9.727 7.879 -5.402 1 95.38 270 ASN B O 1
ATOM 6193 N N . TYR B 1 271 ? -8.18 7.949 -3.768 1 97.38 271 TYR B N 1
ATOM 6194 C CA . TYR B 1 271 ? -7.168 7.332 -4.613 1 97.38 271 TYR B CA 1
ATOM 6195 C C . TYR B 1 271 ? -7.258 5.812 -4.555 1 97.38 271 TYR B C 1
ATOM 6197 O O . TYR B 1 271 ? -7.043 5.211 -3.5 1 97.38 271 TYR B O 1
ATOM 6205 N N . PRO B 1 272 ? -7.59 5.195 -5.676 1 98.25 272 PRO B N 1
ATOM 6206 C CA . PRO B 1 272 ? -7.789 3.746 -5.652 1 98.25 272 PRO B CA 1
ATOM 6207 C C . PRO B 1 272 ? -6.512 2.98 -5.316 1 98.25 272 PRO B C 1
ATOM 6209 O O . PRO B 1 272 ? -5.434 3.332 -5.797 1 98.25 272 PRO B O 1
ATOM 6212 N N . ARG B 1 273 ? -6.617 1.944 -4.48 1 97.81 273 ARG B N 1
ATOM 6213 C CA . ARG B 1 273 ? -5.523 1.012 -4.23 1 97.81 273 ARG B CA 1
ATOM 6214 C C . ARG B 1 273 ? -5.375 0.021 -5.379 1 97.81 273 ARG B C 1
ATOM 6216 O O . ARG B 1 273 ? -6.371 -0.429 -5.949 1 97.81 273 ARG B O 1
ATOM 6223 N N . LEU B 1 274 ? -4.152 -0.24 -5.707 1 98.06 274 LEU B N 1
ATOM 6224 C CA . LEU B 1 274 ? -3.857 -1.152 -6.809 1 98.06 274 LEU B CA 1
ATOM 6225 C C . LEU B 1 274 ? -3.051 -2.35 -6.316 1 98.06 274 LEU B C 1
ATOM 6227 O O . LEU B 1 274 ? -1.917 -2.195 -5.859 1 98.06 274 LEU B O 1
ATOM 6231 N N . ILE B 1 275 ? -3.602 -3.525 -6.363 1 98 275 ILE B N 1
ATOM 6232 C CA . ILE B 1 275 ? -2.949 -4.777 -5.996 1 98 275 ILE B CA 1
ATOM 6233 C C . ILE B 1 275 ? -2.934 -5.723 -7.199 1 98 275 ILE B C 1
ATOM 6235 O O . ILE B 1 275 ? -3.988 -6.125 -7.691 1 98 275 ILE B O 1
ATOM 6239 N N . GLY B 1 276 ? -1.751 -5.957 -7.645 1 97.94 276 GLY B N 1
ATOM 6240 C CA . GLY B 1 276 ? -1.621 -6.793 -8.828 1 97.94 276 GLY B CA 1
ATOM 6241 C C . GLY B 1 276 ? -0.662 -7.953 -8.633 1 97.94 276 GLY B C 1
ATOM 6242 O O . GLY B 1 276 ? 0.432 -7.777 -8.094 1 97.94 276 GLY B O 1
ATOM 6243 N N . GLU B 1 277 ? -1.085 -9.117 -8.938 1 97.81 277 GLU B N 1
ATOM 6244 C CA . GLU B 1 277 ? -0.264 -10.32 -9.078 1 97.81 277 GLU B CA 1
ATOM 6245 C C . GLU B 1 277 ? -0.281 -10.836 -10.516 1 97.81 277 GLU B C 1
ATOM 6247 O O . GLU B 1 277 ? -1.342 -11.156 -11.055 1 97.81 277 GLU B O 1
ATOM 6252 N N . CYS B 1 278 ? 0.84 -10.836 -11.094 1 95.81 278 CYS B N 1
ATOM 6253 C CA . CYS B 1 278 ? 0.958 -11.227 -12.492 1 95.81 278 CYS B CA 1
ATOM 6254 C C . CYS B 1 278 ? 1.807 -12.484 -12.641 1 95.81 278 CYS B C 1
ATOM 6256 O O . CYS B 1 278 ? 1.951 -13.258 -11.695 1 95.81 278 CYS B O 1
ATOM 6258 N N . GLY B 1 279 ? 2.242 -12.828 -13.766 1 92.19 279 GLY B N 1
ATOM 6259 C CA . GLY B 1 279 ? 2.943 -14.078 -14.008 1 92.19 279 GLY B CA 1
ATOM 6260 C C . GLY B 1 279 ? 4.426 -14 -13.695 1 92.19 279 GLY B C 1
ATOM 6261 O O . GLY B 1 279 ? 4.871 -13.102 -12.977 1 92.19 279 GLY B O 1
ATOM 6262 N N . GLY B 1 280 ? 5.109 -15.023 -13.984 1 96.25 280 GLY B N 1
ATOM 6263 C CA . GLY B 1 280 ? 6.527 -15.172 -13.711 1 96.25 280 GLY B CA 1
ATOM 6264 C C . GLY B 1 280 ? 7.266 -15.945 -14.789 1 96.25 280 GLY B C 1
ATOM 6265 O O . GLY B 1 280 ? 6.652 -16.422 -15.75 1 96.25 280 GLY B O 1
ATOM 6266 N N . LYS B 1 281 ? 8.523 -15.852 -14.75 1 98.31 281 LYS B N 1
ATOM 6267 C CA . LYS B 1 281 ? 9.453 -16.719 -15.477 1 98.31 281 LYS B CA 1
ATOM 6268 C C . LYS B 1 281 ? 10.398 -17.422 -14.508 1 98.31 281 LYS B C 1
ATOM 6270 O O . LYS B 1 281 ? 11.602 -17.172 -14.508 1 98.31 281 LYS B O 1
ATOM 6275 N N . ASN B 1 282 ? 9.852 -18.344 -13.797 1 98.75 282 ASN B N 1
ATOM 6276 C CA . ASN B 1 282 ? 10.438 -18.922 -12.594 1 98.75 282 ASN B CA 1
ATOM 6277 C C . ASN B 1 282 ? 11.562 -19.906 -12.938 1 98.75 282 ASN B C 1
ATOM 6279 O O . ASN B 1 282 ? 11.578 -20.484 -14.023 1 98.75 282 ASN B O 1
ATOM 6283 N N . TYR B 1 283 ? 12.531 -20.078 -11.945 1 98.81 283 TYR B N 1
ATOM 6284 C CA . TYR B 1 283 ? 13.727 -20.812 -12.328 1 98.81 283 TYR B CA 1
ATOM 6285 C C . TYR B 1 283 ? 14.125 -21.797 -11.242 1 98.81 283 TYR B C 1
ATOM 6287 O O . TYR B 1 283 ? 13.766 -21.641 -10.078 1 98.81 283 TYR B O 1
ATOM 6295 N N . HIS B 1 284 ? 14.773 -22.875 -11.656 1 98.94 284 HIS B N 1
ATOM 6296 C CA . HIS B 1 284 ? 15.641 -23.703 -10.828 1 98.94 284 HIS B CA 1
ATOM 6297 C C . HIS B 1 284 ? 17.109 -23.531 -11.227 1 98.94 284 HIS B C 1
ATOM 6299 O O . HIS B 1 284 ? 17.469 -23.719 -12.391 1 98.94 284 HIS B O 1
ATOM 6305 N N . LEU B 1 285 ? 17.891 -23.094 -10.305 1 98.88 285 LEU B N 1
ATOM 6306 C CA . LEU B 1 285 ? 19.328 -23.047 -10.492 1 98.88 285 LEU B CA 1
ATOM 6307 C C . LEU B 1 285 ? 20 -24.234 -9.812 1 98.88 285 LEU B C 1
ATOM 6309 O O . LEU B 1 285 ? 19.922 -24.391 -8.594 1 98.88 285 LEU B O 1
ATOM 6313 N N . ILE B 1 286 ? 20.703 -25.031 -10.594 1 98.81 286 ILE B N 1
ATOM 6314 C CA . ILE B 1 286 ? 21.281 -26.266 -10.109 1 98.81 286 ILE B CA 1
ATOM 6315 C C . ILE B 1 286 ? 22.781 -26.109 -9.938 1 98.81 286 ILE B C 1
ATOM 6317 O O . ILE B 1 286 ? 23.469 -25.641 -10.852 1 98.81 286 ILE B O 1
ATOM 6321 N N . HIS B 1 287 ? 23.297 -26.438 -8.781 1 98.56 287 HIS B N 1
ATOM 6322 C CA . HIS B 1 287 ? 24.719 -26.484 -8.492 1 98.56 287 HIS B CA 1
ATOM 6323 C C . HIS B 1 287 ? 25.281 -27.875 -8.766 1 98.56 287 HIS B C 1
ATOM 6325 O O . HIS B 1 287 ? 24.547 -28.875 -8.688 1 98.56 287 HIS B O 1
ATOM 6331 N N . PRO B 1 288 ? 26.625 -28 -9.023 1 98.25 288 PRO B N 1
ATOM 6332 C CA . PRO B 1 288 ? 27.219 -29.328 -9.266 1 98.25 288 PRO B CA 1
ATOM 6333 C C . PRO B 1 288 ? 27.016 -30.281 -8.094 1 98.25 288 PRO B C 1
ATOM 6335 O O . PRO B 1 288 ? 26.969 -31.5 -8.281 1 98.25 288 PRO B O 1
ATOM 6338 N N . SER B 1 289 ? 26.797 -29.812 -6.91 1 98.31 289 SER B N 1
ATOM 6339 C CA . SER B 1 289 ? 26.688 -30.641 -5.715 1 98.31 289 SER B CA 1
ATOM 6340 C C . SER B 1 289 ? 25.234 -31.047 -5.461 1 98.31 289 SER B C 1
ATOM 6342 O O . SER B 1 289 ? 24.953 -31.766 -4.492 1 98.31 289 SER B O 1
ATOM 6344 N N . ALA B 1 290 ? 24.281 -30.641 -6.289 1 98.56 290 ALA B N 1
ATOM 6345 C CA . ALA B 1 290 ? 22.859 -30.859 -6.051 1 98.56 290 ALA B CA 1
ATOM 6346 C C . ALA B 1 290 ? 22.531 -32.344 -6.027 1 98.56 290 ALA B C 1
ATOM 6348 O O . ALA B 1 290 ? 23.172 -33.125 -6.719 1 98.56 290 ALA B O 1
ATOM 6349 N N . ASP B 1 291 ? 21.578 -32.719 -5.207 1 98.62 291 ASP B N 1
ATOM 6350 C CA . ASP B 1 291 ? 21.016 -34.094 -5.242 1 98.62 291 ASP B CA 1
ATOM 6351 C C . ASP B 1 291 ? 20.094 -34.25 -6.449 1 98.62 291 ASP B C 1
ATOM 6353 O O . ASP B 1 291 ? 18.891 -33.969 -6.375 1 98.62 291 ASP B O 1
ATOM 6357 N N . LEU B 1 292 ? 20.594 -34.844 -7.434 1 98.62 292 LEU B N 1
ATOM 6358 C CA . LEU B 1 292 ? 19.906 -34.938 -8.711 1 98.62 292 LEU B CA 1
ATOM 6359 C C . LEU B 1 292 ? 18.672 -35.844 -8.609 1 98.62 292 LEU B C 1
ATOM 6361 O O . LEU B 1 292 ? 17.75 -35.719 -9.422 1 98.62 292 LEU B O 1
ATOM 6365 N N . ASN B 1 293 ? 18.656 -36.75 -7.605 1 98.38 293 ASN B N 1
ATOM 6366 C CA . ASN B 1 293 ? 17.469 -37.594 -7.371 1 98.38 293 ASN B CA 1
ATOM 6367 C C . ASN B 1 293 ? 16.297 -36.75 -6.867 1 98.38 293 ASN B C 1
ATOM 6369 O O . ASN B 1 293 ? 15.141 -37.156 -7.012 1 98.38 293 ASN B O 1
ATOM 6373 N N . SER B 1 294 ? 16.562 -35.625 -6.293 1 98.69 294 SER B N 1
ATOM 6374 C CA . SER B 1 294 ? 15.531 -34.688 -5.871 1 98.69 294 SER B CA 1
ATOM 6375 C C . SER B 1 294 ? 15.25 -33.656 -6.945 1 98.69 294 SER B C 1
ATOM 6377 O O . SER B 1 294 ? 14.109 -33.219 -7.129 1 98.69 294 SER B O 1
ATOM 6379 N N . VAL B 1 295 ? 16.297 -33.219 -7.648 1 98.81 295 VAL B N 1
ATOM 6380 C CA . VAL B 1 295 ? 16.188 -32.156 -8.633 1 98.81 295 VAL B CA 1
ATOM 6381 C C . VAL B 1 295 ? 15.234 -32.562 -9.75 1 98.81 295 VAL B C 1
ATOM 6383 O O . VAL B 1 295 ? 14.352 -31.797 -10.141 1 98.81 295 VAL B O 1
ATOM 6386 N N . ALA B 1 296 ? 15.375 -33.781 -10.266 1 98.88 296 ALA B N 1
ATOM 6387 C CA . ALA B 1 296 ? 14.648 -34.219 -11.453 1 98.88 296 ALA B CA 1
ATOM 6388 C C . ALA B 1 296 ? 13.141 -34.219 -11.195 1 98.88 296 ALA B C 1
ATOM 6390 O O . ALA B 1 296 ? 12.383 -33.562 -11.891 1 98.88 296 ALA B O 1
ATOM 6391 N N . PRO B 1 297 ? 12.719 -35 -10.148 1 98.62 297 PRO B N 1
ATOM 6392 C CA . PRO B 1 297 ? 11.273 -35 -9.906 1 98.62 297 PRO B CA 1
ATOM 6393 C C . PRO B 1 297 ? 10.75 -33.594 -9.508 1 98.62 297 PRO B C 1
ATOM 6395 O O . PRO B 1 297 ? 9.641 -33.219 -9.898 1 98.62 297 PRO B O 1
ATOM 6398 N N . SER B 1 298 ? 11.516 -32.812 -8.727 1 98.75 298 SER B N 1
ATOM 6399 C CA . SER B 1 298 ? 11.094 -31.469 -8.32 1 98.75 298 SER B CA 1
ATOM 6400 C C . SER B 1 298 ? 10.898 -30.578 -9.539 1 98.75 298 SER B C 1
ATOM 6402 O O . SER B 1 298 ? 9.93 -29.812 -9.602 1 98.75 298 SER B O 1
ATOM 6404 N N . THR B 1 299 ? 11.805 -30.625 -10.445 1 98.88 299 THR B N 1
ATOM 6405 C CA . THR B 1 299 ? 11.742 -29.797 -11.648 1 98.88 299 THR B CA 1
ATOM 6406 C C . THR B 1 299 ? 10.539 -30.188 -12.508 1 98.88 299 THR B C 1
ATOM 6408 O O . THR B 1 299 ? 9.805 -29.312 -12.977 1 98.88 299 THR B O 1
ATOM 6411 N N . LEU B 1 300 ? 10.336 -31.484 -12.734 1 98.88 300 LEU B N 1
ATOM 6412 C CA . LEU B 1 300 ? 9.242 -31.938 -13.578 1 98.88 300 LEU B CA 1
ATOM 6413 C C . LEU B 1 300 ? 7.895 -31.594 -12.945 1 98.88 300 LEU B C 1
ATOM 6415 O O . LEU B 1 300 ? 6.969 -31.172 -13.641 1 98.88 300 LEU B O 1
ATOM 6419 N N . ARG B 1 301 ? 7.77 -31.812 -11.648 1 98.62 301 ARG B N 1
ATOM 6420 C CA . ARG B 1 301 ? 6.539 -31.422 -10.969 1 98.62 301 ARG B CA 1
ATOM 6421 C C . ARG B 1 301 ? 6.301 -29.906 -11.094 1 98.62 301 ARG B C 1
ATOM 6423 O O . ARG B 1 301 ? 5.188 -29.484 -11.391 1 98.62 301 ARG B O 1
ATOM 6430 N N . SER B 1 302 ? 7.352 -29.172 -10.852 1 98.69 302 SER B N 1
ATOM 6431 C CA . SER B 1 302 ? 7.242 -27.719 -10.883 1 98.69 302 SER B CA 1
ATOM 6432 C C . SER B 1 302 ? 6.875 -27.219 -12.273 1 98.69 302 SER B C 1
ATOM 6434 O O . SER B 1 302 ? 6.125 -26.25 -12.414 1 98.69 302 SER B O 1
ATOM 6436 N N . ALA B 1 303 ? 7.348 -27.812 -13.281 1 98.81 303 ALA B N 1
ATOM 6437 C CA . ALA B 1 303 ? 7.188 -27.344 -14.656 1 98.81 303 ALA B CA 1
ATOM 6438 C C . ALA B 1 303 ? 5.867 -27.828 -15.25 1 98.81 303 ALA B C 1
ATOM 6440 O O . ALA B 1 303 ? 5.23 -27.109 -16.031 1 98.81 303 ALA B O 1
ATOM 6441 N N . PHE B 1 304 ? 5.465 -29.078 -14.852 1 98.81 304 PHE B N 1
ATOM 6442 C CA . PHE B 1 304 ? 4.473 -29.703 -15.719 1 98.81 304 PHE B CA 1
ATOM 6443 C C . PHE B 1 304 ? 3.184 -29.984 -14.953 1 98.81 304 PHE B C 1
ATOM 6445 O O . PHE B 1 304 ? 2.137 -30.234 -15.555 1 98.81 304 PHE B O 1
ATOM 6452 N N . GLU B 1 305 ? 3.213 -30.062 -13.594 1 98.25 305 GLU B N 1
ATOM 6453 C CA . GLU B 1 305 ? 1.926 -30.172 -12.906 1 98.25 305 GLU B CA 1
ATOM 6454 C C . GLU B 1 305 ? 0.968 -29.078 -13.359 1 98.25 305 GLU B C 1
ATOM 6456 O O . GLU B 1 305 ? 1.38 -27.938 -13.562 1 98.25 305 GLU B O 1
ATOM 6461 N N . TYR B 1 306 ? -0.292 -29.516 -13.617 1 98.5 306 TYR B N 1
ATOM 6462 C CA . TYR B 1 306 ? -1.353 -28.656 -14.133 1 98.5 306 TYR B CA 1
ATOM 6463 C C . TYR B 1 306 ? -0.965 -28.062 -15.484 1 98.5 306 TYR B C 1
ATOM 6465 O O . TYR B 1 306 ? -1.327 -26.922 -15.797 1 98.5 306 TYR B O 1
ATOM 6473 N N . GLY B 1 307 ? -0.04 -28.734 -16.172 1 98.44 307 GLY B N 1
ATOM 6474 C CA . GLY B 1 307 ? 0.384 -28.328 -17.5 1 98.44 307 GLY B CA 1
ATOM 6475 C C . GLY B 1 307 ? 1.143 -27.016 -17.5 1 98.44 307 GLY B C 1
ATOM 6476 O O . GLY B 1 307 ? 1.012 -26.219 -18.438 1 98.44 307 GLY B O 1
ATOM 6477 N N . GLY B 1 308 ? 1.811 -26.703 -16.422 1 98.56 308 GLY B N 1
ATOM 6478 C CA . GLY B 1 308 ? 2.58 -25.469 -16.359 1 98.56 308 GLY B CA 1
ATOM 6479 C C . GLY B 1 308 ? 1.712 -24.219 -16.25 1 98.56 308 GLY B C 1
ATOM 6480 O O . GLY B 1 308 ? 2.209 -23.109 -16.344 1 98.56 308 GLY B O 1
ATOM 6481 N N . GLN B 1 309 ? 0.394 -24.391 -16.031 1 98.31 309 GLN B N 1
ATOM 6482 C CA . GLN B 1 309 ? -0.53 -23.266 -15.938 1 98.31 309 GLN B CA 1
ATOM 6483 C C . GLN B 1 309 ? -0.596 -22.719 -14.516 1 98.31 309 GLN B C 1
ATOM 6485 O O . GLN B 1 309 ? -1.684 -22.5 -13.977 1 98.31 309 GLN B O 1
ATOM 6490 N N . LYS B 1 310 ? 0.502 -22.516 -13.883 1 97.81 310 LYS B N 1
ATOM 6491 C CA . LYS B 1 310 ? 0.702 -21.859 -12.594 1 97.81 310 LYS B CA 1
ATOM 6492 C C . LYS B 1 310 ? 1.634 -20.656 -12.719 1 97.81 310 LYS B C 1
ATOM 6494 O O . LYS B 1 310 ? 2.656 -20.734 -13.406 1 97.81 310 LYS B O 1
ATOM 6499 N N . CYS B 1 311 ? 1.258 -19.609 -12.102 1 97.44 311 CYS B N 1
ATOM 6500 C CA . CYS B 1 311 ? 2.123 -18.438 -12.172 1 97.44 311 CYS B CA 1
ATOM 6501 C C . CYS B 1 311 ? 3.521 -18.766 -11.656 1 97.44 311 CYS B C 1
ATOM 6503 O O . CYS B 1 311 ? 4.5 -18.156 -12.094 1 97.44 311 CYS B O 1
ATOM 6505 N N . SER B 1 312 ? 3.594 -19.75 -10.742 1 98.06 312 SER B N 1
ATOM 6506 C CA . SER B 1 312 ? 4.848 -20.109 -10.094 1 98.06 312 SER B CA 1
ATOM 6507 C C . SER B 1 312 ? 5.504 -21.297 -10.797 1 98.06 312 SER B C 1
ATOM 6509 O O . SER B 1 312 ? 6.523 -21.812 -10.328 1 98.06 312 SER B O 1
ATOM 6511 N N . ALA B 1 313 ? 5.023 -21.797 -11.867 1 98.69 313 ALA B N 1
ATOM 6512 C CA . ALA B 1 313 ? 5.578 -22.969 -12.531 1 98.69 313 ALA B CA 1
ATOM 6513 C C . ALA B 1 313 ? 7.023 -22.734 -12.961 1 98.69 313 ALA B C 1
ATOM 6515 O O . ALA B 1 313 ? 7.363 -21.641 -13.438 1 98.69 313 ALA B O 1
ATOM 6516 N N . CYS B 1 314 ? 7.879 -23.734 -12.727 1 98.75 314 CYS B N 1
ATOM 6517 C CA . CYS B 1 314 ? 9.242 -23.656 -13.242 1 98.75 314 CYS B CA 1
ATOM 6518 C C . CYS B 1 314 ? 9.242 -23.609 -14.766 1 98.75 314 CYS B C 1
ATOM 6520 O O . CYS B 1 314 ? 8.656 -24.484 -15.422 1 98.75 314 CYS B O 1
ATOM 6522 N N . SER B 1 315 ? 9.852 -22.609 -15.312 1 98.38 315 SER B N 1
ATOM 6523 C CA . SER B 1 315 ? 9.812 -22.422 -16.766 1 98.38 315 SER B CA 1
ATOM 6524 C C . SER B 1 315 ? 11.219 -22.469 -17.359 1 98.38 315 SER B C 1
ATOM 6526 O O . SER B 1 315 ? 11.383 -22.625 -18.562 1 98.38 315 SER B O 1
ATOM 6528 N N . ARG B 1 316 ? 12.203 -22.344 -16.531 1 98.75 316 ARG B N 1
ATOM 6529 C CA . ARG B 1 316 ? 13.586 -22.422 -16.984 1 98.75 316 ARG B CA 1
ATOM 6530 C C . ARG B 1 316 ? 14.492 -23 -15.914 1 98.75 316 ARG B C 1
ATOM 6532 O O . ARG B 1 316 ? 14.289 -22.75 -14.719 1 98.75 316 ARG B O 1
ATOM 6539 N N . ILE B 1 317 ? 15.492 -23.734 -16.344 1 98.88 317 ILE B N 1
ATOM 6540 C CA . ILE B 1 317 ? 16.484 -24.219 -15.391 1 98.88 317 ILE B CA 1
ATOM 6541 C C . ILE B 1 317 ? 17.891 -23.938 -15.93 1 98.88 317 ILE B C 1
ATOM 6543 O O . ILE B 1 317 ? 18.109 -23.922 -17.141 1 98.88 317 ILE B O 1
ATOM 6547 N N . TYR B 1 318 ? 18.75 -23.625 -15.055 1 98.81 318 TYR B N 1
ATOM 6548 C CA . TYR B 1 318 ? 20.172 -23.453 -15.312 1 98.81 318 TYR B CA 1
ATOM 6549 C C . TYR B 1 318 ? 20.969 -24.625 -14.734 1 98.81 318 TYR B C 1
ATOM 6551 O O . TYR B 1 318 ? 20.906 -24.906 -13.539 1 98.81 318 TYR B O 1
ATOM 6559 N N . VAL B 1 319 ? 21.734 -25.297 -15.586 1 98.62 319 VAL B N 1
ATOM 6560 C CA . VAL B 1 319 ? 22.375 -26.531 -15.172 1 98.62 319 VAL B CA 1
ATOM 6561 C C . VAL B 1 319 ? 23.828 -26.547 -15.609 1 98.62 319 VAL B C 1
ATOM 6563 O O . VAL B 1 319 ? 24.141 -26.297 -16.781 1 98.62 319 VAL B O 1
ATOM 6566 N N . PRO B 1 320 ? 24.75 -26.875 -14.633 1 98.38 320 PRO B N 1
ATOM 6567 C CA . PRO B 1 320 ? 26.141 -27.016 -15.055 1 98.38 320 PRO B CA 1
ATOM 6568 C C . PRO B 1 320 ? 26.328 -28.125 -16.094 1 98.38 320 PRO B C 1
ATOM 6570 O O . PRO B 1 320 ? 25.703 -29.188 -15.992 1 98.38 320 PRO B O 1
ATOM 6573 N N . GLN B 1 321 ? 27.25 -27.875 -17 1 98.25 321 GLN B N 1
ATOM 6574 C CA . GLN B 1 321 ? 27.516 -28.828 -18.062 1 98.25 321 GLN B CA 1
ATOM 6575 C C . GLN B 1 321 ? 27.984 -30.172 -17.516 1 98.25 321 GLN B C 1
ATOM 6577 O O . GLN B 1 321 ? 27.672 -31.219 -18.062 1 98.25 321 GLN B O 1
ATOM 6582 N N . SER B 1 322 ? 28.625 -30.141 -16.406 1 98.06 322 SER B N 1
ATOM 6583 C CA . SER B 1 322 ? 29.172 -31.359 -15.805 1 98.06 322 SER B CA 1
ATOM 6584 C C . SER B 1 322 ? 28.062 -32.281 -15.328 1 98.06 322 SER B C 1
ATOM 6586 O O . SER B 1 322 ? 28.234 -33.5 -15.32 1 98.06 322 SER B O 1
ATOM 6588 N N . VAL B 1 323 ? 26.938 -31.75 -14.953 1 97.75 323 VAL B N 1
ATOM 6589 C CA . VAL B 1 323 ? 25.906 -32.594 -14.367 1 97.75 323 VAL B CA 1
ATOM 6590 C C . VAL B 1 323 ? 24.766 -32.781 -15.367 1 97.75 323 VAL B C 1
ATOM 6592 O O . VAL B 1 323 ? 23.938 -33.688 -15.195 1 97.75 323 VAL B O 1
ATOM 6595 N N . TRP B 1 324 ? 24.781 -32.062 -16.469 1 98.5 324 TRP B N 1
ATOM 6596 C CA . TRP B 1 324 ? 23.672 -32.031 -17.406 1 98.5 324 TRP B CA 1
ATOM 6597 C C . TRP B 1 324 ? 23.391 -33.406 -17.984 1 98.5 324 TRP B C 1
ATOM 6599 O O . TRP B 1 324 ? 22.25 -33.875 -18.031 1 98.5 324 TRP B O 1
ATOM 6609 N N . PRO B 1 325 ? 24.469 -34.188 -18.328 1 98.69 325 PRO B N 1
ATOM 6610 C CA . PRO B 1 325 ? 24.156 -35.5 -18.906 1 98.69 325 PRO B CA 1
ATOM 6611 C C . PRO B 1 325 ? 23.375 -36.406 -17.953 1 98.69 325 PRO B C 1
ATOM 6613 O O . PRO B 1 325 ? 22.391 -37.031 -18.344 1 98.69 325 PRO B O 1
ATOM 6616 N N . THR B 1 326 ? 23.797 -36.406 -16.688 1 98.81 326 THR B N 1
ATOM 6617 C CA . THR B 1 326 ? 23.141 -37.25 -15.68 1 98.81 326 THR B CA 1
ATOM 6618 C C . THR B 1 326 ? 21.734 -36.719 -15.406 1 98.81 326 THR B C 1
ATOM 6620 O O . THR B 1 326 ? 20.781 -37.531 -15.32 1 98.81 326 THR B O 1
ATOM 6623 N N . LEU B 1 327 ? 21.578 -35.438 -15.242 1 98.88 327 LEU B N 1
ATOM 6624 C CA . LEU B 1 327 ? 20.266 -34.875 -14.984 1 98.88 327 LEU B CA 1
ATOM 6625 C C . LEU B 1 327 ? 19.344 -35.094 -16.172 1 98.88 327 LEU B C 1
ATOM 6627 O O . LEU B 1 327 ? 18.156 -35.375 -16 1 98.88 327 LEU B O 1
ATOM 6631 N N . LYS B 1 328 ? 19.906 -34.844 -17.359 1 98.81 328 LYS B N 1
ATOM 6632 C CA . LYS B 1 328 ? 19.125 -35.094 -18.578 1 98.81 328 LYS B CA 1
ATOM 6633 C C . LYS B 1 328 ? 18.547 -36.5 -18.594 1 98.81 328 LYS B C 1
ATOM 6635 O O . LYS B 1 328 ? 17.359 -36.688 -18.859 1 98.81 328 LYS B O 1
ATOM 6640 N N . ASP B 1 329 ? 19.391 -37.469 -18.328 1 98.81 329 ASP B N 1
ATOM 6641 C CA . ASP B 1 329 ? 18.938 -38.844 -18.312 1 98.81 329 ASP B CA 1
ATOM 6642 C C . ASP B 1 329 ? 17.812 -39.062 -17.297 1 98.81 329 ASP B C 1
ATOM 6644 O O . ASP B 1 329 ? 16.828 -39.75 -17.594 1 98.81 329 ASP B O 1
ATOM 6648 N N . LYS B 1 330 ? 17.984 -38.5 -16.141 1 98.75 330 LYS B N 1
ATOM 6649 C CA . LYS B 1 330 ? 16.984 -38.656 -15.094 1 98.75 330 LYS B CA 1
ATOM 6650 C C . LYS B 1 330 ? 15.672 -37.969 -15.5 1 98.75 330 LYS B C 1
ATOM 6652 O O . LYS B 1 330 ? 14.586 -38.5 -15.25 1 98.75 330 LYS B O 1
ATOM 6657 N N . LEU B 1 331 ? 15.766 -36.75 -16.062 1 98.88 331 LEU B N 1
ATOM 6658 C CA . LEU B 1 331 ? 14.586 -36.031 -16.531 1 98.88 331 LEU B CA 1
ATOM 6659 C C . LEU B 1 331 ? 13.836 -36.844 -17.578 1 98.88 331 LEU B C 1
ATOM 6661 O O . LEU B 1 331 ? 12.617 -36.969 -17.516 1 98.88 331 LEU B O 1
ATOM 6665 N N . LEU B 1 332 ? 14.578 -37.375 -18.562 1 98.81 332 LEU B N 1
ATOM 6666 C CA . LEU B 1 332 ? 13.961 -38.094 -19.672 1 98.81 332 LEU B CA 1
ATOM 6667 C C . LEU B 1 332 ? 13.32 -39.406 -19.172 1 98.81 332 LEU B C 1
ATOM 6669 O O . LEU B 1 332 ? 12.25 -39.781 -19.656 1 98.81 332 LEU B O 1
ATOM 6673 N N . ALA B 1 333 ? 14.016 -40.062 -18.266 1 98.69 333 ALA B N 1
ATOM 6674 C CA . ALA B 1 333 ? 13.469 -41.312 -17.703 1 98.69 333 ALA B CA 1
ATOM 6675 C C . ALA B 1 333 ? 12.141 -41.031 -17 1 98.69 333 ALA B C 1
ATOM 6677 O O . ALA B 1 333 ? 11.172 -41.781 -17.188 1 98.69 333 ALA B O 1
ATOM 6678 N N . LEU B 1 334 ? 12.117 -40.031 -16.188 1 98.62 334 LEU B N 1
ATOM 6679 C CA . LEU B 1 334 ? 10.906 -39.688 -15.445 1 98.62 334 LEU B CA 1
ATOM 6680 C C . LEU B 1 334 ? 9.844 -39.125 -16.391 1 98.62 334 LEU B C 1
ATOM 6682 O O . LEU B 1 334 ? 8.648 -39.344 -16.172 1 98.62 334 LEU B O 1
ATOM 6686 N N . HIS B 1 335 ? 10.297 -38.344 -17.359 1 98.56 335 HIS B N 1
ATOM 6687 C CA . HIS B 1 335 ? 9.391 -37.781 -18.344 1 98.56 335 HIS B CA 1
ATOM 6688 C C . HIS B 1 335 ? 8.547 -38.844 -19.016 1 98.56 335 HIS B C 1
ATOM 6690 O O . HIS B 1 335 ? 7.355 -38.625 -19.266 1 98.56 335 HIS B O 1
ATOM 6696 N N . LYS B 1 336 ? 9.086 -39.969 -19.281 1 98.25 336 LYS B N 1
ATOM 6697 C CA . LYS B 1 336 ? 8.398 -41.062 -19.953 1 98.25 336 LYS B CA 1
ATOM 6698 C C . LYS B 1 336 ? 7.25 -41.594 -19.094 1 98.25 336 LYS B C 1
ATOM 6700 O O . LYS B 1 336 ? 6.344 -42.25 -19.625 1 98.25 336 LYS B O 1
ATOM 6705 N N . GLU B 1 337 ? 7.312 -41.281 -17.859 1 97.56 337 GLU B N 1
ATOM 6706 C CA . GLU B 1 337 ? 6.297 -41.781 -16.938 1 97.56 337 GLU B CA 1
ATOM 6707 C C . GLU B 1 337 ? 5.094 -40.844 -16.875 1 97.56 337 GLU B C 1
ATOM 6709 O O . GLU B 1 337 ? 4.047 -41.219 -16.328 1 97.56 337 GLU B O 1
ATOM 6714 N N . ILE B 1 338 ? 5.195 -39.688 -17.406 1 98.25 338 ILE B N 1
ATOM 6715 C CA . ILE B 1 338 ? 4.141 -38.688 -17.297 1 98.25 338 ILE B CA 1
ATOM 6716 C C . ILE B 1 338 ? 2.957 -39.062 -18.172 1 98.25 338 ILE B C 1
ATOM 6718 O O . ILE B 1 338 ? 3.115 -39.312 -19.375 1 98.25 338 ILE B O 1
ATOM 6722 N N . VAL B 1 339 ? 1.826 -39.156 -17.578 1 97.75 339 VAL B N 1
ATOM 6723 C CA . VAL B 1 339 ? 0.597 -39.5 -18.281 1 97.75 339 VAL B CA 1
ATOM 6724 C C . VAL B 1 339 ? -0.256 -38.25 -18.453 1 97.75 339 VAL B C 1
ATOM 6726 O O . VAL B 1 339 ? -0.575 -37.562 -17.469 1 97.75 339 VAL B O 1
ATOM 6729 N N . ILE B 1 340 ? -0.585 -37.906 -19.672 1 98 340 ILE B N 1
ATOM 6730 C CA . ILE B 1 340 ? -1.473 -36.781 -20 1 98 340 ILE B CA 1
ATOM 6731 C C . ILE B 1 340 ? -2.822 -37.312 -20.469 1 98 340 ILE B C 1
ATOM 6733 O O . ILE B 1 340 ? -2.883 -38.25 -21.266 1 98 340 ILE B O 1
ATOM 6737 N N . GLY B 1 341 ? -3.844 -36.781 -19.938 1 97.88 341 GLY B N 1
ATOM 6738 C CA . GLY B 1 341 ? -5.152 -37.281 -20.359 1 97.88 341 GLY B CA 1
ATOM 6739 C C . GLY B 1 341 ? -6.289 -36.656 -19.562 1 97.88 341 GLY B C 1
ATOM 6740 O O . GLY B 1 341 ? -6.227 -35.5 -19.188 1 97.88 341 GLY B O 1
ATOM 6741 N N . ASP B 1 342 ? -7.355 -37.406 -19.469 1 98.12 342 ASP B N 1
ATOM 6742 C CA . ASP B 1 342 ? -8.531 -37 -18.719 1 98.12 342 ASP B CA 1
ATOM 6743 C C . ASP B 1 342 ? -8.203 -36.781 -17.234 1 98.12 342 ASP B C 1
ATOM 6745 O O . ASP B 1 342 ? -7.648 -37.688 -16.594 1 98.12 342 ASP B O 1
ATOM 6749 N N . PRO B 1 343 ? -8.469 -35.656 -16.688 1 98.12 343 PRO B N 1
ATOM 6750 C CA . PRO B 1 343 ? -8.078 -35.375 -15.305 1 98.12 343 PRO B CA 1
ATOM 6751 C C . PRO B 1 343 ? -8.836 -36.25 -14.297 1 98.12 343 PRO B C 1
ATOM 6753 O O . PRO B 1 343 ? -8.438 -36.312 -13.133 1 98.12 343 PRO B O 1
ATOM 6756 N N . THR B 1 344 ? -9.969 -36.875 -14.664 1 97.12 344 THR B N 1
ATOM 6757 C CA . THR B 1 344 ? -10.727 -37.719 -13.75 1 97.12 344 THR B CA 1
ATOM 6758 C C . THR B 1 344 ? -10.086 -39.094 -13.648 1 97.12 344 THR B C 1
ATOM 6760 O O . THR B 1 344 ? -10.422 -39.875 -12.758 1 97.12 344 THR B O 1
ATOM 6763 N N . ASP B 1 345 ? -9.164 -39.438 -14.602 1 96.88 345 ASP B N 1
ATOM 6764 C CA . ASP B 1 345 ? -8.344 -40.656 -14.477 1 96.88 345 ASP B CA 1
ATOM 6765 C C . ASP B 1 345 ? -7.234 -40.438 -13.438 1 96.88 345 ASP B C 1
ATOM 6767 O O . ASP B 1 345 ? -6.363 -39.594 -13.609 1 96.88 345 ASP B O 1
ATOM 6771 N N . PRO B 1 346 ? -7.199 -41.219 -12.359 1 96.25 346 PRO B N 1
ATOM 6772 C CA . PRO B 1 346 ? -6.223 -41.031 -11.289 1 96.25 346 PRO B CA 1
ATOM 6773 C C . PRO B 1 346 ? -4.781 -41.125 -11.781 1 96.25 346 PRO B C 1
ATOM 6775 O O . PRO B 1 346 ? -3.861 -40.625 -11.133 1 96.25 346 PRO B O 1
ATOM 6778 N N . LYS B 1 347 ? -4.492 -41.75 -12.93 1 96.5 347 LYS B N 1
ATOM 6779 C CA . LYS B 1 347 ? -3.137 -41.938 -13.438 1 96.5 347 LYS B CA 1
ATOM 6780 C C . LYS B 1 347 ? -2.625 -40.688 -14.133 1 96.5 347 LYS B C 1
ATOM 6782 O O . LYS B 1 347 ? -1.426 -40.531 -14.383 1 96.5 347 LYS B O 1
ATOM 6787 N N . THR B 1 348 ? -3.58 -39.812 -14.445 1 97.94 348 THR B N 1
ATOM 6788 C CA . THR B 1 348 ? -3.227 -38.625 -15.195 1 97.94 348 THR B CA 1
ATOM 6789 C C . THR B 1 348 ? -2.346 -37.688 -14.352 1 97.94 348 THR B C 1
ATOM 6791 O O . THR B 1 348 ? -2.686 -37.375 -13.211 1 97.94 348 THR B O 1
ATOM 6794 N N . PHE B 1 349 ? -1.204 -37.312 -14.867 1 98.25 349 PHE B N 1
ATOM 6795 C CA . PHE B 1 349 ? -0.292 -36.375 -14.211 1 98.25 349 PHE B CA 1
ATOM 6796 C C . PHE B 1 349 ? -0.745 -34.938 -14.414 1 98.25 349 PHE B C 1
ATOM 6798 O O . PHE B 1 349 ? -0.747 -34.156 -13.469 1 98.25 349 PHE B O 1
ATOM 6805 N N . PHE B 1 350 ? -1 -34.594 -15.586 1 97.94 350 PHE B N 1
ATOM 6806 C CA . PHE B 1 350 ? -1.73 -33.344 -15.883 1 97.94 350 PHE B CA 1
ATOM 6807 C C . PHE B 1 350 ? -2.57 -33.5 -17.141 1 97.94 350 PHE B C 1
ATOM 6809 O O . PHE B 1 350 ? -2.432 -34.5 -17.875 1 97.94 350 PHE B O 1
ATOM 6816 N N . SER B 1 351 ? -3.494 -32.594 -17.328 1 98.5 351 SER B N 1
ATOM 6817 C CA . SER B 1 351 ? -4.473 -32.719 -18.391 1 98.5 351 SER B CA 1
ATOM 6818 C C . SER B 1 351 ? -4.293 -31.625 -19.453 1 98.5 351 SER B C 1
ATOM 6820 O O . SER B 1 351 ? -3.17 -31.359 -19.875 1 98.5 351 SER B O 1
ATOM 6822 N N . ALA B 1 352 ? -5.285 -30.984 -19.875 1 98.81 352 ALA B N 1
ATOM 6823 C CA . ALA B 1 352 ? -5.309 -30.047 -21 1 98.81 352 ALA B CA 1
ATOM 6824 C C . ALA B 1 352 ? -5.051 -28.625 -20.516 1 98.81 352 ALA B C 1
ATOM 6826 O O . ALA B 1 352 ? -5.289 -28.297 -19.359 1 98.81 352 ALA B O 1
ATOM 6827 N N . VAL B 1 353 ? -4.473 -27.828 -21.406 1 98.81 353 VAL B N 1
ATOM 6828 C CA . VAL B 1 353 ? -4.422 -26.391 -21.094 1 98.81 353 VAL B CA 1
ATOM 6829 C C . VAL B 1 353 ? -5.82 -25.797 -21.219 1 98.81 353 VAL B C 1
ATOM 6831 O O . VAL B 1 353 ? -6.727 -26.406 -21.781 1 98.81 353 VAL B O 1
ATOM 6834 N N . ILE B 1 354 ? -6.094 -24.641 -20.75 1 98.69 354 ILE B N 1
ATOM 6835 C CA . ILE B 1 354 ? -7.379 -24.156 -20.266 1 98.69 354 ILE B CA 1
ATOM 6836 C C . ILE B 1 354 ? -8.305 -23.891 -21.453 1 98.69 354 ILE B C 1
ATOM 6838 O O . ILE B 1 354 ? -9.523 -24.094 -21.359 1 98.69 354 ILE B O 1
ATOM 6842 N N . ASP B 1 355 ? -7.734 -23.359 -22.562 1 98.44 355 ASP B N 1
ATOM 6843 C CA . ASP B 1 355 ? -8.602 -23 -23.672 1 98.44 355 ASP B CA 1
ATOM 6844 C C . ASP B 1 355 ? -7.812 -22.891 -24.984 1 98.44 355 ASP B C 1
ATOM 6846 O O . ASP B 1 355 ? -6.609 -23.141 -25 1 98.44 355 ASP B O 1
ATOM 6850 N N . ARG B 1 356 ? -8.516 -22.547 -26.047 1 98.31 356 ARG B N 1
ATOM 6851 C CA . ARG B 1 356 ? -7.941 -22.469 -27.391 1 98.31 356 ARG B CA 1
ATOM 6852 C C . ARG B 1 356 ? -6.867 -21.391 -27.469 1 98.31 356 ARG B C 1
ATOM 6854 O O . ARG B 1 356 ? -5.832 -21.578 -28.094 1 98.31 356 ARG B O 1
ATOM 6861 N N . ALA B 1 357 ? -7.141 -20.234 -26.844 1 97.88 357 ALA B N 1
ATOM 6862 C CA . ALA B 1 357 ? -6.172 -19.156 -26.875 1 97.88 357 ALA B CA 1
ATOM 6863 C C . ALA B 1 357 ? -4.848 -19.578 -26.25 1 97.88 357 ALA B C 1
ATOM 6865 O O . ALA B 1 357 ? -3.777 -19.297 -26.797 1 97.88 357 ALA B O 1
ATOM 6866 N N . SER B 1 358 ? -4.906 -20.188 -25.078 1 98.44 358 SER B N 1
ATOM 6867 C CA . SER B 1 358 ? -3.709 -20.719 -24.422 1 98.44 358 SER B CA 1
ATOM 6868 C C . SER B 1 358 ? -3.02 -21.766 -25.281 1 98.44 358 SER B C 1
ATOM 6870 O O . SER B 1 358 ? -1.794 -21.766 -25.422 1 98.44 358 SER B O 1
ATOM 6872 N N . PHE B 1 359 ? -3.811 -22.688 -25.859 1 98.81 359 PHE B N 1
ATOM 6873 C CA . PHE B 1 359 ? -3.285 -23.734 -26.734 1 98.81 359 PHE B CA 1
ATOM 6874 C C . PHE B 1 359 ? -2.496 -23.125 -27.891 1 98.81 359 PHE B C 1
ATOM 6876 O O . PHE B 1 359 ? -1.355 -23.516 -28.141 1 98.81 359 PHE B O 1
ATOM 6883 N N . ASN B 1 360 ? -3.092 -22.141 -28.531 1 98.81 360 ASN B N 1
ATOM 6884 C CA . ASN B 1 360 ? -2.463 -21.516 -29.688 1 98.81 360 ASN B CA 1
ATOM 6885 C C . ASN B 1 360 ? -1.186 -20.766 -29.281 1 98.81 360 ASN B C 1
ATOM 6887 O O . ASN B 1 360 ? -0.193 -20.812 -30.016 1 98.81 360 ASN B O 1
ATOM 6891 N N . ARG B 1 361 ? -1.202 -20.109 -28.188 1 98.31 361 ARG B N 1
ATOM 6892 C CA . ARG B 1 361 ? -0.033 -19.375 -27.703 1 98.31 361 ARG B CA 1
ATOM 6893 C C . ARG B 1 361 ? 1.129 -20.328 -27.422 1 98.31 361 ARG B C 1
ATOM 6895 O O . ARG B 1 361 ? 2.248 -20.094 -27.891 1 98.31 361 ARG B O 1
ATOM 6902 N N . ILE B 1 362 ? 0.867 -21.375 -26.688 1 98.81 362 ILE B N 1
ATOM 6903 C CA . ILE B 1 362 ? 1.909 -22.312 -26.312 1 98.81 362 ILE B CA 1
ATOM 6904 C C . ILE B 1 362 ? 2.438 -23.031 -27.547 1 98.81 362 ILE B C 1
ATOM 6906 O O . ILE B 1 362 ? 3.646 -23.25 -27.688 1 98.81 362 ILE B O 1
ATOM 6910 N N . LYS B 1 363 ? 1.503 -23.406 -28.438 1 98.75 363 LYS B N 1
ATOM 6911 C CA . LYS B 1 363 ? 1.882 -24.031 -29.703 1 98.75 363 LYS B CA 1
ATOM 6912 C C . LYS B 1 363 ? 2.895 -23.156 -30.453 1 98.75 363 LYS B C 1
ATOM 6914 O O . LYS B 1 363 ? 3.861 -23.688 -31.016 1 98.75 363 LYS B O 1
ATOM 6919 N N . LYS B 1 364 ? 2.664 -21.875 -30.438 1 98.69 364 LYS B N 1
ATOM 6920 C CA . LYS B 1 364 ? 3.572 -20.969 -31.125 1 98.69 364 LYS B CA 1
ATOM 6921 C C . LYS B 1 364 ? 4.977 -21.031 -30.531 1 98.69 364 LYS B C 1
ATOM 6923 O O . LYS B 1 364 ? 5.969 -20.969 -31.266 1 98.69 364 LYS B O 1
ATOM 6928 N N . TYR B 1 365 ? 5.125 -21.125 -29.266 1 98.69 365 TYR B N 1
ATOM 6929 C CA . TYR B 1 365 ? 6.426 -21.234 -28.609 1 98.69 365 TYR B CA 1
ATOM 6930 C C . TYR B 1 365 ? 7.094 -22.562 -28.953 1 98.69 365 TYR B C 1
ATOM 6932 O O . TYR B 1 365 ? 8.305 -22.625 -29.172 1 98.69 365 TYR B O 1
ATOM 6940 N N . ILE B 1 366 ? 6.305 -23.641 -28.953 1 98.75 366 ILE B N 1
ATOM 6941 C CA . ILE B 1 366 ? 6.848 -24.969 -29.266 1 98.75 366 ILE B CA 1
ATOM 6942 C C . ILE B 1 366 ? 7.336 -25 -30.703 1 98.75 366 ILE B C 1
ATOM 6944 O O . ILE B 1 366 ? 8.422 -25.516 -30.984 1 98.75 366 ILE B O 1
ATOM 6948 N N . ASP B 1 367 ? 6.516 -24.438 -31.609 1 98.75 367 ASP B N 1
ATOM 6949 C CA . ASP B 1 367 ? 6.926 -24.375 -33 1 98.75 367 ASP B CA 1
ATOM 6950 C C . ASP B 1 367 ? 8.203 -23.547 -33.156 1 98.75 367 ASP B C 1
ATOM 6952 O O . ASP B 1 367 ? 9.094 -23.922 -33.938 1 98.75 367 ASP B O 1
ATOM 6956 N N . TYR B 1 368 ? 8.258 -22.469 -32.469 1 98.56 368 TYR B N 1
ATOM 6957 C CA . TYR B 1 368 ? 9.484 -21.672 -32.469 1 98.56 368 TYR B CA 1
ATOM 6958 C C . TYR B 1 368 ? 10.664 -22.516 -31.969 1 98.56 368 TYR B C 1
ATOM 6960 O O . TYR B 1 368 ? 11.742 -22.484 -32.562 1 98.56 368 TYR B O 1
ATOM 6968 N N . ALA B 1 369 ? 10.516 -23.234 -30.859 1 98.38 369 ALA B N 1
ATOM 6969 C CA . ALA B 1 369 ? 11.562 -24.078 -30.297 1 98.38 369 ALA B CA 1
ATOM 6970 C C . ALA B 1 369 ? 12.039 -25.109 -31.297 1 98.38 369 ALA B C 1
ATOM 6972 O O . ALA B 1 369 ? 13.242 -25.359 -31.422 1 98.38 369 ALA B O 1
ATOM 6973 N N . LYS B 1 370 ? 11.125 -25.734 -32.062 1 97.69 370 LYS B N 1
ATOM 6974 C CA . LYS B 1 370 ? 11.445 -26.734 -33.062 1 97.69 370 LYS B CA 1
ATOM 6975 C C . LYS B 1 370 ? 12.375 -26.188 -34.125 1 97.69 370 LYS B C 1
ATOM 6977 O O . LYS B 1 370 ? 13.242 -26.891 -34.625 1 97.69 370 LYS B O 1
ATOM 6982 N N . SER B 1 371 ? 12.102 -24.969 -34.375 1 97.5 371 SER B N 1
ATOM 6983 C CA . SER B 1 371 ? 12.844 -24.359 -35.469 1 97.5 371 SER B CA 1
ATOM 6984 C C . SER B 1 371 ? 14.203 -23.859 -35 1 97.5 371 SER B C 1
ATOM 6986 O O . SER B 1 371 ? 15.133 -23.734 -35.812 1 97.5 371 SER B O 1
ATOM 6988 N N . LYS B 1 372 ? 14.391 -23.609 -33.75 1 96.88 372 LYS B N 1
ATOM 6989 C CA . LYS B 1 372 ? 15.57 -22.859 -33.312 1 96.88 372 LYS B CA 1
ATOM 6990 C C . LYS B 1 372 ? 16.406 -23.656 -32.312 1 96.88 372 LYS B C 1
ATOM 6992 O O . LYS B 1 372 ? 17.594 -23.406 -32.156 1 96.88 372 LYS B O 1
ATOM 6997 N N . HIS B 1 373 ? 15.766 -24.594 -31.703 1 98.06 373 HIS B N 1
ATOM 6998 C CA . HIS B 1 373 ? 16.422 -25.281 -30.594 1 98.06 373 HIS B CA 1
ATOM 6999 C C . HIS B 1 373 ? 16.188 -26.781 -30.672 1 98.06 373 HIS B C 1
ATOM 7001 O O . HIS B 1 373 ? 15.492 -27.266 -31.562 1 98.06 373 HIS B O 1
ATOM 7007 N N . GLU B 1 374 ? 16.844 -27.484 -29.75 1 98.25 374 GLU B N 1
ATOM 7008 C CA . GLU B 1 374 ? 16.656 -28.938 -29.641 1 98.25 374 GLU B CA 1
ATOM 7009 C C . GLU B 1 374 ? 15.586 -29.281 -28.609 1 98.25 374 GLU B C 1
ATOM 7011 O O . GLU B 1 374 ? 15.734 -28.953 -27.438 1 98.25 374 GLU B O 1
ATOM 7016 N N . ILE B 1 375 ? 14.531 -29.859 -29.062 1 98.69 375 ILE B N 1
ATOM 7017 C CA . ILE B 1 375 ? 13.547 -30.438 -28.156 1 98.69 375 ILE B CA 1
ATOM 7018 C C . ILE B 1 375 ? 13.945 -31.859 -27.812 1 98.69 375 ILE B C 1
ATOM 7020 O O . ILE B 1 375 ? 14.016 -32.719 -28.688 1 98.69 375 ILE B O 1
ATOM 7024 N N . ILE B 1 376 ? 14.156 -32.156 -26.562 1 98.75 376 ILE B N 1
ATOM 7025 C CA . ILE B 1 376 ? 14.695 -33.469 -26.188 1 98.75 376 ILE B CA 1
ATOM 7026 C C . ILE B 1 376 ? 13.562 -34.344 -25.672 1 98.75 376 ILE B C 1
ATOM 7028 O O . ILE B 1 376 ? 13.742 -35.562 -25.531 1 98.75 376 ILE B O 1
ATOM 7032 N N . ALA B 1 377 ? 12.469 -33.844 -25.359 1 98.75 377 ALA B N 1
ATOM 7033 C CA . ALA B 1 377 ? 11.266 -34.562 -24.984 1 98.75 377 ALA B CA 1
ATOM 7034 C C . ALA B 1 377 ? 10.008 -33.75 -25.297 1 98.75 377 ALA B C 1
ATOM 7036 O O . ALA B 1 377 ? 10.008 -32.531 -25.203 1 98.75 377 ALA B O 1
ATOM 7037 N N . GLY B 1 378 ? 8.945 -34.406 -25.703 1 98.62 378 GLY B N 1
ATOM 7038 C CA . GLY B 1 378 ? 7.68 -33.781 -26 1 98.62 378 GLY B CA 1
ATOM 7039 C C . GLY B 1 378 ? 7.668 -33.031 -27.328 1 98.62 378 GLY B C 1
ATOM 7040 O O . GLY B 1 378 ? 8.195 -33.531 -28.312 1 98.62 378 GLY B O 1
ATOM 7041 N N . GLY B 1 379 ? 6.977 -31.906 -27.406 1 98.38 379 GLY B N 1
ATOM 7042 C CA . GLY B 1 379 ? 6.969 -31.062 -28.594 1 98.38 379 GLY B CA 1
ATOM 7043 C C . GLY B 1 379 ? 5.727 -31.234 -29.453 1 98.38 379 GLY B C 1
ATOM 7044 O O . GLY B 1 379 ? 5.551 -30.547 -30.453 1 98.38 379 GLY B O 1
ATOM 7045 N N . LYS B 1 380 ? 4.902 -32.062 -29.094 1 98.38 380 LYS B N 1
ATOM 7046 C CA . LYS B 1 380 ? 3.693 -32.281 -29.875 1 98.38 380 LYS B CA 1
ATOM 7047 C C . LYS B 1 380 ? 2.463 -31.734 -29.156 1 98.38 380 LYS B C 1
ATOM 7049 O O . LYS B 1 380 ? 2.537 -31.375 -27.984 1 98.38 380 LYS B O 1
ATOM 7054 N N . TYR B 1 381 ? 1.446 -31.531 -29.797 1 98.69 381 TYR B N 1
ATOM 7055 C CA . TYR B 1 381 ? 0.18 -31.016 -29.281 1 98.69 381 TYR B CA 1
ATOM 7056 C C . TYR B 1 381 ? -0.992 -31.547 -30.109 1 98.69 381 TYR B C 1
ATOM 7058 O O . TYR B 1 381 ? -0.82 -31.938 -31.266 1 98.69 381 TYR B O 1
ATOM 7066 N N . ASP B 1 382 ? -2.121 -31.641 -29.547 1 98.69 382 ASP B N 1
ATOM 7067 C CA . ASP B 1 382 ? -3.334 -32.156 -30.172 1 98.69 382 ASP B CA 1
ATOM 7068 C C . ASP B 1 382 ? -4.578 -31.484 -29.609 1 98.69 382 ASP B C 1
ATOM 7070 O O . ASP B 1 382 ? -4.812 -31.516 -28.391 1 98.69 382 ASP B O 1
ATOM 7074 N N . ASP B 1 383 ? -5.355 -30.797 -30.406 1 98.38 383 ASP B N 1
ATOM 7075 C CA . ASP B 1 383 ? -6.562 -30.125 -29.938 1 98.38 383 ASP B CA 1
ATOM 7076 C C . ASP B 1 383 ? -7.812 -30.781 -30.516 1 98.38 383 ASP B C 1
ATOM 7078 O O . ASP B 1 383 ? -8.867 -30.141 -30.609 1 98.38 383 ASP B O 1
ATOM 7082 N N . SER B 1 384 ? -7.711 -32.031 -30.984 1 98.44 384 SER B N 1
ATOM 7083 C CA . SER B 1 384 ? -8.836 -32.688 -31.609 1 98.44 384 SER B CA 1
ATOM 7084 C C . SER B 1 384 ? -9.977 -32.938 -30.625 1 98.44 384 SER B C 1
ATOM 7086 O O . SER B 1 384 ? -11.148 -32.75 -30.969 1 98.44 384 SER B O 1
ATOM 7088 N N . LYS B 1 385 ? -9.68 -33.281 -29.406 1 98.06 385 LYS B N 1
ATOM 7089 C CA . LYS B 1 385 ? -10.68 -33.531 -28.375 1 98.06 385 LYS B CA 1
ATOM 7090 C C . LYS B 1 385 ? -10.586 -32.531 -27.25 1 98.06 385 LYS B C 1
ATOM 7092 O O . LYS B 1 385 ? -11.602 -32 -26.781 1 98.06 385 LYS B O 1
ATOM 7097 N N . GLY B 1 386 ? -9.484 -32.344 -26.781 1 98.38 386 GLY B N 1
ATOM 7098 C CA . GLY B 1 386 ? -9.102 -31.359 -25.766 1 98.38 386 GLY B CA 1
ATOM 7099 C C . GLY B 1 386 ? -7.836 -30.594 -26.125 1 98.38 386 GLY B C 1
ATOM 7100 O O . GLY B 1 386 ? -7.227 -30.844 -27.156 1 98.38 386 GLY B O 1
ATOM 7101 N N . TYR B 1 387 ? -7.516 -29.609 -25.375 1 98.81 387 TYR B N 1
ATOM 7102 C CA . TYR B 1 387 ? -6.344 -28.781 -25.656 1 98.81 387 TYR B CA 1
ATOM 7103 C C . TYR B 1 387 ? -5.09 -29.406 -25.047 1 98.81 387 TYR B C 1
ATOM 7105 O O . TYR B 1 387 ? -4.52 -28.859 -24.094 1 98.81 387 TYR B O 1
ATOM 7113 N N . PHE B 1 388 ? -4.637 -30.484 -25.562 1 98.88 388 PHE B N 1
ATOM 7114 C CA . PHE B 1 388 ? -3.539 -31.266 -25.016 1 98.88 388 PHE B CA 1
ATOM 7115 C C . PHE B 1 388 ? -2.207 -30.844 -25.625 1 98.88 388 PHE B C 1
ATOM 7117 O O . PHE B 1 388 ? -2.092 -30.688 -26.844 1 98.88 388 PHE B O 1
ATOM 7124 N N . ILE B 1 389 ? -1.271 -30.578 -24.781 1 98.88 389 ILE B N 1
ATOM 7125 C CA . ILE B 1 389 ? 0.102 -30.25 -25.156 1 98.88 389 ILE B CA 1
ATOM 7126 C C . ILE B 1 389 ? 1.068 -31.156 -24.391 1 98.88 389 ILE B C 1
ATOM 7128 O O . ILE B 1 389 ? 0.945 -31.297 -23.172 1 98.88 389 ILE B O 1
ATOM 7132 N N . GLU B 1 390 ? 1.963 -31.797 -25.047 1 98.75 390 GLU B N 1
ATOM 7133 C CA . GLU B 1 390 ? 2.943 -32.656 -24.406 1 98.75 390 GLU B CA 1
ATOM 7134 C C . GLU B 1 390 ? 3.898 -31.844 -23.531 1 98.75 390 GLU B C 1
ATOM 7136 O O . GLU B 1 390 ? 4.277 -30.734 -23.875 1 98.75 390 GLU B O 1
ATOM 7141 N N . PRO B 1 391 ? 4.227 -32.406 -22.312 1 98.81 391 PRO B N 1
ATOM 7142 C CA . PRO B 1 391 ? 5.324 -31.766 -21.578 1 98.81 391 PRO B CA 1
ATOM 7143 C C . PRO B 1 391 ? 6.602 -31.672 -22.406 1 98.81 391 PRO B C 1
ATOM 7145 O O . PRO B 1 391 ? 7.168 -32.688 -22.812 1 98.81 391 PRO B O 1
ATOM 7148 N N . THR B 1 392 ? 7.043 -30.453 -22.641 1 98.94 392 THR B N 1
ATOM 7149 C CA . THR B 1 392 ? 8.109 -30.203 -23.594 1 98.94 392 THR B CA 1
ATOM 7150 C C . THR B 1 392 ? 9.359 -29.688 -22.906 1 98.94 392 THR B C 1
ATOM 7152 O O . THR B 1 392 ? 9.297 -28.75 -22.109 1 98.94 392 THR B O 1
ATOM 7155 N N . ILE B 1 393 ? 10.461 -30.344 -23.094 1 98.94 393 ILE B N 1
ATOM 7156 C CA . ILE B 1 393 ? 11.742 -29.906 -22.578 1 98.94 393 ILE B CA 1
ATOM 7157 C C . ILE B 1 393 ? 12.648 -29.453 -23.719 1 98.94 393 ILE B C 1
ATOM 7159 O O . ILE B 1 393 ? 12.93 -30.234 -24.641 1 98.94 393 ILE B O 1
ATOM 7163 N N . VAL B 1 394 ? 13.078 -28.25 -23.719 1 98.88 394 VAL B N 1
ATOM 7164 C CA . VAL B 1 394 ? 13.859 -27.641 -24.781 1 98.88 394 VAL B CA 1
ATOM 7165 C C . VAL B 1 394 ? 15.227 -27.219 -24.25 1 98.88 394 VAL B C 1
ATOM 7167 O O . VAL B 1 394 ? 15.32 -26.578 -23.203 1 98.88 394 VAL B O 1
ATOM 7170 N N . VAL B 1 395 ? 16.312 -27.609 -24.875 1 98.81 395 VAL B N 1
ATOM 7171 C CA . VAL B 1 395 ? 17.656 -27.125 -24.547 1 98.81 395 VAL B CA 1
ATOM 7172 C C . VAL B 1 395 ? 17.906 -25.812 -25.281 1 98.81 395 VAL B C 1
ATOM 7174 O O . VAL B 1 395 ? 17.828 -25.75 -26.516 1 98.81 395 VAL B O 1
ATOM 7177 N N . VAL B 1 396 ? 18.156 -24.781 -24.547 1 98.38 396 VAL B N 1
ATOM 7178 C CA . VAL B 1 396 ? 18.344 -23.438 -25.078 1 98.38 396 VAL B CA 1
ATOM 7179 C C . VAL B 1 396 ? 19.781 -22.984 -24.812 1 98.38 396 VAL B C 1
ATOM 7181 O O . VAL B 1 396 ? 20.234 -22.953 -23.672 1 98.38 396 VAL B O 1
ATOM 7184 N N . ASN B 1 397 ? 20.531 -22.547 -25.844 1 95.06 397 ASN B N 1
ATOM 7185 C CA . ASN B 1 397 ? 21.953 -22.234 -25.688 1 95.06 397 ASN B CA 1
ATOM 7186 C C . ASN B 1 397 ? 22.188 -20.734 -25.594 1 95.06 397 ASN B C 1
ATOM 7188 O O . ASN B 1 397 ? 23.328 -20.281 -25.484 1 95.06 397 ASN B O 1
ATOM 7192 N N . ASP B 1 398 ? 21.125 -19.938 -25.672 1 96.62 398 ASP B N 1
ATOM 7193 C CA . ASP B 1 398 ? 21.172 -18.484 -25.531 1 96.62 398 ASP B CA 1
ATOM 7194 C C . ASP B 1 398 ? 20.297 -18.016 -24.375 1 96.62 398 ASP B C 1
ATOM 7196 O O . ASP B 1 398 ? 19.078 -18.078 -24.453 1 96.62 398 ASP B O 1
ATOM 7200 N N . PRO B 1 399 ? 20.922 -17.516 -23.297 1 95.88 399 PRO B N 1
ATOM 7201 C CA . PRO B 1 399 ? 20.141 -17.094 -22.141 1 95.88 399 PRO B CA 1
ATOM 7202 C C . PRO B 1 399 ? 19.234 -15.891 -22.438 1 95.88 399 PRO B C 1
ATOM 7204 O O . PRO B 1 399 ? 18.359 -15.555 -21.641 1 95.88 399 PRO B O 1
ATOM 7207 N N . ASN B 1 400 ? 19.359 -15.211 -23.578 1 96.62 400 ASN B N 1
ATOM 7208 C CA . ASN B 1 400 ? 18.547 -14.055 -23.938 1 96.62 400 ASN B CA 1
ATOM 7209 C C . ASN B 1 400 ? 17.391 -14.445 -24.844 1 96.62 400 ASN B C 1
ATOM 7211 O O . ASN B 1 400 ? 16.594 -13.602 -25.25 1 96.62 400 ASN B O 1
ATOM 7215 N N . ASP B 1 401 ? 17.312 -15.711 -25.156 1 98 401 ASP B N 1
ATOM 7216 C CA . ASP B 1 401 ? 16.25 -16.203 -26.016 1 98 401 ASP B CA 1
ATOM 7217 C C . ASP B 1 401 ? 14.875 -15.961 -25.391 1 98 401 ASP B C 1
ATOM 7219 O O . ASP B 1 401 ? 14.742 -15.914 -24.172 1 98 401 ASP B O 1
ATOM 7223 N N . LYS B 1 402 ? 13.812 -15.773 -26.188 1 97.25 402 LYS B N 1
ATOM 7224 C CA . LYS B 1 402 ? 12.469 -15.492 -25.672 1 97.25 402 LYS B CA 1
ATOM 7225 C C . LYS B 1 402 ? 11.961 -16.641 -24.812 1 97.25 402 LYS B C 1
ATOM 7227 O O . LYS B 1 402 ? 11.195 -16.422 -23.875 1 97.25 402 LYS B O 1
ATOM 7232 N N . LEU B 1 403 ? 12.453 -17.922 -25.047 1 98.56 403 LEU B N 1
ATOM 7233 C CA . LEU B 1 403 ? 12.039 -19.062 -24.234 1 98.56 403 LEU B CA 1
ATOM 7234 C C . LEU B 1 403 ? 12.586 -18.953 -22.812 1 98.56 403 LEU B C 1
ATOM 7236 O O . LEU B 1 403 ? 12.117 -19.641 -21.906 1 98.56 403 LEU B O 1
ATOM 7240 N N . MET B 1 404 ? 13.609 -18.062 -22.641 1 98.25 404 MET B N 1
ATOM 7241 C CA . MET B 1 404 ? 14.219 -17.859 -21.328 1 98.25 404 MET B CA 1
ATOM 7242 C C . MET B 1 404 ? 13.664 -16.625 -20.641 1 98.25 404 MET B C 1
ATOM 7244 O O . MET B 1 404 ? 13.781 -16.469 -19.422 1 98.25 404 MET B O 1
ATOM 7248 N N . ASN B 1 405 ? 12.969 -15.75 -21.406 1 97.69 405 ASN B N 1
ATOM 7249 C CA . ASN B 1 405 ? 12.711 -14.43 -20.859 1 97.69 405 ASN B CA 1
ATOM 7250 C C . ASN B 1 405 ? 11.219 -14.094 -20.875 1 97.69 405 ASN B C 1
ATOM 7252 O O . ASN B 1 405 ? 10.773 -13.18 -20.172 1 97.69 405 ASN B O 1
ATOM 7256 N N . GLU B 1 406 ? 10.414 -14.766 -21.656 1 97.94 406 GLU B N 1
ATOM 7257 C CA . GLU B 1 406 ? 8.992 -14.477 -21.781 1 97.94 406 GLU B CA 1
ATOM 7258 C C . GLU B 1 406 ? 8.148 -15.516 -21.047 1 97.94 406 GLU B C 1
ATOM 7260 O O . GLU B 1 406 ? 8.516 -16.688 -20.984 1 97.94 406 GLU B O 1
ATOM 7265 N N . GLU B 1 407 ? 7.094 -15.117 -20.422 1 97.88 407 GLU B N 1
ATOM 7266 C CA . GLU B 1 407 ? 6.156 -16.047 -19.797 1 97.88 407 GLU B CA 1
ATOM 7267 C C . GLU B 1 407 ? 5.383 -16.844 -20.844 1 97.88 407 GLU B C 1
ATOM 7269 O O . GLU B 1 407 ? 4.738 -16.266 -21.719 1 97.88 407 GLU B O 1
ATOM 7274 N N . ILE B 1 408 ? 5.438 -18.125 -20.766 1 98.12 408 ILE B N 1
ATOM 7275 C CA . ILE B 1 408 ? 4.77 -19.016 -21.719 1 98.12 408 ILE B CA 1
ATOM 7276 C C . ILE B 1 408 ? 3.457 -19.516 -21.109 1 98.12 408 ILE B C 1
ATOM 7278 O O . ILE B 1 408 ? 2.43 -19.547 -21.797 1 98.12 408 ILE B O 1
ATOM 7282 N N . PHE B 1 409 ? 3.471 -19.797 -19.828 1 98.31 409 PHE B N 1
ATOM 7283 C CA . PHE B 1 409 ? 2.307 -20.266 -19.078 1 98.31 409 PHE B CA 1
ATOM 7284 C C . PHE B 1 409 ? 1.754 -21.547 -19.672 1 98.31 409 PHE B C 1
ATOM 7286 O O . PHE B 1 409 ? 0.562 -21.641 -19.984 1 98.31 409 PHE B O 1
ATOM 7293 N N . GLY B 1 410 ? 2.523 -22.562 -19.828 1 98.69 410 GLY B N 1
ATOM 7294 C CA . GLY B 1 410 ? 2.26 -23.875 -20.391 1 98.69 410 GLY B CA 1
ATOM 7295 C C . GLY B 1 410 ? 3.34 -24.891 -20.062 1 98.69 410 GLY B C 1
ATOM 7296 O O . GLY B 1 410 ? 4.309 -24.578 -19.375 1 98.69 410 GLY B O 1
ATOM 7297 N N . PRO B 1 411 ? 3.145 -26.141 -20.469 1 98.81 411 PRO B N 1
ATOM 7298 C CA . PRO B 1 411 ? 4.07 -27.203 -20.094 1 98.81 411 PRO B CA 1
ATOM 7299 C C . PRO B 1 411 ? 5.336 -27.219 -20.938 1 98.81 411 PRO B C 1
ATOM 7301 O O . PRO B 1 411 ? 5.625 -28.219 -21.594 1 98.81 411 PRO B O 1
ATOM 7304 N N . VAL B 1 412 ? 6.082 -26.109 -20.891 1 98.94 412 VAL B N 1
ATOM 7305 C CA . VAL B 1 412 ? 7.336 -25.953 -21.625 1 98.94 412 VAL B CA 1
ATOM 7306 C C . VAL B 1 412 ? 8.453 -25.578 -20.656 1 98.94 412 VAL B C 1
ATOM 7308 O O . VAL B 1 412 ? 8.375 -24.562 -19.969 1 98.94 412 VAL B O 1
ATOM 7311 N N . LEU B 1 413 ? 9.461 -26.391 -20.562 1 98.88 413 LEU B N 1
ATOM 7312 C CA . LEU B 1 413 ? 10.633 -26.172 -19.719 1 98.88 413 LEU B CA 1
ATOM 7313 C C . LEU B 1 413 ? 11.867 -25.891 -20.578 1 98.88 413 LEU B C 1
ATOM 7315 O O . LEU B 1 413 ? 12.227 -26.688 -21.438 1 98.88 413 LEU B O 1
ATOM 7319 N N . SER B 1 414 ? 12.453 -24.75 -20.391 1 98.88 414 SER B N 1
ATOM 7320 C CA . SER B 1 414 ? 13.703 -24.391 -21.062 1 98.88 414 SER B CA 1
ATOM 7321 C C . SER B 1 414 ? 14.914 -24.719 -20.203 1 98.88 414 SER B C 1
ATOM 7323 O O . SER B 1 414 ? 14.945 -24.375 -19.016 1 98.88 414 SER B O 1
ATOM 7325 N N . VAL B 1 415 ? 15.859 -25.406 -20.766 1 98.88 415 VAL B N 1
ATOM 7326 C CA . VAL B 1 415 ? 17.078 -25.781 -20.062 1 98.88 415 VAL B CA 1
ATOM 7327 C C . VAL B 1 415 ? 18.266 -25.016 -20.641 1 98.88 415 VAL B C 1
ATOM 7329 O O . VAL B 1 415 ? 18.5 -25.031 -21.859 1 98.88 415 VAL B O 1
ATOM 7332 N N . TYR B 1 416 ? 18.969 -24.359 -19.812 1 98.69 416 TYR B N 1
ATOM 7333 C CA . TYR B 1 416 ? 20.188 -23.672 -20.203 1 98.69 416 TYR B CA 1
ATOM 7334 C C . TYR B 1 416 ? 21.406 -24.312 -19.547 1 98.69 416 TYR B C 1
ATOM 7336 O O . TYR B 1 416 ? 21.75 -24 -18.406 1 98.69 416 TYR B O 1
ATOM 7344 N N . PRO B 1 417 ? 22.094 -25.25 -20.281 1 98.31 417 PRO B N 1
ATOM 7345 C CA . PRO B 1 417 ? 23.391 -25.719 -19.781 1 98.31 417 PRO B CA 1
ATOM 7346 C C . PRO B 1 417 ? 24.469 -24.641 -19.812 1 98.31 417 PRO B C 1
ATOM 7348 O O . PRO B 1 417 ? 24.609 -23.938 -20.812 1 98.31 417 PRO B O 1
ATOM 7351 N N . PHE B 1 418 ? 25.172 -24.438 -18.688 1 98.12 418 PHE B N 1
ATOM 7352 C CA . PHE B 1 418 ? 26.203 -23.406 -18.641 1 98.12 418 PHE B CA 1
ATOM 7353 C C . PHE B 1 418 ? 27.531 -24 -18.219 1 98.12 418 PHE B C 1
ATOM 7355 O O . PHE B 1 418 ? 27.578 -25.016 -17.516 1 98.12 418 PHE B O 1
ATOM 7362 N N . PRO B 1 419 ? 28.703 -23.438 -18.672 1 97.62 419 PRO B N 1
ATOM 7363 C CA . PRO B 1 419 ? 30.016 -23.938 -18.234 1 97.62 419 PRO B CA 1
ATOM 7364 C C . PRO B 1 419 ? 30.188 -23.891 -16.719 1 97.62 419 PRO B C 1
ATOM 7366 O O . PRO B 1 419 ? 29.844 -22.891 -16.078 1 97.62 419 PRO B O 1
ATOM 7369 N N . ASP B 1 420 ? 30.734 -25 -16.172 1 97.31 420 ASP B N 1
ATOM 7370 C CA . ASP B 1 420 ? 30.875 -25.125 -14.719 1 97.31 420 ASP B CA 1
ATOM 7371 C C . ASP B 1 420 ? 31.609 -23.922 -14.125 1 97.31 420 ASP B C 1
ATOM 7373 O O . ASP B 1 420 ? 31.312 -23.516 -13 1 97.31 420 ASP B O 1
ATOM 7377 N N . LYS B 1 421 ? 32.406 -23.328 -14.875 1 96.44 421 LYS B N 1
ATOM 7378 C CA . LYS B 1 421 ? 33.219 -22.203 -14.383 1 96.44 421 LYS B CA 1
ATOM 7379 C C . LYS B 1 421 ? 32.312 -20.984 -14.102 1 96.44 421 LYS B C 1
ATOM 7381 O O . LYS B 1 421 ? 32.719 -20.078 -13.383 1 96.44 421 LYS B O 1
ATOM 7386 N N . MET B 1 422 ? 31.094 -21.031 -14.562 1 96.5 422 MET B N 1
ATOM 7387 C CA . MET B 1 422 ? 30.188 -19.891 -14.422 1 96.5 422 MET B CA 1
ATOM 7388 C C . MET B 1 422 ? 29.297 -20.078 -13.203 1 96.5 422 MET B C 1
ATOM 7390 O O . MET B 1 422 ? 28.453 -19.219 -12.914 1 96.5 422 MET B O 1
ATOM 7394 N N . VAL B 1 423 ? 29.422 -21.141 -12.414 1 94.81 423 VAL B N 1
ATOM 7395 C CA . VAL B 1 423 ? 28.453 -21.578 -11.422 1 94.81 423 VAL B CA 1
ATOM 7396 C C . VAL B 1 423 ? 28.375 -20.547 -10.289 1 94.81 423 VAL B C 1
ATOM 7398 O O . VAL B 1 423 ? 27.375 -20.484 -9.57 1 94.81 423 VAL B O 1
ATOM 7401 N N . ASP B 1 424 ? 29.312 -19.672 -10.289 1 85.88 424 ASP B N 1
ATOM 7402 C CA . ASP B 1 424 ? 29.328 -18.672 -9.219 1 85.88 424 ASP B CA 1
ATOM 7403 C C . ASP B 1 424 ? 28.766 -17.344 -9.703 1 85.88 424 ASP B C 1
ATOM 7405 O O . ASP B 1 424 ? 27.672 -17.297 -10.281 1 85.88 424 ASP B O 1
ATOM 7409 N N . LYS B 1 425 ? 29.406 -16.234 -9.719 1 83.38 425 LYS B N 1
ATOM 7410 C CA . LYS B 1 425 ? 28.969 -14.859 -9.93 1 83.38 425 LYS B CA 1
ATOM 7411 C C . LYS B 1 425 ? 28.328 -14.695 -11.305 1 83.38 425 LYS B C 1
ATOM 7413 O O . LYS B 1 425 ? 27.234 -14.125 -11.43 1 83.38 425 LYS B O 1
ATOM 7418 N N . ASP B 1 426 ? 28.797 -15.359 -12.305 1 94.56 426 ASP B N 1
ATOM 7419 C CA . ASP B 1 426 ? 28.328 -15.156 -13.68 1 94.56 426 ASP B CA 1
ATOM 7420 C C . ASP B 1 426 ? 26.906 -15.68 -13.852 1 94.56 426 ASP B C 1
ATOM 7422 O O . ASP B 1 426 ? 26.078 -15.039 -14.5 1 94.56 426 ASP B O 1
ATOM 7426 N N . ILE B 1 427 ? 26.641 -16.781 -13.25 1 97.12 427 ILE B N 1
ATOM 7427 C CA . ILE B 1 427 ? 25.328 -17.391 -13.461 1 97.12 427 ILE B CA 1
ATOM 7428 C C . ILE B 1 427 ? 24.266 -16.562 -12.727 1 97.12 427 ILE B C 1
ATOM 7430 O O . ILE B 1 427 ? 23.141 -16.453 -13.203 1 97.12 427 ILE B O 1
ATOM 7434 N N . PHE B 1 428 ? 24.641 -16.016 -11.594 1 97.5 428 PHE B N 1
ATOM 7435 C CA . PHE B 1 428 ? 23.703 -15.172 -10.875 1 97.5 428 PHE B CA 1
ATOM 7436 C C . PHE B 1 428 ? 23.312 -13.953 -11.703 1 97.5 428 PHE B C 1
ATOM 7438 O O . PHE B 1 428 ? 22.156 -13.523 -11.703 1 97.5 428 PHE B O 1
ATOM 7445 N N . GLU B 1 429 ? 24.234 -13.398 -12.461 1 96.62 429 GLU B N 1
ATOM 7446 C CA . GLU B 1 429 ? 23.969 -12.266 -13.336 1 96.62 429 GLU B CA 1
ATOM 7447 C C . GLU B 1 429 ? 22.984 -12.648 -14.445 1 96.62 429 GLU B C 1
ATOM 7449 O O . GLU B 1 429 ? 22.078 -11.875 -14.766 1 96.62 429 GLU B O 1
ATOM 7454 N N . ILE B 1 430 ? 23.203 -13.789 -14.977 1 97.31 430 ILE B N 1
ATOM 7455 C CA . ILE B 1 430 ? 22.344 -14.281 -16.047 1 97.31 430 ILE B CA 1
ATOM 7456 C C . ILE B 1 430 ? 20.922 -14.477 -15.516 1 97.31 430 ILE B C 1
ATOM 7458 O O . ILE B 1 430 ? 19.953 -14.039 -16.141 1 97.31 430 ILE B O 1
ATOM 7462 N N . VAL B 1 431 ? 20.766 -15.07 -14.336 1 97.31 431 VAL B N 1
ATOM 7463 C CA . VAL B 1 431 ? 19.469 -15.328 -13.719 1 97.31 431 VAL B CA 1
ATOM 7464 C C . VAL B 1 431 ? 18.781 -14.008 -13.406 1 97.31 431 VAL B C 1
ATOM 7466 O O . VAL B 1 431 ? 17.578 -13.867 -13.641 1 97.31 431 VAL B O 1
ATOM 7469 N N . ASN B 1 432 ? 19.484 -13.031 -13.016 1 95.75 432 ASN B N 1
ATOM 7470 C CA . ASN B 1 432 ? 18.953 -11.758 -12.562 1 95.75 432 ASN B CA 1
ATOM 7471 C C . ASN B 1 432 ? 18.516 -10.883 -13.727 1 95.75 432 ASN B C 1
ATOM 7473 O O . ASN B 1 432 ? 17.781 -9.906 -13.539 1 95.75 432 ASN B O 1
ATOM 7477 N N . LYS B 1 433 ? 18.844 -11.25 -14.938 1 95 433 LYS B N 1
ATOM 7478 C CA . LYS B 1 433 ? 18.531 -10.43 -16.109 1 95 433 LYS B CA 1
ATOM 7479 C C . LYS B 1 433 ? 17.078 -10.609 -16.531 1 95 433 LYS B C 1
ATOM 7481 O O . LYS B 1 433 ? 16.531 -9.781 -17.266 1 95 433 LYS B O 1
ATOM 7486 N N . VAL B 1 434 ? 16.438 -11.617 -16.062 1 96.69 434 VAL B N 1
ATOM 7487 C CA . VAL B 1 434 ? 15.055 -11.875 -16.422 1 96.69 434 VAL B CA 1
ATOM 7488 C C . VAL B 1 434 ? 14.148 -10.859 -15.727 1 96.69 434 VAL B C 1
ATOM 7490 O O . VAL B 1 434 ? 14.305 -10.578 -14.539 1 96.69 434 VAL B O 1
ATOM 7493 N N . PRO B 1 435 ? 13.18 -10.266 -16.438 1 96.56 435 PRO B N 1
ATOM 7494 C CA . PRO B 1 435 ? 12.422 -9.117 -15.93 1 96.56 435 PRO B CA 1
ATOM 7495 C C . PRO B 1 435 ? 11.453 -9.5 -14.812 1 96.56 435 PRO B C 1
ATOM 7497 O O . PRO B 1 435 ? 10.961 -8.633 -14.094 1 96.56 435 PRO B O 1
ATOM 7500 N N . PHE B 1 436 ? 11.203 -10.758 -14.609 1 97.94 436 PHE B N 1
ATOM 7501 C CA . PHE B 1 436 ? 10.234 -11.219 -13.625 1 97.94 436 PHE B CA 1
ATOM 7502 C C . PHE B 1 436 ? 10.906 -11.484 -12.281 1 97.94 436 PHE B C 1
ATOM 7504 O O . PHE B 1 436 ? 12.102 -11.758 -12.227 1 97.94 436 PHE B O 1
ATOM 7511 N N . GLY B 1 437 ? 10.188 -11.359 -11.156 1 98.25 437 GLY B N 1
ATOM 7512 C CA . GLY B 1 437 ? 10.68 -11.648 -9.82 1 98.25 437 GLY B CA 1
ATOM 7513 C C . GLY B 1 437 ? 9.672 -12.383 -8.961 1 98.25 437 GLY B C 1
ATOM 7514 O O . GLY B 1 437 ? 9.406 -11.992 -7.82 1 98.25 437 GLY B O 1
ATOM 7515 N N . LEU B 1 438 ? 9.086 -13.508 -9.445 1 98.5 438 LEU B N 1
ATOM 7516 C CA . LEU B 1 438 ? 8.023 -14.188 -8.719 1 98.5 438 LEU B CA 1
ATOM 7517 C C . LEU B 1 438 ? 8.586 -15.312 -7.852 1 98.5 438 LEU B C 1
ATOM 7519 O O . LEU B 1 438 ? 8.648 -15.18 -6.629 1 98.5 438 LEU B O 1
ATOM 7523 N N . THR B 1 439 ? 9.062 -16.469 -8.492 1 98.75 439 THR B N 1
ATOM 7524 C CA . THR B 1 439 ? 9.602 -17.547 -7.68 1 98.75 439 THR B CA 1
ATOM 7525 C C . THR B 1 439 ? 10.914 -18.062 -8.266 1 98.75 439 THR B C 1
ATOM 7527 O O . THR B 1 439 ? 11.195 -17.859 -9.453 1 98.75 439 THR B O 1
ATOM 7530 N N . GLY B 1 440 ? 11.758 -18.562 -7.465 1 98.81 440 GLY B N 1
ATOM 7531 C CA . GLY B 1 440 ? 13.023 -19.172 -7.844 1 98.81 440 GLY B CA 1
ATOM 7532 C C . GLY B 1 440 ? 13.531 -20.172 -6.828 1 98.81 440 GLY B C 1
ATOM 7533 O O . GLY B 1 440 ? 13.211 -20.094 -5.641 1 98.81 440 GLY B O 1
ATOM 7534 N N . ALA B 1 441 ? 14.273 -21.109 -7.289 1 98.88 441 ALA B N 1
ATOM 7535 C CA . ALA B 1 441 ? 14.82 -22.156 -6.422 1 98.88 441 ALA B CA 1
ATOM 7536 C C . ALA B 1 441 ? 16.297 -22.406 -6.734 1 98.88 441 ALA B C 1
ATOM 7538 O O . ALA B 1 441 ? 16.719 -22.281 -7.883 1 98.88 441 ALA B O 1
ATOM 7539 N N . ILE B 1 442 ? 17 -22.781 -5.73 1 98.69 442 ILE B N 1
ATOM 7540 C CA . ILE B 1 442 ? 18.375 -23.219 -5.859 1 98.69 442 ILE B CA 1
ATOM 7541 C C . ILE B 1 442 ? 18.531 -24.625 -5.285 1 98.69 442 ILE B C 1
ATOM 7543 O O . ILE B 1 442 ? 17.906 -24.953 -4.266 1 98.69 442 ILE B O 1
ATOM 7547 N N . PHE B 1 443 ? 19.219 -25.469 -5.953 1 98.81 443 PHE B N 1
ATOM 7548 C CA . PHE B 1 443 ? 19.531 -26.812 -5.492 1 98.81 443 PHE B CA 1
ATOM 7549 C C . PHE B 1 443 ? 21.031 -26.984 -5.309 1 98.81 443 PHE B C 1
ATOM 7551 O O . PHE B 1 443 ? 21.797 -26.844 -6.262 1 98.81 443 PHE B O 1
ATOM 7558 N N . SER B 1 444 ? 21.469 -27.266 -4.109 1 98.69 444 SER B N 1
ATOM 7559 C CA . SER B 1 444 ? 22.875 -27.422 -3.795 1 98.69 444 SER B CA 1
ATOM 7560 C C . SER B 1 444 ? 23.078 -28.141 -2.465 1 98.69 444 SER B C 1
ATOM 7562 O O . SER B 1 444 ? 22.234 -28.047 -1.569 1 98.69 444 SER B O 1
ATOM 7564 N N . GLN B 1 445 ? 24.156 -28.906 -2.344 1 98.12 445 GLN B N 1
ATOM 7565 C CA . GLN B 1 445 ? 24.594 -29.453 -1.064 1 98.12 445 GLN B CA 1
ATOM 7566 C C . GLN B 1 445 ? 25.75 -28.641 -0.48 1 98.12 445 GLN B C 1
ATOM 7568 O O . GLN B 1 445 ? 26.203 -28.906 0.63 1 98.12 445 GLN B O 1
ATOM 7573 N N . ASP B 1 446 ? 26.203 -27.672 -1.212 1 97.88 446 ASP B N 1
ATOM 7574 C CA . ASP B 1 446 ? 27.266 -26.766 -0.772 1 97.88 446 ASP B CA 1
ATOM 7575 C C . ASP B 1 446 ? 26.688 -25.578 0.008 1 97.88 446 ASP B C 1
ATOM 7577 O O . ASP B 1 446 ? 26.172 -24.641 -0.585 1 97.88 446 ASP B O 1
ATOM 7581 N N . THR B 1 447 ? 26.922 -25.625 1.275 1 97.12 447 THR B N 1
ATOM 7582 C CA . THR B 1 447 ? 26.328 -24.641 2.162 1 97.12 447 THR B CA 1
ATOM 7583 C C . THR B 1 447 ? 26.859 -23.234 1.865 1 97.12 447 THR B C 1
ATOM 7585 O O . THR B 1 447 ? 26.156 -22.25 2.004 1 97.12 447 THR B O 1
ATOM 7588 N N . LYS B 1 448 ? 28.156 -23.125 1.497 1 96.75 448 LYS B N 1
ATOM 7589 C CA . LYS B 1 448 ? 28.734 -21.828 1.167 1 96.75 448 LYS B CA 1
ATOM 7590 C C . LYS B 1 448 ? 28.094 -21.234 -0.089 1 96.75 448 LYS B C 1
ATOM 7592 O O . LYS B 1 448 ? 27.828 -20.031 -0.153 1 96.75 448 LYS B O 1
ATOM 7597 N N . TYR B 1 449 ? 27.875 -22.109 -1.095 1 96.75 449 TYR B N 1
ATOM 7598 C CA . TYR B 1 449 ? 27.203 -21.688 -2.314 1 96.75 449 TYR B CA 1
ATOM 7599 C C . TYR B 1 449 ? 25.781 -21.219 -2.02 1 96.75 449 TYR B C 1
ATOM 7601 O O . TYR B 1 449 ? 25.328 -20.203 -2.562 1 96.75 449 TYR B O 1
ATOM 7609 N N . LEU B 1 450 ? 25.094 -21.953 -1.203 1 97.81 450 LEU B N 1
ATOM 7610 C CA . LEU B 1 450 ? 23.719 -21.609 -0.864 1 97.81 450 LEU B CA 1
ATOM 7611 C C . LEU B 1 450 ? 23.641 -20.234 -0.214 1 97.81 450 LEU B C 1
ATOM 7613 O O . LEU B 1 450 ? 22.75 -19.438 -0.535 1 97.81 450 LEU B O 1
ATOM 7617 N N . GLN B 1 451 ? 24.5 -19.953 0.673 1 96.44 451 GLN B N 1
ATOM 7618 C CA . GLN B 1 451 ? 24.531 -18.656 1.345 1 96.44 451 GLN B CA 1
ATOM 7619 C C . GLN B 1 451 ? 24.781 -17.531 0.35 1 96.44 451 GLN B C 1
ATOM 7621 O O . GLN B 1 451 ? 24.109 -16.484 0.408 1 96.44 451 GLN B O 1
ATOM 7626 N N . LYS B 1 452 ? 25.703 -17.75 -0.551 1 96.5 452 LYS B N 1
ATOM 7627 C CA . LYS B 1 452 ? 26 -16.766 -1.581 1 96.5 452 LYS B CA 1
ATOM 7628 C C . LYS B 1 452 ? 24.797 -16.547 -2.494 1 96.5 452 LYS B C 1
ATOM 7630 O O . LYS B 1 452 ? 24.438 -15.398 -2.793 1 96.5 452 LYS B O 1
ATOM 7635 N N . ALA B 1 453 ? 24.188 -17.625 -2.943 1 97.25 453 ALA B N 1
ATOM 7636 C CA . ALA B 1 453 ? 23.047 -17.562 -3.846 1 97.25 453 ALA B CA 1
ATOM 7637 C C . ALA B 1 453 ? 21.875 -16.844 -3.189 1 97.25 453 ALA B C 1
ATOM 7639 O O . ALA B 1 453 ? 21.172 -16.062 -3.838 1 97.25 453 ALA B O 1
ATOM 7640 N N . LEU B 1 454 ? 21.672 -17.109 -1.947 1 96.12 454 LEU B N 1
ATOM 7641 C CA . LEU B 1 454 ? 20.594 -16.484 -1.186 1 96.12 454 LEU B CA 1
ATOM 7642 C C . LEU B 1 454 ? 20.734 -14.969 -1.188 1 96.12 454 LEU B C 1
ATOM 7644 O O . LEU B 1 454 ? 19.734 -14.25 -1.212 1 96.12 454 LEU B O 1
ATOM 7648 N N . GLN B 1 455 ? 21.922 -14.461 -1.193 1 95.44 455 GLN B N 1
ATOM 7649 C CA . GLN B 1 455 ? 22.156 -13.023 -1.164 1 95.44 455 GLN B CA 1
ATOM 7650 C C . GLN B 1 455 ? 22.172 -12.438 -2.574 1 95.44 455 GLN B C 1
ATOM 7652 O O . GLN B 1 455 ? 21.562 -11.398 -2.824 1 95.44 455 GLN B O 1
ATOM 7657 N N . GLU B 1 456 ? 22.781 -13.148 -3.504 1 96.25 456 GLU B N 1
ATOM 7658 C CA . GLU B 1 456 ? 22.969 -12.609 -4.848 1 96.25 456 GLU B CA 1
ATOM 7659 C C . GLU B 1 456 ? 21.672 -12.672 -5.656 1 96.25 456 GLU B C 1
ATOM 7661 O O . GLU B 1 456 ? 21.5 -11.93 -6.625 1 96.25 456 GLU B O 1
ATOM 7666 N N . LEU B 1 457 ? 20.781 -13.586 -5.309 1 97.38 457 LEU B N 1
ATOM 7667 C CA . LEU B 1 457 ? 19.531 -13.758 -6.035 1 97.38 457 LEU B CA 1
ATOM 7668 C C . LEU B 1 457 ? 18.344 -13.234 -5.223 1 97.38 457 LEU B C 1
ATOM 7670 O O . LEU B 1 457 ? 17.188 -13.539 -5.531 1 97.38 457 LEU B O 1
ATOM 7674 N N . LYS B 1 458 ? 18.625 -12.453 -4.281 1 95.88 458 LYS B N 1
ATOM 7675 C CA . LYS B 1 458 ? 17.656 -11.984 -3.289 1 95.88 458 LYS B CA 1
ATOM 7676 C C . LYS B 1 458 ? 16.484 -11.297 -3.957 1 95.88 458 LYS B C 1
ATOM 7678 O O . LYS B 1 458 ? 15.336 -11.445 -3.518 1 95.88 458 LYS B O 1
ATOM 7683 N N . MET B 1 459 ? 16.703 -10.547 -5.02 1 96.06 459 MET B N 1
ATOM 7684 C CA . MET B 1 459 ? 15.656 -9.727 -5.637 1 96.06 459 MET B CA 1
ATOM 7685 C C . MET B 1 459 ? 14.969 -10.477 -6.77 1 96.06 459 MET B C 1
ATOM 7687 O O . MET B 1 459 ? 13.969 -10.016 -7.312 1 96.06 459 MET B O 1
ATOM 7691 N N . SER B 1 460 ? 15.461 -11.656 -7.102 1 97.44 460 SER B N 1
ATOM 7692 C CA . SER B 1 460 ? 15.016 -12.367 -8.289 1 97.44 460 SER B CA 1
ATOM 7693 C C . SER B 1 460 ? 13.711 -13.117 -8.031 1 97.44 460 SER B C 1
ATOM 7695 O O . SER B 1 460 ? 13.055 -13.578 -8.969 1 97.44 460 SER B O 1
ATOM 7697 N N . ALA B 1 461 ? 13.297 -13.172 -6.781 1 98.31 461 ALA B N 1
ATOM 7698 C CA . ALA B 1 461 ? 12.109 -13.953 -6.465 1 98.31 461 ALA B CA 1
ATOM 7699 C C . ALA B 1 461 ? 11.461 -13.469 -5.172 1 98.31 461 ALA B C 1
ATOM 7701 O O . ALA B 1 461 ? 12.148 -13.289 -4.16 1 98.31 461 ALA B O 1
ATOM 7702 N N . GLY B 1 462 ? 10.141 -13.266 -5.258 1 98.25 462 GLY B N 1
ATOM 7703 C CA . GLY B 1 462 ? 9.398 -12.953 -4.043 1 98.25 462 GLY B CA 1
ATOM 7704 C C . GLY B 1 462 ? 9.195 -14.164 -3.15 1 98.25 462 GLY B C 1
ATOM 7705 O O . GLY B 1 462 ? 9.031 -14.023 -1.936 1 98.25 462 GLY B O 1
ATOM 7706 N N . ASN B 1 463 ? 9.133 -15.336 -3.682 1 98.75 463 ASN B N 1
ATOM 7707 C CA . ASN B 1 463 ? 9.188 -16.641 -3.016 1 98.75 463 ASN B CA 1
ATOM 7708 C C . ASN B 1 463 ? 10.414 -17.438 -3.447 1 98.75 463 ASN B C 1
ATOM 7710 O O . ASN B 1 463 ? 10.547 -17.781 -4.621 1 98.75 463 ASN B O 1
ATOM 7714 N N . PHE B 1 464 ? 11.25 -17.703 -2.512 1 98.75 464 PHE B N 1
ATOM 7715 C CA . PHE B 1 464 ? 12.531 -18.344 -2.785 1 98.75 464 PHE B CA 1
ATOM 7716 C C . PHE B 1 464 ? 12.594 -19.719 -2.131 1 98.75 464 PHE B C 1
ATOM 7718 O O . PHE B 1 464 ? 12.141 -19.906 -0.999 1 98.75 464 PHE B O 1
ATOM 7725 N N . TYR B 1 465 ? 13.141 -20.703 -2.861 1 98.88 465 TYR B N 1
ATOM 7726 C CA . TYR B 1 465 ? 13.164 -22.094 -2.398 1 98.88 465 TYR B CA 1
ATOM 7727 C C . TYR B 1 465 ? 14.586 -22.641 -2.42 1 98.88 465 TYR B C 1
ATOM 7729 O O . TYR B 1 465 ? 15.344 -22.391 -3.359 1 98.88 465 TYR B O 1
ATOM 7737 N N . ILE B 1 466 ? 14.953 -23.312 -1.392 1 98.75 466 ILE B N 1
ATOM 7738 C CA . ILE B 1 466 ? 16.25 -23.984 -1.27 1 98.75 466 ILE B CA 1
ATOM 7739 C C . ILE B 1 466 ? 16.047 -25.5 -1.207 1 98.75 466 ILE B C 1
ATOM 7741 O O . ILE B 1 466 ? 15.438 -26.016 -0.262 1 98.75 466 ILE B O 1
ATOM 7745 N N . ASN B 1 467 ? 16.562 -26.219 -2.209 1 98.75 467 ASN B N 1
ATOM 7746 C CA . ASN B 1 467 ? 16.469 -27.656 -2.344 1 98.75 467 ASN B CA 1
ATOM 7747 C C . ASN B 1 467 ? 15.016 -28.125 -2.367 1 98.75 467 ASN B C 1
ATOM 7749 O O . ASN B 1 467 ? 14.672 -29.156 -1.774 1 98.75 467 ASN B O 1
ATOM 7753 N N . ASP B 1 468 ? 14.203 -27.344 -2.973 1 98.5 468 ASP B N 1
ATOM 7754 C CA . ASP B 1 468 ? 12.781 -27.594 -3.176 1 98.5 468 ASP B CA 1
ATOM 7755 C C . ASP B 1 468 ? 12.289 -26.969 -4.48 1 98.5 468 ASP B C 1
ATOM 7757 O O . ASP B 1 468 ? 12.953 -26.094 -5.043 1 98.5 468 ASP B O 1
ATOM 7761 N N . LYS B 1 469 ? 11.211 -27.469 -4.988 1 98.31 469 LYS B N 1
ATOM 7762 C CA . LYS B 1 469 ? 10.641 -26.938 -6.219 1 98.31 469 LYS B CA 1
ATOM 7763 C C . LYS B 1 469 ? 10.109 -25.516 -6.012 1 98.31 469 LYS B C 1
ATOM 7765 O O . LYS B 1 469 ? 9.562 -25.203 -4.953 1 98.31 469 LYS B O 1
ATOM 7770 N N . SER B 1 470 ? 10.109 -24.672 -7.027 1 97.69 470 SER B N 1
ATOM 7771 C CA . SER B 1 470 ? 9.781 -23.25 -6.961 1 97.69 470 SER B CA 1
ATOM 7772 C C . SER B 1 470 ? 8.273 -23.031 -7.008 1 97.69 470 S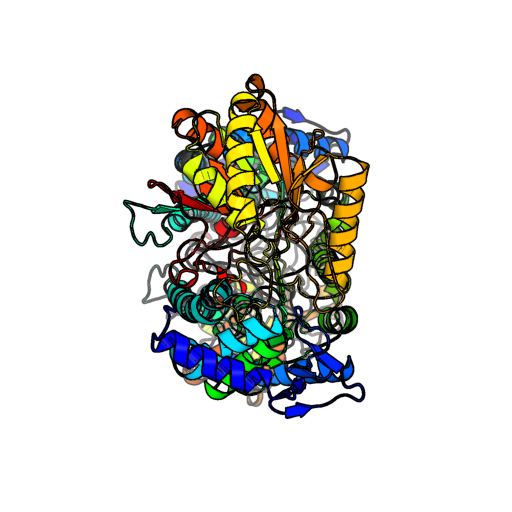ER B C 1
ATOM 7774 O O . SER B 1 470 ? 7.816 -21.922 -7.27 1 97.69 470 SER B O 1
ATOM 7776 N N . THR B 1 471 ? 7.445 -24 -6.875 1 96.81 471 THR B N 1
ATOM 7777 C CA . THR B 1 471 ? 5.992 -23.906 -6.965 1 96.81 471 THR B CA 1
ATOM 7778 C C . THR B 1 471 ? 5.332 -24.562 -5.762 1 96.81 471 THR B C 1
ATOM 7780 O O . THR B 1 471 ? 5.988 -25.297 -5.008 1 96.81 471 THR B O 1
ATOM 7783 N N . GLY B 1 472 ? 4.113 -24.156 -5.473 1 94.12 472 GLY B N 1
ATOM 7784 C CA . GLY B 1 472 ? 3.338 -24.875 -4.469 1 94.12 472 GLY B CA 1
ATOM 7785 C C . GLY B 1 472 ? 3.297 -24.156 -3.129 1 94.12 472 GLY B C 1
ATOM 7786 O O . GLY B 1 472 ? 3.326 -24.797 -2.078 1 94.12 472 GLY B O 1
ATOM 7787 N N . SER B 1 473 ? 3.275 -22.859 -3.191 1 96.06 473 SER B N 1
ATOM 7788 C CA . SER B 1 473 ? 3.123 -22.094 -1.962 1 96.06 473 SER B CA 1
ATOM 7789 C C . SER B 1 473 ? 1.859 -22.5 -1.209 1 96.06 473 SER B C 1
ATOM 7791 O O . SER B 1 473 ? 0.828 -22.781 -1.823 1 96.06 473 SER B O 1
ATOM 7793 N N . VAL B 1 474 ? 1.968 -22.547 0.102 1 96.19 474 VAL B N 1
ATOM 7794 C CA . VAL B 1 474 ? 0.863 -22.922 0.98 1 96.19 474 VAL B CA 1
ATOM 7795 C C . VAL B 1 474 ? 0.523 -21.75 1.901 1 96.19 474 VAL B C 1
ATOM 7797 O O . VAL B 1 474 ? 1.412 -21.156 2.523 1 96.19 474 VAL B O 1
ATOM 7800 N N . VAL B 1 475 ? -0.765 -21.438 1.99 1 96.56 475 VAL B N 1
ATOM 7801 C CA . VAL B 1 475 ? -1.242 -20.344 2.834 1 96.56 475 VAL B CA 1
ATOM 7802 C C . VAL B 1 475 ? -0.782 -20.562 4.273 1 96.56 475 VAL B C 1
ATOM 7804 O O . VAL B 1 475 ? -0.87 -21.688 4.797 1 96.56 475 VAL B O 1
ATOM 7807 N N . GLY B 1 476 ? -0.292 -19.531 4.922 1 95.38 476 GLY B N 1
ATOM 7808 C CA . GLY B 1 476 ? 0.209 -19.609 6.285 1 95.38 476 GLY B CA 1
ATOM 7809 C C . GLY B 1 476 ? 1.666 -20.031 6.359 1 95.38 476 GLY B C 1
ATOM 7810 O O . GLY B 1 476 ? 2.348 -19.75 7.348 1 95.38 476 GLY B O 1
ATOM 7811 N N . GLN B 1 477 ? 2.145 -20.719 5.309 1 97.12 477 GLN B N 1
ATOM 7812 C CA . GLN B 1 477 ? 3.523 -21.203 5.277 1 97.12 477 GLN B CA 1
ATOM 7813 C C . GLN B 1 477 ? 4.387 -20.328 4.367 1 97.12 477 GLN B C 1
ATOM 7815 O O . GLN B 1 477 ? 5.531 -20.016 4.703 1 97.12 477 GLN B O 1
ATOM 7820 N N . GLN B 1 478 ? 3.832 -19.984 3.221 1 97.94 478 GLN B N 1
ATOM 7821 C CA . GLN B 1 478 ? 4.555 -19.203 2.229 1 97.94 478 GLN B CA 1
ATOM 7822 C C . GLN B 1 478 ? 3.672 -18.094 1.645 1 97.94 478 GLN B C 1
ATOM 7824 O O . GLN B 1 478 ? 3.213 -18.203 0.505 1 97.94 478 GLN B O 1
ATOM 7829 N N . PRO B 1 479 ? 3.492 -16.969 2.404 1 97.69 479 PRO B N 1
ATOM 7830 C CA . PRO B 1 479 ? 2.801 -15.852 1.744 1 97.69 479 PRO B CA 1
ATOM 7831 C C . PRO B 1 479 ? 3.324 -15.586 0.335 1 97.69 479 PRO B C 1
ATOM 7833 O O . PRO B 1 479 ? 4.531 -15.672 0.096 1 97.69 479 PRO B O 1
ATOM 7836 N N . PHE B 1 480 ? 2.395 -15.328 -0.553 1 98 480 PHE B N 1
ATOM 7837 C CA . PHE B 1 480 ? 2.764 -15.445 -1.959 1 98 480 PHE B CA 1
ATOM 7838 C C . PHE B 1 480 ? 2.717 -14.086 -2.648 1 98 480 PHE B C 1
ATOM 7840 O O . PHE B 1 480 ? 1.801 -13.297 -2.412 1 98 480 PHE B O 1
ATOM 7847 N N . GLY B 1 481 ? 3.701 -13.773 -3.473 1 97 481 GLY B N 1
ATOM 7848 C CA . GLY B 1 481 ? 3.785 -12.586 -4.312 1 97 481 GLY B CA 1
ATOM 7849 C C . GLY B 1 481 ? 5.191 -12.312 -4.809 1 97 481 GLY B C 1
ATOM 7850 O O . GLY B 1 481 ? 6.156 -12.898 -4.32 1 97 481 GLY B O 1
ATOM 7851 N N . GLY B 1 482 ? 5.246 -11.516 -5.781 1 97.25 482 GLY B N 1
ATOM 7852 C CA . GLY B 1 482 ? 6.523 -11.133 -6.352 1 97.25 482 GLY B CA 1
ATOM 7853 C C . GLY B 1 482 ? 6.57 -9.672 -6.777 1 97.25 482 GLY B C 1
ATOM 7854 O O . GLY B 1 482 ? 5.535 -9.008 -6.844 1 97.25 482 GLY B O 1
ATOM 7855 N N . SER B 1 483 ? 7.824 -9.227 -7.023 1 97 483 SER B N 1
ATOM 7856 C CA . SER B 1 483 ? 8.07 -7.848 -7.434 1 97 483 SER B CA 1
ATOM 7857 C C . SER B 1 483 ? 8.406 -7.766 -8.922 1 97 483 SER B C 1
ATOM 7859 O O . SER B 1 483 ? 7.977 -8.609 -9.703 1 97 483 SER B O 1
ATOM 7861 N N . ARG B 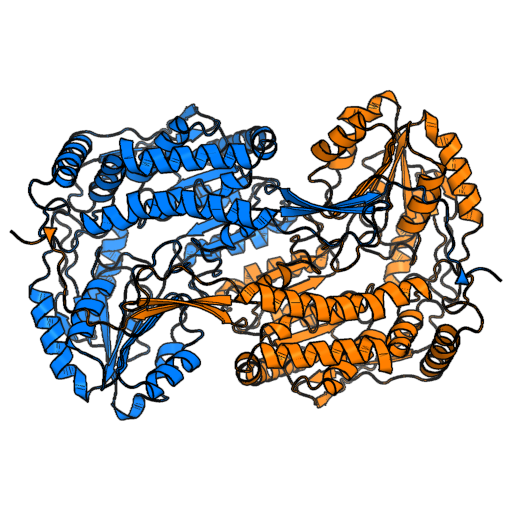1 484 ? 9.023 -6.672 -9.344 1 97.69 484 ARG B N 1
ATOM 7862 C CA . ARG B 1 484 ? 9.266 -6.391 -10.75 1 97.69 484 ARG B CA 1
ATOM 7863 C C . ARG B 1 484 ? 7.973 -6.465 -11.555 1 97.69 484 ARG B C 1
ATOM 7865 O O . ARG B 1 484 ? 6.938 -5.953 -11.125 1 97.69 484 ARG B O 1
ATOM 7872 N N . ILE B 1 485 ? 8.008 -7.055 -12.805 1 97.56 485 ILE B N 1
ATOM 7873 C CA . ILE B 1 485 ? 6.789 -7.031 -13.602 1 97.56 485 ILE B CA 1
ATOM 7874 C C . ILE B 1 485 ? 5.867 -8.172 -13.18 1 97.56 485 ILE B C 1
ATOM 7876 O O . ILE B 1 485 ? 4.766 -8.32 -13.711 1 97.56 485 ILE B O 1
ATOM 7880 N N . SER B 1 486 ? 6.297 -8.984 -12.109 1 98.25 486 SER B N 1
ATOM 7881 C CA . SER B 1 486 ? 5.453 -10.039 -11.57 1 98.25 486 SER B CA 1
ATOM 7882 C C . SER B 1 486 ? 4.344 -9.469 -10.688 1 98.25 486 SER B C 1
ATOM 7884 O O . SER B 1 486 ? 3.371 -10.156 -10.375 1 98.25 486 SER B O 1
ATOM 7886 N N . GLY B 1 487 ? 4.48 -8.234 -10.188 1 97.94 487 GLY B N 1
ATOM 7887 C CA . GLY B 1 487 ? 3.352 -7.664 -9.469 1 97.94 487 GLY B CA 1
ATOM 7888 C C . GLY B 1 487 ? 3.77 -6.715 -8.359 1 97.94 487 GLY B C 1
ATOM 7889 O O . GLY B 1 487 ? 4.922 -6.281 -8.312 1 97.94 487 GLY B O 1
ATOM 7890 N N . THR B 1 488 ? 2.822 -6.344 -7.457 1 97.62 488 THR B N 1
ATOM 7891 C CA . THR B 1 488 ? 3.025 -5.34 -6.418 1 97.62 488 THR B CA 1
ATOM 7892 C C . THR B 1 488 ? 3.566 -5.984 -5.145 1 97.62 488 THR B C 1
ATOM 7894 O O . THR B 1 488 ? 3.943 -5.285 -4.203 1 97.62 488 THR B O 1
ATOM 7897 N N . ASN B 1 489 ? 3.625 -7.289 -5.051 1 97.62 489 ASN B N 1
ATOM 7898 C CA . ASN B 1 489 ? 4.176 -8.078 -3.955 1 97.62 489 ASN B CA 1
ATOM 7899 C C . ASN B 1 489 ? 3.408 -7.848 -2.656 1 97.62 489 ASN B C 1
ATOM 7901 O O . ASN B 1 489 ? 4.004 -7.801 -1.579 1 97.62 489 ASN B O 1
ATOM 7905 N N . ASP B 1 490 ? 2.121 -7.527 -2.766 1 95.81 490 ASP B N 1
ATOM 7906 C CA . ASP B 1 490 ? 1.221 -7.59 -1.618 1 95.81 490 ASP B CA 1
ATOM 7907 C C . ASP B 1 490 ? 0.855 -9.031 -1.283 1 95.81 490 ASP B C 1
ATOM 7909 O O . ASP B 1 490 ? -0.199 -9.523 -1.693 1 95.81 490 ASP B O 1
ATOM 7913 N N . LYS B 1 491 ? 1.614 -9.688 -0.505 1 96.31 491 LYS B N 1
ATOM 7914 C CA . LYS B 1 491 ? 1.618 -11.141 -0.343 1 96.31 491 LYS B CA 1
ATOM 7915 C C . LYS B 1 491 ? 0.307 -11.633 0.264 1 96.31 491 LYS B C 1
ATOM 7917 O O . LYS B 1 491 ? 0.063 -11.445 1.458 1 96.31 491 LYS B O 1
ATOM 7922 N N . ALA B 1 492 ? -0.472 -12.273 -0.582 1 96.06 492 ALA B N 1
ATOM 7923 C CA . ALA B 1 492 ? -1.656 -12.969 -0.086 1 96.06 492 ALA B CA 1
ATOM 7924 C C . ALA B 1 492 ? -1.269 -14.133 0.826 1 96.06 492 ALA B C 1
ATOM 7926 O O . ALA B 1 492 ? -0.216 -14.742 0.646 1 96.06 492 ALA B O 1
ATOM 7927 N N . GLY B 1 493 ? -2.078 -14.453 1.748 1 94.81 493 GLY B N 1
ATOM 7928 C CA . GLY B 1 493 ? -1.825 -15.578 2.637 1 94.81 493 GLY B CA 1
ATOM 7929 C C . GLY B 1 493 ? -0.873 -15.242 3.77 1 94.81 493 GLY B C 1
ATOM 7930 O O . GLY B 1 493 ? -0.325 -16.141 4.414 1 94.81 493 GLY B O 1
ATOM 7931 N N . GLY B 1 494 ? -0.597 -13.961 3.967 1 94 494 GLY B N 1
ATOM 7932 C CA . GLY B 1 494 ? 0.284 -13.492 5.023 1 94 494 GLY B CA 1
ATOM 7933 C C . GLY B 1 494 ? -0.383 -12.5 5.961 1 94 494 GLY B C 1
ATOM 7934 O O . GLY B 1 494 ? -1.578 -12.227 5.832 1 94 494 GLY B O 1
ATOM 7935 N N . PRO B 1 495 ? 0.401 -11.992 6.875 1 95 495 PRO B N 1
ATOM 7936 C CA . PRO B 1 495 ? -0.179 -11.211 7.969 1 95 495 PRO B CA 1
ATOM 7937 C C . PRO B 1 495 ? -0.645 -9.828 7.52 1 95 495 PRO B C 1
ATOM 7939 O O . PRO B 1 495 ? -1.461 -9.195 8.195 1 95 495 PRO B O 1
ATOM 7942 N N . HIS B 1 496 ? -0.198 -9.344 6.41 1 93.94 496 HIS B N 1
ATOM 7943 C CA . HIS B 1 496 ? -0.427 -7.938 6.098 1 93.94 496 HIS B CA 1
ATOM 7944 C C . HIS B 1 496 ? -1.432 -7.785 4.961 1 93.94 496 HIS B C 1
ATOM 7946 O O . HIS B 1 496 ? -1.753 -6.664 4.559 1 93.94 496 HIS B O 1
ATOM 7952 N N . TYR B 1 497 ? -1.94 -8.875 4.457 1 97.31 497 TYR B N 1
ATOM 7953 C CA . TYR B 1 497 ? -2.822 -8.836 3.297 1 97.31 497 TYR B CA 1
ATOM 7954 C C . TYR B 1 497 ? -4.105 -8.078 3.611 1 97.31 497 TYR B C 1
ATOM 7956 O O . TYR B 1 497 ? -4.559 -7.254 2.811 1 97.31 497 TYR B O 1
ATOM 7964 N N . MET B 1 498 ? -4.715 -8.219 4.785 1 98.12 498 MET B N 1
ATOM 7965 C CA . MET B 1 498 ? -5.98 -7.59 5.156 1 98.12 498 MET B CA 1
ATOM 7966 C C . MET B 1 498 ? -5.812 -6.09 5.344 1 98.12 498 MET B C 1
ATOM 7968 O O . MET B 1 498 ? -6.766 -5.324 5.184 1 98.12 498 MET B O 1
ATOM 7972 N N . LEU B 1 499 ? -4.602 -5.676 5.664 1 97.38 499 LEU B N 1
ATOM 7973 C CA . LEU B 1 499 ? -4.324 -4.254 5.832 1 97.38 499 LEU B CA 1
ATOM 7974 C C . LEU B 1 499 ? -4.559 -3.498 4.527 1 97.38 499 LEU B C 1
ATOM 7976 O O . LEU B 1 499 ? -4.984 -2.342 4.547 1 97.38 499 LEU B O 1
ATOM 7980 N N . LYS B 1 500 ? -4.355 -4.164 3.391 1 97.06 500 LYS B N 1
ATOM 7981 C CA . LYS B 1 500 ? -4.523 -3.539 2.082 1 97.06 500 LYS B CA 1
ATOM 7982 C C . LYS B 1 500 ? -5.973 -3.129 1.849 1 97.06 500 LYS B C 1
ATOM 7984 O O . LYS B 1 500 ? -6.25 -2.215 1.069 1 97.06 500 LYS B O 1
ATOM 7989 N N . TRP B 1 501 ? -6.867 -3.748 2.6 1 98.25 501 TRP B N 1
ATOM 7990 C CA . TRP B 1 501 ? -8.289 -3.533 2.367 1 98.25 501 TRP B CA 1
ATOM 7991 C C . TRP B 1 501 ? -8.914 -2.725 3.5 1 98.25 501 TRP B C 1
ATOM 7993 O O . TRP B 1 501 ? -10.133 -2.736 3.684 1 98.25 501 TRP B O 1
ATOM 8003 N N . ALA B 1 502 ? -8.086 -2.086 4.262 1 97.38 502 ALA B N 1
ATOM 8004 C CA . ALA B 1 502 ? -8.555 -1.309 5.406 1 97.38 502 ALA B CA 1
ATOM 8005 C C . ALA B 1 502 ? -8.008 0.117 5.363 1 97.38 502 ALA B C 1
ATOM 8007 O O . ALA B 1 502 ? -6.914 0.353 4.852 1 97.38 502 ALA B O 1
ATOM 8008 N N . SER B 1 503 ? -8.773 1.046 5.82 1 97.44 503 SER B N 1
ATOM 8009 C CA . SER B 1 503 ? -8.367 2.428 6.051 1 97.44 503 SER B CA 1
ATOM 8010 C C . SER B 1 503 ? -8.305 2.748 7.539 1 97.44 503 SER B C 1
ATOM 8012 O O . SER B 1 503 ? -9.336 3.016 8.164 1 97.44 503 SER B O 1
ATOM 8014 N N . PRO B 1 504 ? -7.145 2.801 8.125 1 97.25 504 PRO B N 1
ATOM 8015 C CA . PRO B 1 504 ? -7.047 3.041 9.57 1 97.25 504 PRO B CA 1
ATOM 8016 C C . PRO B 1 504 ? -7.48 4.449 9.961 1 97.25 504 PRO B C 1
ATOM 8018 O O . PRO B 1 504 ? -7.27 5.402 9.203 1 97.25 504 PRO B O 1
ATOM 8021 N N . GLN B 1 505 ? -8.07 4.551 11.094 1 98.06 505 GLN B N 1
ATOM 8022 C CA . GLN B 1 505 ? -8.438 5.828 11.688 1 98.06 505 GLN B CA 1
ATOM 8023 C C . GLN B 1 505 ? -7.91 5.949 13.117 1 98.06 505 GLN B C 1
ATOM 8025 O O . GLN B 1 505 ? -8.148 5.074 13.945 1 98.06 505 GLN B O 1
ATOM 8030 N N . ALA B 1 506 ? -7.121 6.973 13.352 1 98.44 506 ALA B N 1
ATOM 8031 C CA . ALA B 1 506 ? -6.695 7.312 14.703 1 98.44 506 ALA B CA 1
ATOM 8032 C C . ALA B 1 506 ? -7.723 8.211 15.391 1 98.44 506 ALA B C 1
ATOM 8034 O O . ALA B 1 506 ? -8.227 9.156 14.789 1 98.44 506 ALA B O 1
ATOM 8035 N N . ILE B 1 507 ? -8.062 7.906 16.641 1 98.5 507 ILE B N 1
ATOM 8036 C CA . ILE B 1 507 ? -9.039 8.68 17.391 1 98.5 507 ILE B CA 1
ATOM 8037 C C . ILE B 1 507 ? -8.43 9.125 18.719 1 98.5 507 ILE B C 1
ATOM 8039 O O . ILE B 1 507 ? -7.824 8.32 19.438 1 98.5 507 ILE B O 1
ATOM 8043 N N . LYS B 1 508 ? -8.516 10.336 18.984 1 98.69 508 LYS B N 1
ATOM 8044 C CA . LYS B 1 508 ? -8.125 10.891 20.281 1 98.69 508 LYS B CA 1
ATOM 8045 C C . LYS B 1 508 ? -9.328 11.453 21.016 1 98.69 508 LYS B C 1
ATOM 8047 O O . LYS B 1 508 ? -10.07 12.281 20.484 1 98.69 508 LYS B O 1
ATOM 8052 N N . GLU B 1 509 ? -9.516 11.055 22.203 1 98.5 509 GLU B N 1
ATOM 8053 C CA . GLU B 1 509 ? -10.57 11.562 23.078 1 98.5 509 GLU B CA 1
ATOM 8054 C C . GLU B 1 509 ? -9.984 12.227 24.328 1 98.5 509 GLU B C 1
ATOM 8056 O O . GLU B 1 509 ? -9.117 11.656 24.984 1 98.5 509 GLU B O 1
ATOM 8061 N N . THR B 1 510 ? -10.43 13.398 24.609 1 98.62 510 THR B N 1
ATOM 8062 C CA . THR B 1 510 ? -9.969 14.148 25.766 1 98.62 510 THR B CA 1
ATOM 8063 C C . THR B 1 510 ? -11.086 14.289 26.797 1 98.62 510 THR B C 1
ATOM 8065 O O . THR B 1 510 ? -12.219 14.625 26.453 1 98.62 510 THR B O 1
ATOM 8068 N N . PHE B 1 511 ? -10.75 14.148 28.141 1 97.94 511 PHE B N 1
ATOM 8069 C CA . PHE B 1 511 ? -11.742 14.047 29.188 1 97.94 511 PHE B CA 1
ATOM 8070 C C . PHE B 1 511 ? -11.641 15.219 30.156 1 97.94 511 PHE B C 1
ATOM 8072 O O . PHE B 1 511 ? -12.406 15.312 31.109 1 97.94 511 PHE B O 1
ATOM 8079 N N . VAL B 1 512 ? -10.734 16.109 29.969 1 97.88 512 VAL B N 1
ATOM 8080 C CA . VAL B 1 512 ? -10.531 17.25 30.844 1 97.88 512 VAL B CA 1
ATOM 8081 C C . VAL B 1 512 ? -10.766 18.547 30.078 1 97.88 512 VAL B C 1
ATOM 8083 O O . VAL B 1 512 ? -10.641 18.578 28.844 1 97.88 512 VAL B O 1
ATOM 8086 N N . PRO B 1 513 ? -11.039 19.656 30.75 1 97.12 513 PRO B N 1
ATOM 8087 C CA . PRO B 1 513 ? -11.18 20.938 30.062 1 97.12 513 PRO B CA 1
ATOM 8088 C C . PRO B 1 513 ? -9.875 21.438 29.453 1 97.12 513 PRO B C 1
ATOM 8090 O O . PRO B 1 513 ? -8.789 21.156 29.969 1 97.12 513 PRO B O 1
ATOM 8093 N N . LEU B 1 514 ? -9.953 22.156 28.375 1 96.94 514 LEU B N 1
ATOM 8094 C CA . LEU B 1 514 ? -8.828 22.766 27.672 1 96.94 514 LEU B CA 1
ATOM 8095 C C . LEU B 1 514 ? -9.016 24.281 27.578 1 96.94 514 LEU B C 1
ATOM 8097 O O . LEU B 1 514 ? -9.195 24.812 26.484 1 96.94 514 LEU B O 1
ATOM 8101 N N . PRO B 1 515 ? -8.781 25 28.641 1 95.38 515 PRO B N 1
ATOM 8102 C CA . PRO B 1 515 ? -9.211 26.406 28.703 1 95.38 515 PRO B CA 1
ATOM 8103 C C . PRO B 1 515 ? -8.141 27.375 28.188 1 95.38 515 PRO B C 1
ATOM 8105 O O . PRO B 1 515 ? -8.422 28.562 28 1 95.38 515 PRO B O 1
ATOM 8108 N N . ASP B 1 516 ? -7.008 26.875 27.891 1 94.38 516 ASP B N 1
ATOM 8109 C CA . ASP B 1 516 ? -5.902 27.812 27.703 1 94.38 516 ASP B CA 1
ATOM 8110 C C . ASP B 1 516 ? -5.617 28.031 26.219 1 94.38 516 ASP B C 1
ATOM 8112 O O . ASP B 1 516 ? -5.527 27.078 25.438 1 94.38 516 ASP B O 1
ATOM 8116 N N . LEU B 1 517 ? -5.445 29.297 25.828 1 97 517 LEU B N 1
ATOM 8117 C CA . LEU B 1 517 ? -4.992 29.656 24.5 1 97 517 LEU B CA 1
ATOM 8118 C C . LEU B 1 517 ? -3.473 29.734 24.438 1 97 517 LEU B C 1
ATOM 8120 O O . LEU B 1 517 ? -2.861 29.25 23.484 1 97 517 LEU B O 1
ATOM 8124 N N . HIS B 1 518 ? -2.842 30.328 25.516 1 96.31 518 HIS B N 1
ATOM 8125 C CA . HIS B 1 518 ? -1.413 30.625 25.516 1 96.31 518 HIS B CA 1
ATOM 8126 C C . HIS B 1 518 ? -0.631 29.547 26.266 1 96.31 518 HIS B C 1
ATOM 8128 O O . HIS B 1 518 ? -1.191 28.844 27.109 1 96.31 518 HIS B O 1
ATOM 8134 N N . TYR B 1 519 ? 0.631 29.453 25.953 1 95.5 519 TYR B N 1
ATOM 8135 C CA . TYR B 1 519 ? 1.562 28.578 26.656 1 95.5 519 TYR B CA 1
ATOM 8136 C C . TYR B 1 519 ? 2.26 29.328 27.781 1 95.5 519 TYR B C 1
ATOM 8138 O O . TYR B 1 519 ? 2.418 30.547 27.719 1 95.5 519 TYR B O 1
ATOM 8146 N N . PRO B 1 520 ? 2.779 28.578 28.766 1 93.44 520 PRO B N 1
ATOM 8147 C CA . PRO B 1 520 ? 3.371 29.234 29.938 1 93.44 520 PRO B CA 1
ATOM 8148 C C . PRO B 1 520 ? 4.543 30.141 29.578 1 93.44 520 PRO B C 1
ATOM 8150 O O . PRO B 1 520 ? 4.715 31.203 30.172 1 93.44 520 PRO B O 1
ATOM 8153 N N . TYR B 1 521 ? 5.363 29.844 28.609 1 94.19 521 TYR B N 1
ATOM 8154 C CA . TYR B 1 521 ? 6.574 30.609 28.297 1 94.19 521 TYR B CA 1
ATOM 8155 C C . TYR B 1 521 ? 6.227 31.938 27.656 1 94.19 521 TYR B C 1
ATOM 8157 O O . TYR B 1 521 ? 7.082 32.844 27.547 1 94.19 521 TYR B O 1
ATOM 8165 N N . MET B 1 522 ? 4.945 32.094 27.203 1 94.69 522 MET B N 1
ATOM 8166 C CA . MET B 1 522 ? 4.516 33.312 26.531 1 94.69 522 MET B CA 1
ATOM 8167 C C . MET B 1 522 ? 4.18 34.406 27.547 1 94.69 522 MET B C 1
ATOM 8169 O O . MET B 1 522 ? 3.971 35.562 27.188 1 94.69 522 MET B O 1
ATOM 8173 N N . LYS B 1 523 ? 4.172 33.969 28.781 1 86.25 523 LYS B N 1
ATOM 8174 C CA . LYS B 1 523 ? 3.828 34.906 29.859 1 86.25 523 LYS B CA 1
ATOM 8175 C C . LYS B 1 523 ? 5.078 35.438 30.547 1 86.25 523 LYS B C 1
ATOM 8177 O O . LYS B 1 523 ? 6.141 34.812 30.484 1 86.25 523 LYS B O 1
ATOM 8182 N N . GLU B 1 524 ? 5.039 36.75 31.156 1 74.06 524 GLU B N 1
ATOM 8183 C CA . GLU B 1 524 ? 6.148 37.406 31.844 1 74.06 524 GLU B CA 1
ATOM 8184 C C . GLU B 1 524 ? 6.484 36.688 33.156 1 74.06 524 GLU B C 1
ATOM 8186 O O . GLU B 1 524 ? 5.59 36.219 33.844 1 74.06 524 GLU B O 1
#

Solvent-accessible surface area (backbone atoms only — not comparable to full-atom values): 49926 Å² total; per-residue (Å²): 100,37,88,86,33,71,66,32,51,51,31,52,53,33,34,53,53,51,70,73,35,67,46,78,44,60,25,31,44,53,70,40,75,41,80,44,93,60,77,43,72,34,41,19,16,52,36,56,84,42,61,39,28,38,34,28,49,50,49,64,68,52,48,49,50,39,50,53,37,18,59,61,30,28,60,63,49,41,67,47,54,56,70,59,41,36,50,34,38,47,45,32,22,48,40,35,66,51,85,37,22,38,54,35,23,27,32,32,21,50,34,43,15,21,22,67,68,58,14,41,52,34,26,26,51,41,31,27,42,43,38,46,49,50,43,51,30,48,55,57,65,59,67,60,64,37,53,42,94,50,61,84,43,32,43,30,42,52,50,74,34,32,52,79,42,37,30,43,12,36,23,41,50,75,34,51,17,55,26,52,43,49,32,44,52,49,36,52,42,22,29,14,25,46,17,30,49,24,72,62,28,39,67,28,48,47,53,49,50,52,45,41,52,72,36,59,55,58,61,10,32,54,20,43,41,34,42,54,64,69,56,47,52,57,50,51,48,67,38,40,44,35,29,28,39,37,38,37,47,56,53,68,58,50,53,50,55,48,27,45,43,28,73,34,56,90,55,33,54,29,68,55,45,78,42,41,41,30,42,26,61,8,32,39,41,45,42,88,59,30,60,58,63,25,47,36,26,28,48,48,48,21,16,31,44,54,26,7,48,42,57,36,20,27,27,30,35,39,33,29,52,86,45,38,66,62,46,49,53,49,39,54,59,54,53,71,67,64,33,72,42,57,28,86,42,60,59,30,54,21,21,14,41,66,39,68,69,57,40,54,54,40,48,51,53,46,54,50,39,64,74,74,37,52,66,80,39,63,69,51,70,47,66,87,53,16,29,36,58,42,62,21,38,32,50,41,92,50,84,82,37,61,71,58,56,50,70,68,69,31,28,48,32,30,33,32,68,37,64,61,87,34,72,79,58,58,45,52,55,59,63,57,65,37,66,38,6,24,18,22,16,38,30,56,69,44,67,69,57,50,56,50,47,56,62,71,46,49,78,40,19,12,30,33,21,36,47,44,46,34,41,81,74,41,69,50,34,31,34,42,39,9,34,26,61,5,20,62,38,72,28,46,46,41,73,61,40,55,56,78,38,39,42,63,28,24,35,41,37,42,72,56,88,44,67,62,74,74,58,78,48,48,53,136,101,38,88,85,34,70,66,32,52,51,31,52,52,33,34,53,53,52,68,73,37,67,46,78,44,62,27,31,45,54,69,40,76,41,80,43,93,60,77,44,73,34,41,20,16,54,34,56,84,43,60,38,27,38,32,28,48,51,48,62,67,49,50,52,50,38,51,55,38,19,60,61,30,28,59,62,49,41,68,46,55,56,71,60,42,36,49,33,38,47,45,32,24,48,40,35,66,52,85,38,23,38,52,37,24,27,32,31,19,49,36,44,16,23,22,66,68,58,13,41,52,34,28,26,51,40,31,27,43,43,38,46,50,48,43,52,30,47,56,57,65,61,68,61,62,39,52,43,94,48,62,85,43,31,43,30,42,53,49,76,33,30,53,80,44,36,30,44,12,36,21,41,49,74,35,53,19,54,27,51,44,49,32,44,52,49,38,50,40,21,29,17,26,46,19,29,49,24,73,64,27,40,67,28,48,47,53,51,51,53,45,41,50,72,38,59,56,59,61,9,32,55,19,44,41,34,43,54,63,68,55,48,52,58,50,50,47,67,37,38,44,36,30,28,40,37,38,38,48,56,53,70,58,50,53,51,54,48,28,45,43,29,73,35,54,89,56,33,54,30,67,54,46,78,45,40,41,30,43,27,62,9,32,40,39,46,43,90,60,30,61,58,63,26,48,36,26,28,50,51,48,20,15,31,45,55,26,6,47,42,56,35,20,27,27,29,34,39,31,29,51,85,45,38,64,62,46,48,52,49,38,53,61,54,53,72,67,61,33,72,42,57,29,87,43,61,61,29,54,21,21,15,39,66,39,68,69,57,41,53,54,38,48,51,53,46,54,50,39,65,75,74,38,51,67,81,40,62,71,50,68,49,67,88,53,16,29,36,58,42,61,22,37,33,49,42,91,50,83,82,36,62,72,58,58,47,69,69,67,32,27,47,33,29,33,32,69,37,63,60,89,34,73,53,74,58,43,48,54,58,62,57,66,38,63,37,5,23,18,23,16,38,29,57,66,45,66,70,56,51,57,49,48,57,61,71,47,49,78,40,18,13,29,33,20,36,50,44,47,35,42,80,75,41,69,50,35,29,34,43,40,10,34,27,60,5,20,63,39,73,28,45,47,40,75,61,41,56,55,76,38,39,42,60,29,23,36,40,37,42,71,56,88,44,66,63,72,75,59,80,50,47,56,136

Nearest PDB structures (foldseek):
  4ids-assembly1_A  TM=9.652E-01  e=1.173E-63  Mycobacterium tuberculosis H37Rv
  4lem-assembly2_C  TM=9.593E-01  e=4.080E-64  Mycobacterium tuberculosis H37Rv
  3qan-assembly2_C  TM=9.645E-01  e=8.580E-55  Halalkalibacterium halodurans
  3rjl-assembly10_B  TM=9.574E-01  e=1.542E-54  Bacillus licheniformis DSM 13 = ATCC 14580
  4nmf-assembly1_B  TM=9.457E-01  e=7.833E-49  Geobacter sulfurreducens PCA

Organism: NCBI:txid399045

Sequence (1048 aa):
YLKGSKERIELEAALNKYANQVEEIPIVIGGERLKSPEELSVTCPHDHGKKLAKFYRASSAMIQKAIDVSMKARVGWEATPLKDRIDVFLKLADLCANKYRQDLNATTMLGQAKTIVQAEIDAAAELVDFYRFNSFFAKELTKYQPISPNPSETRNTMRYRGLEGFIAGISPFNFTAIGGNLGASPAIMGNVILWKPSETALLSNWVIFKILEEAGLPPGVVNFVPCDGPVFGKTVTTSPHLAAVNFTGSVATWKWLSRAVGENLDKYTNYPRLIGECGGKNYHLIHPSADLNSVAPSTLRSAFEYGGQKCSACSRIYVPQSVWPTLKDKLLALHKEIVIGDPTDPKTFFSAVIDRASFNRIKKYIDYAKSKHEIIAGGKYDDSKGYFIEPTIVVVNDPNDKLMNEEIFGPVLSVYPFPDKMVDKDIFEIVNKVPFGLTGAIFSQDTKYLQKALQELKMSAGNFYINDKSTGSVVGQQPFGGSRISGTNDKAGGPHYMLKWASPQAIKETFVPLPDLHYPYMKEYLKGSKERIELEAALNKYANQVEEIPIVIGGERLKSPEELSVTCPHDHGKKLAKFYRASSAMIQKAIDVSMKARVGWEATPLKDRIDVFLKLADLCANKYRQDLNATTMLGQAKTIVQAEIDAAAELVDFYRFNSFFAKELTKYQPISPNPSETRNTMRYRGLEGFIAGISPFNFTAIGGNLGASPAIMGNVILWKPSETALLSNWVIFKILEEAGLPPGVVNFVPCDGPVFGKTVTTSPHLAAVNFTGSVATWKWLSRAVGENLDKYTNYPRLIGECGGKNYHLIHPSADLNSVAPSTLRSAFEYGGQKCSACSRIYVPQSVWPTLKDKLLALHKEIVIGDPTDPKTFFSAVIDRASFNRIKKYIDYAKSKHEIIAGGKYDDSKGYFIEPTIVVVNDPNDKLMNEEIFGPVLSVYPFPDKMVDKDIFEIVNKVPFGLTGAIFSQDTKYLQKALQELKMSAGNFYINDKSTGSVVGQQPFGGSRISGTNDKAGGPHYMLKWASPQAIKETFVPLPDLHYPYMKE

pLDDT: mean 97.8, std 1.82, range [74.06, 98.94]

Secondary structure (DSSP, 8-state):
--TT-HHHHHHHHHHHHHHT--EEE-EEETTEEE--S--EEEEETTEEEEEEEEE-PPPHHHHHHHHHHHHHHHHHHHHS-HHHHHHHHHHHHHHHHTTTHHHHHHHHHHHH---HHHHIIIIIIHHHHHHHHHHHHHHHHTT-----SSTTTEEEEEEEEPPSSEEEEE--SS-HHHHHHHHHGGGGGT-EEEEE--GGGHHHHHHHHHHHHHHTPPBTTEEE----HHHHHHHHHT-TTEEEEEEES-HHHHHHHHHHHHHTGGG-SS--EEEEE----EEEEE-TTS-HHHHHHHHHHHHHGGGG-STT-EEEEEEETTTHHHHHHHHHHHHTT--BS-TTSTT-SB---SSHHHHHHHHHHHHHHHHHSEEEE---EE-SSS-EE--EEEE-S-TTSHHHHS---SSEEEEEEE-GGGTTTHHHHHHHTSSEESEEEEE-S-HHHHHHHHHHTTTS-SEEEESS-S----TTTS-B--EETTB----BTSTTGGGGG-EEEEEEEE-S----SS-GGG--/--TT-HHHHHHHHHHHHHHT--EEE-EEETTEEE--SS-EEEEETTEEEEEEEEE-PPPHHHHHHHHHHHHHHHHHHHHS-HHHHHHHHHHHHHHHHTTTHHHHHHHHHHHH---HHHHIIIIIIIHHHHHHHHHHHHHHHTT-----SSTTTEEEEEEEEPPSSEEEEE--SS-HHHHHHHHHGGGGGT-EEEEE--GGGHHHHHHHHHHHHHHTPPBTTEEE----HHHHHHHHHT-TTEEEEEEES-HHHHHHHHHHHHHTGGG-SS--EEEEE----EEEEE-TTS-HHHHHHHHHHHHHGGGG-STT-EEEEEEETTTHHHHHHHHHHHHTT--BS-TTSTT-SB---SSHHHHHHHHHHHHHHHHHSEEEE---EE-SSS-EE--EEEE-S-TTSHHHHS---SSEEEEEEE-GGGTTHHHHHHHHTSSEESEEEEE-S-HHHHHHHHHHTTTS-SEEEESS-S----TTTS-B--EETTB----BTSTTTGGGG-EEEEEEEE-S----SS-GGG--

Radius of gyration: 30.83 Å; Cα contacts (8 Å, |Δi|>4): 2586; chains: 2; bounding box: 66×95×68 Å